Protein AF-A0AAD6FM98-F1 (afdb_monomer)

Solvent-accessible surface area (backbone atoms only — not comparable to full-atom values): 51352 Å² total; per-residue (Å²): 134,88,86,89,86,86,86,88,83,89,80,90,75,88,74,80,79,78,79,76,74,78,78,84,86,83,66,94,73,50,25,41,39,42,37,35,29,30,37,33,30,43,60,61,64,76,84,38,86,38,70,40,49,52,49,41,29,49,63,1,28,24,38,69,26,31,34,32,44,28,54,20,41,68,44,20,16,44,48,17,40,34,34,5,25,47,27,27,76,39,59,35,73,49,53,50,42,72,38,80,85,80,67,47,76,34,55,52,77,61,35,29,73,35,31,76,53,61,33,65,85,54,59,42,49,48,52,53,39,38,78,70,74,41,46,25,32,32,36,45,33,87,57,55,64,23,41,48,94,88,40,61,58,81,40,72,45,63,68,60,97,84,63,70,63,81,44,65,67,60,52,51,50,52,46,48,41,49,45,54,46,38,41,58,68,68,56,37,40,35,36,38,39,49,40,57,37,44,30,58,50,15,25,68,63,10,62,85,30,68,68,31,46,56,42,45,44,51,50,21,55,47,50,38,50,51,53,51,47,32,52,76,66,70,32,52,82,40,35,31,39,40,41,32,31,40,13,7,41,36,52,40,72,82,56,99,88,58,91,75,51,38,51,61,74,36,72,82,38,54,73,88,48,40,66,40,73,46,55,63,66,41,17,32,32,34,33,31,51,33,91,93,27,54,65,56,51,48,63,26,48,46,77,65,41,99,54,44,48,62,32,46,27,91,65,42,63,72,92,42,41,62,43,76,34,91,85,61,42,60,31,37,37,38,24,44,93,33,46,47,40,19,45,79,58,90,75,78,81,54,30,19,44,45,30,41,61,42,83,42,71,45,33,17,7,30,38,37,33,32,29,70,57,38,34,60,59,36,83,39,75,64,46,52,38,27,23,48,25,39,42,52,24,54,64,65,73,48,81,69,73,94,50,73,36,45,40,84,79,47,52,66,51,39,47,82,67,87,83,68,79,67,92,65,84,83,74,56,26,42,37,40,36,35,29,29,32,30,29,44,60,63,71,72,82,46,86,35,70,39,53,50,51,39,30,48,58,0,18,27,39,69,25,24,34,28,46,30,52,22,37,65,46,24,16,47,46,16,30,35,32,6,25,49,30,31,70,37,51,38,77,52,52,55,41,71,38,75,86,80,69,47,73,31,53,49,79,60,30,38,67,37,29,80,54,65,40,50,86,53,59,43,48,47,56,55,38,38,78,71,76,39,44,22,33,30,37,44,34,82,62,54,63,24,44,47,95,90,41,60,59,81,38,73,44,66,66,57,96,81,65,71,66,82,45,67,67,59,52,50,53,53,46,46,42,49,47,54,43,36,44,58,46,71,56,38,38,35,37,38,38,50,40,57,39,49,30,56,50,18,26,73,63,11,56,88,30,73,69,36,53,54,46,51,46,49,52,22,53,50,50,39,52,50,51,52,48,34,51,76,67,68,32,56,82,35,35,32,38,38,43,33,31,32,13,13,42,37,60,26,47,54,98,92,40,64,49,69,48,51,49,69,75,38,72,80,42,59,74,89,46,46,64,38,74,50,62,44,72,39,18,45,30,34,34,31,52,33,91,92,29,52,69,57,51,50,62,28,49,47,78,65,42,100,57,41,47,61,31,45,25,90,66,43,63,73,91,42,39,63,38,78,26,88,82,61,41,59,33,37,36,41,25,43,90,44,34,29,36,22,46,88,62,87,77,68,83,54,23,14,50,51,33,36,65,43,82,43,73,48,33,18,5,31,36,36,32,33,27,69,61,34,28,61,58,36,79,43,70,68,40,51,38,32,24,46,26,39,43,52,24,57,67,65,74,48,83,72,71,90,52,75,37,45,41,83,76,53,53,85,44,40,52,90,67,99,68,93,81,78,74,84,83,73,83,78,84,80,87,91,83,88,87,88,85,89,90,87,71,81,72,61,64,65,56,56,62,60,57,61,65,61,67,68,76,77,75,84,66,72,63,66,56,54,54,50,54,61,54,67,74,54,73,99,77,81,82,83,81,62,87,69,66,54,68,80,71,44,50,68,58,51,51,51,51,50,54,49,51,54,51,50,54,51,50,50,52,55,50,41,71,74,66,72,70,81,76,94,58,81,65,61,59,52,56,53,50,54,50,52,52,49,52,51,49,53,54,49,54,70,68,65,75,76,85,87,85,134

Foldseek 3Di:
DDDDDDDDDDDDDDDPDPPDPQPDPDDAAFFEEEEAAAQAAACLCVVAPQVLQVVLCQQAEWESFAQFFFQLDAQQLLLCLFQLAHCQVQQLHDLWDADLVVLDIDGNLVVLQVQVRRAPPGDGNLVQQVVSPFQEEEEQHRNQSHQYPNDHRPHYDHADPDDDLQDLVVLLVVLCCCLVVPCQPVVGRYYYHYGHPPVVVCQAANCPDPSNNVSVNSVSVSSVSSVVSCVVSVSQQRYKYKYKYRWHKHFADDDPVDDAAEQCPQPQADCVQFSHKDFLQWQKIATAGDPPCLVSNQVSQPVSDPFKDKDQLCRPDVVSSRRNHPPGHRMMMGGDGNHGHHYHDNDRDTRMDGRHPSVDSRTTMIIGMHHNFFDRNHHHYYYYSSQSQVVNCVSSVGDRDDHPHDVLNPVLRTDDDPPPPPDDPQAFAEEEEAAAQAALCLCVVAPQPLQVVQCQQFNWESFAFFFFQLAQQQLLLLLFQLAGCQGQVLHYLWDADLVVLDIDGNQRVLQVQVNRQRVGDGNLVLQVVVPFQEEEEQHRNQNYAHPNDHRPHYDHDDPPDDLQDLVVLLVVLCCVLVVNCQRSVGRYYYHYGHPPVVVCFAANCPGPVNSVSVNSVSVSSVSSVVSCVVSVNQARYKYKYKYRWHKHFQQDPNDGAEDEQVPQPQADCVQFSHWDFLQWFKIATAGDPPCLVSNQVSQPVSDPFKDKDQLCRPDVSSSRRNHPSGHRIMIGGDGNYGYHYHDNPDDTRMDGRHPSVDSRTIMTIGMHYNFFDGSYYHYYHYSSQSNVVVCVSSVGDRDDHPHDCVRVVVRTDPDPPPPDDPDDDDDDDDDDDDDDDDPPPVVVVVVVVVVVVVPPDPDDVVVVVVVVVVVVDDDDDDDDPVVCPPPPVVVVVVVVVVVVVVVVVVLVVCVVPVPDDPDPPVSVVVVVVVVVVVVVVVVVVPDDDDDD

InterPro domains:
  IPR002591 Type I phosphodiesterase/nucleotide pyrophosphatase/phosphate transferase [PF01663] (32-357)
  IPR002591 Type I phosphodiesterase/nucleotide pyrophosphatase/phosphate transferase [PF01663] (430-755)
  IPR017850 Alkaline-phosphatase-like, core domain superfamily [G3DSA:3.40.720.10] (31-406)
  IPR017850 Alkaline-phosphatase-like, core domain superfamily [G3DSA:3.40.720.10] (429-804)
  IPR017850 Alkaline-phosphatase-like, core domain superfamily [SSF53649] (28-397)
  IPR017850 Alkaline-phosphatase-like, core domain superfamily [SSF53649] (422-795)

Mean predicted aligned error: 19.36 Å

Radius of gyration: 39.02 Å; Cα contacts (8 Å, |Δi|>4): 1862; chains: 1; bounding box: 89×140×100 Å

Organism: NCBI:txid1090488

Secondary structure (DSSP, 8-state):
-------------------PPPP---S-PPEEEEEEETT-BTTTTSSS--HHHHHHHHTSEEES-EEPPSS-SHHHHHHHHHH---HHHH---SSSEE-TTT--EE-HHHHTT-HHHH-SS---HHHHHHHTT--EEEES-TTTT--BTTB--SEEEPPPTT--TT-HHHHHHHHHIIIIIIIIIS--SEEEEEE-TTHHHHHHH-TTSHHHHHHHHHHHHHHHHHHHHHHHTT-TTTEEEEEE-S---EEPP-STTS--EEGGGSTT--GGGEEEEE-SSTTEEEEEEPTT-HHHHHHHHTTSSTTEEEEEGGGS-GGG--SS-TTS-SEEEEE-TT--EESSS-----SEE--S-TTSGGGPBPEEEESTTB-SSEEEPPEEGGGHHHHHHHHHT-PPPS-S--GGGTGGGBPP-TT---------EEEEEEETT-BTTGGGSS--HHHHHHHHHSEEES-EEPPSS-SHHHHHHHHHH---HHHH----SSEEETTTTEEE-HHHHTT-HHHH-SSPPPHHHHHHHTT--EEEES-TTTTS-BTTB--SEEEPPPTT--TT-HHHHHHHHIIIIIIIIIIS--SEEEEEE-TTHHHHHHH-TTSHHHHHHHHHHHHHHHHHHHHHHHTT-TTTEEEEEE-S---EE-EETTEEEEEEGGGSTT--GGGEEEEE-SSSSEEEEEEPTT-HHHHHHHHTTSSTTEEEEEGGGS-GGG--SS-TTS-SEEEEE-TTEEEESSS-----SEE--S-TTSGGGPBPEEEESTTBPSSEEE--EEGGGHHHHHHHHHT-PPPS-S--GGGTGGGB---S----------------------STTHHHHHHHHHHHGGGTS-SHHHHHHHHHHHHS-S--PPPPTTHHHHHTHHHHHHHHHHHHHHHHHHHHHHHHH--S-S-HHHHHHHHHHHHHHHHHHHHHH--S----

Sequence (948 aa):
MLLICLAVLGLTSSSLSAAIPPPDTTGSRNKLLLVSFDGFRWDYDQDVDTPNLDKMAWDGVRAEYVTPPFLTITSPAHFTLLTGRYVENHGVIHNMWFNTTTQEKKQYYQTQFVDSYWDNGSLPIWITAQRQGLKAGSLHFPGTAGTYRGETVGVRQVEPFLYDHSNETDWRLNIAKVIGEWFHQQDLDFVSLYFGEPDLIGHKYGPNSEERREMVQQVDRTVGYIRDKVQEHGLTDRLNIIITADHGMTTVLRSGTFEEITLSKIPGFSFKDVKFHLVDYGPAGMLLPKEGMLEKVYQALKGSHPHLHVYKKEEMPARLHYGNHPRLLPIILFADPGYVINGFFPLQFHKGEHGFDNQVMDMKPFFRVVGPDFKTNVVFRSFETVNVYPLMCHLLGINPEVNDGHLDNTKDMMVPNKKNSSTNPTRIKLLLISFDGFRWDYDRDVETPNLDKMAQDGAKALYATPPFVTITSPSHFTMLTGRSVENHGLIHNIWFNTTTQQKKQYYEAQFVDSYWDNGSLPIWITAQRQGLKAGSLHFPGTAATYRGETVGVRQVESGFYDHSNETDWRLNIDKVIGEWFHQQDLDFVSLYFGEPDLIGHEFGPDSPERLEMIQQVDRTVGYIRDKVQEHGLTDRLNIIITADHGMTTILRDGQVNKIILSKIPGFSFKDIQFQLLDYGPLGMLLPKEGMLEKVYKALKGSHPHLHVYKKEEMPARLHYGNHPRLLPIILIADPGYVVNGFLPLHYVKGDHGFDNEAMEMKALFRVVGPDFQKNRVVDPIDLVDVYALMCHLLGIHPEINDGHLDNTKHMLVNTGGDNNSPTSTCPTAPTCIPHCHYWDTCLTIIRFITVKFHFHCGQHYYTYFRAFLSELNTSYKVPSRGEVSERFLPKMYEAALLNLKTELQEVEYAALTGDGWTSTAEVSQTGDNIAAEIGQCLEDFSLKGKVE

Nearest PDB structures (foldseek):
  5udy-assembly1_A  TM=9.935E-01  e=2.180E-59  Homo sapiens
  8c4w-assembly1_A  TM=8.498E-01  e=1.210E-30  Rattus norvegicus
  5ohi-assembly1_A  TM=8.382E-01  e=5.428E-31  Mus musculus
  5m0s-assembly1_A  TM=8.510E-01  e=3.202E-30  Rattus norvegicus
  4zg7-assembly1_A  TM=7.930E-01  e=2.405E-30  Homo sapiens

Structure (mmCIF, N/CA/C/O backbone):
data_AF-A0AAD6FM98-F1
#
_entry.id   AF-A0AAD6FM98-F1
#
loop_
_atom_site.group_PDB
_atom_site.id
_atom_site.type_symbol
_atom_site.label_atom_id
_atom_site.label_alt_id
_atom_site.label_comp_id
_atom_site.label_asym_id
_atom_site.label_entity_id
_atom_site.label_seq_id
_atom_site.pdbx_PDB_ins_code
_atom_site.Cartn_x
_atom_site.Cartn_y
_atom_site.Cartn_z
_atom_site.occupancy
_atom_site.B_iso_or_equiv
_atom_site.auth_seq_id
_atom_site.auth_comp_id
_atom_site.auth_asym_id
_atom_site.auth_atom_id
_atom_site.pdbx_PDB_model_num
ATOM 1 N N . MET A 1 1 ? -18.531 76.451 -5.415 1.00 29.78 1 MET A N 1
ATOM 2 C CA . MET A 1 1 ? -19.525 75.783 -6.280 1.00 29.78 1 MET A CA 1
ATOM 3 C C . MET A 1 1 ? -18.849 74.571 -6.898 1.00 29.78 1 MET A C 1
ATOM 5 O O . MET A 1 1 ? -17.821 74.760 -7.522 1.00 29.78 1 MET A O 1
ATOM 9 N N . LEU A 1 2 ? -19.431 73.390 -6.673 1.00 29.22 2 LEU A N 1
ATOM 10 C CA . LEU A 1 2 ? -19.235 72.119 -7.387 1.00 29.22 2 LEU A CA 1
ATOM 11 C C . LEU A 1 2 ? -17.834 71.449 -7.441 1.00 29.22 2 LEU A C 1
ATOM 13 O O . LEU A 1 2 ? -16.946 71.877 -8.164 1.00 29.22 2 LEU A O 1
ATOM 17 N N . LEU A 1 3 ? -17.813 70.263 -6.809 1.00 29.50 3 LEU A N 1
ATOM 18 C CA . LEU A 1 3 ? -17.478 68.939 -7.374 1.00 29.50 3 LEU A CA 1
ATOM 19 C C . LEU A 1 3 ? -16.060 68.334 -7.225 1.00 29.50 3 LEU A C 1
ATOM 21 O O . LEU A 1 3 ? -15.089 68.794 -7.808 1.00 29.50 3 LEU A O 1
ATOM 25 N N . ILE A 1 4 ? -16.099 67.150 -6.582 1.00 32.50 4 ILE A N 1
ATOM 26 C CA . ILE A 1 4 ? -15.392 65.885 -6.890 1.00 32.50 4 ILE A CA 1
ATOM 27 C C . ILE A 1 4 ? -14.010 65.677 -6.245 1.00 32.50 4 ILE A C 1
ATOM 29 O O . ILE A 1 4 ? -12.994 66.118 -6.763 1.00 32.50 4 ILE A O 1
ATOM 33 N N . CYS A 1 5 ? -13.971 64.931 -5.129 1.00 27.19 5 CYS A N 1
ATOM 34 C CA . CYS A 1 5 ? -13.566 63.508 -5.096 1.00 27.19 5 CYS A CA 1
ATOM 35 C C . CYS A 1 5 ? -13.533 62.975 -3.641 1.00 27.19 5 CYS A C 1
ATOM 37 O O . CYS A 1 5 ? -12.649 63.303 -2.857 1.00 27.19 5 CYS A O 1
ATOM 39 N N . LEU A 1 6 ? -14.530 62.150 -3.311 1.00 30.25 6 LEU A N 1
ATOM 40 C CA . LEU A 1 6 ? -14.670 61.229 -2.165 1.00 30.25 6 LEU A CA 1
ATOM 41 C C . LEU A 1 6 ? -14.318 59.816 -2.694 1.00 30.25 6 LEU A C 1
ATOM 43 O O . LEU A 1 6 ? -14.498 59.583 -3.883 1.00 30.25 6 LEU A O 1
ATOM 47 N N . ALA A 1 7 ? -13.890 58.796 -1.953 1.00 28.91 7 ALA A N 1
ATOM 48 C CA . ALA A 1 7 ? -13.679 58.585 -0.528 1.00 28.91 7 ALA A CA 1
ATOM 49 C C . ALA A 1 7 ? -12.875 57.280 -0.362 1.00 28.91 7 ALA A C 1
ATOM 51 O O . ALA A 1 7 ? -13.203 56.278 -0.993 1.00 28.91 7 ALA A O 1
ATOM 52 N N . VAL A 1 8 ? -11.905 57.261 0.551 1.00 29.05 8 VAL A N 1
ATOM 53 C CA . VAL A 1 8 ? -11.461 56.049 1.254 1.00 29.05 8 VAL A CA 1
ATOM 54 C C . VAL A 1 8 ? -11.256 56.470 2.700 1.00 29.05 8 VAL A C 1
ATOM 56 O O . VAL A 1 8 ? -10.356 57.263 2.954 1.00 29.05 8 VAL A O 1
ATOM 59 N N . LEU A 1 9 ? -12.126 56.008 3.603 1.00 30.95 9 LEU A N 1
ATOM 60 C CA . LEU A 1 9 ? -11.851 55.691 5.014 1.00 30.95 9 LEU A CA 1
ATOM 61 C C . LEU A 1 9 ? -13.166 55.488 5.782 1.00 30.95 9 LEU A C 1
ATOM 63 O O . LEU A 1 9 ? -14.018 56.369 5.820 1.00 30.95 9 LEU A O 1
ATOM 67 N N . GLY A 1 10 ? -13.254 54.343 6.463 1.00 30.38 10 GLY A N 1
ATOM 68 C CA . GLY A 1 10 ? -13.999 54.199 7.711 1.00 30.38 10 GLY A CA 1
ATOM 69 C C . GLY A 1 10 ? -15.451 53.749 7.595 1.00 30.38 10 GLY A C 1
ATOM 70 O O . GLY A 1 10 ? -16.353 54.576 7.621 1.00 30.38 10 GLY A O 1
ATOM 71 N N . LEU A 1 11 ? -15.679 52.433 7.630 1.00 27.70 11 LEU A N 1
ATOM 72 C CA . LEU A 1 11 ? -16.900 51.878 8.214 1.00 27.70 11 LEU A CA 1
ATOM 73 C C . LEU A 1 11 ? -16.552 50.683 9.104 1.00 27.70 11 LEU A C 1
ATOM 75 O O . LEU A 1 11 ? -16.084 49.641 8.656 1.00 27.70 11 LEU A O 1
ATOM 79 N N . THR A 1 12 ? -16.783 50.896 10.393 1.00 35.31 12 THR A N 1
ATOM 80 C CA . THR A 1 12 ? -16.942 49.898 11.444 1.00 35.31 12 THR A CA 1
ATOM 81 C C . THR A 1 12 ? -18.128 48.992 11.118 1.00 35.31 12 THR A C 1
ATOM 83 O O . THR A 1 12 ? -19.250 49.484 11.000 1.00 35.31 12 THR A O 1
ATOM 86 N N . SER A 1 13 ? -17.913 47.681 11.035 1.00 29.56 13 SER A N 1
ATOM 87 C CA . SER A 1 13 ? -18.993 46.693 11.064 1.00 29.56 13 SER A CA 1
ATOM 88 C C . SER A 1 13 ? -18.808 45.773 12.265 1.00 29.56 13 SER A C 1
ATOM 90 O O . SER A 1 13 ? -17.948 44.895 12.279 1.00 29.56 13 SER A O 1
ATOM 92 N N . SER A 1 14 ? -19.637 45.997 13.277 1.00 31.53 14 SER A N 1
ATOM 93 C CA . SER A 1 14 ? -19.996 45.040 14.313 1.00 31.53 14 SER A CA 1
ATOM 94 C C . SER A 1 14 ? -20.627 43.803 13.666 1.00 31.53 14 SER A C 1
ATOM 96 O O . SER A 1 14 ? -21.811 43.801 13.336 1.00 31.53 14 SER A O 1
ATOM 98 N N . SER A 1 15 ? -19.836 42.750 13.470 1.00 29.20 15 SER A N 1
ATOM 99 C CA . SER A 1 15 ? -20.341 41.421 13.136 1.00 29.20 15 SER A CA 1
ATOM 100 C C . SER A 1 15 ? -20.768 40.718 14.422 1.00 29.20 15 SER A C 1
ATOM 102 O O . SER A 1 15 ? -19.938 40.372 15.264 1.00 29.20 15 SER A O 1
ATOM 104 N N . LEU A 1 16 ? -22.081 40.537 14.567 1.00 31.22 16 LEU A N 1
ATOM 105 C CA . LEU A 1 16 ? -22.696 39.615 15.514 1.00 31.22 16 LEU A CA 1
ATOM 106 C C . LEU A 1 16 ? -22.010 38.247 15.402 1.00 31.22 16 LEU A C 1
ATOM 108 O O . LEU A 1 16 ? -22.075 37.601 14.359 1.00 31.22 16 LEU A O 1
ATOM 112 N N . SER A 1 17 ? -21.354 37.824 16.482 1.00 29.88 17 SER A N 1
ATOM 113 C CA . SER A 1 17 ? -20.947 36.436 16.670 1.00 29.88 17 SER A CA 1
ATOM 114 C C . SER A 1 17 ? -22.222 35.599 16.730 1.00 29.88 17 SER A C 1
ATOM 116 O O . SER A 1 17 ? -22.984 35.685 17.695 1.00 29.88 17 SER A O 1
ATOM 118 N N . ALA A 1 18 ? -22.505 34.851 15.665 1.00 30.14 18 ALA A N 1
ATOM 119 C CA . ALA A 1 18 ? -23.501 33.798 15.717 1.00 30.14 18 ALA A CA 1
ATOM 120 C C . ALA A 1 18 ? -22.960 32.731 16.674 1.00 30.14 18 ALA A C 1
ATOM 122 O O . ALA A 1 18 ? -22.048 31.981 16.330 1.00 30.14 18 ALA A O 1
ATOM 123 N N . ALA A 1 19 ? -23.484 32.712 17.900 1.00 32.31 19 ALA A N 1
ATOM 124 C CA . ALA A 1 19 ? -23.250 31.625 18.832 1.00 32.31 19 ALA A CA 1
ATOM 125 C C . ALA A 1 19 ? -23.735 30.330 18.170 1.00 32.31 19 ALA A C 1
ATOM 127 O O . ALA A 1 19 ? -24.931 30.150 17.933 1.00 32.31 19 ALA A O 1
ATOM 128 N N . ILE A 1 20 ? -22.785 29.463 17.827 1.00 35.34 20 ILE A N 1
ATOM 129 C CA . ILE A 1 20 ? -23.052 28.094 17.397 1.00 35.34 20 ILE A CA 1
ATOM 130 C C . ILE A 1 20 ? -23.809 27.425 18.558 1.00 35.34 20 ILE A C 1
ATOM 132 O O . ILE A 1 20 ? -23.317 27.477 19.690 1.00 35.34 20 ILE A O 1
ATOM 136 N N . PRO A 1 21 ? -25.005 26.849 18.338 1.00 32.62 21 PRO A N 1
ATOM 137 C CA . PRO A 1 21 ? -25.685 26.122 19.397 1.00 32.62 21 PRO A CA 1
ATOM 138 C C . PRO A 1 21 ? -24.802 24.941 19.823 1.00 32.62 21 PRO A C 1
ATOM 140 O O . PRO A 1 21 ? -24.204 24.302 18.952 1.00 32.62 21 PRO A O 1
ATOM 143 N N . PRO A 1 22 ? -24.702 24.624 21.126 1.00 36.09 22 PRO A N 1
ATOM 144 C CA . PRO A 1 22 ? -24.013 23.414 21.545 1.00 36.09 22 PRO A CA 1
ATOM 145 C C . PRO A 1 22 ? -24.673 22.207 20.855 1.00 36.09 22 PRO A C 1
ATOM 147 O O . PRO A 1 22 ? -25.903 22.177 20.745 1.00 36.09 22 PRO A O 1
ATOM 150 N N . PRO A 1 23 ? -23.891 21.234 20.354 1.00 38.59 23 PRO A N 1
ATOM 151 C CA . PRO A 1 23 ? -24.458 20.025 19.780 1.00 38.59 23 PRO A CA 1
ATOM 152 C C . PRO A 1 23 ? -25.333 19.332 20.826 1.00 38.59 23 PRO A C 1
ATOM 154 O O . PRO A 1 23 ? -24.947 19.218 21.986 1.00 38.59 23 PRO A O 1
ATOM 157 N N . ASP A 1 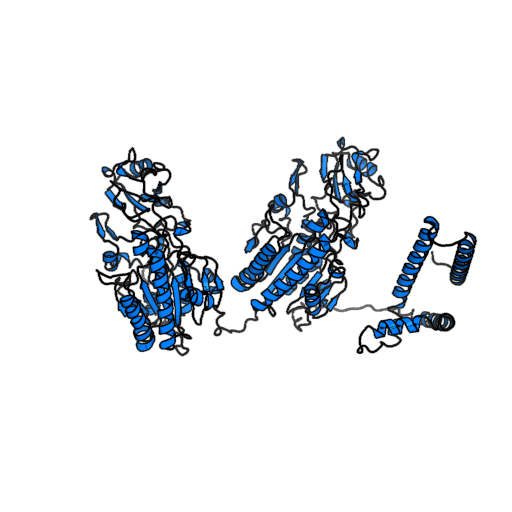24 ? -26.512 18.900 20.389 1.00 31.56 24 ASP A N 1
ATOM 158 C CA . ASP A 1 24 ? -27.562 18.256 21.176 1.00 31.56 24 ASP A CA 1
ATOM 159 C C . ASP A 1 24 ? -26.997 17.098 22.032 1.00 31.56 24 ASP A C 1
ATOM 161 O O . ASP A 1 24 ? -26.619 16.035 21.529 1.00 31.56 24 ASP A O 1
ATOM 165 N N . THR A 1 25 ? -26.853 17.325 23.341 1.00 40.31 25 THR A N 1
ATOM 166 C CA . THR A 1 25 ? -26.251 16.397 24.309 1.00 40.31 25 THR A CA 1
ATOM 167 C C . THR A 1 25 ? -27.303 15.464 24.904 1.00 40.31 25 THR A C 1
ATOM 169 O O . THR A 1 25 ? -27.660 15.571 26.074 1.00 40.31 25 THR A O 1
ATOM 172 N N . THR A 1 26 ? -27.804 14.505 24.123 1.00 35.28 26 THR A N 1
ATOM 173 C CA . THR A 1 26 ? -28.704 13.459 24.663 1.00 35.28 26 THR A CA 1
ATOM 174 C C . THR A 1 26 ? -28.375 12.026 24.226 1.00 35.28 26 THR A C 1
ATOM 176 O O . THR A 1 26 ? -29.132 11.098 24.502 1.00 35.28 26 THR A O 1
ATOM 179 N N . GLY A 1 27 ? -27.189 11.789 23.653 1.00 40.88 27 GLY A N 1
ATOM 180 C CA . GLY A 1 27 ? -26.624 10.447 23.475 1.00 40.88 27 GLY A CA 1
ATOM 181 C C . GLY A 1 27 ? -25.247 10.338 24.128 1.00 40.88 27 GLY A C 1
ATOM 182 O O . GLY A 1 27 ? -24.349 11.087 23.762 1.00 40.88 27 GLY A O 1
ATOM 183 N N . SER A 1 28 ? -25.066 9.406 25.070 1.00 55.84 28 SER A N 1
ATOM 184 C CA . SER A 1 28 ? -23.762 9.095 25.684 1.00 55.84 28 SER A CA 1
ATOM 185 C C . SER A 1 28 ? -22.698 8.855 24.601 1.00 55.84 28 SER A C 1
ATOM 187 O O . SER A 1 28 ? -22.765 7.836 23.909 1.00 55.84 28 SER A O 1
ATOM 189 N N . ARG A 1 29 ? -21.740 9.780 24.454 1.00 73.88 29 ARG A N 1
ATOM 190 C CA . ARG A 1 29 ? -20.529 9.599 23.637 1.00 73.88 29 ARG A CA 1
ATOM 191 C C . ARG A 1 29 ? -19.542 8.670 24.351 1.00 73.88 29 ARG A C 1
ATOM 193 O O . ARG A 1 29 ? -19.538 8.603 25.584 1.00 73.88 29 ARG A O 1
ATOM 200 N N . ASN A 1 30 ? -18.742 7.952 23.567 1.00 93.38 30 ASN A N 1
ATOM 201 C CA . ASN A 1 30 ? -17.638 7.150 24.084 1.00 93.38 30 ASN A CA 1
ATOM 202 C C . ASN A 1 30 ? -16.484 8.070 24.506 1.00 93.38 30 ASN A C 1
ATOM 204 O O . ASN A 1 30 ? -16.300 9.159 23.966 1.00 93.38 30 ASN A O 1
ATOM 208 N N . LYS A 1 31 ? -15.743 7.633 25.517 1.00 97.75 31 LYS A N 1
ATOM 209 C CA . LYS A 1 31 ? -14.608 8.313 26.140 1.00 97.75 31 LYS A CA 1
ATOM 210 C C . LYS A 1 31 ? -13.309 7.832 25.501 1.00 97.75 31 LYS A C 1
ATOM 212 O O . LYS A 1 31 ? -13.296 6.795 24.836 1.00 97.75 31 LYS A O 1
ATOM 217 N N . LEU A 1 32 ? -12.214 8.548 25.731 1.00 98.75 32 LEU A N 1
ATOM 218 C CA . LEU A 1 32 ? -10.912 8.219 25.156 1.00 98.75 32 LEU A CA 1
ATOM 219 C C . LEU A 1 32 ? -9.773 8.327 26.176 1.00 98.75 32 LEU A C 1
ATOM 221 O O . LEU A 1 32 ? -9.550 9.382 26.767 1.00 98.75 32 LEU A O 1
ATOM 225 N N . LEU A 1 33 ? -9.008 7.249 26.320 1.00 98.88 33 LEU A N 1
ATOM 226 C CA . LEU A 1 33 ? -7.737 7.203 27.034 1.00 98.88 33 LEU A CA 1
ATOM 227 C C . LEU A 1 33 ? -6.587 7.086 26.026 1.00 98.88 33 LEU A C 1
ATOM 229 O O . LEU A 1 33 ? -6.544 6.131 25.254 1.00 98.88 33 LEU A O 1
ATOM 233 N N . LEU A 1 34 ? -5.647 8.028 26.063 1.00 98.88 34 LEU A N 1
ATOM 234 C CA . LEU A 1 34 ? -4.360 7.940 25.371 1.00 98.88 34 LEU A CA 1
ATOM 235 C C . LEU A 1 34 ? -3.276 7.548 26.378 1.00 98.88 34 LEU A C 1
ATOM 237 O O . LEU A 1 34 ? -3.063 8.269 27.349 1.00 98.88 34 LEU A O 1
ATOM 241 N N . VAL A 1 35 ? -2.568 6.450 26.132 1.00 98.81 35 VAL A N 1
ATOM 242 C CA . VAL A 1 35 ? -1.427 5.988 26.930 1.00 98.81 35 VAL A CA 1
ATOM 243 C C . VAL A 1 35 ? -0.171 6.003 26.067 1.00 98.81 35 VAL A C 1
ATOM 245 O O . VAL A 1 35 ? -0.175 5.437 24.973 1.00 98.81 35 VAL A O 1
ATOM 248 N N . SER A 1 36 ? 0.895 6.628 26.563 1.00 98.56 36 SER A N 1
ATOM 249 C CA . SER A 1 36 ? 2.219 6.594 25.937 1.00 98.56 36 SER A CA 1
ATOM 250 C C . SER A 1 36 ? 3.230 5.887 26.840 1.00 98.56 36 SER A C 1
ATOM 252 O O . SER A 1 36 ? 3.343 6.245 28.015 1.00 98.56 36 SER A O 1
ATOM 254 N N . PHE A 1 37 ? 3.941 4.901 26.292 1.00 98.62 37 PHE A N 1
ATOM 255 C CA . PHE A 1 37 ? 5.114 4.264 26.900 1.00 98.62 37 PHE A CA 1
ATOM 256 C C . PHE A 1 37 ? 6.364 4.747 26.159 1.00 98.62 37 PHE A C 1
ATOM 258 O O . PHE A 1 37 ? 6.625 4.294 25.049 1.00 98.62 37 PHE A O 1
ATOM 265 N N . ASP A 1 38 ? 7.092 5.699 26.740 1.00 98.06 38 ASP A N 1
ATOM 266 C CA . ASP A 1 38 ? 8.225 6.379 26.098 1.00 98.06 38 ASP A CA 1
ATOM 267 C C . ASP A 1 38 ? 9.257 5.385 25.546 1.00 98.06 38 ASP A C 1
ATOM 269 O O . ASP A 1 38 ? 9.620 4.411 26.216 1.00 98.06 38 ASP A O 1
ATOM 273 N N . GLY A 1 39 ? 9.716 5.610 24.314 1.00 97.75 39 GLY A N 1
ATOM 274 C CA . GLY A 1 39 ? 10.766 4.798 23.695 1.00 97.75 39 GLY A CA 1
ATOM 275 C C . GLY A 1 39 ? 10.380 3.347 23.362 1.00 97.75 39 GLY A C 1
ATOM 276 O O . GLY A 1 39 ? 11.260 2.547 23.016 1.00 97.75 39 GLY A O 1
ATOM 277 N N . PHE A 1 40 ? 9.099 2.960 23.463 1.00 98.50 40 PHE A N 1
ATOM 278 C CA . PHE A 1 40 ? 8.653 1.603 23.128 1.00 98.50 40 PHE A CA 1
ATOM 279 C C . PHE A 1 40 ? 8.658 1.380 21.606 1.00 98.50 40 PHE A C 1
ATOM 281 O O . PHE A 1 40 ? 7.732 1.747 20.874 1.00 98.50 40 PHE A O 1
ATOM 288 N N . ARG A 1 41 ? 9.712 0.716 21.130 1.00 98.25 41 ARG A N 1
ATOM 289 C CA . ARG A 1 41 ? 9.932 0.378 19.721 1.00 98.25 41 ARG A CA 1
ATOM 290 C C . ARG A 1 41 ? 8.944 -0.678 19.222 1.00 98.25 41 ARG A C 1
ATOM 292 O O . ARG A 1 41 ? 8.543 -1.561 19.973 1.00 98.25 41 ARG A O 1
ATOM 299 N N . TRP A 1 42 ? 8.581 -0.597 17.945 1.00 98.00 42 TRP A N 1
ATOM 300 C CA . TRP A 1 42 ? 7.537 -1.409 17.305 1.00 98.00 42 TRP A CA 1
ATOM 301 C C . TRP A 1 42 ? 7.681 -2.933 17.464 1.00 98.00 42 TRP A C 1
ATOM 303 O O . TRP A 1 42 ? 6.680 -3.632 17.373 1.00 98.00 42 TRP A O 1
ATOM 313 N N . ASP A 1 43 ? 8.897 -3.436 17.686 1.00 96.75 43 ASP A N 1
ATOM 314 C CA . ASP A 1 43 ? 9.239 -4.861 17.768 1.00 96.75 43 ASP A CA 1
ATOM 315 C C . ASP A 1 43 ? 9.573 -5.346 19.190 1.00 96.75 43 ASP A C 1
ATOM 317 O O . ASP A 1 43 ? 9.897 -6.517 19.378 1.00 96.75 43 ASP A O 1
ATOM 321 N N . TYR A 1 44 ? 9.525 -4.479 20.206 1.00 97.81 44 TYR A N 1
ATOM 322 C CA . TYR A 1 44 ? 9.908 -4.842 21.578 1.00 97.81 44 TYR A CA 1
ATOM 323 C C . TYR A 1 44 ? 9.003 -5.896 22.222 1.00 97.81 44 TYR A C 1
ATOM 325 O O . TYR A 1 44 ? 9.401 -6.526 23.198 1.00 97.81 44 TYR A O 1
ATOM 333 N N . ASP A 1 45 ? 7.798 -6.078 21.696 1.00 93.62 45 ASP A N 1
ATOM 334 C CA . ASP A 1 45 ? 6.850 -7.110 22.103 1.00 93.62 45 ASP A CA 1
ATOM 335 C C . ASP A 1 45 ? 7.044 -8.441 21.352 1.00 93.62 45 ASP A C 1
ATOM 337 O O . ASP A 1 45 ? 6.387 -9.422 21.681 1.00 93.62 45 ASP A O 1
ATOM 341 N N . GLN A 1 46 ? 7.950 -8.509 20.369 1.00 93.94 46 GLN A N 1
ATOM 342 C CA . GLN A 1 46 ? 8.191 -9.717 19.567 1.00 93.94 46 GLN A CA 1
ATOM 343 C C . GLN A 1 46 ? 9.219 -10.667 20.197 1.00 93.94 46 GLN A C 1
ATOM 345 O O . GLN A 1 46 ? 9.276 -11.843 19.840 1.00 93.94 46 GLN A O 1
ATOM 350 N N . ASP A 1 47 ? 10.054 -10.178 21.119 1.00 93.25 47 ASP A N 1
ATOM 351 C CA . ASP A 1 47 ? 11.081 -10.968 21.810 1.00 93.25 47 ASP A CA 1
ATOM 352 C C . ASP A 1 47 ? 10.799 -11.175 23.309 1.00 93.25 47 ASP A C 1
ATOM 354 O O . ASP A 1 47 ? 11.675 -11.630 24.055 1.00 93.25 47 ASP A O 1
ATOM 358 N N . VAL A 1 48 ? 9.565 -10.877 23.729 1.00 96.12 48 VAL A N 1
ATOM 359 C CA . VAL A 1 48 ? 9.047 -10.988 25.097 1.00 96.12 48 VAL A CA 1
ATOM 360 C C . VAL A 1 48 ? 7.646 -11.604 25.054 1.00 96.12 48 VAL A C 1
ATOM 362 O O . VAL A 1 48 ? 6.849 -11.258 24.192 1.00 96.12 48 VAL A O 1
ATOM 365 N N . ASP A 1 49 ? 7.321 -12.495 25.994 1.00 93.81 49 ASP A N 1
ATOM 366 C CA . ASP A 1 49 ? 5.945 -12.986 26.160 1.00 93.81 49 ASP A CA 1
ATOM 367 C C . ASP A 1 49 ? 5.055 -11.854 26.701 1.00 93.81 49 ASP A C 1
ATOM 369 O O . ASP A 1 49 ? 5.243 -11.400 27.835 1.00 93.81 49 ASP A O 1
ATOM 373 N N . THR A 1 50 ? 4.132 -11.359 25.870 1.00 97.75 50 THR A N 1
ATOM 374 C CA . THR A 1 50 ? 3.291 -10.187 26.165 1.00 97.75 50 THR A CA 1
ATOM 375 C C . THR A 1 50 ? 1.792 -10.500 26.026 1.00 97.75 50 THR A C 1
ATOM 377 O O . THR A 1 50 ? 1.084 -9.934 25.187 1.00 97.75 50 THR A O 1
ATOM 380 N N . PRO A 1 51 ? 1.252 -11.406 26.865 1.00 95.12 51 PRO A N 1
ATOM 381 C CA . PRO A 1 51 ? -0.108 -11.914 26.704 1.00 95.12 51 PRO A CA 1
ATOM 382 C C . PRO A 1 51 ? -1.193 -10.831 26.808 1.00 95.12 51 PRO A C 1
ATOM 384 O O . PRO A 1 51 ? -2.261 -10.980 26.209 1.00 95.12 51 PRO A O 1
ATOM 387 N N . ASN A 1 52 ? -0.971 -9.739 27.549 1.00 98.25 52 ASN A N 1
ATOM 388 C CA . ASN A 1 52 ? -1.968 -8.675 27.693 1.00 98.25 52 ASN A CA 1
ATOM 389 C C . ASN A 1 52 ? -1.981 -7.733 26.491 1.00 98.25 52 ASN A C 1
ATOM 391 O O . ASN A 1 52 ? -3.061 -7.345 26.029 1.00 98.25 52 ASN A O 1
ATOM 395 N N . LEU A 1 53 ? -0.803 -7.386 25.974 1.00 97.56 53 LEU A N 1
ATOM 396 C CA . LEU A 1 53 ? -0.662 -6.674 24.716 1.00 97.56 53 LEU A CA 1
ATOM 397 C C . LEU A 1 53 ? -1.272 -7.522 23.604 1.00 97.56 53 LEU A C 1
ATOM 399 O O . LEU A 1 53 ? -2.128 -7.013 22.878 1.00 97.56 53 LEU A O 1
ATOM 403 N N . ASP A 1 54 ? -0.904 -8.796 23.472 1.00 95.44 54 ASP A N 1
ATOM 404 C CA . ASP A 1 54 ? -1.429 -9.707 22.444 1.00 95.44 54 ASP A CA 1
ATOM 405 C C . ASP A 1 54 ? -2.940 -9.831 22.503 1.00 95.44 54 ASP A C 1
ATOM 407 O O . ASP A 1 54 ? -3.626 -9.669 21.490 1.00 95.44 54 ASP A O 1
ATOM 411 N N . LYS A 1 55 ? -3.484 -9.985 23.712 1.00 92.69 55 LYS A N 1
ATOM 412 C CA . LYS A 1 55 ? -4.926 -9.956 23.913 1.00 92.69 55 LYS A CA 1
ATOM 413 C C . LYS A 1 55 ? -5.537 -8.615 23.495 1.00 92.69 55 LYS A C 1
ATOM 415 O O . LYS A 1 55 ? -6.624 -8.605 22.930 1.00 92.69 55 LYS A O 1
ATOM 420 N N . MET A 1 56 ? -4.881 -7.484 23.757 1.00 95.62 56 MET A N 1
ATOM 421 C CA . MET A 1 56 ? -5.354 -6.169 23.307 1.00 95.62 56 MET A CA 1
ATOM 422 C C . MET A 1 56 ? -5.343 -6.036 21.777 1.00 95.62 56 MET A C 1
ATOM 424 O O . MET A 1 56 ? -6.279 -5.465 21.228 1.00 95.62 56 MET A O 1
ATOM 428 N N . ALA A 1 57 ? -4.332 -6.572 21.089 1.00 89.69 57 ALA A N 1
ATOM 429 C CA . ALA A 1 57 ? -4.305 -6.590 19.626 1.00 89.69 57 ALA A CA 1
ATOM 430 C C . ALA A 1 57 ? -5.402 -7.491 19.047 1.00 89.69 57 ALA A C 1
ATOM 432 O O . ALA A 1 57 ? -6.037 -7.120 18.065 1.00 89.69 57 ALA A O 1
ATOM 433 N N . TRP A 1 58 ? -5.658 -8.641 19.673 1.00 87.94 58 TRP A N 1
ATOM 434 C CA . TRP A 1 58 ? -6.735 -9.542 19.264 1.00 87.94 58 TRP A CA 1
ATOM 435 C C . TRP A 1 58 ? -8.123 -8.937 19.517 1.00 87.94 58 TRP A C 1
ATOM 437 O O . TRP A 1 58 ? -8.995 -8.986 18.656 1.00 87.94 58 TRP A O 1
ATOM 447 N N . ASP A 1 59 ? -8.324 -8.293 20.668 1.00 92.75 59 ASP A N 1
ATOM 448 C CA . ASP A 1 59 ? -9.581 -7.615 21.008 1.00 92.75 59 ASP A CA 1
ATOM 449 C C . ASP A 1 59 ? -9.764 -6.280 20.246 1.00 92.75 59 ASP A C 1
ATOM 451 O O . ASP A 1 59 ? -10.804 -5.640 20.388 1.00 92.75 59 ASP A O 1
ATOM 455 N N . GLY A 1 60 ? -8.777 -5.835 19.462 1.00 94.88 60 GLY A N 1
ATOM 456 C CA . GLY A 1 60 ? -8.743 -4.495 18.879 1.00 94.88 60 GLY A CA 1
ATOM 457 C C . GLY A 1 60 ? -7.983 -4.415 17.555 1.00 94.88 60 GLY A C 1
ATOM 458 O O . GLY A 1 60 ? -8.065 -5.309 16.712 1.00 94.88 60 GLY A O 1
ATOM 459 N N . VAL A 1 61 ? -7.251 -3.322 17.358 1.00 96.81 61 VAL A N 1
ATOM 460 C CA . VAL A 1 61 ? -6.412 -3.095 16.178 1.00 96.81 61 VAL A CA 1
ATOM 461 C C . VAL A 1 61 ? -4.974 -2.860 16.620 1.00 96.81 61 VAL A C 1
ATOM 463 O O . VAL A 1 61 ? -4.722 -2.047 17.510 1.00 96.81 61 VAL A O 1
ATOM 466 N N . ARG A 1 62 ? -4.011 -3.525 15.979 1.00 96.81 62 ARG A N 1
ATOM 467 C CA . ARG A 1 62 ? -2.583 -3.184 16.089 1.00 96.81 62 ARG A CA 1
ATOM 468 C C . ARG A 1 62 ? -2.073 -2.652 14.762 1.00 96.81 62 ARG A C 1
ATOM 470 O O . ARG A 1 62 ? -2.426 -3.208 13.732 1.00 96.81 62 ARG A O 1
ATOM 477 N N . ALA A 1 63 ? -1.251 -1.612 14.767 1.00 96.31 63 ALA A N 1
ATOM 478 C CA . ALA A 1 63 ? -0.535 -1.206 13.562 1.00 96.31 63 ALA A CA 1
ATOM 479 C C . ALA A 1 63 ? 0.755 -2.023 13.403 1.00 96.31 63 ALA A C 1
ATOM 481 O O . ALA A 1 63 ? 1.319 -2.459 14.404 1.00 96.31 63 ALA A O 1
ATOM 482 N N . GLU A 1 64 ? 1.248 -2.188 12.173 1.00 93.75 64 GLU A N 1
ATOM 483 C CA . GLU A 1 64 ? 2.591 -2.736 11.914 1.00 93.75 64 GLU A CA 1
ATOM 484 C C . GLU A 1 64 ? 3.661 -1.936 12.669 1.00 93.75 64 GLU A C 1
ATOM 486 O O . GLU A 1 64 ? 4.525 -2.506 13.326 1.00 93.75 64 GLU A O 1
ATOM 491 N N . TYR A 1 65 ? 3.571 -0.607 12.574 1.00 97.69 65 TYR A N 1
ATOM 492 C CA . TYR A 1 65 ? 4.347 0.386 13.312 1.00 97.69 65 TYR A CA 1
ATOM 493 C C . TYR A 1 65 ? 3.803 1.790 13.001 1.00 97.69 65 TYR A C 1
ATOM 495 O O . TYR A 1 65 ? 3.030 1.976 12.057 1.00 97.69 65 TYR A O 1
ATOM 503 N N . VAL A 1 66 ? 4.237 2.805 13.747 1.00 97.94 66 VAL A N 1
ATOM 504 C CA . VAL A 1 66 ? 3.952 4.217 13.442 1.00 97.94 66 VAL A CA 1
ATOM 505 C C . VAL A 1 66 ? 5.236 4.926 13.017 1.00 97.94 66 VAL A C 1
ATOM 507 O O . VAL A 1 66 ? 6.324 4.606 13.483 1.00 97.94 66 VAL A O 1
ATOM 510 N N . THR A 1 67 ? 5.147 5.874 12.085 1.00 98.31 67 THR A N 1
ATOM 511 C CA . THR A 1 67 ? 6.280 6.732 11.713 1.00 98.31 67 THR A CA 1
ATOM 512 C C . THR A 1 67 ? 6.245 8.024 12.532 1.00 98.31 67 THR A C 1
ATOM 514 O O . THR A 1 67 ? 5.320 8.819 12.342 1.00 98.31 67 THR A O 1
ATOM 517 N N . PRO A 1 68 ? 7.231 8.257 13.420 1.00 98.31 68 PRO A N 1
ATOM 518 C CA . PRO A 1 68 ? 7.292 9.471 14.224 1.00 98.31 68 PRO A CA 1
ATOM 519 C C . PRO A 1 68 ? 7.741 10.676 13.384 1.00 98.31 68 PRO A C 1
ATOM 521 O O . PRO A 1 68 ? 8.316 10.511 12.299 1.00 98.31 68 PRO A O 1
ATOM 524 N N . PRO A 1 69 ? 7.524 11.911 13.863 1.00 97.88 69 PRO A N 1
ATOM 525 C CA . PRO A 1 69 ? 8.145 13.073 13.243 1.00 97.88 69 PRO A CA 1
ATOM 526 C C . PRO A 1 69 ? 9.665 13.043 13.439 1.00 97.88 69 PRO A C 1
ATOM 528 O O . PRO A 1 69 ? 10.168 12.523 14.433 1.00 97.88 69 PRO A O 1
ATOM 531 N N . PHE A 1 70 ? 10.402 13.685 12.537 1.00 97.19 70 PHE A N 1
ATOM 532 C CA . PHE A 1 70 ? 11.759 14.116 12.852 1.00 97.19 70 PHE A CA 1
ATOM 533 C C . PHE A 1 70 ? 11.688 15.485 13.556 1.00 97.19 70 PHE A C 1
ATOM 535 O O . PHE A 1 70 ? 10.967 16.375 13.115 1.00 97.19 70 PHE A O 1
ATOM 542 N N . LEU A 1 71 ? 12.385 15.738 14.661 1.00 96.62 71 LEU A N 1
ATOM 543 C CA . LEU A 1 71 ? 13.336 14.890 15.379 1.00 96.62 71 LEU A CA 1
ATOM 544 C C . LEU A 1 71 ? 12.641 13.844 16.278 1.00 96.62 71 LEU A C 1
ATOM 546 O O . LEU A 1 71 ? 11.752 14.198 17.051 1.00 96.62 71 LEU A O 1
ATOM 550 N N . THR A 1 72 ? 13.083 12.581 16.218 1.00 97.38 72 THR A N 1
ATOM 551 C CA . THR A 1 72 ? 12.463 11.440 16.923 1.00 97.38 72 THR A CA 1
ATOM 552 C C . THR A 1 72 ? 12.890 11.367 18.399 1.00 97.38 72 THR A C 1
ATOM 554 O O . THR A 1 72 ? 13.542 10.409 18.811 1.00 97.38 72 THR A O 1
ATOM 557 N N . ILE A 1 73 ? 12.596 12.416 19.169 1.00 96.56 73 ILE A N 1
ATOM 558 C CA . ILE A 1 73 ? 12.846 12.500 20.619 1.00 96.56 73 ILE A CA 1
ATOM 559 C C . ILE A 1 73 ? 11.583 12.971 21.357 1.00 96.56 73 ILE A C 1
ATOM 561 O O . ILE A 1 73 ? 10.669 13.520 20.735 1.00 96.56 73 ILE A O 1
ATOM 565 N N . THR A 1 74 ? 11.568 12.809 22.679 1.00 96.25 74 THR A N 1
ATOM 566 C CA . THR A 1 74 ? 10.381 12.915 23.540 1.00 96.25 74 THR A CA 1
ATOM 567 C C . THR A 1 74 ? 9.442 14.100 23.301 1.00 96.25 74 THR A C 1
ATOM 569 O O . THR A 1 74 ? 8.288 13.922 22.913 1.00 96.25 74 THR A O 1
ATOM 572 N N . SER A 1 75 ? 9.880 15.335 23.561 1.00 96.94 75 SER A N 1
ATOM 573 C CA . SER A 1 75 ? 9.009 16.518 23.528 1.00 96.94 75 SER A CA 1
ATOM 574 C C . SER A 1 75 ? 8.465 16.833 22.127 1.00 96.94 75 SER A C 1
ATOM 576 O O . SER A 1 75 ? 7.256 17.036 22.019 1.00 96.94 75 SER A O 1
ATOM 578 N N . PRO A 1 76 ? 9.284 16.877 21.054 1.00 97.25 76 PRO A N 1
ATOM 579 C CA . PRO A 1 76 ? 8.781 17.063 19.694 1.00 97.25 76 PRO A CA 1
ATOM 580 C C . PRO A 1 76 ? 7.798 15.969 19.265 1.00 97.25 76 PRO A C 1
ATOM 582 O O . PRO A 1 76 ? 6.720 16.286 18.762 1.00 97.25 76 PRO A O 1
ATOM 585 N N . ALA A 1 77 ? 8.126 14.695 19.502 1.00 98.25 77 ALA A N 1
ATOM 586 C CA . ALA A 1 77 ? 7.296 13.580 19.060 1.00 98.25 77 ALA A CA 1
ATOM 587 C C . ALA A 1 77 ? 5.956 13.510 19.809 1.00 98.25 77 ALA A C 1
ATOM 589 O O . ALA A 1 77 ? 4.898 13.419 19.177 1.00 98.25 77 ALA A O 1
ATOM 590 N N . HIS A 1 78 ? 5.961 13.667 21.136 1.00 98.12 78 HIS A N 1
ATOM 591 C CA . HIS A 1 78 ? 4.725 13.739 21.916 1.00 98.12 78 HIS A CA 1
ATOM 592 C C . HIS A 1 78 ? 3.881 14.968 21.562 1.00 98.12 78 HIS A C 1
ATOM 594 O O . HIS A 1 78 ? 2.657 14.872 21.496 1.00 98.12 78 HIS A O 1
ATOM 600 N N . PHE A 1 79 ? 4.485 16.131 21.298 1.00 97.75 79 PHE A N 1
ATOM 601 C CA . PHE A 1 79 ? 3.692 17.303 20.927 1.00 97.75 79 PHE A CA 1
ATOM 602 C C . PHE A 1 79 ? 3.080 17.168 19.524 1.00 97.75 79 PHE A C 1
ATOM 604 O O . PHE A 1 79 ? 1.945 17.598 19.311 1.00 97.75 79 PHE A O 1
ATOM 611 N N . THR A 1 80 ? 3.754 16.479 18.599 1.00 98.62 80 THR A N 1
ATOM 612 C CA . THR A 1 80 ? 3.165 16.060 17.317 1.00 98.62 80 THR A CA 1
ATOM 613 C C . THR A 1 80 ? 1.972 15.125 17.530 1.00 98.62 80 THR A C 1
ATOM 615 O O . THR A 1 80 ? 0.908 15.368 16.964 1.00 98.62 80 THR A O 1
ATOM 618 N N . LEU A 1 81 ? 2.095 14.113 18.396 1.00 98.38 81 LEU A N 1
ATOM 619 C CA . LEU A 1 81 ? 0.999 13.199 18.755 1.00 98.38 81 LEU A CA 1
ATOM 620 C C . LEU A 1 81 ? -0.233 13.951 19.297 1.00 98.38 81 LEU A C 1
ATOM 622 O O . LEU A 1 81 ? -1.371 13.624 18.962 1.00 98.38 81 LEU A O 1
ATOM 626 N N . LEU A 1 82 ? -0.005 14.986 20.107 1.00 98.31 82 LEU A N 1
ATOM 627 C CA . LEU A 1 82 ? -1.056 15.757 20.774 1.00 98.31 82 LEU A CA 1
ATOM 628 C C . LEU A 1 82 ? -1.699 16.850 19.923 1.00 98.31 82 LEU A C 1
ATOM 630 O O . LEU A 1 82 ? -2.787 17.299 20.279 1.00 98.31 82 LEU A O 1
ATOM 634 N N . THR A 1 83 ? -1.034 17.316 18.868 1.00 98.31 83 THR A N 1
ATOM 635 C CA . THR A 1 83 ? -1.490 18.453 18.044 1.00 98.31 83 THR A CA 1
ATOM 636 C C . THR A 1 83 ? -1.769 18.074 16.593 1.00 98.31 83 THR A C 1
ATOM 638 O O . THR A 1 83 ? -2.394 18.843 15.868 1.00 98.31 83 THR A O 1
ATOM 641 N N . GLY A 1 84 ? -1.280 16.914 16.146 1.00 98.00 84 GLY A N 1
ATOM 642 C CA . GLY A 1 84 ? -1.342 16.478 14.754 1.00 98.00 84 GLY A CA 1
ATOM 643 C C . GLY A 1 84 ? -0.473 17.303 13.816 1.00 98.00 84 GLY A C 1
ATOM 644 O O . GLY A 1 84 ? -0.686 17.254 12.611 1.00 98.00 84 GLY A O 1
ATOM 645 N N . ARG A 1 85 ? 0.457 18.106 14.340 1.00 97.88 85 ARG A N 1
ATOM 646 C CA . ARG A 1 85 ? 1.312 18.992 13.548 1.00 97.88 85 ARG A CA 1
ATOM 647 C C . ARG A 1 85 ? 2.738 18.484 13.517 1.00 97.88 85 ARG A C 1
ATOM 649 O O . ARG A 1 85 ? 3.239 18.045 14.544 1.00 97.88 85 ARG A O 1
ATOM 656 N N . TYR A 1 86 ? 3.405 18.611 12.379 1.00 97.94 86 TYR A N 1
ATOM 657 C CA . TYR A 1 86 ? 4.837 18.368 12.285 1.00 97.94 86 TYR A CA 1
ATOM 658 C C . TYR A 1 86 ? 5.633 19.362 13.137 1.00 97.94 86 TYR A C 1
ATOM 660 O O . TYR A 1 86 ? 5.173 20.458 13.483 1.00 97.94 86 TYR A O 1
ATOM 668 N N . VAL A 1 87 ? 6.881 19.000 13.429 1.00 97.62 87 VAL A N 1
ATOM 669 C CA . VAL A 1 87 ? 7.719 19.743 14.370 1.00 97.62 87 VAL A CA 1
ATOM 670 C C . VAL A 1 87 ? 7.996 21.172 13.916 1.00 97.62 87 VAL A C 1
ATOM 672 O O . VAL A 1 87 ? 7.946 22.100 14.731 1.00 97.62 87 VAL A O 1
ATOM 675 N N . GLU A 1 88 ? 8.215 21.383 12.617 1.00 95.44 88 GLU A N 1
ATOM 676 C CA . GLU A 1 88 ? 8.380 22.730 12.070 1.00 95.44 88 GLU A CA 1
ATOM 677 C C . GLU A 1 88 ? 7.123 23.603 12.177 1.00 95.44 88 GLU A C 1
ATOM 679 O O . GLU A 1 88 ? 7.233 24.823 12.257 1.00 95.44 88 GLU A O 1
ATOM 684 N N . ASN A 1 89 ? 5.940 22.994 12.253 1.00 95.94 89 ASN A N 1
ATOM 685 C CA . ASN A 1 89 ? 4.662 23.695 12.320 1.00 95.94 89 ASN A CA 1
ATOM 686 C C . ASN A 1 89 ? 4.227 23.995 13.759 1.00 95.94 89 ASN A C 1
ATOM 688 O O . ASN A 1 89 ? 3.542 24.993 13.998 1.00 95.94 89 ASN A O 1
ATOM 692 N N . HIS A 1 90 ? 4.637 23.159 14.717 1.00 95.25 90 HIS A N 1
ATOM 693 C CA . HIS A 1 90 ? 4.299 23.321 16.129 1.00 95.25 90 HIS A CA 1
ATOM 694 C C . HIS A 1 90 ? 5.437 23.831 17.007 1.00 95.25 90 HIS A C 1
ATOM 696 O O . HIS A 1 90 ? 5.267 23.910 18.207 1.00 95.25 90 HIS A O 1
ATOM 702 N N . GLY A 1 91 ? 6.651 24.053 16.512 1.00 94.81 91 GLY A N 1
ATOM 703 C CA . GLY A 1 91 ? 7.697 24.794 17.232 1.00 94.81 91 GLY A CA 1
ATOM 704 C C . GLY A 1 91 ? 8.296 24.225 18.535 1.00 94.81 91 GLY A C 1
ATOM 705 O O . GLY A 1 91 ? 9.244 24.828 19.054 1.00 94.81 91 GLY A O 1
ATOM 706 N N . VAL A 1 92 ? 7.824 23.095 19.070 1.00 96.69 92 VAL A N 1
ATOM 707 C CA . VAL A 1 92 ? 8.514 22.298 20.107 1.00 96.69 92 VAL A CA 1
ATOM 708 C C . VAL A 1 92 ? 9.604 21.462 19.433 1.00 96.69 92 VAL A C 1
ATOM 710 O O . VAL A 1 92 ? 9.394 20.322 19.052 1.00 96.69 92 VAL A O 1
ATOM 713 N N . ILE A 1 93 ? 10.764 22.070 19.192 1.00 95.81 93 ILE A N 1
ATOM 714 C CA . ILE A 1 93 ? 11.777 21.519 18.273 1.00 95.81 93 ILE A CA 1
ATOM 715 C C . ILE A 1 93 ? 12.801 20.577 18.924 1.00 95.81 93 ILE A C 1
ATOM 717 O O . ILE A 1 93 ? 13.566 19.939 18.208 1.00 95.81 93 ILE A O 1
ATOM 721 N N . HIS A 1 94 ? 12.865 20.504 20.256 1.00 96.38 94 HIS A N 1
ATOM 722 C CA . HIS A 1 94 ? 13.843 19.687 20.987 1.00 96.38 94 HIS A CA 1
ATOM 723 C C . HIS A 1 94 ? 13.349 19.328 22.405 1.00 96.38 94 HIS A C 1
ATOM 725 O O . HIS A 1 94 ? 12.467 19.996 22.942 1.00 96.38 94 HIS A O 1
ATOM 731 N N . ASN A 1 95 ? 13.988 18.376 23.087 1.00 95.75 95 ASN A N 1
ATOM 732 C CA . ASN A 1 95 ? 13.797 18.145 24.534 1.00 95.75 95 ASN A CA 1
ATOM 733 C C . ASN A 1 95 ? 14.377 19.267 25.416 1.00 95.75 95 ASN A C 1
ATOM 735 O O . ASN A 1 95 ? 14.293 19.219 26.637 1.00 95.75 95 ASN A O 1
ATOM 739 N N . MET A 1 96 ? 15.014 20.277 24.819 1.00 95.50 96 MET A N 1
ATOM 740 C CA . MET A 1 96 ? 15.644 21.373 25.543 1.00 95.50 96 MET A CA 1
ATOM 741 C C . MET A 1 96 ? 15.081 22.697 25.059 1.00 95.50 96 MET A C 1
ATOM 743 O O . MET A 1 96 ? 15.062 22.979 23.862 1.00 95.50 96 MET A O 1
ATOM 747 N N . TRP A 1 97 ? 14.705 23.545 26.007 1.00 95.25 97 TRP A N 1
ATOM 748 C CA . TRP A 1 97 ? 14.462 24.950 25.729 1.00 95.25 97 TRP A CA 1
ATOM 749 C C . TRP A 1 97 ? 15.793 25.689 25.784 1.00 95.25 97 TRP A C 1
ATOM 751 O O . TRP A 1 97 ? 16.654 25.387 26.616 1.00 95.25 97 TRP A O 1
ATOM 761 N N . PHE A 1 98 ? 15.964 26.684 24.923 1.00 96.12 98 PHE A N 1
ATOM 762 C CA . PHE A 1 98 ? 17.170 27.490 24.915 1.00 96.12 98 PHE A CA 1
ATOM 763 C C . PHE A 1 98 ? 16.919 28.922 24.462 1.00 96.12 98 PHE A C 1
ATOM 765 O O . PHE A 1 98 ? 15.964 29.221 23.744 1.00 96.12 98 PHE A O 1
ATOM 772 N N . ASN A 1 99 ? 17.844 29.799 24.843 1.00 95.25 99 ASN A N 1
ATOM 773 C CA . ASN A 1 99 ? 17.905 31.173 24.376 1.00 95.25 99 ASN A CA 1
ATOM 774 C C . ASN A 1 99 ? 19.307 31.469 23.834 1.00 95.25 99 ASN A C 1
ATOM 776 O O . ASN A 1 99 ? 20.294 31.498 24.565 1.00 95.25 99 ASN A O 1
ATOM 780 N N . THR A 1 100 ? 19.401 31.724 22.529 1.00 95.69 100 THR A N 1
ATOM 781 C CA . THR A 1 100 ? 20.682 31.948 21.838 1.00 95.69 100 THR A CA 1
ATOM 782 C C . THR A 1 100 ? 21.360 33.272 22.200 1.00 95.69 100 THR A C 1
ATOM 784 O O . THR A 1 100 ? 22.531 33.470 21.873 1.00 95.69 100 THR A O 1
ATOM 787 N N . THR A 1 101 ? 20.632 34.203 22.821 1.00 94.06 101 THR A N 1
ATOM 788 C CA . THR A 1 101 ? 21.146 35.507 23.257 1.00 94.06 101 THR A CA 1
ATOM 789 C C . THR A 1 101 ? 21.742 35.417 24.656 1.00 94.06 101 THR A C 1
ATOM 791 O O . THR A 1 101 ? 22.851 35.899 24.865 1.00 94.06 101 THR A O 1
ATOM 794 N N . THR A 1 102 ? 21.049 34.772 25.598 1.00 95.12 102 THR A N 1
ATOM 795 C CA . THR A 1 102 ? 21.541 34.580 26.976 1.00 95.12 102 THR A CA 1
ATOM 796 C C . THR A 1 102 ? 22.427 33.341 27.134 1.00 95.12 102 THR A C 1
ATOM 798 O O . THR A 1 102 ? 23.067 33.186 28.167 1.00 95.12 102 THR A O 1
ATOM 801 N N . GLN A 1 103 ? 22.466 32.469 26.120 1.00 94.06 103 GLN A N 1
ATOM 802 C CA . GLN A 1 103 ? 23.062 31.125 26.143 1.00 94.06 103 GLN A CA 1
ATOM 803 C C . GLN A 1 103 ? 22.432 30.156 27.156 1.00 94.06 103 GLN A C 1
ATOM 805 O O . GLN A 1 103 ? 22.961 29.068 27.384 1.00 94.06 103 GLN A O 1
ATOM 810 N N . GLU A 1 104 ? 21.291 30.518 27.740 1.00 95.56 104 GLU A N 1
ATOM 811 C CA . GLU A 1 104 ? 20.581 29.666 28.684 1.00 95.56 104 GLU A CA 1
ATOM 812 C C . GLU A 1 104 ? 20.042 28.411 27.985 1.00 95.56 104 GLU A C 1
ATOM 814 O O . GLU A 1 104 ? 19.557 28.466 26.851 1.00 95.56 104 GLU A O 1
ATOM 819 N N . LYS A 1 105 ? 20.116 27.284 28.694 1.00 95.06 105 LYS A N 1
ATOM 820 C CA . LYS A 1 105 ? 19.580 25.984 28.300 1.00 95.06 105 LYS A CA 1
ATOM 821 C C . LYS A 1 105 ? 18.815 25.392 29.480 1.00 95.06 105 LYS A C 1
ATOM 823 O O . LYS A 1 105 ? 19.328 25.380 30.596 1.00 95.06 105 LYS A O 1
ATOM 828 N N . LYS A 1 106 ? 17.615 24.880 29.230 1.00 95.12 106 LYS A N 1
ATOM 829 C CA . LYS A 1 106 ? 16.782 24.165 30.203 1.00 95.12 106 LYS A CA 1
ATOM 830 C C . LYS A 1 106 ? 16.561 22.744 29.699 1.00 95.12 106 LYS A C 1
ATOM 832 O O . LYS A 1 106 ? 16.222 22.572 28.530 1.00 95.12 106 LYS A O 1
ATOM 837 N N . GLN A 1 107 ? 16.794 21.756 30.561 1.00 92.44 107 GLN A N 1
ATOM 838 C CA . GLN A 1 107 ? 16.591 20.342 30.239 1.00 92.44 107 GLN A CA 1
ATOM 839 C C . GLN A 1 107 ? 15.097 20.011 30.223 1.00 92.44 107 GLN A C 1
ATOM 841 O O . GLN A 1 107 ? 14.281 20.806 30.699 1.00 92.44 107 GLN A O 1
ATOM 846 N N . TYR A 1 108 ? 14.772 18.825 29.704 1.00 91.62 108 TYR A N 1
ATOM 847 C CA . TYR A 1 108 ? 13.419 18.301 29.499 1.00 91.62 108 TYR A CA 1
ATOM 848 C C . TYR A 1 108 ? 12.413 18.714 30.583 1.00 91.62 108 TYR A C 1
ATOM 850 O O . TYR A 1 108 ? 11.501 19.490 30.292 1.00 91.62 108 TYR A O 1
ATOM 858 N N . TYR A 1 109 ? 12.634 18.323 31.843 1.00 91.69 109 TYR A N 1
ATOM 859 C CA . TYR A 1 109 ? 11.704 18.627 32.937 1.00 91.69 109 TYR A CA 1
ATOM 860 C C . TYR A 1 109 ? 11.442 20.133 33.094 1.00 91.69 109 TYR A C 1
ATOM 862 O O . TYR A 1 109 ? 10.299 20.574 33.201 1.00 91.69 109 TYR A O 1
ATOM 870 N N . GLN A 1 110 ? 12.491 20.966 33.075 1.00 94.69 110 GLN A N 1
ATOM 871 C CA . GLN A 1 110 ? 12.310 22.410 33.252 1.00 94.69 110 GLN A CA 1
ATOM 872 C C . GLN A 1 110 ? 11.596 23.053 32.061 1.00 94.69 110 GLN A C 1
ATOM 874 O O . GLN A 1 110 ? 10.966 24.096 32.239 1.00 94.69 110 GLN A O 1
ATOM 879 N N . THR A 1 111 ? 11.681 22.465 30.860 1.00 93.88 111 THR A N 1
ATOM 880 C CA . THR A 1 111 ? 10.968 22.993 29.689 1.00 93.88 111 THR A CA 1
ATOM 881 C C . THR A 1 111 ? 9.458 22.954 29.873 1.00 93.88 111 THR A C 1
ATOM 883 O O . THR A 1 111 ? 8.784 23.852 29.375 1.00 93.88 111 THR A O 1
ATOM 886 N N . GLN A 1 112 ? 8.924 21.980 30.622 1.00 92.12 112 GLN A N 1
ATOM 887 C CA . GLN A 1 112 ? 7.485 21.833 30.871 1.00 92.12 112 GLN A CA 1
ATOM 888 C C . GLN A 1 112 ? 6.864 23.091 31.501 1.00 92.12 112 GLN A C 1
ATOM 890 O O . GLN A 1 112 ? 5.700 23.396 31.264 1.00 92.12 112 GLN A O 1
ATOM 895 N N . PHE A 1 113 ? 7.662 23.862 32.246 1.00 94.00 113 PHE A N 1
ATOM 896 C CA . PHE A 1 113 ? 7.248 25.082 32.949 1.00 94.00 113 PHE A CA 1
ATOM 897 C C . PHE A 1 113 ? 7.592 26.373 32.189 1.00 94.00 113 PHE A C 1
ATOM 899 O O . PHE A 1 113 ? 7.587 27.461 32.765 1.00 94.00 113 PHE A O 1
ATOM 906 N N . VAL A 1 114 ? 7.944 26.273 30.905 1.00 95.06 114 VAL A N 1
ATOM 907 C CA . VAL A 1 114 ? 8.190 27.429 30.039 1.00 95.06 114 VAL A CA 1
ATOM 908 C C . VAL A 1 114 ? 7.036 27.547 29.053 1.00 95.06 114 VAL A C 1
ATOM 910 O O . VAL A 1 114 ? 7.108 27.008 27.953 1.00 95.06 114 VAL A O 1
ATOM 913 N N . ASP A 1 115 ? 5.987 28.286 29.425 1.00 93.69 115 ASP A N 1
ATOM 914 C CA . ASP A 1 115 ? 4.761 28.422 28.618 1.00 93.69 115 ASP A CA 1
ATOM 915 C C . ASP A 1 115 ? 5.060 28.815 27.171 1.00 93.69 115 ASP A C 1
ATOM 917 O O . ASP A 1 115 ? 4.613 28.154 26.245 1.00 93.69 115 ASP A O 1
ATOM 921 N N . SER A 1 116 ? 5.923 29.817 26.967 1.00 91.06 116 SER A N 1
ATOM 922 C CA . SER A 1 116 ? 6.315 30.264 25.621 1.00 91.06 116 SER A CA 1
ATOM 923 C C . SER A 1 116 ? 6.945 29.171 24.752 1.00 91.06 116 SER A C 1
ATOM 925 O O . SER A 1 116 ? 7.000 29.329 23.538 1.00 91.06 116 SER A O 1
ATOM 927 N N . TYR A 1 117 ? 7.452 28.079 25.333 1.00 94.19 117 TYR A N 1
ATOM 928 C CA . TYR A 1 117 ? 7.980 26.954 24.570 1.00 94.19 117 TYR A CA 1
ATOM 929 C C . TYR A 1 117 ? 6.855 26.104 23.976 1.00 94.19 117 TYR A C 1
ATOM 931 O O . TYR A 1 117 ? 6.873 25.836 22.771 1.00 94.19 117 TYR A O 1
ATOM 939 N N . TRP A 1 118 ? 5.871 25.755 24.803 1.00 94.50 118 TRP A N 1
ATOM 940 C CA . TRP A 1 118 ? 4.752 24.879 24.457 1.00 94.50 118 TRP A CA 1
ATOM 941 C C . TRP A 1 118 ? 3.610 25.620 23.753 1.00 94.50 118 TRP A C 1
ATOM 943 O O . TRP A 1 118 ? 3.032 25.091 22.810 1.00 94.50 118 TRP A O 1
ATOM 953 N N . ASP A 1 119 ? 3.328 26.865 24.137 1.00 91.50 119 ASP A N 1
ATOM 954 C CA . ASP A 1 119 ? 2.336 27.718 23.484 1.00 91.50 119 ASP A CA 1
ATOM 955 C C . ASP A 1 119 ? 2.961 28.525 22.341 1.00 91.50 119 ASP A C 1
ATOM 957 O O . ASP A 1 119 ? 3.562 29.586 22.516 1.00 91.50 119 ASP A O 1
ATOM 961 N N . ASN A 1 120 ? 2.824 27.983 21.138 1.00 82.81 120 ASN A N 1
ATOM 962 C CA . ASN A 1 120 ? 3.293 28.571 19.880 1.00 82.81 120 ASN A CA 1
ATOM 963 C C . ASN A 1 120 ? 2.155 28.721 18.859 1.00 82.81 120 ASN A C 1
ATOM 965 O O . ASN A 1 120 ? 2.395 28.856 17.661 1.00 82.81 120 ASN A O 1
ATOM 969 N N . GLY A 1 121 ? 0.909 28.686 19.335 1.00 85.44 121 GLY A N 1
ATOM 970 C CA . GLY A 1 121 ? -0.284 28.737 18.497 1.00 85.44 121 GLY A CA 1
ATOM 971 C C . GLY A 1 121 ? -0.899 27.373 18.185 1.00 85.44 121 GLY A C 1
ATOM 972 O O . GLY A 1 121 ? -2.071 27.356 17.810 1.00 85.44 121 GLY A O 1
ATOM 973 N N . SER A 1 122 ? -0.183 26.266 18.403 1.00 93.38 122 SER A N 1
ATOM 974 C CA . SER A 1 122 ? -0.724 24.900 18.319 1.00 93.38 122 SER A CA 1
ATOM 975 C C . SER A 1 122 ? -1.303 24.474 19.666 1.00 93.38 122 SER A C 1
ATOM 977 O O . SER A 1 122 ? -0.689 24.719 20.703 1.00 93.38 122 SER A O 1
ATOM 979 N N . LEU A 1 123 ? -2.484 23.857 19.660 1.00 95.94 123 LEU A N 1
ATOM 980 C CA . LEU A 1 123 ? -3.174 23.456 20.885 1.00 95.94 123 LEU A CA 1
ATOM 981 C C . LEU A 1 123 ? -3.182 21.932 21.009 1.00 95.94 123 LEU A C 1
ATOM 983 O O . LEU A 1 123 ? -3.591 21.261 20.061 1.00 95.94 123 LEU A O 1
ATOM 987 N N . PRO A 1 124 ? -2.753 21.377 22.153 1.00 97.56 124 PRO A N 1
ATOM 988 C CA . PRO A 1 124 ? -2.857 19.948 22.396 1.00 97.56 124 PRO A CA 1
ATOM 989 C C . PRO A 1 124 ? -4.325 19.537 22.567 1.00 97.56 124 PRO A C 1
ATOM 991 O O . PRO A 1 124 ? -5.162 20.322 23.025 1.00 97.56 124 PRO A O 1
ATOM 994 N N . ILE A 1 125 ? -4.618 18.277 22.248 1.00 98.31 125 ILE A N 1
ATOM 995 C CA . ILE A 1 125 ? -5.970 17.705 22.198 1.00 98.31 125 ILE A CA 1
ATOM 996 C C . ILE A 1 125 ? -6.816 17.972 23.450 1.00 98.31 125 ILE A C 1
ATOM 998 O O . ILE A 1 125 ? -8.011 18.226 23.330 1.00 98.31 125 ILE A O 1
ATOM 1002 N N . TRP A 1 126 ? -6.225 18.004 24.648 1.00 97.88 126 TRP A N 1
ATOM 1003 C CA . TRP A 1 126 ? -6.968 18.299 25.878 1.00 97.88 126 TRP A CA 1
ATOM 1004 C C . TRP A 1 126 ? -7.513 19.737 25.921 1.00 97.88 126 TRP A C 1
ATOM 1006 O O . TRP A 1 126 ? -8.623 19.949 26.407 1.00 97.88 126 TRP A O 1
ATOM 1016 N N . ILE A 1 127 ? -6.790 20.721 25.370 1.00 98.06 127 ILE A N 1
ATOM 1017 C CA . ILE A 1 127 ? -7.291 22.100 25.239 1.00 98.06 127 ILE A CA 1
ATOM 1018 C C . ILE A 1 127 ? -8.348 22.164 24.135 1.00 98.06 127 ILE A C 1
ATOM 1020 O O . ILE A 1 127 ? -9.397 22.777 24.330 1.00 98.06 127 ILE A O 1
ATOM 1024 N N . THR A 1 128 ? -8.116 21.490 23.003 1.00 97.94 128 THR A N 1
ATOM 1025 C CA . THR A 1 128 ? -9.096 21.396 21.907 1.00 97.94 128 THR A CA 1
ATOM 1026 C C . THR A 1 128 ? -10.430 20.810 22.383 1.00 97.94 128 THR A C 1
ATOM 1028 O O . THR A 1 128 ? -11.489 21.349 22.058 1.00 97.94 128 THR A O 1
ATOM 1031 N N . ALA A 1 129 ? -10.388 19.742 23.184 1.00 97.69 129 ALA A N 1
ATOM 1032 C CA . ALA A 1 129 ? -11.559 19.086 23.758 1.00 97.69 129 ALA A CA 1
ATOM 1033 C C . ALA A 1 129 ? -12.286 19.994 24.765 1.00 97.69 129 ALA A C 1
ATOM 1035 O O . ALA A 1 129 ? -13.500 20.182 24.666 1.00 97.69 129 ALA A O 1
ATOM 1036 N N . GLN A 1 130 ? -11.546 20.630 25.682 1.00 97.19 130 GLN A N 1
ATOM 1037 C CA . GLN A 1 130 ? -12.104 21.565 26.669 1.00 97.19 130 GLN A CA 1
ATOM 1038 C C . GLN A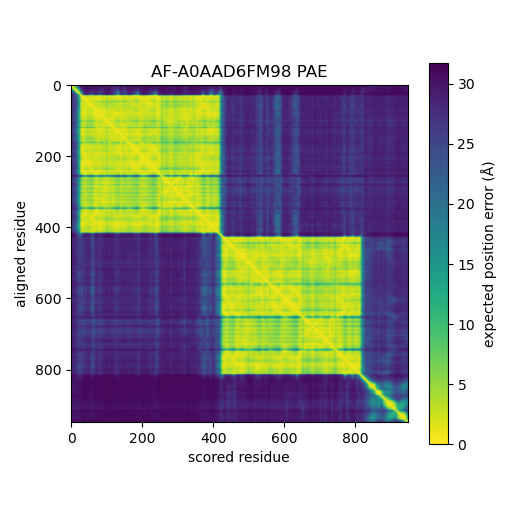 1 130 ? -12.841 22.740 26.045 1.00 97.19 130 GLN A C 1
ATOM 1040 O O . GLN A 1 130 ? -13.949 23.080 26.463 1.00 97.19 130 GLN A O 1
ATOM 1045 N N . ARG A 1 131 ? -12.257 23.342 25.009 1.00 96.12 131 ARG A N 1
ATOM 1046 C CA . ARG A 1 131 ? -12.877 24.461 24.288 1.00 96.12 131 ARG A CA 1
ATOM 1047 C C . ARG A 1 131 ? -14.158 24.074 23.558 1.00 96.12 131 ARG A C 1
ATOM 1049 O O . ARG A 1 131 ? -14.952 24.947 23.224 1.00 96.12 131 ARG A O 1
ATOM 1056 N N . GLN A 1 132 ? -14.373 22.779 23.349 1.00 96.94 132 GLN A N 1
ATOM 1057 C CA . GLN A 1 132 ? -15.576 22.214 22.742 1.00 96.94 132 GLN A CA 1
ATOM 1058 C C . GLN A 1 132 ? -16.510 21.567 23.775 1.00 96.94 132 GLN A C 1
ATOM 1060 O O . GLN A 1 132 ? -17.422 20.827 23.414 1.00 96.94 132 GLN A O 1
ATOM 1065 N N . GLY A 1 133 ? -16.320 21.893 25.058 1.00 95.31 133 GLY A N 1
ATOM 1066 C CA . GLY A 1 133 ? -17.227 21.528 26.144 1.00 95.31 133 GLY A CA 1
ATOM 1067 C C . GLY A 1 133 ? -16.979 20.155 26.766 1.00 95.31 133 GLY A C 1
ATOM 1068 O O . GLY A 1 133 ? -17.782 19.737 27.597 1.00 95.31 133 GLY A O 1
ATOM 1069 N N . LEU A 1 134 ? -15.897 19.461 26.398 1.00 96.81 134 LEU A N 1
ATOM 1070 C CA . LEU A 1 134 ? -15.527 18.177 26.996 1.00 96.81 134 LEU A CA 1
ATOM 1071 C C . LEU A 1 134 ? -14.657 18.353 28.245 1.00 96.81 134 LEU A C 1
ATOM 1073 O O . LEU A 1 134 ? -13.887 19.307 28.369 1.00 96.81 134 LEU A O 1
ATOM 1077 N N . LYS A 1 135 ? -14.730 17.398 29.171 1.00 97.94 135 LYS A N 1
ATOM 1078 C CA . LYS A 1 135 ? -13.851 17.352 30.344 1.00 97.94 135 LYS A CA 1
ATOM 1079 C C . LYS A 1 135 ? -12.581 16.578 30.002 1.00 97.94 135 LYS A C 1
ATOM 1081 O O . LYS A 1 135 ? -12.638 15.375 29.754 1.00 97.94 135 LYS A O 1
ATOM 1086 N N . ALA A 1 136 ? -11.435 17.251 30.019 1.00 98.25 136 ALA A N 1
ATOM 1087 C CA . ALA A 1 136 ? -10.151 16.640 29.695 1.00 98.25 136 ALA A CA 1
ATOM 1088 C C . ALA A 1 136 ? -9.195 16.612 30.893 1.00 98.25 136 ALA A C 1
ATOM 1090 O O . ALA A 1 136 ? -9.209 17.503 31.751 1.00 98.25 136 ALA A O 1
ATOM 1091 N N . GLY A 1 137 ? -8.349 15.584 30.920 1.00 98.38 137 GLY A N 1
ATOM 1092 C CA . GLY A 1 137 ? -7.319 15.391 31.925 1.00 98.38 137 GLY A CA 1
ATOM 1093 C C . GLY A 1 137 ? -5.973 15.002 31.323 1.00 98.38 137 GLY A C 1
ATOM 1094 O O . GLY A 1 137 ? -5.913 14.446 30.230 1.00 98.38 137 GLY A O 1
ATOM 1095 N N . SER A 1 138 ? -4.884 15.281 32.037 1.00 98.50 138 SER A N 1
ATOM 1096 C CA . SER A 1 138 ? -3.553 14.789 31.667 1.00 98.50 138 SER A CA 1
ATOM 1097 C C . SER A 1 138 ? -2.724 14.432 32.899 1.00 98.50 138 SER A C 1
ATOM 1099 O O . SER A 1 138 ? -2.615 15.224 33.842 1.00 98.50 138 SER A O 1
ATOM 1101 N N . LEU A 1 139 ? -2.141 13.235 32.898 1.00 98.12 139 LEU A N 1
ATOM 1102 C CA . LEU A 1 139 ? -1.260 12.737 33.947 1.00 98.12 139 LEU A CA 1
ATOM 1103 C C . LEU A 1 139 ? 0.134 12.487 33.369 1.00 98.12 139 LEU A C 1
ATOM 1105 O O . LEU A 1 139 ? 0.317 11.620 32.517 1.00 98.12 139 LEU A O 1
ATOM 1109 N N . HIS A 1 140 ? 1.101 13.268 33.851 1.00 96.38 140 HIS A N 1
ATOM 1110 C CA . HIS A 1 140 ? 2.540 13.213 33.551 1.00 96.38 140 HIS A CA 1
ATOM 1111 C C . HIS A 1 140 ? 2.945 13.413 32.079 1.00 96.38 140 HIS A C 1
ATOM 1113 O O . HIS A 1 140 ? 4.129 13.543 31.800 1.00 96.38 140 HIS A O 1
ATOM 1119 N N . PHE A 1 141 ? 1.996 13.507 31.147 1.00 96.75 141 PHE A N 1
ATOM 1120 C CA . PHE A 1 141 ? 2.280 13.654 29.719 1.00 96.75 141 PHE A CA 1
ATOM 1121 C C . PHE A 1 141 ? 3.124 14.910 29.418 1.00 96.75 141 PHE A C 1
ATOM 1123 O O . PHE A 1 141 ? 2.835 15.968 29.999 1.00 96.75 141 PHE A O 1
ATOM 1130 N N . PRO A 1 142 ? 4.112 14.855 28.502 1.00 95.12 142 PRO A N 1
ATOM 1131 C CA . PRO A 1 142 ? 4.902 16.027 28.135 1.00 95.12 142 PRO A CA 1
ATOM 1132 C C . PRO A 1 142 ? 4.021 17.219 27.734 1.00 95.12 142 PRO A C 1
ATOM 1134 O O . PRO A 1 142 ? 3.128 17.102 26.893 1.00 95.12 142 PRO A O 1
ATOM 1137 N N . GLY A 1 143 ? 4.253 18.371 28.366 1.00 93.62 143 GLY A N 1
ATOM 1138 C CA . GLY A 1 143 ? 3.485 19.596 28.120 1.00 93.62 143 GLY A CA 1
ATOM 1139 C C . GLY A 1 143 ? 2.264 19.783 29.028 1.00 93.62 143 GLY A C 1
ATOM 1140 O O . GLY A 1 143 ? 1.581 20.802 28.915 1.00 93.62 143 GLY A O 1
ATOM 1141 N N . THR A 1 144 ? 2.007 18.871 29.974 1.00 95.94 144 THR A N 1
ATOM 1142 C CA . THR A 1 144 ? 0.901 18.979 30.954 1.00 95.94 144 THR A CA 1
ATOM 1143 C C . THR A 1 144 ? 1.011 20.219 31.853 1.00 95.94 144 THR A C 1
ATOM 1145 O O . THR A 1 144 ? -0.001 20.799 32.268 1.00 95.94 144 THR A O 1
ATOM 1148 N N . ALA A 1 145 ? 2.236 20.640 32.182 1.00 95.06 145 ALA A N 1
ATOM 1149 C CA . ALA A 1 145 ? 2.465 21.814 33.025 1.00 95.06 145 ALA A CA 1
ATOM 1150 C C . ALA A 1 145 ? 2.205 23.142 32.295 1.00 95.06 145 ALA A C 1
ATOM 1152 O O . ALA A 1 145 ? 1.831 24.118 32.950 1.00 95.06 145 ALA A O 1
ATOM 1153 N N . GLY A 1 146 ? 2.355 23.155 30.967 1.00 93.31 146 GLY A N 1
ATOM 1154 C CA . GLY A 1 146 ? 2.268 24.357 30.146 1.00 93.31 146 GLY A CA 1
ATOM 1155 C C . GLY A 1 146 ? 0.883 25.004 30.141 1.00 93.31 146 GLY A C 1
ATOM 1156 O O . GLY A 1 146 ? -0.149 24.343 30.300 1.00 93.31 146 GLY A O 1
ATOM 1157 N N . THR A 1 147 ? 0.881 26.316 29.938 1.00 95.25 147 THR A N 1
ATOM 1158 C CA . THR A 1 147 ? -0.313 27.139 29.732 1.00 95.25 147 THR A CA 1
ATOM 1159 C C . THR A 1 147 ? -0.436 27.496 28.253 1.00 95.25 147 THR A C 1
ATOM 1161 O O . THR A 1 147 ? 0.469 28.106 27.691 1.00 95.25 147 THR A O 1
ATOM 1164 N N . TYR A 1 148 ? -1.563 27.157 27.628 1.00 95.62 148 TYR A N 1
ATOM 1165 C CA . TYR A 1 148 ? -1.818 27.328 26.197 1.00 95.62 148 TYR A CA 1
ATOM 1166 C C . TYR A 1 148 ? -2.895 28.388 25.986 1.00 95.62 148 TYR A C 1
ATOM 1168 O O . TYR A 1 148 ? -4.049 28.194 26.364 1.00 95.62 148 TYR A O 1
ATOM 1176 N N . ARG A 1 149 ? -2.532 29.536 25.406 1.00 92.75 149 ARG A N 1
ATOM 1177 C CA . ARG A 1 149 ? -3.405 30.706 25.219 1.00 92.75 149 ARG A CA 1
ATOM 1178 C C . ARG A 1 149 ? -4.134 31.124 26.505 1.00 92.75 149 ARG A C 1
ATOM 1180 O O . ARG A 1 149 ? -5.300 31.508 26.468 1.00 92.75 149 ARG A O 1
ATOM 1187 N N . GLY A 1 150 ? -3.432 31.048 27.635 1.00 92.69 150 GLY A N 1
ATOM 1188 C CA . GLY A 1 150 ? -3.961 31.384 28.961 1.00 92.69 150 GLY A CA 1
ATOM 1189 C C . GLY A 1 150 ? -4.754 30.268 29.650 1.00 92.69 150 GLY A C 1
ATOM 1190 O O . GLY A 1 150 ? -5.256 30.492 30.748 1.00 92.69 150 GLY A O 1
ATOM 1191 N N . GLU A 1 151 ? -4.857 29.080 29.051 1.00 94.56 151 GLU A N 1
ATOM 1192 C CA . GLU A 1 151 ? -5.606 27.945 29.596 1.00 94.56 151 GLU A CA 1
ATOM 1193 C C . GLU A 1 151 ? -4.682 26.785 29.976 1.00 94.56 151 GLU A C 1
ATOM 1195 O O . GLU A 1 151 ? -3.697 26.491 29.299 1.00 94.56 151 GLU A O 1
ATOM 1200 N N . THR A 1 152 ? -5.029 26.077 31.047 1.00 95.31 152 THR A N 1
ATOM 1201 C CA . THR A 1 152 ? -4.408 24.797 31.405 1.00 95.31 152 THR A CA 1
ATOM 1202 C C . THR A 1 152 ? -5.423 23.675 31.229 1.00 95.31 152 THR A C 1
ATOM 1204 O O . THR A 1 152 ? -6.632 23.915 31.195 1.00 95.31 152 THR A O 1
ATOM 1207 N N . VAL A 1 153 ? -4.955 22.429 31.149 1.00 95.56 153 VAL A N 1
ATOM 1208 C CA . VAL A 1 153 ? -5.868 21.279 31.215 1.00 95.56 153 VAL A CA 1
ATOM 1209 C C . VAL A 1 153 ? -6.635 21.296 32.549 1.00 95.56 153 VAL A C 1
ATOM 1211 O O . VAL A 1 153 ? -6.085 21.685 33.583 1.00 95.56 153 VAL A O 1
ATOM 1214 N N . GLY A 1 154 ? -7.916 20.941 32.511 1.00 92.75 154 GLY A N 1
ATOM 1215 C CA . GLY A 1 154 ? -8.874 21.120 33.598 1.00 92.75 154 GLY A CA 1
ATOM 1216 C C . GLY A 1 154 ? -8.580 20.217 34.787 1.00 92.75 154 GLY A C 1
ATOM 1217 O O . GLY A 1 154 ? -8.667 20.662 35.929 1.00 92.75 154 GLY A O 1
ATOM 1218 N N . VAL A 1 155 ? -8.160 18.978 34.524 1.00 97.06 155 VAL A N 1
ATOM 1219 C CA . VAL A 1 155 ? -7.638 18.058 35.540 1.00 97.06 155 VAL A CA 1
ATOM 1220 C C . VAL A 1 155 ? -6.207 17.681 35.170 1.00 97.06 155 VAL A C 1
ATOM 1222 O O . VAL A 1 155 ? -5.955 17.143 34.097 1.00 97.06 155 VAL A O 1
ATOM 1225 N N . ARG A 1 156 ? -5.230 17.959 36.037 1.00 96.00 156 ARG A N 1
ATOM 1226 C CA . ARG A 1 156 ? -3.838 17.559 35.784 1.00 96.00 156 ARG A CA 1
ATOM 1227 C C . ARG A 1 156 ? -3.096 17.083 36.998 1.00 96.00 156 ARG A C 1
ATOM 1229 O O . ARG A 1 156 ? -3.298 17.575 38.105 1.00 96.00 156 ARG A O 1
ATOM 1236 N N . GLN A 1 157 ? -2.127 16.230 36.715 1.00 96.44 157 GLN A N 1
ATOM 1237 C CA . GLN A 1 157 ? -0.997 15.970 37.582 1.00 96.44 157 GLN A CA 1
ATOM 1238 C C . GLN A 1 157 ? 0.271 16.012 36.731 1.00 96.44 157 GLN A C 1
ATOM 1240 O O . GLN A 1 157 ? 0.410 15.251 35.778 1.00 96.44 157 GLN A O 1
ATOM 1245 N N . VAL A 1 158 ? 1.168 16.942 37.049 1.00 93.56 158 VAL A N 1
ATOM 1246 C CA . VAL A 1 158 ? 2.488 17.047 36.415 1.00 93.56 158 VAL A CA 1
ATOM 1247 C C . VAL A 1 158 ? 3.430 16.076 37.120 1.00 93.56 158 VAL A C 1
ATOM 1249 O O . VAL A 1 158 ? 3.296 15.876 38.329 1.00 93.56 158 VAL A O 1
ATOM 1252 N N . GLU A 1 159 ? 4.358 15.478 36.376 1.00 89.19 159 GLU A N 1
ATOM 1253 C CA . GLU A 1 159 ? 5.406 14.645 36.966 1.00 89.19 159 GLU A CA 1
ATOM 1254 C C . GLU A 1 159 ? 6.177 15.419 38.056 1.00 89.19 159 GLU A C 1
ATOM 1256 O O . GLU A 1 159 ? 6.451 16.614 37.898 1.00 89.19 159 GLU A O 1
ATOM 1261 N N . PRO A 1 160 ? 6.504 14.792 39.196 1.00 89.75 160 PRO A N 1
ATOM 1262 C CA . PRO A 1 160 ? 7.373 15.410 40.184 1.00 89.75 160 PRO A CA 1
ATOM 1263 C C . PRO A 1 160 ? 8.826 15.432 39.687 1.00 89.75 160 PRO A C 1
ATOM 1265 O O . PRO A 1 160 ? 9.248 14.574 38.923 1.00 89.75 160 PRO A O 1
ATOM 1268 N N . PHE A 1 161 ? 9.624 16.384 40.180 1.00 82.44 161 PHE A N 1
ATOM 1269 C CA . PHE A 1 161 ? 11.025 16.559 39.761 1.00 82.44 161 PHE A CA 1
ATOM 1270 C C . PHE A 1 161 ? 11.904 15.307 39.932 1.00 82.44 161 PHE A C 1
ATOM 1272 O O . PHE A 1 161 ? 12.854 15.119 39.179 1.00 82.44 161 PHE A O 1
ATOM 1279 N N . LEU A 1 162 ? 11.603 14.466 40.924 1.00 85.00 162 LEU A N 1
ATOM 1280 C CA . LEU A 1 162 ? 12.282 13.195 41.179 1.00 85.00 162 LEU A CA 1
ATOM 1281 C C . LEU A 1 162 ? 11.264 12.056 41.088 1.00 85.00 162 LEU A C 1
ATOM 1283 O O . LEU A 1 162 ? 10.858 11.503 42.109 1.00 85.00 162 LEU A O 1
ATOM 1287 N N . TYR A 1 163 ? 10.802 11.769 39.874 1.00 87.69 163 TYR A N 1
ATOM 1288 C CA . TYR A 1 163 ? 9.886 10.665 39.615 1.00 87.69 163 TYR A CA 1
ATOM 1289 C C . TYR A 1 163 ? 10.658 9.382 39.289 1.00 87.69 163 TYR A C 1
ATOM 1291 O O . TYR A 1 163 ? 11.566 9.393 38.458 1.00 87.69 163 TYR A O 1
ATOM 1299 N N . ASP A 1 164 ? 10.303 8.280 39.949 1.00 90.38 164 ASP A N 1
ATOM 1300 C CA . ASP A 1 164 ? 10.820 6.956 39.606 1.00 90.38 164 ASP A CA 1
ATOM 1301 C C . ASP A 1 164 ? 9.941 6.351 38.510 1.00 90.38 164 ASP A C 1
ATOM 1303 O O . ASP A 1 164 ? 8.854 5.826 38.766 1.00 90.38 164 ASP A O 1
ATOM 1307 N N . HIS A 1 165 ? 10.407 6.456 37.268 1.00 89.44 165 HIS A N 1
ATOM 1308 C CA . HIS A 1 165 ? 9.661 5.956 36.124 1.00 89.44 165 HIS A CA 1
ATOM 1309 C C . HIS A 1 165 ? 9.573 4.431 36.100 1.00 89.44 165 HIS A C 1
ATOM 1311 O O . HIS A 1 165 ? 8.666 3.945 35.444 1.00 89.44 165 HIS A O 1
ATOM 1317 N N . SER A 1 166 ? 10.402 3.679 36.829 1.00 91.44 166 SER A N 1
ATOM 1318 C CA . SER A 1 166 ? 10.367 2.210 36.812 1.00 91.44 166 SER A CA 1
ATOM 1319 C C . SER A 1 166 ? 9.455 1.610 37.901 1.00 91.44 166 SER A C 1
ATOM 1321 O O . SER A 1 166 ? 9.248 0.395 37.930 1.00 91.44 166 SER A O 1
ATOM 1323 N N . ASN A 1 167 ? 8.888 2.422 38.804 1.00 95.19 167 ASN A N 1
ATOM 1324 C CA . ASN A 1 167 ? 8.094 1.936 39.938 1.00 95.19 167 ASN A CA 1
ATOM 1325 C C . ASN A 1 167 ? 6.680 1.461 39.532 1.00 95.19 167 ASN A C 1
ATOM 1327 O O . ASN A 1 167 ? 5.739 2.254 39.438 1.00 95.19 167 ASN A O 1
ATOM 1331 N N . GLU A 1 168 ? 6.497 0.140 39.393 1.00 94.94 168 GLU A N 1
ATOM 1332 C CA . GLU A 1 168 ? 5.205 -0.479 39.036 1.00 94.94 168 GLU A CA 1
ATOM 1333 C C . GLU A 1 168 ? 4.075 -0.146 40.035 1.00 94.94 168 GLU A C 1
ATOM 1335 O O . GLU A 1 168 ? 2.903 -0.067 39.657 1.00 94.94 168 GLU A O 1
ATOM 1340 N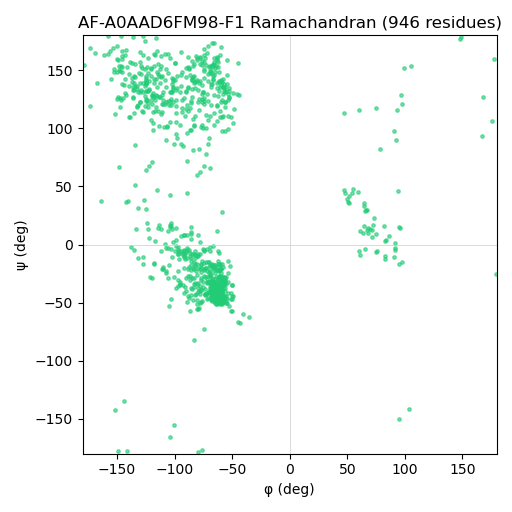 N . THR A 1 169 ? 4.391 0.083 41.316 1.00 95.38 169 THR A N 1
ATOM 1341 C CA . THR A 1 169 ? 3.369 0.439 42.319 1.00 95.38 169 THR A CA 1
ATOM 1342 C C . THR A 1 169 ? 2.773 1.809 42.018 1.00 95.38 169 THR A C 1
ATOM 1344 O O . THR A 1 169 ? 1.549 1.960 42.010 1.00 95.38 169 THR A O 1
ATOM 1347 N N . ASP A 1 170 ? 3.619 2.790 41.703 1.00 95.06 170 ASP A N 1
ATOM 1348 C CA . ASP A 1 170 ? 3.170 4.136 41.341 1.00 95.06 170 ASP A CA 1
ATOM 1349 C C . ASP A 1 170 ? 2.390 4.116 40.023 1.00 95.06 170 ASP A C 1
ATOM 1351 O O . ASP A 1 170 ? 1.374 4.803 39.891 1.00 95.06 170 ASP A O 1
ATOM 1355 N N . TRP A 1 171 ? 2.783 3.262 39.071 1.00 97.06 171 TRP A N 1
ATOM 1356 C CA . TRP A 1 171 ? 2.029 3.066 37.832 1.00 97.06 171 TRP A CA 1
ATOM 1357 C C . TRP A 1 171 ? 0.608 2.576 38.108 1.00 97.06 171 TRP A C 1
ATOM 1359 O O . TRP A 1 171 ? -0.360 3.153 37.606 1.00 97.06 171 TRP A O 1
ATOM 1369 N N . ARG A 1 172 ? 0.460 1.558 38.964 1.00 97.19 172 ARG A N 1
ATOM 1370 C CA . ARG A 1 172 ? -0.851 1.025 39.363 1.00 97.19 172 ARG A CA 1
ATOM 1371 C C . ARG A 1 172 ? -1.697 2.059 40.104 1.00 97.19 172 ARG A C 1
ATOM 1373 O O . ARG A 1 172 ? -2.909 2.103 39.888 1.00 97.19 172 ARG A O 1
ATOM 1380 N N . LEU A 1 173 ? -1.090 2.902 40.939 1.00 97.00 173 LEU A N 1
ATOM 1381 C CA . LEU A 1 173 ? -1.791 4.001 41.612 1.00 97.00 173 LEU A CA 1
ATOM 1382 C C . LEU A 1 173 ? -2.278 5.059 40.613 1.00 97.00 173 LEU A C 1
ATOM 1384 O O . LEU A 1 173 ? -3.437 5.468 40.676 1.00 97.00 173 LEU A O 1
ATOM 1388 N N . ASN A 1 174 ? -1.441 5.448 39.650 1.00 97.06 174 ASN A N 1
ATOM 1389 C CA . ASN A 1 174 ? -1.821 6.396 38.601 1.00 97.06 174 ASN A CA 1
ATOM 1390 C C . ASN A 1 174 ? -2.954 5.849 37.720 1.00 97.06 174 ASN A C 1
ATOM 1392 O O . ASN A 1 174 ? -3.894 6.578 37.412 1.00 97.06 174 ASN A O 1
ATOM 1396 N N . ILE A 1 175 ? -2.919 4.560 37.369 1.00 98.25 175 ILE A N 1
ATOM 1397 C CA . ILE A 1 175 ? -3.987 3.901 36.600 1.00 98.25 175 ILE A CA 1
ATOM 1398 C C . ILE A 1 175 ? -5.285 3.846 37.405 1.00 98.25 175 ILE A C 1
ATOM 1400 O O . ILE A 1 175 ? -6.338 4.215 36.889 1.00 98.25 175 ILE A O 1
ATOM 1404 N N . ALA A 1 176 ? -5.224 3.433 38.675 1.00 96.38 176 ALA A N 1
ATOM 1405 C CA . ALA A 1 176 ? -6.398 3.396 39.545 1.00 96.38 176 ALA A CA 1
ATOM 1406 C C . ALA A 1 176 ? -7.038 4.786 39.684 1.00 96.38 176 ALA A C 1
ATOM 1408 O O . ALA A 1 176 ? -8.259 4.912 39.625 1.00 96.38 176 ALA A O 1
ATOM 1409 N N . LYS A 1 177 ? -6.216 5.835 39.777 1.00 97.94 177 LYS A N 1
ATOM 1410 C CA . LYS A 1 177 ? -6.669 7.224 39.775 1.00 97.94 177 LYS A CA 1
ATOM 1411 C C . LYS A 1 177 ? -7.325 7.622 38.450 1.00 97.94 177 LYS A C 1
ATOM 1413 O O . LYS A 1 177 ? -8.442 8.130 38.453 1.00 97.94 177 LYS A O 1
ATOM 1418 N N . VAL A 1 178 ? -6.673 7.378 37.314 1.00 98.56 178 VAL A N 1
ATOM 1419 C CA . VAL A 1 178 ? -7.205 7.757 35.992 1.00 98.56 178 VAL A CA 1
ATOM 1420 C C . VAL A 1 178 ? -8.518 7.032 35.689 1.00 98.56 178 VAL A C 1
ATOM 1422 O O . VAL A 1 178 ? -9.498 7.664 35.300 1.00 98.56 178 VAL A O 1
ATOM 1425 N N . ILE A 1 179 ? -8.577 5.718 35.894 1.00 98.38 179 ILE A N 1
ATOM 1426 C CA . ILE A 1 179 ? -9.773 4.936 35.570 1.00 98.38 179 ILE A CA 1
ATOM 1427 C C . ILE A 1 179 ? -10.872 5.129 36.626 1.00 98.38 179 ILE A C 1
ATOM 1429 O O . ILE A 1 179 ? -12.016 5.426 36.282 1.00 98.38 179 ILE A O 1
ATOM 1433 N N . GLY A 1 180 ? -10.530 4.995 37.910 1.00 94.25 180 GLY A N 1
ATOM 1434 C CA . GLY A 1 180 ? -11.488 5.002 39.015 1.00 94.25 180 GLY A CA 1
ATOM 1435 C C . GLY A 1 180 ? -11.927 6.397 39.461 1.00 94.25 180 GLY A C 1
ATOM 1436 O O . GLY A 1 180 ? -13.114 6.620 39.691 1.00 94.25 180 GLY A O 1
ATOM 1437 N N . GLU A 1 181 ? -11.014 7.363 39.567 1.00 97.00 181 GLU A N 1
ATOM 1438 C CA . GLU A 1 181 ? -11.371 8.727 39.983 1.00 97.00 181 GLU A CA 1
ATOM 1439 C C . GLU A 1 181 ? -11.740 9.601 38.780 1.00 97.00 181 GLU A C 1
ATOM 1441 O O . GLU A 1 181 ? -12.776 10.263 38.792 1.00 97.00 181 GLU A O 1
ATOM 1446 N N . TRP A 1 182 ? -10.919 9.629 37.726 1.00 98.31 182 TRP A N 1
ATOM 1447 C CA . TRP A 1 182 ? -11.107 10.603 36.644 1.00 98.31 182 TRP A CA 1
ATOM 1448 C C . TRP A 1 182 ? -12.196 10.177 35.653 1.00 98.31 182 TRP A C 1
ATOM 1450 O O . TRP A 1 182 ? -13.162 10.914 35.455 1.00 98.31 182 TRP A O 1
ATOM 1460 N N . PHE A 1 183 ? -12.102 8.986 35.059 1.00 97.75 183 PHE A N 1
ATOM 1461 C CA . PHE A 1 183 ? -13.140 8.520 34.136 1.00 97.75 183 PHE A CA 1
ATOM 1462 C C . PHE A 1 183 ? -14.437 8.138 34.846 1.00 97.75 183 PHE A C 1
ATOM 1464 O O . PHE A 1 183 ? -15.507 8.542 34.397 1.00 97.75 183 PHE A O 1
ATOM 1471 N N . HIS A 1 184 ? -14.363 7.370 35.936 1.00 93.69 184 HIS A N 1
ATOM 1472 C CA . HIS A 1 184 ? -15.563 6.838 36.581 1.00 93.69 184 HIS A CA 1
ATOM 1473 C C . HIS A 1 184 ? -16.271 7.848 37.505 1.00 93.69 184 HIS A C 1
ATOM 1475 O O . HIS A 1 184 ? -17.483 8.014 37.384 1.00 93.69 184 HIS A O 1
ATOM 1481 N N . GLN A 1 185 ? -15.564 8.550 38.403 1.00 94.38 185 GLN A N 1
ATOM 1482 C CA . GLN A 1 185 ? -16.214 9.465 39.364 1.00 94.38 185 GLN A CA 1
ATOM 1483 C C . GLN A 1 185 ? -16.390 10.893 38.833 1.00 94.38 185 GLN A C 1
ATOM 1485 O O . GLN A 1 185 ? -17.448 11.494 39.017 1.00 94.38 185 GLN A O 1
ATOM 1490 N N . GLN A 1 186 ? -15.362 11.462 38.198 1.00 96.56 186 GLN A N 1
ATOM 1491 C CA . GLN A 1 186 ? -15.401 12.838 37.678 1.00 96.56 186 GLN A CA 1
ATOM 1492 C C . GLN A 1 186 ? -15.993 12.932 36.260 1.00 96.56 186 GLN A C 1
ATOM 1494 O O . GLN A 1 186 ? -16.309 14.033 35.787 1.00 96.56 186 GLN A O 1
ATOM 1499 N N . ASP A 1 187 ? -16.200 11.777 35.619 1.00 95.31 187 ASP A N 1
ATOM 1500 C CA . ASP A 1 187 ? -16.816 11.631 34.302 1.00 95.31 187 ASP A CA 1
ATOM 1501 C C . ASP A 1 187 ? -16.046 12.392 33.212 1.00 95.31 187 ASP A C 1
ATOM 1503 O O . ASP A 1 187 ? -16.636 13.100 32.400 1.00 95.31 187 ASP A O 1
ATOM 1507 N N . LEU A 1 188 ? -14.711 12.279 33.206 1.00 98.19 188 LEU A N 1
ATOM 1508 C CA . LEU A 1 188 ? -13.877 12.856 32.147 1.00 98.19 188 LEU A CA 1
ATOM 1509 C C . LEU A 1 188 ? -14.151 12.187 30.792 1.00 98.19 188 LEU A C 1
ATOM 1511 O O . LEU A 1 188 ? -14.476 11.003 30.729 1.00 98.19 188 LEU A O 1
ATOM 1515 N N . ASP A 1 189 ? -14.018 12.941 29.704 1.00 98.38 189 ASP A N 1
ATOM 1516 C CA . ASP A 1 189 ? -14.216 12.469 28.328 1.00 98.38 189 ASP A CA 1
ATOM 1517 C C . ASP A 1 189 ? -12.899 12.046 27.673 1.00 98.38 189 ASP A C 1
ATOM 1519 O O . ASP A 1 189 ? -12.868 11.082 26.909 1.00 98.38 189 ASP A O 1
ATOM 1523 N N . PHE A 1 190 ? -11.806 12.737 28.007 1.00 98.69 190 PHE A N 1
ATOM 1524 C CA . PHE A 1 190 ? -10.464 12.459 27.503 1.00 98.69 190 PHE A CA 1
ATOM 1525 C C . PHE A 1 190 ? -9.433 12.473 28.631 1.00 98.69 190 PHE A C 1
ATOM 1527 O O . PHE A 1 190 ? -9.425 13.403 29.441 1.00 98.69 190 PHE A O 1
ATOM 1534 N N . VAL A 1 191 ? -8.522 11.498 28.648 1.00 98.81 191 VAL A N 1
ATOM 1535 C CA . VAL A 1 191 ? -7.324 11.539 29.498 1.00 98.81 191 VAL A CA 1
ATOM 1536 C C . VAL A 1 191 ? -6.091 11.101 28.713 1.00 98.81 191 VAL A C 1
ATOM 1538 O O . VAL A 1 191 ? -6.115 10.056 28.068 1.00 98.81 191 VAL A O 1
ATOM 1541 N N . SER A 1 192 ? -5.000 11.861 28.818 1.00 98.75 192 SER A N 1
ATOM 1542 C CA . SER A 1 192 ? -3.658 11.429 28.411 1.00 98.75 192 SER A CA 1
ATOM 1543 C C . SER A 1 192 ? -2.838 10.956 29.616 1.00 98.75 192 SER A C 1
ATOM 1545 O O . SER A 1 192 ? -2.794 11.629 30.647 1.00 98.75 192 SER A O 1
ATOM 1547 N N . LEU A 1 193 ? -2.187 9.802 29.491 1.00 98.62 193 LEU A N 1
ATOM 1548 C CA . LEU A 1 193 ? -1.408 9.126 30.528 1.00 98.62 193 LEU A CA 1
ATOM 1549 C C . LEU A 1 193 ? -0.033 8.739 29.971 1.00 98.62 193 LEU A C 1
ATOM 1551 O O . LEU A 1 193 ? 0.056 8.170 28.887 1.00 98.62 193 LEU A O 1
ATOM 1555 N N . TYR A 1 194 ? 1.033 9.052 30.701 1.00 98.12 194 TYR A N 1
ATOM 1556 C CA . TYR A 1 194 ? 2.408 8.834 30.251 1.00 98.12 194 TYR A CA 1
ATOM 1557 C C . TYR A 1 194 ? 3.221 8.002 31.245 1.00 98.12 194 TYR A C 1
ATOM 1559 O O . TYR A 1 194 ? 3.152 8.221 32.459 1.00 98.12 194 TYR A O 1
ATOM 1567 N N . PHE A 1 195 ? 4.024 7.092 30.698 1.00 97.94 195 PHE A N 1
ATOM 1568 C CA . PHE A 1 195 ? 5.044 6.311 31.386 1.00 97.94 195 PHE A CA 1
ATOM 1569 C C . PHE A 1 195 ? 6.385 6.519 30.676 1.00 97.94 195 PHE A C 1
ATOM 1571 O O . PHE A 1 195 ? 6.454 6.403 29.459 1.00 97.94 195 PHE A O 1
ATOM 1578 N N . GLY A 1 196 ? 7.448 6.804 31.434 1.00 95.56 196 GLY A N 1
ATOM 1579 C CA . GLY A 1 196 ? 8.783 7.095 30.875 1.00 95.56 196 GLY A CA 1
ATOM 1580 C C . GLY A 1 196 ? 9.644 5.862 30.589 1.00 95.56 196 GLY A C 1
ATOM 1581 O O . GLY A 1 196 ? 10.856 5.974 30.464 1.00 95.56 196 GLY A O 1
ATOM 1582 N N . GLU A 1 197 ? 9.037 4.680 30.569 1.00 97.38 197 GLU A N 1
ATOM 1583 C CA . GLU A 1 197 ? 9.696 3.409 30.269 1.00 97.38 197 GLU A CA 1
ATOM 1584 C C . GLU A 1 197 ? 9.015 2.775 29.053 1.00 97.38 197 GLU A C 1
ATOM 1586 O O . GLU A 1 197 ? 7.800 2.956 28.892 1.00 97.38 197 GLU A O 1
ATOM 1591 N N . PRO A 1 198 ? 9.737 1.979 28.241 1.00 97.69 198 PRO A N 1
ATOM 1592 C CA . PRO A 1 198 ? 11.078 1.414 28.475 1.00 97.69 198 PRO A CA 1
ATOM 1593 C C . PRO A 1 198 ? 12.285 2.302 28.102 1.00 97.69 198 PRO A C 1
ATOM 1595 O O . PRO A 1 198 ? 13.414 1.800 28.084 1.00 97.69 198 PRO A O 1
ATOM 1598 N N . ASP A 1 199 ? 12.080 3.580 27.770 1.00 97.38 199 ASP A N 1
ATOM 1599 C CA . ASP A 1 199 ? 13.142 4.484 27.307 1.00 97.38 199 ASP A CA 1
ATOM 1600 C C . ASP A 1 199 ? 14.366 4.563 28.241 1.00 97.38 199 ASP A C 1
ATOM 1602 O O . ASP A 1 199 ? 15.495 4.280 27.822 1.00 97.38 199 ASP A O 1
ATOM 1606 N N . LEU A 1 200 ? 14.161 4.842 29.536 1.00 96.06 200 LEU A N 1
ATOM 1607 C CA . LEU A 1 200 ? 15.262 4.983 30.500 1.00 96.06 200 LEU A CA 1
ATOM 1608 C C . LEU A 1 200 ? 16.102 3.707 30.627 1.00 96.06 200 LEU A C 1
ATOM 1610 O O . LEU A 1 200 ? 17.341 3.768 30.635 1.00 96.06 200 LEU A O 1
ATOM 1614 N N . ILE A 1 201 ? 15.450 2.544 30.726 1.00 97.50 201 ILE A N 1
ATOM 1615 C CA . ILE A 1 201 ? 16.146 1.255 30.762 1.00 97.50 201 ILE A CA 1
ATOM 1616 C C . ILE A 1 201 ? 16.913 1.020 29.463 1.00 97.50 201 ILE A C 1
ATOM 1618 O O . ILE A 1 201 ? 18.086 0.632 29.502 1.00 97.50 201 ILE A O 1
ATOM 1622 N N . GLY A 1 202 ? 16.306 1.301 28.313 1.00 97.06 202 GLY A N 1
ATOM 1623 C CA . GLY A 1 202 ? 16.958 1.092 27.030 1.00 97.06 202 GLY A CA 1
ATOM 1624 C C . GLY A 1 202 ? 18.127 2.060 26.771 1.00 97.06 202 GLY A C 1
ATOM 1625 O O . GLY A 1 202 ? 19.143 1.635 26.219 1.00 97.06 202 GLY A O 1
ATOM 1626 N N . HIS A 1 203 ? 18.092 3.301 27.267 1.00 96.50 203 HIS A N 1
ATOM 1627 C CA . HIS A 1 203 ? 19.269 4.178 27.277 1.00 96.50 203 HIS A CA 1
ATOM 1628 C C . HIS A 1 203 ? 20.408 3.592 28.113 1.00 96.50 203 HIS A C 1
ATOM 1630 O O . HIS A 1 203 ? 21.571 3.586 27.690 1.00 96.50 203 HIS A O 1
ATOM 1636 N N . LYS A 1 204 ? 20.093 3.103 29.316 1.00 96.31 204 LYS A N 1
ATOM 1637 C CA . LYS A 1 204 ? 21.089 2.631 30.285 1.00 96.31 204 LYS A CA 1
ATOM 1638 C C . LYS A 1 204 ? 21.725 1.301 29.876 1.00 96.31 204 LYS A C 1
ATOM 1640 O O . LYS A 1 204 ? 22.943 1.137 30.010 1.00 96.31 204 LYS A O 1
ATOM 1645 N N . TYR A 1 205 ? 20.925 0.360 29.383 1.00 96.56 205 TYR A N 1
ATOM 1646 C CA . TYR A 1 205 ? 21.349 -1.018 29.123 1.00 96.56 205 TYR A CA 1
ATOM 1647 C C . TYR A 1 205 ? 21.423 -1.378 27.631 1.00 96.56 205 TYR A C 1
ATOM 1649 O O . TYR A 1 205 ? 22.226 -2.239 27.266 1.00 96.56 205 TYR A O 1
ATOM 1657 N N . GLY A 1 206 ? 20.722 -0.642 26.768 1.00 96.50 206 GLY A N 1
ATOM 1658 C CA . GLY A 1 206 ? 20.628 -0.862 25.323 1.00 96.50 206 GLY A CA 1
ATOM 1659 C C . GLY A 1 206 ? 19.273 -1.466 24.924 1.00 96.50 206 GLY A C 1
ATOM 1660 O O . GLY A 1 206 ? 18.666 -2.184 25.717 1.00 96.50 206 GLY A O 1
ATOM 1661 N N . PRO A 1 207 ? 18.799 -1.245 23.683 1.00 96.31 207 PRO A N 1
ATOM 1662 C CA . PRO A 1 207 ? 17.476 -1.704 23.236 1.00 96.31 207 PRO A CA 1
ATOM 1663 C C . PRO A 1 207 ? 17.349 -3.233 23.133 1.00 96.31 207 PRO A C 1
ATOM 1665 O O . PRO A 1 207 ? 16.245 -3.764 23.092 1.00 96.31 207 PRO A O 1
ATOM 1668 N N . ASN A 1 208 ? 18.468 -3.962 23.116 1.00 95.06 208 ASN A N 1
ATOM 1669 C CA . ASN A 1 208 ? 18.499 -5.424 22.996 1.00 95.06 208 ASN A CA 1
ATOM 1670 C C . ASN A 1 208 ? 18.852 -6.133 24.318 1.00 95.06 208 ASN A C 1
ATOM 1672 O O . ASN A 1 208 ? 19.191 -7.314 24.297 1.00 95.06 208 ASN A O 1
ATOM 1676 N N . SER A 1 209 ? 18.859 -5.419 25.449 1.00 97.38 209 SER A N 1
ATOM 1677 C CA . SER A 1 209 ? 19.280 -5.979 26.737 1.00 97.38 209 SER A CA 1
ATOM 1678 C C . SER A 1 209 ? 18.178 -6.802 27.415 1.00 97.38 209 SER A C 1
ATOM 1680 O O . SER A 1 209 ? 16.993 -6.636 27.122 1.00 97.38 209 SER A O 1
ATOM 1682 N N . GLU A 1 210 ? 18.569 -7.669 28.351 1.00 97.81 210 GLU A N 1
ATOM 1683 C CA . GLU A 1 210 ? 17.619 -8.439 29.165 1.00 97.81 210 GLU A CA 1
ATOM 1684 C C . GLU A 1 210 ? 16.795 -7.517 30.073 1.00 97.81 210 GLU A C 1
ATOM 1686 O O . GLU A 1 210 ? 15.587 -7.682 30.194 1.00 97.81 210 GLU A O 1
ATOM 1691 N N . GLU A 1 211 ? 17.410 -6.469 30.626 1.00 98.25 211 GLU A N 1
ATOM 1692 C CA . GLU A 1 211 ? 16.720 -5.482 31.462 1.00 98.25 211 GLU A CA 1
ATOM 1693 C C . GLU A 1 211 ? 15.590 -4.778 30.693 1.00 98.25 211 GLU A C 1
ATOM 1695 O O . GLU A 1 211 ? 14.525 -4.515 31.253 1.00 98.25 211 GLU A O 1
ATOM 1700 N N . ARG A 1 212 ? 15.776 -4.508 29.389 1.00 97.31 212 ARG A N 1
ATOM 1701 C CA . ARG A 1 212 ? 14.699 -3.981 28.535 1.00 97.31 212 ARG A CA 1
ATOM 1702 C C . ARG A 1 212 ? 13.567 -4.996 28.401 1.00 97.31 212 ARG A C 1
ATOM 1704 O O . ARG A 1 212 ? 12.406 -4.604 28.486 1.00 97.31 212 ARG A O 1
ATOM 1711 N N . ARG A 1 213 ? 13.877 -6.284 28.216 1.00 98.31 213 ARG A N 1
ATOM 1712 C CA . ARG A 1 213 ? 12.866 -7.353 28.127 1.00 98.31 213 ARG A CA 1
ATOM 1713 C C . ARG A 1 213 ? 12.050 -7.462 29.415 1.00 98.31 213 ARG A C 1
ATOM 1715 O O . ARG A 1 213 ? 10.824 -7.493 29.345 1.00 98.31 213 ARG A O 1
ATOM 1722 N N . GLU A 1 214 ? 12.701 -7.427 30.578 1.00 98.19 214 GLU A N 1
ATOM 1723 C CA . GLU A 1 214 ? 12.035 -7.389 31.890 1.00 98.19 214 GLU A CA 1
ATOM 1724 C C . GLU A 1 214 ? 11.114 -6.164 32.029 1.00 98.19 214 GLU A C 1
ATOM 1726 O O . GLU A 1 214 ? 9.981 -6.276 32.507 1.00 98.19 214 GLU A O 1
ATOM 1731 N N . MET A 1 215 ? 11.559 -4.996 31.552 1.00 98.25 215 MET A N 1
ATOM 1732 C CA . MET A 1 215 ? 10.735 -3.787 31.547 1.00 98.25 215 MET A CA 1
ATOM 1733 C C . MET A 1 215 ? 9.516 -3.919 30.620 1.00 98.25 215 MET A C 1
ATOM 1735 O O . MET A 1 215 ? 8.413 -3.525 30.993 1.00 98.25 215 MET A O 1
ATOM 1739 N N . VAL A 1 216 ? 9.655 -4.543 29.447 1.00 98.56 216 VAL A N 1
ATOM 1740 C CA . VAL A 1 216 ? 8.512 -4.818 28.556 1.00 98.56 216 VAL A CA 1
ATOM 1741 C C . VAL A 1 216 ? 7.513 -5.784 29.204 1.00 98.56 216 VAL A C 1
ATOM 1743 O O . VAL A 1 216 ? 6.308 -5.570 29.084 1.00 98.56 216 VAL A O 1
ATOM 1746 N N . GLN A 1 217 ? 7.966 -6.781 29.973 1.00 98.50 217 GLN A N 1
ATOM 1747 C CA . GLN A 1 217 ? 7.058 -7.627 30.765 1.00 98.50 217 GLN A CA 1
ATOM 1748 C C . GLN A 1 217 ? 6.274 -6.803 31.799 1.00 98.50 217 GLN A C 1
ATOM 1750 O O . GLN A 1 217 ? 5.103 -7.082 32.062 1.00 98.50 217 GLN A O 1
ATOM 1755 N N . GLN A 1 218 ? 6.896 -5.787 32.408 1.00 98.38 218 GLN A N 1
ATOM 1756 C CA . GLN A 1 218 ? 6.201 -4.858 33.302 1.00 98.38 218 GLN A CA 1
ATOM 1757 C C . GLN A 1 218 ? 5.185 -3.989 32.551 1.00 98.38 218 GLN A C 1
ATOM 1759 O O . GLN A 1 218 ? 4.066 -3.810 33.041 1.00 98.38 218 GLN A O 1
ATOM 1764 N N . VAL A 1 219 ? 5.527 -3.494 31.357 1.00 98.56 219 VAL A N 1
ATOM 1765 C CA . VAL A 1 219 ? 4.585 -2.777 30.482 1.00 98.56 219 VAL A CA 1
ATOM 1766 C C . VAL A 1 219 ? 3.384 -3.662 30.140 1.00 98.56 219 VAL A C 1
ATOM 1768 O O . VAL A 1 219 ? 2.247 -3.218 30.293 1.00 98.56 219 VAL A O 1
ATOM 1771 N N . ASP A 1 220 ? 3.599 -4.928 29.784 1.00 98.69 220 ASP A N 1
ATOM 1772 C CA . ASP A 1 220 ? 2.518 -5.873 29.492 1.00 98.69 220 ASP A CA 1
ATOM 1773 C C . ASP A 1 220 ? 1.575 -6.075 30.693 1.00 98.69 220 ASP A C 1
ATOM 1775 O O . ASP A 1 220 ? 0.362 -5.879 30.575 1.00 98.69 220 ASP A O 1
ATOM 1779 N N . ARG A 1 221 ? 2.118 -6.352 31.890 1.00 98.44 221 ARG A N 1
ATOM 1780 C CA . ARG A 1 221 ? 1.312 -6.444 33.127 1.00 98.44 221 ARG A CA 1
ATOM 1781 C C . ARG A 1 221 ? 0.532 -5.160 33.411 1.00 98.44 221 ARG A C 1
ATOM 1783 O O . ARG A 1 221 ? -0.568 -5.207 33.965 1.00 98.44 221 ARG A O 1
ATOM 1790 N N . THR A 1 222 ? 1.101 -4.017 33.042 1.00 98.50 222 THR A N 1
ATOM 1791 C CA . THR A 1 222 ? 0.484 -2.699 33.207 1.00 98.50 222 THR A CA 1
ATOM 1792 C C . THR A 1 222 ? -0.677 -2.508 32.239 1.00 98.50 222 THR A C 1
ATOM 1794 O O . THR A 1 222 ? -1.740 -2.057 32.663 1.00 98.50 222 THR A O 1
ATOM 1797 N N . VAL A 1 223 ? -0.535 -2.927 30.977 1.00 98.56 223 VAL A N 1
ATOM 1798 C CA . VAL A 1 223 ? -1.640 -2.974 30.006 1.00 98.56 223 VAL A CA 1
ATOM 1799 C C . VAL A 1 223 ? -2.768 -3.873 30.514 1.00 98.56 223 VAL A C 1
ATOM 1801 O O . VAL A 1 223 ? -3.926 -3.454 30.497 1.00 98.56 223 VAL A O 1
ATOM 1804 N N . GLY A 1 224 ? -2.444 -5.058 31.043 1.00 98.12 224 GLY A N 1
ATOM 1805 C CA . GLY A 1 224 ? -3.424 -5.942 31.686 1.00 98.12 224 GLY A CA 1
ATOM 1806 C C . GLY A 1 224 ? -4.184 -5.237 32.811 1.00 98.12 224 GLY A C 1
ATOM 1807 O O . GLY A 1 224 ? -5.411 -5.169 32.795 1.00 98.12 224 GLY A O 1
ATOM 1808 N N . TYR A 1 225 ? -3.457 -4.587 33.723 1.00 98.62 225 TYR A N 1
ATOM 1809 C CA . TYR A 1 225 ? -4.055 -3.863 34.845 1.00 98.62 225 TYR A CA 1
ATOM 1810 C C . TYR A 1 225 ? -4.930 -2.668 34.422 1.00 98.62 225 TYR A C 1
ATOM 1812 O O . TYR A 1 225 ? -5.955 -2.408 35.056 1.00 98.62 225 TYR A O 1
ATOM 1820 N N . ILE A 1 226 ? -4.575 -1.950 33.346 1.00 98.56 226 ILE A N 1
ATOM 1821 C CA . ILE A 1 226 ? -5.440 -0.910 32.760 1.00 98.56 226 ILE A CA 1
ATOM 1822 C C . ILE A 1 226 ? -6.776 -1.528 32.347 1.00 98.56 226 ILE A C 1
ATOM 1824 O O . ILE A 1 226 ? -7.833 -1.018 32.721 1.00 98.56 226 ILE A O 1
ATOM 1828 N N . ARG A 1 227 ? -6.738 -2.637 31.602 1.00 97.75 227 ARG A N 1
ATOM 1829 C CA . ARG A 1 227 ? -7.944 -3.298 31.089 1.00 97.75 227 ARG A CA 1
ATOM 1830 C C . ARG A 1 227 ? -8.808 -3.879 32.209 1.00 97.75 227 ARG A C 1
ATOM 1832 O O . ARG A 1 227 ? -10.025 -3.696 32.168 1.00 97.75 227 ARG A O 1
ATOM 1839 N N . ASP A 1 228 ? -8.190 -4.465 33.232 1.00 97.56 228 ASP A N 1
ATOM 1840 C CA . ASP A 1 228 ? -8.883 -4.951 34.430 1.00 97.56 228 ASP A CA 1
ATOM 1841 C C . ASP A 1 228 ? -9.640 -3.817 35.128 1.00 97.56 228 ASP A C 1
ATOM 1843 O O . ASP A 1 228 ? -10.820 -3.956 35.448 1.00 97.56 228 ASP A O 1
ATOM 1847 N N . LYS A 1 229 ? -9.000 -2.653 35.313 1.00 97.94 229 LYS A N 1
ATOM 1848 C CA . LYS A 1 229 ? -9.650 -1.497 35.947 1.00 97.94 229 LYS A CA 1
ATOM 1849 C C . LYS A 1 229 ? -10.770 -0.912 35.099 1.00 97.94 229 LYS A C 1
ATOM 1851 O O . LYS A 1 229 ? -11.792 -0.498 35.645 1.00 97.94 229 LYS A O 1
ATOM 1856 N N . VAL A 1 230 ? -10.617 -0.897 33.777 1.00 97.62 230 VAL A N 1
ATOM 1857 C CA . VAL A 1 230 ? -11.685 -0.471 32.859 1.00 97.62 230 VAL A CA 1
ATOM 1858 C C . VAL A 1 230 ? -12.904 -1.383 32.992 1.00 97.62 230 VAL A C 1
ATOM 1860 O O . VAL A 1 230 ? -14.030 -0.888 33.062 1.00 97.62 230 VAL A O 1
ATOM 1863 N N . GLN A 1 231 ? -12.688 -2.694 33.096 1.00 95.19 231 GLN A N 1
ATOM 1864 C CA . GLN A 1 231 ? -13.760 -3.661 33.317 1.00 95.19 231 GLN A CA 1
ATOM 1865 C C . GLN A 1 231 ? -14.398 -3.519 34.708 1.00 95.19 231 GLN A C 1
ATOM 1867 O O . GLN A 1 231 ? -15.622 -3.455 34.809 1.00 95.19 231 GLN A O 1
ATOM 1872 N N . GLU A 1 232 ? -13.594 -3.420 35.771 1.00 95.44 232 GLU A N 1
ATOM 1873 C CA . GLU A 1 232 ? -14.048 -3.275 37.166 1.00 95.44 232 GLU A CA 1
ATOM 1874 C C . GLU A 1 232 ? -14.969 -2.061 37.359 1.00 95.44 232 GLU A C 1
ATOM 1876 O O . GLU A 1 232 ? -15.960 -2.136 38.085 1.00 95.44 232 GLU A O 1
ATOM 1881 N N . HIS A 1 233 ? -14.680 -0.956 36.667 1.00 95.12 233 HIS A N 1
ATOM 1882 C CA . HIS A 1 233 ? -15.472 0.274 36.728 1.00 95.12 233 HIS A CA 1
ATOM 1883 C C . HIS A 1 233 ? -16.587 0.365 35.668 1.00 95.12 233 HIS A C 1
ATOM 1885 O O . HIS A 1 233 ? -17.229 1.413 35.551 1.00 95.12 233 HIS A O 1
ATOM 1891 N N . GLY A 1 234 ? -16.845 -0.710 34.910 1.00 91.75 234 GLY A N 1
ATOM 1892 C CA . GLY A 1 234 ? -17.931 -0.775 33.925 1.00 91.75 234 GLY A CA 1
ATOM 1893 C C . GLY A 1 234 ? -17.743 0.157 32.723 1.00 91.75 234 GLY A C 1
ATOM 1894 O O . GLY A 1 234 ? -18.721 0.653 32.164 1.00 91.75 234 GLY A O 1
ATOM 1895 N N . LEU A 1 235 ? -16.494 0.435 32.344 1.00 95.12 235 LEU A N 1
ATOM 1896 C CA . LEU A 1 235 ? -16.141 1.363 31.265 1.00 95.12 235 LEU A CA 1
ATOM 1897 C C . LEU A 1 235 ? -15.883 0.666 29.920 1.00 95.12 235 LEU A C 1
ATOM 1899 O O . LEU A 1 235 ? -15.718 1.356 28.919 1.00 95.12 235 LEU A O 1
ATOM 1903 N N . THR A 1 236 ? -15.881 -0.671 29.869 1.00 91.69 236 THR A N 1
ATOM 1904 C CA . THR A 1 236 ? -15.547 -1.472 28.673 1.00 91.69 236 THR A CA 1
ATOM 1905 C C . THR A 1 236 ? -16.302 -1.042 27.413 1.00 91.69 236 THR A C 1
ATOM 1907 O O . THR A 1 236 ? -15.682 -0.830 26.378 1.00 91.69 236 THR A O 1
ATOM 1910 N N . ASP A 1 237 ? -17.616 -0.832 27.506 1.00 90.69 237 ASP A N 1
ATOM 1911 C CA . ASP A 1 237 ? -18.454 -0.485 26.346 1.00 90.69 237 ASP A CA 1
ATOM 1912 C C . ASP A 1 237 ? -18.491 1.021 26.044 1.00 90.69 237 ASP A C 1
ATOM 1914 O O . ASP A 1 237 ? -19.267 1.477 25.204 1.00 90.69 237 ASP A O 1
ATOM 1918 N N . ARG A 1 238 ? -17.709 1.823 26.777 1.00 92.81 238 ARG A N 1
ATOM 1919 C CA . ARG A 1 238 ? -17.763 3.291 26.729 1.00 92.81 238 ARG A CA 1
ATOM 1920 C C . ARG A 1 238 ? -16.403 3.967 26.676 1.00 92.81 238 ARG A C 1
ATOM 1922 O O . ARG A 1 238 ? -16.379 5.188 26.572 1.00 92.81 238 ARG A O 1
ATOM 1929 N N . LEU A 1 239 ? -15.297 3.236 26.771 1.00 97.69 239 LEU A N 1
ATOM 1930 C CA . LEU A 1 239 ? -13.950 3.794 26.764 1.00 97.69 239 LEU A CA 1
ATOM 1931 C C . LEU A 1 239 ? -13.127 3.179 25.636 1.00 97.69 239 LEU A C 1
ATOM 1933 O O . LEU A 1 239 ? -12.854 1.982 25.625 1.00 97.69 239 LEU A O 1
ATOM 1937 N N . ASN A 1 240 ? -12.695 4.034 24.719 1.00 98.56 240 ASN A N 1
ATOM 1938 C CA . ASN A 1 240 ? -11.650 3.729 23.759 1.00 98.56 240 ASN A CA 1
ATOM 1939 C C . ASN A 1 240 ? -10.282 3.938 24.407 1.00 98.56 240 ASN A C 1
ATOM 1941 O O . ASN A 1 240 ? -10.075 4.912 25.132 1.00 98.56 240 ASN A O 1
ATOM 1945 N N . ILE A 1 241 ? -9.342 3.044 24.124 1.00 98.81 241 ILE A N 1
ATOM 1946 C CA . ILE A 1 241 ? -7.979 3.085 24.645 1.00 98.81 241 ILE A CA 1
ATOM 1947 C C . ILE A 1 241 ? -7.022 3.053 23.459 1.00 98.81 241 ILE A C 1
ATOM 1949 O O . ILE A 1 241 ? -7.056 2.118 22.662 1.00 98.81 241 ILE A O 1
ATOM 1953 N N . ILE A 1 242 ? -6.160 4.061 23.372 1.00 98.81 242 ILE A N 1
ATOM 1954 C CA . ILE A 1 242 ? -5.005 4.101 22.479 1.00 98.81 242 ILE A CA 1
ATOM 1955 C C . ILE A 1 242 ? -3.761 3.890 23.333 1.00 98.81 242 ILE A C 1
ATOM 1957 O O . ILE A 1 242 ? -3.531 4.656 24.264 1.00 98.81 242 ILE A O 1
ATOM 1961 N N . ILE A 1 243 ? -2.962 2.875 23.014 1.00 98.69 243 ILE A N 1
ATOM 1962 C CA . ILE A 1 243 ? -1.642 2.648 23.603 1.00 98.69 243 ILE A CA 1
ATOM 1963 C C . ILE A 1 243 ? -0.600 2.748 22.489 1.00 98.69 243 ILE A C 1
ATOM 1965 O O . ILE A 1 243 ? -0.692 2.057 21.476 1.00 98.69 243 ILE A O 1
ATOM 1969 N N . THR A 1 244 ? 0.378 3.629 22.664 1.00 98.56 244 THR A N 1
ATOM 1970 C CA . THR A 1 244 ? 1.426 3.908 21.673 1.00 98.56 244 THR A CA 1
ATOM 1971 C C . THR A 1 244 ? 2.724 4.306 22.370 1.00 98.56 244 THR A C 1
ATOM 1973 O O . THR A 1 244 ? 2.796 4.349 23.598 1.00 98.56 244 THR A O 1
ATOM 1976 N N . ALA A 1 245 ? 3.734 4.631 21.576 1.00 98.50 245 ALA A N 1
ATOM 1977 C CA . ALA A 1 245 ? 4.880 5.424 21.991 1.00 98.50 245 ALA A CA 1
ATOM 1978 C C . ALA A 1 245 ? 5.095 6.603 21.033 1.00 98.50 245 ALA A C 1
ATOM 1980 O O . ALA A 1 245 ? 4.353 6.796 20.064 1.00 98.50 245 ALA A O 1
ATOM 1981 N N . ASP A 1 246 ? 6.102 7.404 21.328 1.00 97.56 246 ASP A N 1
ATOM 1982 C CA . ASP A 1 246 ? 6.513 8.596 20.603 1.00 97.56 246 ASP A CA 1
ATOM 1983 C C . ASP A 1 246 ? 7.689 8.340 19.651 1.00 97.56 246 ASP A C 1
ATOM 1985 O O . ASP A 1 246 ? 7.688 8.865 18.537 1.00 97.56 246 ASP A O 1
ATOM 1989 N N . HIS A 1 247 ? 8.647 7.498 20.044 1.00 98.19 247 HIS A N 1
ATOM 1990 C CA . HIS A 1 247 ? 9.746 7.014 19.209 1.00 98.19 247 HIS A CA 1
ATOM 1991 C C . HIS A 1 247 ? 10.215 5.610 19.626 1.00 98.19 247 HIS A C 1
ATOM 1993 O O . HIS A 1 247 ? 9.811 5.066 20.648 1.00 98.19 247 HIS A O 1
ATOM 1999 N N . GLY A 1 248 ? 11.083 5.018 18.808 1.00 97.56 248 GLY A N 1
ATOM 2000 C CA . GLY A 1 248 ? 11.923 3.876 19.172 1.00 97.56 248 GLY A CA 1
ATOM 2001 C C . GLY A 1 248 ? 13.379 4.291 19.421 1.00 97.56 248 GLY A C 1
ATOM 2002 O O . GLY A 1 248 ? 13.681 5.473 19.564 1.00 97.56 248 GLY A O 1
ATOM 2003 N N . MET A 1 249 ? 14.291 3.320 19.460 1.00 96.81 249 MET A N 1
ATOM 2004 C CA . MET A 1 249 ? 15.710 3.512 19.769 1.00 96.81 249 MET A CA 1
ATOM 2005 C C . MET A 1 249 ? 16.595 2.439 19.111 1.00 96.81 249 MET A C 1
ATOM 2007 O O . MET A 1 249 ? 16.190 1.289 18.921 1.00 96.81 249 MET A O 1
ATOM 2011 N N . THR A 1 250 ? 17.840 2.807 18.802 1.00 96.44 250 THR A N 1
ATOM 2012 C CA . THR A 1 250 ? 18.880 1.911 18.274 1.00 96.44 250 THR A CA 1
ATOM 2013 C C . THR A 1 250 ? 20.076 1.797 19.225 1.00 96.44 250 THR A C 1
ATOM 2015 O O . THR A 1 250 ? 20.250 2.609 20.134 1.00 96.44 250 THR A O 1
ATOM 2018 N N . THR A 1 251 ? 20.909 0.770 19.044 1.00 95.56 251 THR A N 1
ATOM 2019 C CA . THR A 1 251 ? 22.114 0.557 19.864 1.00 95.56 251 THR A CA 1
ATOM 2020 C C . THR A 1 251 ? 23.208 1.540 19.456 1.00 95.56 251 THR A C 1
ATOM 2022 O O . THR A 1 251 ? 23.541 1.629 18.279 1.00 95.56 251 THR A O 1
ATOM 2025 N N . VAL A 1 252 ? 23.826 2.226 20.420 1.00 92.56 252 VAL A N 1
ATOM 2026 C CA . VAL A 1 252 ? 24.988 3.093 20.170 1.00 92.56 252 VAL A CA 1
ATOM 2027 C C . VAL A 1 252 ? 26.249 2.241 20.036 1.00 92.56 252 VAL A C 1
ATOM 2029 O O . VAL A 1 252 ? 26.598 1.479 20.941 1.00 92.56 252 VAL A O 1
ATOM 2032 N N . LEU A 1 253 ? 26.967 2.403 18.927 1.00 88.62 253 LEU A N 1
ATOM 2033 C CA . LEU A 1 253 ? 28.232 1.724 18.669 1.00 88.62 253 LEU A CA 1
ATOM 2034 C C . LEU A 1 253 ? 29.343 2.359 19.510 1.00 88.62 253 LEU A C 1
ATOM 2036 O O . LEU A 1 253 ? 29.592 3.562 19.445 1.00 88.62 253 LEU A O 1
ATOM 2040 N N . ARG A 1 254 ? 30.017 1.540 20.324 1.00 75.81 254 ARG A N 1
ATOM 2041 C CA . ARG A 1 254 ? 31.100 1.975 21.216 1.00 75.81 254 ARG A CA 1
ATOM 2042 C C . ARG A 1 254 ? 32.234 0.956 21.224 1.00 75.81 254 ARG A C 1
ATOM 2044 O O . ARG A 1 254 ? 32.080 -0.116 21.798 1.00 75.81 254 ARG A O 1
ATOM 2051 N N . SER A 1 255 ? 33.377 1.310 20.643 1.00 60.47 255 SER A N 1
ATOM 2052 C CA . SER A 1 255 ? 34.681 0.649 20.833 1.00 60.47 255 SER A CA 1
ATOM 2053 C C . SER A 1 255 ? 35.730 1.322 19.945 1.00 60.47 255 SER A C 1
ATOM 2055 O O . SER A 1 255 ? 35.387 1.921 18.931 1.00 60.47 255 SER A O 1
ATOM 2057 N N . GLY A 1 256 ? 37.022 1.161 20.258 1.00 59.81 256 GLY A N 1
ATOM 2058 C CA . GLY A 1 256 ? 38.145 1.676 19.446 1.00 59.81 256 GLY A CA 1
ATOM 2059 C C . GLY A 1 256 ? 38.265 1.097 18.024 1.00 59.81 256 GLY A C 1
ATOM 2060 O O . GLY A 1 256 ? 39.289 1.278 17.376 1.00 59.81 256 GLY A O 1
ATOM 2061 N N . THR A 1 257 ? 37.246 0.375 17.561 1.00 58.44 257 THR A N 1
ATOM 2062 C CA . THR A 1 257 ? 37.078 -0.135 16.197 1.00 58.44 257 THR A CA 1
ATOM 2063 C C . THR A 1 257 ? 36.181 0.758 15.335 1.00 58.44 257 THR A C 1
ATOM 2065 O O . THR A 1 257 ? 36.085 0.509 14.139 1.00 58.44 257 THR A O 1
ATOM 2068 N N . PHE A 1 258 ? 35.528 1.775 15.913 1.00 75.31 258 PHE A N 1
ATOM 2069 C CA . PHE A 1 258 ? 34.658 2.712 15.199 1.00 75.31 258 PHE A CA 1
ATOM 2070 C C . PHE A 1 258 ? 35.146 4.149 15.392 1.00 75.31 258 PHE A C 1
ATOM 2072 O O . PHE A 1 258 ? 35.593 4.528 16.476 1.00 75.31 258 PHE A O 1
ATOM 2079 N N . GLU A 1 259 ? 35.068 4.948 14.332 1.00 80.25 259 GLU A N 1
ATOM 2080 C CA . GLU A 1 259 ? 35.395 6.369 14.391 1.00 80.25 259 GLU A CA 1
ATOM 2081 C C . GLU A 1 259 ? 34.220 7.143 15.006 1.00 80.25 259 GLU A C 1
ATOM 2083 O O . GLU A 1 259 ? 33.108 7.146 14.480 1.00 80.25 259 GLU A O 1
ATOM 2088 N N . GLU A 1 260 ? 34.447 7.758 16.168 1.00 85.50 260 GLU A N 1
ATOM 2089 C CA . GLU A 1 260 ? 33.444 8.583 16.843 1.00 85.50 260 GLU A CA 1
ATOM 2090 C C . GLU A 1 260 ? 33.332 9.964 16.189 1.00 85.50 260 GLU A C 1
ATOM 2092 O O . GLU A 1 260 ? 34.337 10.629 15.921 1.00 85.50 260 GLU A O 1
ATOM 2097 N N . ILE A 1 261 ? 32.106 10.477 16.070 1.00 92.88 261 ILE A N 1
ATOM 2098 C CA . ILE A 1 261 ? 31.875 11.843 15.601 1.00 92.88 261 ILE A CA 1
ATOM 2099 C C . ILE A 1 261 ? 32.210 12.809 16.743 1.00 92.88 261 ILE A C 1
ATOM 2101 O O . ILE A 1 261 ? 31.444 12.971 17.694 1.00 92.88 261 ILE A O 1
ATOM 2105 N N . THR A 1 262 ? 33.377 13.451 16.659 1.00 94.06 262 THR A N 1
ATOM 2106 C CA . THR A 1 262 ? 33.793 14.521 17.579 1.00 94.06 262 THR A CA 1
ATOM 2107 C C . THR A 1 262 ? 34.056 15.804 16.799 1.00 94.06 262 THR A C 1
ATOM 2109 O O . THR A 1 262 ? 35.086 15.924 16.134 1.00 94.06 262 THR A O 1
ATOM 2112 N N . LEU A 1 263 ? 33.163 16.791 16.910 1.00 96.12 263 LEU A N 1
ATOM 2113 C CA . LEU A 1 263 ? 33.221 18.003 16.090 1.00 96.12 263 LEU A CA 1
ATOM 2114 C C . LEU A 1 263 ? 34.535 18.774 16.267 1.00 96.12 263 LEU A C 1
ATOM 2116 O O . LEU A 1 263 ? 35.118 19.225 15.288 1.00 96.12 263 LEU A O 1
ATOM 2120 N N . SER A 1 264 ? 35.057 18.876 17.493 1.00 95.56 264 SER A N 1
ATOM 2121 C CA . SER A 1 264 ? 36.321 19.570 17.791 1.00 95.56 264 SER A CA 1
ATOM 2122 C C . SER A 1 264 ? 37.556 18.978 17.096 1.00 95.56 264 SER A C 1
ATOM 2124 O O . SER A 1 264 ? 38.571 19.668 16.991 1.00 95.56 264 SER A O 1
ATOM 2126 N N . LYS A 1 265 ? 37.486 17.718 16.642 1.00 94.31 265 LYS A N 1
ATOM 2127 C CA . LYS A 1 265 ? 38.572 17.020 15.938 1.00 94.31 265 LYS A CA 1
ATOM 2128 C C . LYS A 1 265 ? 38.491 17.179 14.417 1.00 94.31 265 LYS A C 1
ATOM 2130 O O . LYS A 1 265 ? 39.449 16.826 13.735 1.00 94.31 265 LYS A O 1
ATOM 2135 N N . ILE A 1 266 ? 37.385 17.709 13.887 1.00 95.75 266 ILE A N 1
ATOM 2136 C CA . ILE A 1 266 ? 37.185 17.880 12.446 1.00 95.75 266 ILE A CA 1
ATOM 2137 C C . ILE A 1 266 ? 38.106 18.995 11.921 1.00 95.75 266 ILE A C 1
ATOM 2139 O O . ILE A 1 266 ? 38.035 20.133 12.404 1.00 95.75 266 ILE A O 1
ATOM 2143 N N . PRO A 1 267 ? 38.964 18.717 10.919 1.00 95.44 267 PRO A N 1
ATOM 2144 C CA . PRO A 1 267 ? 39.842 19.724 10.338 1.00 95.44 267 PRO A CA 1
ATOM 2145 C C . PRO A 1 267 ? 39.072 20.942 9.815 1.00 95.44 267 PRO A C 1
ATOM 2147 O O . PRO A 1 267 ? 38.103 20.821 9.075 1.00 95.44 267 PRO A O 1
ATOM 2150 N N . GLY A 1 268 ? 39.525 22.141 10.184 1.00 94.19 268 GLY A N 1
ATOM 2151 C CA . GLY A 1 268 ? 38.920 23.401 9.738 1.00 94.19 268 GLY A CA 1
ATOM 2152 C C . GLY A 1 268 ? 37.690 23.854 10.534 1.00 94.19 268 GLY A C 1
ATOM 2153 O O . GLY A 1 268 ? 37.315 25.023 10.424 1.00 94.19 268 GLY A O 1
ATOM 2154 N N . PHE A 1 269 ? 37.110 22.999 11.382 1.00 97.62 269 PHE A N 1
ATOM 2155 C CA . PHE A 1 269 ? 36.039 23.387 12.298 1.00 97.62 269 PHE A CA 1
ATOM 2156 C C . PHE A 1 269 ? 36.603 23.973 13.602 1.00 97.62 269 PHE A C 1
ATOM 2158 O O . PHE A 1 269 ? 37.629 23.539 14.125 1.00 97.62 269 PHE A O 1
ATOM 2165 N N . SER A 1 270 ? 35.927 24.984 14.155 1.00 96.94 270 SER A N 1
ATOM 2166 C CA . SER A 1 270 ? 36.292 25.591 15.435 1.00 96.94 270 SER A CA 1
ATOM 2167 C C . SER A 1 270 ? 35.062 26.118 16.160 1.00 96.94 270 SER A C 1
ATOM 2169 O O . SER A 1 270 ? 34.349 26.981 15.649 1.00 96.94 270 SER A O 1
ATOM 2171 N N . PHE A 1 271 ? 34.870 25.707 17.417 1.00 96.88 271 PHE A N 1
ATOM 2172 C CA . PHE A 1 271 ? 33.826 26.276 18.279 1.00 96.88 271 PHE A CA 1
ATOM 2173 C C . PHE A 1 271 ? 33.996 27.783 18.523 1.00 96.88 271 PHE A C 1
ATOM 2175 O O . PHE A 1 271 ? 33.037 28.450 18.899 1.00 96.88 271 PHE A O 1
ATOM 2182 N N . LYS A 1 272 ? 35.175 28.368 18.254 1.00 96.81 272 LYS A N 1
ATOM 2183 C CA . LYS A 1 272 ? 35.352 29.831 18.297 1.00 96.81 272 LYS A CA 1
ATOM 2184 C C . LYS A 1 272 ? 34.550 30.555 17.214 1.00 96.81 272 LYS A C 1
ATOM 2186 O O . LYS A 1 272 ? 34.265 31.737 17.399 1.00 96.81 272 LYS A O 1
ATOM 2191 N N . ASP A 1 273 ? 34.184 29.874 16.132 1.00 98.00 273 ASP A N 1
ATOM 2192 C CA . ASP A 1 273 ? 33.366 30.416 15.042 1.00 98.00 273 ASP A CA 1
ATOM 2193 C C . ASP A 1 273 ? 31.858 30.207 15.284 1.00 98.00 273 ASP A C 1
ATOM 2195 O O . ASP A 1 273 ? 31.026 30.720 14.536 1.00 98.00 273 ASP A O 1
ATOM 2199 N N . VAL A 1 274 ? 31.492 29.502 16.361 1.00 97.88 274 VAL A N 1
ATOM 2200 C CA . VAL A 1 274 ? 30.114 29.194 16.755 1.00 97.88 274 VAL A CA 1
ATOM 2201 C C . VAL A 1 274 ? 29.691 30.114 17.907 1.00 97.88 274 VAL A C 1
ATOM 2203 O O . VAL A 1 274 ? 30.422 30.312 18.876 1.00 97.88 274 VAL A O 1
ATOM 2206 N N . LYS A 1 275 ? 28.514 30.735 17.792 1.00 97.62 275 LYS A N 1
ATOM 2207 C CA . LYS A 1 275 ? 27.911 31.601 18.820 1.00 97.62 275 LYS A CA 1
ATOM 2208 C C . LYS A 1 275 ? 27.122 30.793 19.852 1.00 97.62 275 LYS A C 1
ATOM 2210 O O . LYS A 1 275 ? 27.129 31.146 21.029 1.00 97.62 275 LYS A O 1
ATOM 2215 N N . PHE A 1 276 ? 26.423 29.750 19.407 1.00 98.06 276 PHE A N 1
ATOM 2216 C CA . PHE A 1 276 ? 25.615 28.870 20.251 1.00 98.06 276 PHE A CA 1
ATOM 2217 C C . PHE A 1 276 ? 25.514 27.477 19.615 1.00 98.06 276 PHE A C 1
ATOM 2219 O O . PHE A 1 276 ? 25.531 27.361 18.392 1.00 98.06 276 PHE A O 1
ATOM 2226 N N . HIS A 1 277 ? 25.409 26.425 20.427 1.00 96.12 277 HIS A N 1
ATOM 2227 C CA . HIS A 1 277 ? 25.279 25.049 19.945 1.00 96.12 277 HIS A CA 1
ATOM 2228 C C . HIS A 1 277 ? 24.394 24.199 20.858 1.00 96.12 277 HIS A C 1
ATOM 2230 O O . HIS A 1 277 ? 24.404 24.368 22.080 1.00 96.12 277 HIS A O 1
ATOM 2236 N N . LEU A 1 278 ? 23.701 23.237 20.259 1.00 94.88 278 LEU A N 1
ATOM 2237 C CA . LEU A 1 278 ? 23.113 22.067 20.899 1.00 94.88 278 LEU A CA 1
ATOM 2238 C C . LEU A 1 278 ? 23.768 20.840 20.274 1.00 94.88 278 LEU A C 1
ATOM 2240 O O . LEU A 1 278 ? 23.433 20.457 19.164 1.00 94.88 278 LEU A O 1
ATOM 2244 N N . VAL A 1 279 ? 24.765 20.304 20.962 1.00 92.31 279 VAL A N 1
ATOM 2245 C CA . VAL A 1 279 ? 25.409 19.015 20.674 1.00 92.31 279 VAL A CA 1
ATOM 2246 C C . VAL A 1 279 ? 25.588 18.304 22.017 1.00 92.31 279 VAL A C 1
ATOM 2248 O O . VAL A 1 279 ? 25.240 18.900 23.042 1.00 92.31 279 VAL A O 1
ATOM 2251 N N . ASP A 1 280 ? 26.126 17.083 22.026 1.00 88.69 280 ASP A N 1
ATOM 2252 C CA . ASP A 1 280 ? 26.236 16.247 23.235 1.00 88.69 280 ASP A CA 1
ATOM 2253 C C . ASP A 1 280 ? 24.860 15.822 23.798 1.00 88.69 280 ASP A C 1
ATOM 2255 O O . ASP A 1 280 ? 24.698 15.635 25.003 1.00 88.69 280 ASP A O 1
ATOM 2259 N N . TYR A 1 281 ? 23.860 15.715 22.916 1.00 88.12 281 TYR A N 1
ATOM 2260 C CA . TYR A 1 281 ? 22.485 15.292 23.213 1.00 88.12 281 TYR A CA 1
ATOM 2261 C C . TYR A 1 281 ? 22.027 14.278 22.152 1.00 88.12 281 TYR A C 1
ATOM 2263 O O . TYR A 1 281 ? 21.023 14.462 21.472 1.00 88.12 281 TYR A O 1
ATOM 2271 N N . GLY A 1 282 ? 22.845 13.252 21.930 1.00 91.75 282 GLY A N 1
ATOM 2272 C CA . GLY A 1 282 ? 22.513 12.144 21.049 1.00 91.75 282 GLY A CA 1
ATOM 2273 C C . GLY A 1 282 ? 23.027 12.261 19.618 1.00 91.75 282 GLY A C 1
ATOM 2274 O O . GLY A 1 282 ? 24.103 12.819 19.367 1.00 91.75 282 GLY A O 1
ATOM 2275 N N . PRO A 1 283 ? 22.299 11.672 18.659 1.00 95.06 283 PRO A N 1
ATOM 2276 C CA . PRO A 1 283 ? 22.699 11.616 17.261 1.00 95.06 283 PRO A CA 1
ATOM 2277 C C . PRO A 1 283 ? 22.366 12.882 16.478 1.00 95.06 283 PRO A C 1
ATOM 2279 O O . PRO A 1 283 ? 22.769 12.974 15.325 1.00 95.06 283 PRO A O 1
ATOM 2282 N N . ALA A 1 284 ? 21.663 13.854 17.065 1.00 95.88 284 ALA A N 1
ATOM 2283 C CA . ALA A 1 284 ? 21.281 15.099 16.408 1.00 95.88 284 ALA A CA 1
ATOM 2284 C C . ALA A 1 284 ? 21.882 16.327 17.101 1.00 95.88 284 ALA A C 1
ATOM 2286 O O . ALA A 1 284 ? 22.171 16.329 18.297 1.00 95.88 284 ALA A O 1
ATOM 2287 N N . GLY A 1 285 ? 22.071 17.401 16.336 1.00 95.75 285 GLY A N 1
ATOM 2288 C CA . GLY A 1 285 ? 22.598 18.652 16.856 1.00 95.75 285 GLY A CA 1
ATOM 2289 C C . GLY A 1 285 ? 22.250 19.866 16.007 1.00 95.75 285 GLY A C 1
ATOM 2290 O O . GLY A 1 285 ? 21.845 19.765 14.853 1.00 95.75 285 GLY A O 1
ATOM 2291 N N . MET A 1 286 ? 22.415 21.048 16.592 1.00 97.56 286 MET A N 1
ATOM 2292 C CA . MET A 1 286 ? 22.136 22.327 15.947 1.00 97.56 286 MET A CA 1
ATOM 2293 C C . MET A 1 286 ? 23.207 23.354 16.305 1.00 97.56 286 MET A C 1
ATOM 2295 O O . MET A 1 286 ? 23.582 23.490 17.471 1.00 97.56 286 MET A O 1
ATOM 2299 N N . LEU A 1 287 ? 23.676 24.126 15.326 1.00 98.38 287 LEU A N 1
ATOM 2300 C CA . LEU A 1 287 ? 24.700 25.153 15.510 1.00 98.38 287 LEU A CA 1
ATOM 2301 C C . LEU A 1 287 ? 24.214 26.513 15.006 1.00 98.38 287 LEU A C 1
ATOM 2303 O O . LEU A 1 287 ? 23.638 26.638 13.925 1.00 98.38 287 LEU A O 1
ATOM 2307 N N . LEU A 1 288 ? 24.529 27.554 15.774 1.00 98.44 288 LEU A N 1
ATOM 2308 C CA . LEU A 1 288 ? 24.415 28.954 15.383 1.00 98.44 288 LEU A CA 1
ATOM 2309 C C . LEU A 1 288 ? 25.820 29.532 15.190 1.00 98.44 288 LEU A C 1
ATOM 2311 O O . LEU A 1 288 ? 26.477 29.862 16.182 1.00 98.44 288 LEU A O 1
ATOM 2315 N N . PRO A 1 289 ? 26.300 29.675 13.946 1.00 98.44 289 PRO A N 1
ATOM 2316 C CA . PRO A 1 289 ? 27.563 30.349 13.659 1.00 98.44 289 PRO A CA 1
ATOM 2317 C C . PRO A 1 289 ? 27.552 31.823 14.080 1.00 98.44 289 PRO A C 1
ATOM 2319 O O . PRO A 1 289 ? 26.499 32.456 14.189 1.00 98.44 289 PRO A O 1
ATOM 2322 N N . LYS A 1 290 ? 28.738 32.391 14.311 1.00 98.31 290 LYS A N 1
ATOM 2323 C CA . LYS A 1 290 ? 28.907 33.846 14.434 1.00 98.31 290 LYS A CA 1
ATOM 2324 C C . LYS A 1 290 ? 28.609 34.530 13.097 1.00 98.31 290 LYS A C 1
ATOM 2326 O O . LYS A 1 290 ? 28.644 33.904 12.038 1.00 98.31 290 LYS A O 1
ATOM 2331 N N . GLU A 1 291 ? 28.329 35.828 13.152 1.00 96.81 291 GLU A N 1
ATOM 2332 C CA . GLU A 1 291 ? 28.091 36.639 11.957 1.00 96.81 291 GLU A CA 1
ATOM 2333 C C . GLU A 1 291 ? 29.245 36.486 10.949 1.00 96.81 291 GLU A C 1
ATOM 2335 O O . GLU A 1 291 ? 30.417 36.496 11.326 1.00 96.81 291 GLU A O 1
ATOM 2340 N N . GLY A 1 292 ? 28.906 36.255 9.677 1.00 97.50 292 GLY A N 1
ATOM 2341 C CA . GLY A 1 292 ? 29.873 35.995 8.603 1.00 97.50 292 GLY A CA 1
ATOM 2342 C C . GLY A 1 292 ? 30.519 34.599 8.598 1.00 97.50 292 GLY A C 1
ATOM 2343 O O . GLY A 1 292 ? 31.218 34.275 7.643 1.00 97.50 292 GLY A O 1
ATOM 2344 N N . MET A 1 293 ? 30.283 33.749 9.606 1.00 98.25 293 MET A N 1
ATOM 2345 C CA . MET A 1 293 ? 30.936 32.431 9.728 1.00 98.25 293 MET A CA 1
ATOM 2346 C C . MET A 1 293 ? 30.091 31.251 9.232 1.00 98.25 293 MET A C 1
ATOM 2348 O O . MET A 1 293 ? 30.576 30.122 9.266 1.00 98.25 293 MET A O 1
ATOM 2352 N N . LEU A 1 294 ? 28.859 31.482 8.762 1.00 98.12 294 LEU A N 1
ATOM 2353 C CA . LEU A 1 294 ? 27.935 30.420 8.334 1.00 98.12 294 LEU A CA 1
ATOM 2354 C C . LEU A 1 294 ? 28.585 29.444 7.346 1.00 98.12 294 LEU A C 1
ATOM 2356 O O . LEU A 1 294 ? 28.671 28.254 7.636 1.00 98.12 294 LEU A O 1
ATOM 2360 N N . GLU A 1 295 ? 29.092 29.948 6.217 1.00 98.00 295 GLU A N 1
ATOM 2361 C CA . GLU A 1 295 ? 29.683 29.083 5.190 1.00 98.00 295 GLU A CA 1
ATOM 2362 C C . GLU A 1 295 ? 30.972 28.419 5.649 1.00 98.00 295 GLU A C 1
ATOM 2364 O O . GLU A 1 295 ? 31.209 27.259 5.334 1.00 98.00 295 GLU A O 1
ATOM 2369 N N . LYS A 1 296 ? 31.790 29.120 6.439 1.00 98.06 296 LYS A N 1
ATOM 2370 C CA . LYS A 1 296 ? 33.023 28.548 6.982 1.00 98.06 296 LYS A CA 1
ATOM 2371 C C . LYS A 1 296 ? 32.718 27.327 7.853 1.00 98.06 296 LYS A C 1
ATOM 2373 O O . LYS A 1 296 ? 33.338 26.284 7.678 1.00 98.06 296 LYS A O 1
ATOM 2378 N N . VAL A 1 297 ? 31.761 27.459 8.775 1.00 98.50 297 VAL A N 1
ATOM 2379 C CA . VAL A 1 297 ? 31.361 26.370 9.676 1.00 98.50 297 VAL A CA 1
ATOM 2380 C C . VAL A 1 297 ? 30.695 25.238 8.895 1.00 98.50 297 VAL A C 1
ATOM 2382 O O . VAL A 1 297 ? 31.029 24.077 9.109 1.00 98.50 297 VAL A O 1
ATOM 2385 N N . TYR A 1 298 ? 29.792 25.566 7.968 1.00 98.50 298 TYR A N 1
ATOM 2386 C CA . TYR A 1 298 ? 29.088 24.576 7.156 1.00 98.50 298 TYR A CA 1
ATOM 2387 C C . TYR A 1 298 ? 30.043 23.750 6.285 1.00 98.50 298 TYR A C 1
ATOM 2389 O O . TYR A 1 298 ? 29.995 22.524 6.332 1.00 98.50 298 TYR A O 1
ATOM 2397 N N . GLN A 1 299 ? 30.955 24.393 5.549 1.00 97.88 299 GLN A N 1
ATOM 2398 C CA . GLN A 1 299 ? 31.910 23.696 4.678 1.00 97.88 299 GLN A CA 1
ATOM 2399 C C . GLN A 1 299 ? 32.940 22.875 5.458 1.00 97.88 299 GLN A C 1
ATOM 2401 O O . GLN A 1 299 ? 33.401 21.857 4.959 1.00 97.88 299 GLN A O 1
ATOM 2406 N N . ALA A 1 300 ? 33.289 23.284 6.682 1.00 98.00 300 ALA A N 1
ATOM 2407 C CA . ALA A 1 300 ? 34.166 22.486 7.535 1.00 98.00 300 ALA A CA 1
ATOM 2408 C C . ALA A 1 300 ? 33.509 21.170 7.989 1.00 98.00 300 ALA A C 1
ATOM 2410 O O . ALA A 1 300 ? 34.205 20.183 8.196 1.00 98.00 300 ALA A O 1
ATOM 2411 N N . LEU A 1 301 ? 32.183 21.156 8.158 1.00 98.25 301 LEU A N 1
ATOM 2412 C CA . LEU A 1 301 ? 31.445 19.994 8.658 1.00 98.25 301 LEU A CA 1
ATOM 2413 C C . LEU A 1 301 ? 30.860 19.121 7.539 1.00 98.25 301 LEU A C 1
ATOM 2415 O O . LEU A 1 301 ? 30.782 17.902 7.693 1.00 98.25 301 LEU A O 1
ATOM 2419 N N . LYS A 1 302 ? 30.434 19.703 6.415 1.00 97.00 302 LYS A N 1
ATOM 2420 C CA . LYS A 1 302 ? 29.789 18.957 5.329 1.00 97.00 302 LYS A CA 1
ATOM 2421 C C . LYS A 1 302 ? 30.747 17.933 4.718 1.00 97.00 302 LYS A C 1
ATOM 2423 O O . LYS A 1 302 ? 31.788 18.296 4.183 1.00 97.00 302 LYS A O 1
ATOM 2428 N N . GLY A 1 303 ? 30.371 16.653 4.772 1.00 94.00 303 GLY A N 1
ATOM 2429 C CA . GLY A 1 303 ? 31.194 15.553 4.254 1.00 94.00 303 GLY A CA 1
ATOM 2430 C C . GLY A 1 303 ? 32.465 15.282 5.066 1.00 94.00 303 GLY A C 1
ATOM 2431 O O . GLY A 1 303 ? 33.349 14.579 4.588 1.00 94.00 303 GLY A O 1
ATOM 2432 N N . SER A 1 304 ? 32.571 15.838 6.277 1.00 95.19 304 SER A N 1
ATOM 2433 C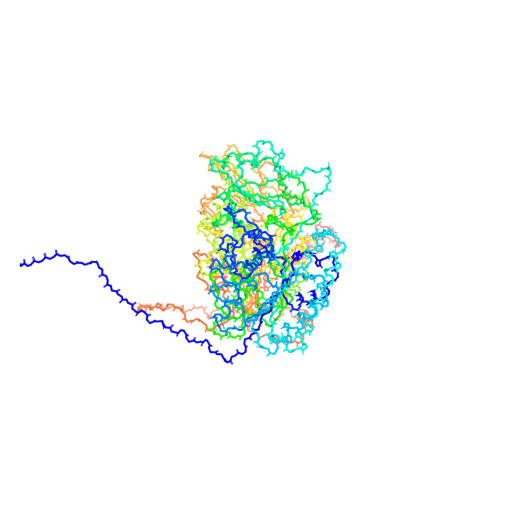 CA . SER A 1 304 ? 33.740 15.665 7.153 1.00 95.19 304 SER A CA 1
ATOM 2434 C C . SER A 1 304 ? 33.827 14.287 7.811 1.00 95.19 304 SER A C 1
ATOM 2436 O O . SER A 1 304 ? 34.909 13.879 8.222 1.00 95.19 304 SER A O 1
ATOM 2438 N N . HIS A 1 305 ? 32.703 13.579 7.911 1.00 95.44 305 HIS A N 1
ATOM 2439 C CA . HIS A 1 305 ? 32.618 12.233 8.460 1.00 95.44 305 HIS A CA 1
ATOM 2440 C C . HIS A 1 305 ? 31.562 11.438 7.674 1.00 95.44 305 HIS A C 1
ATOM 2442 O O . HIS A 1 305 ? 30.498 11.995 7.392 1.00 95.44 305 HIS A O 1
ATOM 2448 N N . PRO A 1 306 ? 31.810 10.161 7.323 1.00 94.50 306 PRO A N 1
ATOM 2449 C CA . PRO A 1 306 ? 30.907 9.372 6.474 1.00 94.50 306 PRO A CA 1
ATOM 2450 C C . PRO A 1 306 ? 29.510 9.172 7.075 1.00 94.50 306 PRO A C 1
ATOM 2452 O O . PRO A 1 306 ? 28.548 9.049 6.330 1.00 94.50 306 PRO A O 1
ATOM 2455 N N . HIS A 1 307 ? 29.411 9.190 8.406 1.00 95.50 307 HIS A N 1
ATOM 2456 C CA . HIS A 1 307 ? 28.165 8.993 9.158 1.00 95.50 307 HIS A CA 1
ATOM 2457 C C . HIS A 1 307 ? 27.568 10.282 9.737 1.00 95.50 307 HIS A C 1
ATOM 2459 O O . HIS A 1 307 ? 26.758 10.216 10.658 1.00 95.50 307 HIS A O 1
ATOM 2465 N N . LEU A 1 308 ? 28.016 11.456 9.276 1.00 96.88 308 LEU A N 1
ATOM 2466 C CA . LEU A 1 308 ? 27.506 12.752 9.725 1.00 96.88 308 LEU A CA 1
ATOM 2467 C C . LEU A 1 308 ? 26.827 13.486 8.570 1.00 96.88 308 LEU A C 1
ATOM 2469 O O . LEU A 1 308 ? 27.476 13.898 7.607 1.00 96.88 308 LEU A O 1
ATOM 2473 N N . HIS A 1 309 ? 25.535 13.748 8.729 1.00 97.00 309 HIS A N 1
ATOM 2474 C CA . HIS A 1 309 ? 24.756 14.562 7.809 1.00 97.00 309 HIS A CA 1
ATOM 2475 C C . HIS A 1 309 ? 24.691 16.000 8.307 1.00 97.00 309 HIS A C 1
ATOM 2477 O O . HIS A 1 309 ? 24.403 16.256 9.476 1.00 97.00 309 HIS A O 1
ATOM 2483 N N . VAL A 1 310 ? 24.971 16.947 7.412 1.00 98.12 310 VAL A N 1
ATOM 2484 C CA . VAL A 1 310 ? 25.075 18.376 7.731 1.00 98.12 310 VAL A CA 1
ATOM 2485 C C . VAL A 1 310 ? 24.266 19.169 6.726 1.00 98.12 310 VAL A C 1
ATOM 2487 O O . VAL A 1 310 ? 24.575 19.168 5.533 1.00 98.12 310 VAL A O 1
ATOM 2490 N N . TYR A 1 311 ? 23.277 19.899 7.222 1.00 98.12 311 TYR A N 1
ATOM 2491 C CA . TYR A 1 311 ? 22.392 20.717 6.408 1.00 98.12 311 TYR A CA 1
ATOM 2492 C C . TYR A 1 311 ? 22.405 22.153 6.910 1.00 98.12 311 TYR A C 1
ATOM 2494 O O . TYR A 1 311 ? 22.436 22.409 8.118 1.00 98.12 311 TYR A O 1
ATOM 2502 N N . LYS A 1 312 ? 22.333 23.110 5.982 1.00 98.12 312 LYS A N 1
ATOM 2503 C CA . LYS A 1 312 ? 21.737 24.395 6.344 1.00 98.12 312 LYS A CA 1
ATOM 2504 C C . LYS A 1 312 ? 20.256 24.159 6.568 1.00 98.12 312 LYS A C 1
ATOM 2506 O O . LYS A 1 312 ? 19.662 23.313 5.904 1.00 98.12 312 LYS A O 1
ATOM 2511 N N . LYS A 1 313 ? 19.657 24.914 7.477 1.00 95.19 313 LYS A N 1
ATOM 2512 C CA . LYS A 1 313 ? 18.237 24.774 7.801 1.00 95.19 313 LYS A CA 1
ATOM 2513 C C . LYS A 1 313 ? 17.349 24.804 6.545 1.00 95.19 313 LYS A C 1
ATOM 2515 O O . LYS A 1 313 ? 16.442 23.992 6.418 1.00 95.19 313 LYS A O 1
ATOM 2520 N N . GLU A 1 314 ? 17.647 25.697 5.606 1.00 94.12 314 GLU A N 1
ATOM 2521 C CA . GLU A 1 314 ? 16.904 25.878 4.351 1.00 94.12 314 GLU A CA 1
ATOM 2522 C C . GLU A 1 314 ? 17.129 24.741 3.336 1.00 94.12 314 GLU A C 1
ATOM 2524 O O . GLU A 1 314 ? 16.387 24.619 2.367 1.00 94.12 314 GLU A O 1
ATOM 2529 N N . GLU A 1 315 ? 18.154 23.914 3.548 1.00 95.88 315 GLU A N 1
ATOM 2530 C CA . GLU A 1 315 ? 18.519 22.765 2.711 1.00 95.88 315 GLU A CA 1
ATOM 2531 C C . GLU A 1 315 ? 18.052 21.432 3.324 1.00 95.88 315 GLU A C 1
ATOM 2533 O O . GLU A 1 315 ? 18.341 20.371 2.767 1.00 95.88 315 GLU A O 1
ATOM 2538 N N . MET A 1 316 ? 17.366 21.464 4.473 1.00 95.19 316 MET A N 1
ATOM 2539 C CA . MET A 1 316 ? 16.844 20.260 5.116 1.00 95.19 316 MET A CA 1
ATOM 2540 C C . MET A 1 316 ? 15.897 19.506 4.168 1.00 95.19 316 MET A C 1
ATOM 2542 O O . MET A 1 316 ? 15.031 20.129 3.547 1.00 95.19 316 MET A O 1
ATOM 2546 N N . PRO A 1 317 ? 16.005 18.167 4.072 1.00 95.81 317 PRO A N 1
ATOM 2547 C CA . PRO A 1 317 ? 15.082 17.366 3.278 1.00 95.81 317 PRO A CA 1
ATOM 2548 C C . PRO A 1 317 ? 13.623 17.637 3.662 1.00 95.81 317 PRO A C 1
ATOM 2550 O O . PRO A 1 317 ? 13.240 17.453 4.816 1.00 95.81 317 PRO A O 1
ATOM 2553 N N . ALA A 1 318 ? 12.795 18.018 2.684 1.00 92.88 318 ALA A N 1
ATOM 2554 C CA . ALA A 1 318 ? 11.402 18.406 2.925 1.00 92.88 318 ALA A CA 1
ATOM 2555 C C . ALA A 1 318 ? 10.589 17.323 3.660 1.00 92.88 318 ALA A C 1
ATOM 2557 O O . ALA A 1 318 ? 9.777 17.653 4.516 1.00 92.88 318 ALA A O 1
ATOM 2558 N N . ARG A 1 319 ? 10.871 16.034 3.402 1.00 95.31 319 ARG A N 1
ATOM 2559 C CA . ARG A 1 319 ? 10.217 14.890 4.071 1.00 95.31 319 ARG A CA 1
ATOM 2560 C C . ARG A 1 319 ? 10.393 14.848 5.593 1.00 95.31 319 ARG A C 1
ATOM 2562 O O . ARG A 1 319 ? 9.667 14.128 6.263 1.00 95.31 319 ARG A O 1
ATOM 2569 N N . LEU A 1 320 ? 11.412 15.525 6.129 1.00 95.81 320 LEU A N 1
ATOM 2570 C CA . LEU A 1 320 ? 11.684 15.532 7.567 1.00 95.81 320 LEU A CA 1
ATOM 2571 C C . LEU A 1 320 ? 10.822 16.559 8.304 1.00 95.81 320 LEU A C 1
ATOM 2573 O O . LEU A 1 320 ? 10.752 16.496 9.526 1.00 95.81 320 LEU A O 1
ATOM 2577 N N . HIS A 1 321 ? 10.195 17.503 7.590 1.00 96.88 321 HIS A N 1
ATOM 2578 C CA . HIS A 1 321 ? 9.372 18.562 8.179 1.00 96.88 321 HIS A CA 1
ATOM 2579 C C . HIS A 1 321 ? 10.055 19.271 9.370 1.00 96.88 321 HIS A C 1
ATOM 2581 O O . HIS A 1 321 ? 9.463 19.498 10.429 1.00 96.88 321 HIS A O 1
ATOM 2587 N N . TYR A 1 322 ? 11.344 19.584 9.197 1.00 96.44 322 TYR A N 1
ATOM 2588 C CA . TYR A 1 322 ? 12.228 20.127 10.234 1.00 96.44 322 TYR A CA 1
ATOM 2589 C C . TYR A 1 322 ? 13.160 21.216 9.672 1.00 96.44 322 TYR A C 1
ATOM 2591 O O . TYR A 1 322 ? 14.334 21.303 10.026 1.00 96.44 322 TYR A O 1
ATOM 2599 N N . GLY A 1 323 ? 12.657 22.043 8.750 1.00 93.94 323 GLY A N 1
ATOM 2600 C CA . GLY A 1 323 ? 13.406 23.170 8.170 1.00 93.94 323 GLY A CA 1
ATOM 2601 C C . GLY A 1 323 ? 12.728 24.524 8.392 1.00 93.94 323 GLY A C 1
ATOM 2602 O O . GLY A 1 323 ? 13.386 25.558 8.513 1.00 93.94 323 GLY A O 1
ATOM 2603 N N . ASN A 1 324 ? 11.403 24.547 8.525 1.00 91.44 324 ASN A N 1
ATOM 2604 C CA . ASN A 1 324 ? 10.618 25.772 8.382 1.00 91.44 324 ASN A CA 1
ATOM 2605 C C . ASN A 1 324 ? 10.129 26.372 9.707 1.00 91.44 324 ASN A C 1
ATOM 2607 O O . ASN A 1 324 ? 9.003 26.852 9.794 1.00 91.44 324 ASN A O 1
ATOM 2611 N N . HIS A 1 325 ? 10.982 26.414 10.739 1.00 94.62 325 HIS A N 1
ATOM 2612 C CA . HIS A 1 325 ? 10.639 27.066 12.011 1.00 94.62 325 HIS A CA 1
ATOM 2613 C C . HIS A 1 325 ? 11.690 28.095 12.473 1.00 94.62 325 HIS A C 1
ATOM 2615 O O . HIS A 1 325 ? 12.894 27.824 12.402 1.00 94.62 325 HIS A O 1
ATOM 2621 N N . PRO A 1 326 ? 11.289 29.269 13.012 1.00 93.19 326 PRO A N 1
ATOM 2622 C CA . PRO A 1 326 ? 12.228 30.303 13.466 1.00 93.19 326 PRO A CA 1
ATOM 2623 C C . PRO A 1 326 ? 13.150 29.895 14.622 1.00 93.19 326 PRO A C 1
ATOM 2625 O O . PRO A 1 326 ? 14.189 30.519 14.816 1.00 93.19 326 PRO A O 1
ATOM 2628 N N . ARG A 1 327 ? 12.777 28.876 15.410 1.00 94.44 327 ARG A N 1
ATOM 2629 C CA . ARG A 1 327 ? 13.602 28.392 16.536 1.00 94.44 327 ARG A CA 1
ATOM 2630 C C . ARG A 1 327 ? 14.754 27.483 16.108 1.00 94.44 327 ARG A C 1
ATOM 2632 O O . ARG A 1 327 ? 15.687 27.308 16.885 1.00 94.44 327 ARG A O 1
ATOM 2639 N N . LEU A 1 328 ? 14.685 26.893 14.916 1.00 96.75 328 LEU A N 1
ATOM 2640 C CA . LEU A 1 328 ? 15.749 26.035 14.400 1.00 96.75 328 LEU A CA 1
ATOM 2641 C C . LEU A 1 328 ? 16.988 26.880 14.093 1.00 96.75 328 LEU A C 1
ATOM 2643 O O . LEU A 1 328 ? 16.877 27.986 13.551 1.00 96.75 328 LEU A O 1
ATOM 2647 N N . LEU A 1 329 ? 18.167 26.364 14.440 1.00 97.75 329 LEU A N 1
ATOM 2648 C CA . LEU A 1 329 ? 19.422 27.074 14.192 1.00 97.75 329 LEU A CA 1
ATOM 2649 C C . LEU A 1 329 ? 19.873 26.906 12.730 1.00 97.75 329 LEU A C 1
ATOM 2651 O O . LEU A 1 329 ? 19.459 25.954 12.075 1.00 97.75 329 LEU A O 1
ATOM 2655 N N . PRO A 1 330 ? 20.728 27.808 12.208 1.00 98.25 330 PRO A N 1
ATOM 2656 C CA . PRO A 1 330 ? 21.114 27.804 10.795 1.00 98.25 330 PRO A CA 1
ATOM 2657 C C . PRO A 1 330 ? 21.781 26.525 10.279 1.00 98.25 330 PRO A C 1
ATOM 2659 O O . PRO A 1 330 ? 21.679 26.253 9.088 1.00 98.25 330 PRO A O 1
ATOM 2662 N N . ILE A 1 331 ? 22.478 25.766 11.130 1.00 98.56 331 ILE A N 1
ATOM 2663 C CA . ILE A 1 331 ? 23.097 24.487 10.755 1.00 98.56 331 ILE A CA 1
ATOM 2664 C C . ILE A 1 331 ? 22.499 23.381 11.619 1.00 98.56 331 ILE A C 1
ATOM 2666 O O . ILE A 1 331 ? 22.505 23.491 12.846 1.00 98.56 331 ILE A O 1
ATOM 2670 N N . ILE A 1 332 ? 22.030 22.317 10.975 1.00 98.19 332 ILE A N 1
ATOM 2671 C CA . ILE A 1 332 ? 21.445 21.129 11.601 1.00 98.19 332 ILE A CA 1
ATOM 2672 C C . ILE A 1 332 ? 22.314 19.924 11.244 1.00 98.19 332 ILE A C 1
ATOM 2674 O O . ILE A 1 332 ? 22.804 19.799 10.120 1.00 98.19 332 ILE A O 1
ATOM 2678 N N . LEU A 1 333 ? 22.531 19.064 12.233 1.00 97.31 333 LEU A N 1
ATOM 2679 C CA . LEU A 1 333 ? 23.364 17.876 12.163 1.00 97.31 333 LEU A CA 1
ATOM 2680 C C . LEU A 1 333 ? 22.529 16.668 12.580 1.00 97.31 333 LEU A C 1
ATOM 2682 O O . LEU A 1 333 ? 21.816 16.753 13.580 1.00 97.31 333 LEU A O 1
ATOM 2686 N N . PHE A 1 334 ? 22.662 15.545 11.884 1.00 95.81 334 PHE A N 1
ATOM 2687 C CA . PHE A 1 334 ? 22.259 14.252 12.435 1.00 95.81 334 PHE A CA 1
ATOM 2688 C C . PHE A 1 334 ? 23.167 13.131 11.933 1.00 95.81 334 PHE A C 1
ATOM 2690 O O . PHE A 1 334 ? 23.788 13.255 10.879 1.00 95.81 334 PHE A O 1
ATOM 2697 N N . ALA A 1 335 ? 23.284 12.061 12.709 1.00 96.00 335 ALA A N 1
ATOM 2698 C CA . ALA A 1 335 ? 24.161 10.937 12.421 1.00 96.00 335 ALA A CA 1
ATOM 2699 C C . ALA A 1 335 ? 23.392 9.711 11.905 1.00 96.00 335 ALA A C 1
ATOM 2701 O O . ALA A 1 335 ? 22.183 9.594 12.112 1.00 96.00 335 ALA A O 1
ATOM 2702 N N . ASP A 1 336 ? 24.099 8.793 11.242 1.00 96.50 336 ASP A N 1
ATOM 2703 C CA . ASP A 1 336 ? 23.555 7.470 10.904 1.00 96.50 336 ASP A CA 1
ATOM 2704 C C . ASP A 1 336 ? 23.282 6.632 12.168 1.00 96.50 336 ASP A C 1
ATOM 2706 O O . ASP A 1 336 ? 23.954 6.833 13.188 1.00 96.50 336 ASP A O 1
ATOM 2710 N N . PRO A 1 337 ? 22.350 5.654 12.114 1.00 95.25 337 PRO A N 1
ATOM 2711 C CA . PRO A 1 337 ? 22.066 4.745 13.223 1.00 95.25 337 PRO A CA 1
ATOM 2712 C C . PRO A 1 337 ? 23.323 4.177 13.885 1.00 95.25 337 PRO A C 1
ATOM 2714 O O . PRO A 1 337 ? 24.227 3.663 13.226 1.00 95.25 337 PRO A O 1
ATOM 2717 N N . GLY A 1 338 ? 23.365 4.281 15.212 1.00 93.12 338 GLY A N 1
ATOM 2718 C CA . GLY A 1 338 ? 24.469 3.811 16.044 1.00 93.12 338 GLY A CA 1
ATOM 2719 C C . GLY A 1 338 ? 25.572 4.835 16.322 1.00 93.12 338 GLY A C 1
ATOM 2720 O O . GLY A 1 338 ? 26.380 4.600 17.220 1.00 93.12 338 GLY A O 1
ATOM 2721 N N . TYR A 1 339 ? 25.584 5.987 15.647 1.00 93.88 339 TYR A N 1
ATOM 2722 C CA . TYR A 1 339 ? 26.548 7.064 15.890 1.00 93.88 339 TYR A CA 1
ATOM 2723 C C . TYR A 1 339 ? 25.925 8.208 16.699 1.00 93.88 339 TYR A C 1
ATOM 2725 O O . TYR A 1 339 ? 24.772 8.569 16.504 1.00 93.88 339 TYR A O 1
ATOM 2733 N N . VAL A 1 340 ? 26.705 8.819 17.595 1.00 93.44 340 VAL A N 1
ATOM 2734 C CA . VAL A 1 340 ? 26.302 10.007 18.373 1.00 93.44 340 VAL A CA 1
ATOM 2735 C C . VAL A 1 340 ? 27.248 11.174 18.109 1.00 93.44 340 VAL A C 1
ATOM 2737 O O . VAL A 1 340 ? 28.424 10.965 17.802 1.00 93.44 340 VAL A O 1
ATOM 2740 N N . ILE A 1 341 ? 26.750 12.405 18.237 1.00 94.25 341 ILE A N 1
ATOM 2741 C CA . ILE A 1 341 ? 27.505 13.624 17.936 1.00 94.25 341 ILE A CA 1
ATOM 2742 C C . ILE A 1 341 ? 28.067 14.223 19.225 1.00 94.25 341 ILE A C 1
ATOM 2744 O O . ILE A 1 341 ? 27.335 14.768 20.053 1.00 94.25 341 ILE A O 1
ATOM 2748 N N . ASN A 1 342 ? 29.394 14.206 19.346 1.00 92.81 342 ASN A N 1
ATOM 2749 C CA . ASN A 1 342 ? 30.109 14.820 20.459 1.00 92.81 342 ASN A CA 1
ATOM 2750 C C . ASN A 1 342 ? 30.717 16.162 20.040 1.00 92.81 342 ASN A C 1
ATOM 2752 O O . ASN A 1 342 ? 31.303 16.292 18.964 1.00 92.81 342 ASN A O 1
ATOM 2756 N N . GLY A 1 343 ? 30.634 17.166 20.904 1.00 92.38 343 GLY A N 1
ATOM 2757 C CA . GLY A 1 343 ? 31.235 18.472 20.695 1.00 92.38 343 GLY A CA 1
ATOM 2758 C C . GLY A 1 343 ? 32.747 18.432 20.878 1.00 92.38 343 GLY A C 1
ATOM 2759 O O . GLY A 1 343 ? 33.501 18.534 19.912 1.00 92.38 343 GLY A O 1
ATOM 2760 N N . PHE A 1 344 ? 33.201 18.301 22.126 1.00 89.25 344 PHE A N 1
ATOM 2761 C CA . PHE A 1 344 ? 34.625 18.399 22.475 1.00 89.25 344 PHE A CA 1
ATOM 2762 C C . PHE A 1 344 ? 35.286 17.048 22.725 1.00 89.25 344 PHE A C 1
ATOM 2764 O O . PHE A 1 344 ? 36.384 16.803 22.228 1.00 89.25 344 PHE A O 1
ATOM 2771 N N . PHE A 1 345 ? 34.629 16.206 23.511 1.00 84.19 345 PHE A N 1
ATOM 2772 C CA . PHE A 1 345 ? 35.053 14.865 23.887 1.00 84.19 345 PHE A CA 1
ATOM 2773 C C . PHE A 1 345 ? 33.798 14.013 24.118 1.00 84.19 345 PHE A C 1
ATOM 2775 O O . PHE A 1 345 ? 32.732 14.588 24.341 1.00 84.19 345 PHE A O 1
ATOM 2782 N N . PRO A 1 346 ? 33.898 12.675 24.061 1.00 80.88 346 PRO A N 1
ATOM 2783 C CA . PRO A 1 346 ? 32.751 11.797 24.255 1.00 80.88 346 PRO A CA 1
ATOM 2784 C C . PRO A 1 346 ? 32.131 11.988 25.641 1.00 80.88 346 PRO A C 1
ATOM 2786 O O . PRO A 1 346 ? 32.753 11.661 26.652 1.00 80.88 346 PRO A O 1
ATOM 2789 N N . LEU A 1 347 ? 30.931 12.569 25.686 1.00 76.50 347 LEU A N 1
ATOM 2790 C CA . LEU A 1 347 ? 30.219 12.909 26.927 1.00 76.50 347 LEU A CA 1
ATOM 2791 C C . LEU A 1 347 ? 29.024 11.998 27.200 1.00 76.50 347 LEU A C 1
ATOM 2793 O O . LEU A 1 347 ? 28.586 11.870 28.341 1.00 76.50 347 LEU A O 1
ATOM 2797 N N . GLN A 1 348 ? 28.492 11.367 26.159 1.00 75.75 348 GLN A N 1
ATOM 2798 C CA . GLN A 1 348 ? 27.321 10.515 26.269 1.00 75.75 348 GLN A CA 1
ATOM 2799 C C . GLN A 1 348 ? 27.746 9.090 26.592 1.00 75.75 348 GLN A C 1
ATOM 2801 O O . GLN A 1 348 ? 28.635 8.560 25.927 1.00 75.75 348 GLN A O 1
ATOM 2806 N N . PHE A 1 349 ? 27.078 8.439 27.549 1.00 82.88 349 PHE A N 1
ATOM 2807 C CA . PHE A 1 349 ? 27.367 7.057 27.977 1.00 82.88 349 PHE A CA 1
ATOM 2808 C C . PHE A 1 349 ? 26.215 6.074 27.734 1.00 82.88 349 PHE A C 1
ATOM 2810 O O . PHE A 1 349 ? 26.334 4.901 28.079 1.00 82.88 349 PHE A O 1
ATOM 2817 N N . HIS A 1 350 ? 25.122 6.530 27.113 1.00 91.38 350 HIS A N 1
ATOM 2818 C CA . HIS A 1 350 ? 23.976 5.677 26.803 1.00 91.38 350 HIS A CA 1
ATOM 2819 C C . HIS A 1 350 ? 24.362 4.566 25.820 1.00 91.38 350 HIS A C 1
ATOM 2821 O O . HIS A 1 350 ? 25.121 4.785 24.867 1.00 91.38 350 HIS A O 1
ATOM 2827 N N . LYS A 1 351 ? 23.848 3.366 26.075 1.00 94.00 351 LYS A N 1
ATOM 2828 C CA . LYS A 1 351 ? 24.008 2.188 25.218 1.00 94.00 351 LYS A CA 1
ATOM 2829 C C . LYS A 1 351 ? 22.955 2.131 24.114 1.00 94.00 351 LYS A C 1
ATOM 2831 O O . LYS A 1 351 ? 23.196 1.486 23.100 1.00 94.00 351 LYS A O 1
ATOM 2836 N N . GLY A 1 352 ? 21.829 2.812 24.296 1.00 95.75 352 GLY A N 1
ATOM 2837 C CA . GLY A 1 352 ? 20.830 3.040 23.261 1.00 95.75 352 GLY A CA 1
ATOM 2838 C C . GLY A 1 352 ? 20.569 4.529 23.055 1.00 95.75 352 GLY A C 1
ATOM 2839 O O . GLY A 1 352 ? 20.677 5.304 24.009 1.00 95.75 352 GLY A O 1
ATOM 2840 N N . GLU A 1 353 ? 20.253 4.923 21.822 1.00 96.00 353 GLU A N 1
ATOM 2841 C CA . GLU A 1 353 ? 19.765 6.268 21.522 1.00 96.00 353 GLU A CA 1
ATOM 2842 C C . GLU A 1 353 ? 18.598 6.325 20.536 1.00 96.00 353 GLU A C 1
ATOM 2844 O O . GLU A 1 353 ? 18.432 5.467 19.665 1.00 96.00 353 GLU A O 1
ATOM 2849 N N . HIS A 1 354 ? 17.857 7.417 20.638 1.00 96.88 354 HIS A N 1
ATOM 2850 C CA . HIS A 1 354 ? 16.846 7.901 19.716 1.00 96.88 354 HIS A CA 1
ATOM 2851 C C . HIS A 1 354 ? 17.279 9.254 19.111 1.00 96.88 354 HIS A C 1
ATOM 2853 O O . HIS A 1 354 ? 18.318 9.813 19.456 1.00 96.88 354 HIS A O 1
ATOM 2859 N N . GLY A 1 355 ? 16.484 9.817 18.203 1.00 96.19 355 GLY A N 1
ATOM 2860 C CA . GLY A 1 355 ? 16.777 11.085 17.508 1.00 96.19 355 GLY A CA 1
ATOM 2861 C C . GLY A 1 355 ? 17.432 10.925 16.130 1.00 96.19 355 GLY A C 1
ATOM 2862 O O . GLY A 1 355 ? 17.969 11.889 15.585 1.00 96.19 355 GLY A O 1
ATOM 2863 N N . PHE A 1 356 ? 17.417 9.714 15.572 1.00 96.94 356 PHE A N 1
ATOM 2864 C CA . PHE A 1 356 ? 17.905 9.433 14.222 1.00 96.94 356 PHE A CA 1
ATOM 2865 C C . PHE A 1 356 ? 16.866 9.826 13.159 1.00 96.94 356 PHE A C 1
ATOM 2867 O O . PHE A 1 356 ? 15.792 10.350 13.459 1.00 96.94 356 PHE A O 1
ATOM 2874 N N . ASP A 1 357 ? 17.191 9.582 11.889 1.00 96.94 357 ASP A N 1
ATOM 2875 C CA . ASP A 1 357 ? 16.251 9.763 10.786 1.00 96.94 357 ASP A CA 1
ATOM 2876 C C . ASP A 1 357 ? 14.961 8.960 11.022 1.00 96.94 357 ASP A C 1
ATOM 2878 O O . ASP A 1 357 ? 14.995 7.765 11.328 1.00 96.94 357 ASP A O 1
ATOM 2882 N N . ASN A 1 358 ? 13.809 9.608 10.846 1.00 96.38 358 ASN A N 1
ATOM 2883 C CA . ASN A 1 358 ? 12.512 9.005 11.126 1.00 96.38 358 ASN A CA 1
ATOM 2884 C C . ASN A 1 358 ? 12.117 7.881 10.154 1.00 96.38 358 ASN A C 1
ATOM 2886 O O . ASN A 1 358 ? 11.094 7.235 10.376 1.00 96.38 358 ASN A O 1
ATOM 2890 N N . GLN A 1 359 ? 12.894 7.613 9.098 1.00 95.44 359 GLN A N 1
ATOM 2891 C CA . GLN A 1 359 ? 12.730 6.435 8.237 1.00 95.44 359 GLN A CA 1
ATOM 2892 C C . GLN A 1 359 ? 13.373 5.162 8.798 1.00 95.44 359 GLN A C 1
ATOM 2894 O O . GLN A 1 359 ? 13.013 4.070 8.364 1.00 95.44 359 GLN A O 1
ATOM 2899 N N . VAL A 1 360 ? 14.278 5.275 9.769 1.00 97.00 360 VAL A N 1
ATOM 2900 C CA . VAL A 1 360 ? 14.943 4.121 10.385 1.00 97.00 360 VAL A CA 1
ATOM 2901 C C . VAL A 1 360 ? 13.912 3.289 11.150 1.00 97.00 360 VAL A C 1
ATOM 2903 O O . VAL A 1 360 ? 13.169 3.826 11.971 1.00 97.00 360 VAL A O 1
ATOM 2906 N N . MET A 1 361 ? 13.873 1.976 10.895 1.00 97.62 361 MET A N 1
ATOM 2907 C CA . MET A 1 361 ? 12.922 1.065 11.552 1.00 97.62 361 MET A CA 1
ATOM 2908 C C . MET A 1 361 ? 13.064 1.073 13.074 1.00 97.62 361 MET A C 1
ATOM 2910 O O . MET A 1 361 ? 12.066 1.034 13.786 1.00 97.62 361 MET A O 1
ATOM 2914 N N . ASP A 1 362 ? 14.290 1.225 13.575 1.00 98.19 362 ASP A N 1
ATOM 2915 C CA . ASP A 1 362 ? 14.534 1.312 15.009 1.00 98.19 362 ASP A CA 1
ATOM 2916 C C . ASP A 1 362 ? 13.865 2.531 15.663 1.00 98.19 362 ASP A C 1
ATOM 2918 O O . ASP A 1 362 ? 13.639 2.509 16.864 1.00 98.19 362 ASP A O 1
ATOM 2922 N N . MET A 1 363 ? 13.531 3.588 14.911 1.00 98.38 363 MET A N 1
ATOM 2923 C CA . MET A 1 363 ? 12.850 4.774 15.450 1.00 98.38 363 MET A CA 1
ATOM 2924 C C . MET A 1 363 ? 11.331 4.619 15.505 1.00 98.38 363 MET A C 1
ATOM 2926 O O . MET A 1 363 ? 10.664 5.499 16.043 1.00 98.38 363 MET A O 1
ATOM 2930 N N . LYS A 1 364 ? 10.760 3.554 14.939 1.00 98.44 364 LYS A N 1
ATOM 2931 C CA . LYS A 1 364 ? 9.308 3.406 14.822 1.00 98.44 364 LYS A CA 1
ATOM 2932 C C . LYS A 1 364 ? 8.707 2.929 16.150 1.00 98.44 364 LYS A C 1
ATOM 2934 O O . LYS A 1 364 ? 9.121 1.871 16.631 1.00 98.44 364 LYS A O 1
ATOM 2939 N N . PRO A 1 365 ? 7.750 3.658 16.748 1.00 98.19 365 PRO A N 1
ATOM 2940 C CA 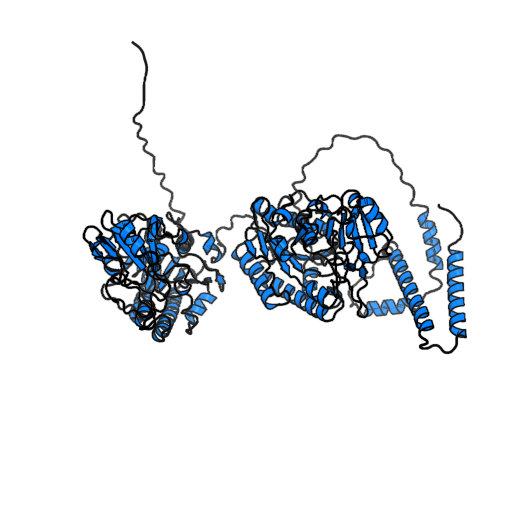. PRO A 1 365 ? 7.003 3.166 17.896 1.00 98.19 365 PRO A CA 1
ATOM 2941 C C . PRO A 1 365 ? 5.906 2.169 17.498 1.00 98.19 365 PRO A C 1
ATOM 2943 O O . PRO A 1 365 ? 5.446 2.133 16.350 1.00 98.19 365 PRO A O 1
ATOM 2946 N N . PHE A 1 366 ? 5.466 1.377 18.475 1.00 97.94 366 PHE A N 1
ATOM 2947 C CA . PHE A 1 366 ? 4.282 0.521 18.357 1.00 97.94 366 PHE A CA 1
ATOM 2948 C C . PHE A 1 366 ? 2.976 1.322 18.506 1.00 97.94 366 PHE A C 1
ATOM 2950 O O . PHE A 1 366 ? 2.972 2.422 19.059 1.00 97.94 366 PHE A O 1
ATOM 2957 N N . PHE A 1 367 ? 1.854 0.750 18.054 1.00 98.50 367 PHE A N 1
ATOM 2958 C CA . PHE A 1 367 ? 0.520 1.332 18.230 1.00 98.50 367 PHE A CA 1
ATOM 2959 C C . PHE A 1 367 ? -0.552 0.243 18.316 1.00 98.50 367 PHE A C 1
ATOM 2961 O O . PHE A 1 367 ? -0.676 -0.595 17.418 1.00 98.50 367 PHE A O 1
ATOM 2968 N N . ARG A 1 368 ? -1.344 0.261 19.390 1.00 98.44 368 ARG A N 1
ATOM 2969 C CA . ARG A 1 368 ? -2.460 -0.659 19.638 1.00 98.44 368 ARG A CA 1
ATOM 2970 C C . ARG A 1 368 ? -3.671 0.122 20.141 1.00 98.44 368 ARG A C 1
ATOM 2972 O O . ARG A 1 368 ? -3.546 1.013 20.978 1.00 98.44 368 ARG A O 1
ATOM 2979 N N . VAL A 1 369 ? -4.855 -0.227 19.656 1.00 98.38 369 VAL A N 1
ATOM 2980 C CA . VAL A 1 369 ? -6.117 0.405 20.051 1.00 98.38 369 VAL A CA 1
ATOM 2981 C C . VAL A 1 369 ? -7.180 -0.640 20.336 1.00 98.38 369 VAL A C 1
ATOM 2983 O O . VAL A 1 369 ? -7.237 -1.671 19.675 1.00 98.38 369 VAL A O 1
ATOM 2986 N N . VAL A 1 370 ? -8.028 -0.381 21.325 1.00 98.00 370 VAL A N 1
ATOM 2987 C CA . VAL A 1 370 ? -9.164 -1.239 21.683 1.00 98.00 370 VAL A CA 1
ATOM 2988 C C . VAL A 1 370 ? -10.301 -0.374 22.209 1.00 98.00 370 VAL A C 1
ATOM 2990 O O . VAL A 1 370 ? -10.061 0.680 22.797 1.00 98.00 370 VAL A O 1
ATOM 2993 N N . GLY A 1 371 ? -11.544 -0.798 22.010 1.00 95.62 371 GLY A N 1
ATOM 2994 C CA . GLY A 1 371 ? -12.708 -0.078 22.514 1.00 95.62 371 GLY A CA 1
ATOM 2995 C C . GLY A 1 371 ? -13.927 -0.209 21.609 1.00 95.62 371 GLY A C 1
ATOM 2996 O O . GLY A 1 371 ? -13.837 -0.818 20.543 1.00 95.62 371 GLY A O 1
ATOM 2997 N N . PRO A 1 372 ? -15.065 0.371 22.021 1.00 93.19 372 PRO A N 1
ATOM 2998 C CA . PRO A 1 372 ? -16.339 0.245 21.315 1.00 93.19 372 PRO A CA 1
ATOM 2999 C C . PRO A 1 372 ? -16.330 0.805 19.885 1.00 93.19 372 PRO A C 1
ATOM 3001 O O . PRO A 1 372 ? -17.161 0.389 19.078 1.00 93.19 372 PRO A O 1
ATOM 3004 N N . ASP A 1 373 ? -15.420 1.732 19.567 1.00 94.50 373 ASP A N 1
ATOM 3005 C CA . ASP A 1 373 ? -15.347 2.362 18.245 1.00 94.50 373 ASP A CA 1
ATOM 3006 C C . ASP A 1 373 ? -14.311 1.717 17.312 1.00 94.50 373 ASP A C 1
ATOM 3008 O O . ASP A 1 373 ? -14.220 2.106 16.150 1.00 94.50 373 ASP A O 1
ATOM 3012 N N . PHE A 1 374 ? -13.559 0.711 17.767 1.00 95.12 374 PHE A N 1
ATOM 3013 C CA . PHE A 1 374 ? -12.505 0.065 16.982 1.00 95.12 374 PHE A CA 1
ATOM 3014 C C . PHE A 1 374 ? -12.901 -1.324 16.481 1.00 95.12 374 PHE A C 1
ATOM 3016 O O . PHE A 1 374 ? -13.646 -2.056 17.133 1.00 95.12 374 PHE A O 1
ATOM 3023 N N . LYS A 1 375 ? -12.397 -1.693 15.297 1.00 90.88 375 LYS A N 1
ATOM 3024 C CA . LYS A 1 375 ? -12.480 -3.067 14.784 1.00 90.88 375 LYS A CA 1
ATOM 3025 C C . LYS A 1 375 ? -11.705 -4.013 15.708 1.00 90.88 375 LYS A C 1
ATOM 3027 O O . LYS A 1 375 ? -10.835 -3.589 16.462 1.00 90.88 375 LYS A O 1
ATOM 3032 N N . THR A 1 376 ? -12.011 -5.300 15.616 1.00 89.94 376 THR A N 1
ATOM 3033 C CA . THR A 1 376 ? -11.383 -6.354 16.421 1.00 89.94 376 THR A CA 1
ATOM 3034 C C . THR A 1 376 ? -10.517 -7.254 15.549 1.00 89.94 376 THR A C 1
ATOM 3036 O O . THR A 1 376 ? -10.913 -7.568 14.426 1.00 89.94 376 THR A O 1
ATOM 3039 N N . ASN A 1 377 ? -9.396 -7.722 16.091 1.00 88.88 377 ASN A N 1
ATOM 3040 C CA . ASN A 1 377 ? -8.444 -8.628 15.455 1.00 88.88 377 ASN A CA 1
ATOM 3041 C C . ASN A 1 377 ? -7.934 -8.134 14.089 1.00 88.88 377 ASN A C 1
ATOM 3043 O O . ASN A 1 377 ? -7.875 -8.890 13.119 1.00 88.88 377 ASN A O 1
ATOM 3047 N N . VAL A 1 378 ? -7.586 -6.847 14.000 1.00 85.69 378 VAL A N 1
ATOM 3048 C CA . VAL A 1 378 ? -7.048 -6.243 12.772 1.00 85.69 378 VAL A CA 1
ATOM 3049 C C . VAL A 1 378 ? -5.574 -5.897 12.951 1.00 85.69 378 VAL A C 1
ATOM 3051 O O . VAL A 1 378 ? -5.190 -5.224 13.909 1.00 85.69 378 VAL A O 1
ATOM 3054 N N . VAL A 1 379 ? -4.753 -6.300 11.980 1.00 88.00 379 VAL A N 1
ATOM 3055 C CA . VAL A 1 379 ? -3.427 -5.714 11.763 1.00 88.00 379 VAL A CA 1
ATOM 3056 C C . VAL A 1 379 ? -3.575 -4.603 10.730 1.00 88.00 379 VAL A C 1
ATOM 3058 O O . VAL A 1 379 ? -4.022 -4.839 9.610 1.00 88.00 379 VAL A O 1
ATOM 3061 N N . PHE A 1 380 ? -3.267 -3.381 11.136 1.00 89.50 380 PHE A N 1
ATOM 3062 C CA . PHE A 1 380 ? -3.385 -2.173 10.340 1.00 89.50 380 PHE A CA 1
ATOM 3063 C C . PHE A 1 380 ? -2.023 -1.790 9.764 1.00 89.50 380 PHE A C 1
ATOM 3065 O O . PHE A 1 380 ? -1.006 -1.897 10.448 1.00 89.50 380 PHE A O 1
ATOM 3072 N N . ARG A 1 381 ? -2.002 -1.311 8.521 1.00 93.12 381 ARG A N 1
ATOM 3073 C CA . ARG A 1 381 ? -0.784 -0.795 7.881 1.00 93.12 381 ARG A CA 1
ATOM 3074 C C . ARG A 1 381 ? -0.115 0.302 8.712 1.00 93.12 381 ARG A C 1
ATOM 3076 O O . ARG A 1 381 ? -0.769 0.988 9.501 1.00 93.12 381 ARG A O 1
ATOM 3083 N N . SER A 1 382 ? 1.172 0.528 8.483 1.00 93.44 382 SER A N 1
ATOM 3084 C CA . SER A 1 382 ? 1.851 1.685 9.073 1.00 93.44 382 SER A CA 1
ATOM 3085 C C . SER A 1 382 ? 1.284 3.042 8.617 1.00 93.44 382 SER A C 1
ATOM 3087 O O . SER A 1 382 ? 0.728 3.188 7.527 1.00 93.44 382 SER A O 1
ATOM 3089 N N . PHE A 1 383 ? 1.419 4.059 9.473 1.00 97.88 383 PHE A N 1
ATOM 3090 C CA . PHE A 1 383 ? 0.994 5.442 9.213 1.00 97.88 383 PHE A CA 1
ATOM 3091 C C . PHE A 1 383 ? 1.827 6.434 10.044 1.00 97.88 383 PHE A C 1
ATOM 3093 O O . PHE A 1 383 ? 2.586 6.034 10.925 1.00 97.88 383 PHE A O 1
ATOM 3100 N N . GLU A 1 384 ? 1.726 7.737 9.769 1.00 97.69 384 GLU A N 1
ATOM 3101 C CA . GLU A 1 384 ? 2.472 8.773 10.507 1.00 97.69 384 GLU A CA 1
ATOM 3102 C C . GLU A 1 384 ? 1.754 9.248 11.779 1.00 97.69 384 GLU A C 1
ATOM 3104 O O . GLU A 1 384 ? 0.530 9.405 11.778 1.00 97.69 384 GLU A O 1
ATOM 3109 N N . THR A 1 385 ? 2.517 9.583 12.827 1.00 98.31 385 THR A N 1
ATOM 3110 C CA . THR A 1 385 ? 2.009 10.049 14.135 1.00 98.31 385 THR A CA 1
ATOM 3111 C C . THR A 1 385 ? 1.048 11.238 14.036 1.00 98.31 385 THR A C 1
ATOM 3113 O O . THR A 1 385 ? 0.098 11.318 14.817 1.00 98.31 385 THR A O 1
ATOM 3116 N N . VAL A 1 386 ? 1.226 12.137 13.056 1.00 98.31 386 VAL A N 1
ATOM 3117 C CA . VAL A 1 386 ? 0.324 13.287 12.833 1.00 98.31 386 VAL A CA 1
ATOM 3118 C C . VAL A 1 386 ? -1.141 12.867 12.657 1.00 98.31 386 VAL A C 1
ATOM 3120 O O . VAL A 1 386 ? -2.043 13.612 13.031 1.00 98.31 386 VAL A O 1
ATOM 3123 N N . ASN A 1 387 ? -1.398 11.648 12.165 1.00 98.19 387 ASN A N 1
ATOM 3124 C CA . ASN A 1 387 ? -2.745 11.130 11.914 1.00 98.19 387 ASN A CA 1
ATOM 3125 C C . ASN A 1 387 ? -3.463 10.613 13.174 1.00 98.19 387 ASN A C 1
ATOM 3127 O O . ASN A 1 387 ? -4.658 10.312 13.115 1.00 98.19 387 ASN A O 1
ATOM 3131 N N . VAL A 1 388 ? -2.777 10.527 14.321 1.00 98.62 388 VAL A N 1
ATOM 3132 C CA . VAL A 1 388 ? -3.408 10.131 15.590 1.00 98.62 388 VAL A CA 1
ATOM 3133 C C . VAL A 1 388 ? -4.289 11.255 16.138 1.00 98.62 388 VAL A C 1
ATOM 3135 O O . VAL A 1 388 ? -5.380 10.994 16.631 1.00 98.62 388 VAL A O 1
ATOM 3138 N N . TYR A 1 389 ? -3.885 12.519 16.008 1.00 98.69 389 TYR A N 1
ATOM 3139 C CA . TYR A 1 389 ? -4.687 13.658 16.467 1.00 98.69 389 TYR A CA 1
ATOM 3140 C C . TYR A 1 389 ? -6.085 13.752 15.823 1.00 98.69 389 TYR A C 1
ATOM 3142 O O . TYR A 1 389 ? -7.066 13.828 16.571 1.00 98.69 389 TYR A O 1
ATOM 3150 N N . PRO A 1 390 ? -6.242 13.709 14.481 1.00 97.62 390 PRO A N 1
ATOM 3151 C CA . PRO A 1 390 ? -7.569 13.711 13.870 1.00 97.62 390 PRO A CA 1
ATOM 3152 C C . PRO A 1 390 ? -8.379 12.452 14.216 1.00 97.62 390 PRO A C 1
ATOM 3154 O O . PRO A 1 390 ? -9.599 12.554 14.344 1.00 97.62 390 PRO A O 1
ATOM 3157 N N . LEU A 1 391 ? -7.734 11.298 14.447 1.00 98.06 391 LEU A N 1
ATOM 3158 C CA . LEU A 1 391 ? -8.401 10.105 14.985 1.00 98.06 391 LEU A CA 1
ATOM 3159 C C . LEU A 1 391 ? -8.978 10.374 16.382 1.00 98.06 391 LEU A C 1
ATOM 3161 O O . LEU A 1 391 ? -10.161 10.134 16.613 1.00 98.06 391 LEU A O 1
ATOM 3165 N N . MET A 1 392 ? -8.178 10.927 17.298 1.00 98.62 392 MET A N 1
ATOM 3166 C CA . MET A 1 392 ? -8.639 11.280 18.646 1.00 98.62 392 MET A CA 1
ATOM 3167 C C . MET A 1 392 ? -9.785 12.296 18.610 1.00 98.62 392 MET A C 1
ATOM 3169 O O . MET A 1 392 ? -10.771 12.134 19.328 1.00 98.62 392 MET A O 1
ATOM 3173 N N . CYS A 1 393 ? -9.695 13.313 17.745 1.00 98.06 393 CYS A N 1
ATOM 3174 C CA . CYS A 1 393 ? -10.772 14.287 17.556 1.00 98.06 393 CYS A CA 1
ATOM 3175 C C . CYS A 1 393 ? -12.065 13.613 17.080 1.00 98.06 393 CYS A C 1
ATOM 3177 O O . CYS A 1 393 ? -13.143 13.905 17.600 1.00 98.06 393 CYS A O 1
ATOM 3179 N N . HIS A 1 394 ? -11.959 12.677 16.132 1.00 95.88 394 HIS A N 1
ATOM 3180 C CA . HIS A 1 394 ? -13.107 11.934 15.625 1.00 95.88 394 HIS A CA 1
ATOM 3181 C C . HIS A 1 394 ? -13.773 11.081 16.710 1.00 95.88 394 HIS A C 1
ATOM 3183 O O . HIS A 1 394 ? -14.989 11.157 16.872 1.00 95.88 394 HIS A O 1
ATOM 3189 N N . LEU A 1 395 ? -12.987 10.323 17.482 1.00 95.88 395 LEU A N 1
ATOM 3190 C CA . LEU A 1 395 ? -13.486 9.473 18.573 1.00 95.88 395 LEU A CA 1
ATOM 3191 C C . LEU A 1 395 ? -14.215 10.286 19.651 1.00 95.88 395 LEU A C 1
ATOM 3193 O O . LEU A 1 395 ? -15.231 9.853 20.187 1.00 95.88 395 LEU A O 1
ATOM 3197 N N . LEU A 1 396 ? -13.729 11.496 19.932 1.00 96.31 396 LEU A N 1
ATOM 3198 C CA . LEU A 1 396 ? -14.352 12.426 20.876 1.00 96.31 396 LEU A CA 1
ATOM 3199 C C . LEU A 1 396 ? -15.544 13.197 20.277 1.00 96.31 396 LEU A C 1
ATOM 3201 O O . LEU A 1 396 ? -16.279 13.866 21.007 1.00 96.31 396 LEU A O 1
ATOM 3205 N N . GLY A 1 397 ? -15.759 13.117 18.960 1.00 93.88 397 GLY A N 1
ATOM 3206 C CA . GLY A 1 397 ? -16.801 13.866 18.258 1.00 93.88 397 GLY A CA 1
ATOM 3207 C C . GLY A 1 397 ? -16.588 15.382 18.295 1.00 93.88 397 GLY A C 1
ATOM 3208 O O . GLY A 1 397 ? -17.567 16.125 18.408 1.00 93.88 397 GLY A O 1
ATOM 3209 N N . ILE A 1 398 ? -15.331 15.828 18.232 1.00 94.88 398 ILE A N 1
ATOM 3210 C CA . ILE A 1 398 ? -14.930 17.241 18.245 1.00 94.88 398 ILE A CA 1
ATOM 3211 C C . ILE A 1 398 ? -14.284 17.645 16.917 1.00 94.88 398 ILE A C 1
ATOM 3213 O O . ILE A 1 398 ? -13.719 16.819 16.201 1.00 94.88 398 ILE A O 1
ATOM 3217 N N . ASN A 1 399 ? -14.343 18.934 16.591 1.00 93.25 399 ASN A N 1
ATOM 3218 C CA . ASN A 1 399 ? -13.658 19.478 15.424 1.00 93.25 399 ASN A CA 1
ATOM 3219 C C . ASN A 1 399 ? -12.157 19.613 15.723 1.00 93.25 399 ASN A C 1
ATOM 3221 O O . ASN A 1 399 ? -11.804 20.190 16.756 1.00 93.25 399 ASN A O 1
ATOM 3225 N N . PRO A 1 400 ? -11.269 19.113 14.854 1.00 93.94 400 PRO A N 1
ATOM 3226 C CA . PRO A 1 400 ? -9.836 19.277 15.051 1.00 93.94 400 PRO A CA 1
ATOM 3227 C C . PRO A 1 400 ? -9.413 20.744 14.871 1.00 93.94 400 PRO A C 1
ATOM 3229 O O . PRO A 1 400 ? -9.987 21.474 14.061 1.00 93.94 400 PRO A O 1
ATOM 3232 N N . GLU A 1 401 ? -8.372 21.167 15.594 1.00 94.00 401 GLU A N 1
ATOM 3233 C CA . GLU A 1 401 ? -7.637 22.396 15.264 1.00 94.00 401 GLU A CA 1
ATOM 3234 C C . GLU A 1 401 ? -6.869 22.224 13.941 1.00 94.00 401 GLU A C 1
ATOM 3236 O O . GLU A 1 401 ? -6.800 21.127 13.380 1.00 94.00 401 GLU A O 1
ATOM 3241 N N . VAL A 1 402 ? -6.257 23.302 13.436 1.00 92.38 402 VAL A N 1
ATOM 3242 C CA . VA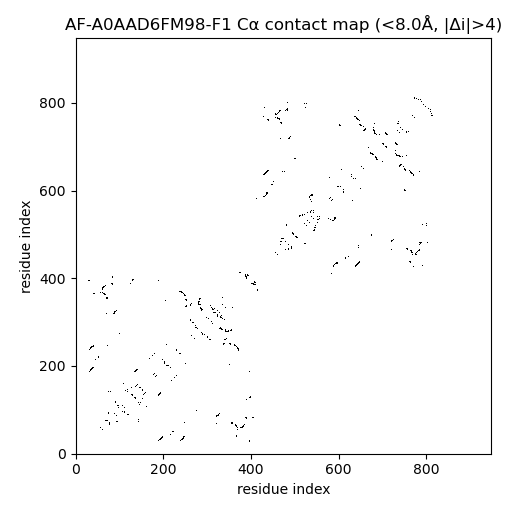L A 1 402 ? -5.355 23.215 12.273 1.00 92.38 402 VAL A CA 1
ATOM 3243 C C . VAL A 1 402 ? -4.246 22.205 12.568 1.00 92.38 402 VAL A C 1
ATOM 3245 O O . VAL A 1 402 ? -3.456 22.395 13.493 1.00 92.38 402 VAL A O 1
ATOM 3248 N N . ASN A 1 403 ? -4.196 21.147 11.764 1.00 95.81 403 ASN A N 1
ATOM 3249 C CA . ASN A 1 403 ? -3.270 20.034 11.908 1.00 95.81 403 ASN A CA 1
ATOM 3250 C C . ASN A 1 403 ? -2.823 19.523 10.530 1.00 95.81 403 ASN A C 1
ATOM 3252 O O . ASN A 1 403 ? -3.449 19.843 9.521 1.00 95.81 403 ASN A O 1
ATOM 3256 N N . ASP A 1 404 ? -1.736 18.757 10.509 1.00 96.12 404 ASP A N 1
ATOM 3257 C CA . ASP A 1 404 ? -1.127 18.196 9.298 1.00 96.12 404 ASP A CA 1
ATOM 3258 C C . ASP A 1 404 ? -1.578 16.743 9.037 1.00 96.12 404 ASP A C 1
ATOM 3260 O O . ASP A 1 404 ? -1.288 16.179 7.984 1.00 96.12 404 ASP A O 1
ATOM 3264 N N . GLY A 1 405 ? -2.289 16.127 9.988 1.00 92.88 405 GLY A N 1
ATOM 3265 C CA . GLY A 1 405 ? -2.816 14.772 9.872 1.00 92.88 405 GLY A CA 1
ATOM 3266 C C . GLY A 1 405 ? -4.127 14.690 9.089 1.00 92.88 405 GLY A C 1
ATOM 3267 O O . GLY A 1 405 ? -4.870 15.661 8.942 1.00 92.88 405 GLY A O 1
ATOM 3268 N N . HIS A 1 406 ? -4.462 13.482 8.637 1.00 90.56 406 HIS A N 1
ATOM 3269 C CA . HIS A 1 406 ? -5.729 13.209 7.967 1.00 90.56 406 HIS A CA 1
ATOM 3270 C C . HIS A 1 406 ? -6.416 11.972 8.543 1.00 90.56 406 HIS A C 1
ATOM 3272 O O . HIS A 1 406 ? -5.814 10.904 8.655 1.00 90.56 406 HIS A O 1
ATOM 3278 N N . LEU A 1 407 ? -7.707 12.100 8.866 1.00 91.12 407 LEU A N 1
ATOM 3279 C CA . LEU A 1 407 ? -8.504 11.000 9.416 1.00 91.12 407 LEU A CA 1
ATOM 3280 C C . LEU A 1 407 ? -8.564 9.800 8.457 1.00 91.12 407 LEU A C 1
ATOM 3282 O O . LEU A 1 407 ? -8.590 8.664 8.909 1.00 91.12 407 LEU A O 1
ATOM 3286 N N . ASP A 1 408 ? -8.528 10.020 7.139 1.00 85.88 408 ASP A N 1
ATOM 3287 C CA . ASP A 1 408 ? -8.548 8.919 6.159 1.00 85.88 408 ASP A CA 1
ATOM 3288 C C . ASP A 1 408 ? -7.377 7.941 6.298 1.00 85.88 408 ASP A C 1
ATOM 3290 O O . ASP A 1 408 ? -7.495 6.793 5.880 1.00 85.88 408 ASP A O 1
ATOM 3294 N N . ASN A 1 409 ? -6.276 8.358 6.924 1.00 87.25 409 ASN A N 1
ATOM 3295 C CA . ASN A 1 409 ? -5.129 7.486 7.153 1.00 87.25 409 ASN A CA 1
ATOM 3296 C C . ASN A 1 409 ? -5.358 6.498 8.308 1.00 87.25 409 ASN A C 1
ATOM 3298 O O . ASN A 1 409 ? -4.636 5.510 8.404 1.00 87.25 409 ASN A O 1
ATOM 3302 N N . THR A 1 410 ? -6.351 6.743 9.170 1.00 93.31 410 THR A N 1
ATOM 3303 C CA . THR A 1 410 ? -6.610 5.972 10.400 1.00 93.31 410 THR A CA 1
ATOM 3304 C C . THR A 1 410 ? -8.071 5.547 10.577 1.00 93.31 410 THR A C 1
ATOM 3306 O O . THR A 1 410 ? -8.360 4.689 11.410 1.00 93.31 410 THR A O 1
ATOM 3309 N N . LYS A 1 411 ? -9.014 6.078 9.787 1.00 89.81 411 LYS A N 1
ATOM 3310 C CA . LYS A 1 411 ? -10.454 5.799 9.936 1.00 89.81 411 LYS A CA 1
ATOM 3311 C C . LYS A 1 411 ? -10.822 4.334 9.764 1.00 89.81 411 LYS A C 1
ATOM 3313 O O . LYS A 1 411 ? -11.772 3.871 10.386 1.00 89.81 411 LYS A O 1
ATOM 3318 N N . ASP A 1 412 ? -10.053 3.607 8.962 1.00 87.69 412 ASP A N 1
ATOM 3319 C CA . ASP A 1 412 ? -10.330 2.210 8.642 1.00 87.69 412 ASP A CA 1
ATOM 3320 C C . ASP A 1 412 ? -9.998 1.270 9.820 1.00 87.69 412 ASP A C 1
ATOM 3322 O O . ASP A 1 412 ? -10.338 0.086 9.764 1.00 87.69 412 ASP A O 1
ATOM 3326 N N . MET A 1 413 ? -9.404 1.791 10.907 1.00 89.38 413 MET A N 1
ATOM 3327 C CA . MET A 1 413 ? -9.299 1.111 12.206 1.00 89.38 413 MET A CA 1
ATOM 3328 C C . MET A 1 413 ? -10.641 1.043 12.947 1.00 89.38 413 MET A C 1
ATOM 3330 O O . MET A 1 413 ? -10.813 0.209 13.835 1.00 89.38 413 MET A O 1
ATOM 3334 N N . MET A 1 414 ? -11.583 1.935 12.630 1.00 91.19 414 MET A N 1
ATOM 3335 C CA . MET A 1 414 ? -12.833 2.079 13.372 1.00 91.19 414 MET A CA 1
ATOM 3336 C C . MET A 1 414 ? -13.946 1.195 12.811 1.00 91.19 414 MET A C 1
ATOM 3338 O O . MET A 1 414 ? -13.990 0.895 11.613 1.00 91.19 414 MET A O 1
ATOM 3342 N N . VAL A 1 415 ? -14.883 0.791 13.671 1.00 84.50 415 VAL A N 1
ATOM 3343 C CA . VAL A 1 415 ? -16.122 0.165 13.197 1.00 84.50 415 VAL A CA 1
ATOM 3344 C C . VAL A 1 415 ? -16.959 1.195 12.430 1.00 84.50 415 VAL A C 1
ATOM 3346 O O . VAL A 1 415 ? -17.022 2.362 12.825 1.00 84.50 415 VAL A O 1
ATOM 3349 N N . PRO A 1 416 ? -17.644 0.801 11.343 1.00 62.06 416 PRO A N 1
ATOM 3350 C CA . PRO A 1 416 ? -18.562 1.691 10.648 1.00 62.06 416 PRO A CA 1
ATOM 3351 C C . PRO A 1 416 ? -19.622 2.216 11.621 1.00 62.06 416 PRO A C 1
ATOM 3353 O O . PRO A 1 416 ? -20.333 1.450 12.274 1.00 62.06 416 PRO A O 1
ATOM 3356 N N . ASN A 1 417 ? -19.699 3.538 11.740 1.00 49.66 417 ASN A N 1
ATOM 3357 C CA . ASN A 1 417 ? -20.478 4.225 12.760 1.00 49.66 417 ASN A CA 1
ATOM 3358 C C . ASN A 1 417 ? -21.973 3.835 12.680 1.00 49.66 417 ASN A C 1
ATOM 3360 O O . ASN A 1 417 ? -22.683 4.257 11.766 1.00 49.66 417 ASN A O 1
ATOM 3364 N N . LYS A 1 418 ? -22.487 3.068 13.660 1.00 39.03 418 LYS A N 1
ATOM 3365 C CA . LYS A 1 418 ? -23.902 2.622 13.733 1.00 39.03 418 LYS A CA 1
ATOM 3366 C C . LYS A 1 418 ? -24.923 3.770 13.844 1.00 39.03 418 LYS A C 1
ATOM 3368 O O . LYS A 1 418 ? -26.121 3.514 13.794 1.00 39.03 418 LYS A O 1
ATOM 3373 N N . LYS A 1 419 ? -24.483 5.025 14.009 1.00 33.91 419 LYS A N 1
ATOM 3374 C CA . LYS A 1 419 ? -25.353 6.193 14.251 1.00 33.91 419 LYS A CA 1
ATOM 3375 C C . LYS A 1 419 ? -25.512 7.168 13.082 1.00 33.91 419 LYS A C 1
ATOM 3377 O O . LYS A 1 419 ? -26.340 8.062 13.189 1.00 33.91 419 LYS A O 1
ATOM 3382 N N . ASN A 1 420 ? -24.825 6.959 11.958 1.00 31.03 420 ASN A N 1
ATOM 3383 C CA . ASN A 1 420 ? -25.038 7.741 10.732 1.00 31.03 420 ASN A CA 1
ATOM 3384 C C . ASN A 1 420 ? -25.579 6.870 9.591 1.00 31.03 420 ASN A C 1
ATOM 3386 O O . ASN A 1 420 ? -25.129 6.970 8.454 1.00 31.03 420 ASN A O 1
ATOM 3390 N N . SER A 1 421 ? -26.594 6.044 9.873 1.00 32.84 421 SER A N 1
ATOM 3391 C CA . SER A 1 421 ? -27.479 5.547 8.817 1.00 32.84 421 SER A CA 1
ATOM 3392 C C . SER A 1 421 ? -28.428 6.672 8.381 1.00 32.84 421 SER A C 1
ATOM 3394 O O . SER A 1 421 ? -29.636 6.625 8.620 1.00 32.84 421 SER A O 1
ATOM 3396 N N . SER A 1 422 ? -27.883 7.711 7.749 1.00 30.12 422 SER A N 1
ATOM 3397 C CA . SER A 1 422 ? -28.638 8.370 6.695 1.00 30.12 422 SER A CA 1
ATOM 3398 C C . SER A 1 422 ? -28.557 7.448 5.483 1.00 30.12 422 SER A C 1
ATOM 3400 O O . SER A 1 422 ? -27.495 6.978 5.081 1.00 30.12 422 SER A O 1
ATOM 3402 N N . THR A 1 423 ? -29.724 7.093 4.972 1.00 41.41 423 THR A N 1
ATOM 3403 C CA . THR A 1 423 ? -29.921 6.254 3.798 1.00 41.41 423 THR A CA 1
ATOM 3404 C C . THR A 1 423 ? -29.155 6.812 2.601 1.00 41.41 423 THR A C 1
ATOM 3406 O O . THR A 1 423 ? -29.637 7.717 1.928 1.00 41.41 423 THR A O 1
ATOM 3409 N N . ASN A 1 424 ? -27.990 6.238 2.319 1.00 31.52 424 ASN A N 1
ATOM 3410 C CA . ASN A 1 424 ? -27.477 6.099 0.965 1.00 31.52 424 ASN A CA 1
ATOM 3411 C C . ASN A 1 424 ? -27.225 4.602 0.740 1.00 31.52 424 ASN A C 1
ATOM 3413 O O . ASN A 1 424 ? -26.662 3.954 1.626 1.00 31.52 424 ASN A O 1
ATOM 3417 N N . PRO A 1 425 ? -27.685 4.025 -0.381 1.00 40.03 425 PRO A N 1
ATOM 3418 C CA . PRO A 1 425 ? -27.558 2.597 -0.632 1.00 40.03 425 PRO A CA 1
ATOM 3419 C C . PRO A 1 425 ? -26.079 2.205 -0.595 1.00 40.03 425 PRO A C 1
ATOM 3421 O O . PRO A 1 425 ? -25.237 2.850 -1.221 1.00 40.03 425 PRO A O 1
ATOM 3424 N N . THR A 1 426 ? -25.753 1.167 0.174 1.00 56.41 426 THR A N 1
ATOM 3425 C CA . THR A 1 426 ? -24.427 0.551 0.186 1.00 56.41 426 THR A CA 1
ATOM 3426 C C . THR A 1 426 ? -24.045 0.165 -1.239 1.00 56.41 426 THR A C 1
ATOM 3428 O O . THR A 1 426 ? -24.663 -0.730 -1.807 1.00 56.41 426 THR A O 1
ATOM 3431 N N . ARG A 1 427 ? -23.052 0.857 -1.817 1.00 72.12 427 ARG A N 1
ATOM 3432 C CA . ARG A 1 427 ? -22.569 0.592 -3.180 1.00 72.12 427 ARG A CA 1
ATOM 3433 C C . ARG A 1 427 ? -22.045 -0.842 -3.291 1.00 72.12 427 ARG A C 1
ATOM 3435 O O . ARG A 1 427 ? -21.373 -1.317 -2.362 1.00 72.12 427 ARG A O 1
ATOM 3442 N N . ILE A 1 428 ? -22.394 -1.491 -4.400 1.00 87.62 428 ILE A N 1
ATOM 3443 C CA . ILE A 1 428 ? -21.890 -2.801 -4.815 1.00 87.62 428 ILE A CA 1
ATOM 3444 C C . ILE A 1 428 ? -20.497 -2.616 -5.434 1.00 87.62 428 ILE A C 1
ATOM 3446 O O . ILE A 1 428 ? -20.255 -1.641 -6.140 1.00 87.62 428 ILE A O 1
ATOM 3450 N N . LYS A 1 429 ? -19.579 -3.529 -5.116 1.00 96.50 429 LYS A N 1
ATOM 3451 C CA . LYS A 1 429 ? -18.172 -3.555 -5.540 1.00 96.50 429 LYS A CA 1
ATOM 3452 C C . LYS A 1 429 ? -17.960 -4.632 -6.602 1.00 96.50 429 LYS A C 1
ATOM 3454 O O . LYS A 1 429 ? -18.771 -5.551 -6.717 1.00 96.50 429 LYS A O 1
ATOM 3459 N N . LEU A 1 430 ? -16.844 -4.569 -7.324 1.00 98.62 430 LEU A N 1
ATOM 3460 C CA . LEU A 1 430 ? -16.509 -5.524 -8.380 1.00 98.62 430 LEU A CA 1
ATOM 3461 C C . LEU A 1 430 ? -15.046 -5.984 -8.321 1.00 98.62 430 LEU A C 1
ATOM 3463 O O . LEU A 1 430 ? -14.130 -5.168 -8.367 1.00 98.62 430 LEU A O 1
ATOM 3467 N N . LEU A 1 431 ? -14.837 -7.299 -8.300 1.00 98.75 431 LEU A N 1
ATOM 3468 C CA . LEU A 1 431 ? -13.542 -7.958 -8.453 1.00 98.75 431 LEU A CA 1
ATOM 3469 C C . LEU A 1 431 ? -13.487 -8.707 -9.789 1.00 98.75 431 LEU A C 1
ATOM 3471 O O . LEU A 1 431 ? -14.288 -9.609 -10.024 1.00 98.75 431 LEU A O 1
ATOM 3475 N N . LEU A 1 432 ? -12.525 -8.356 -10.639 1.00 98.81 432 LEU A N 1
ATOM 3476 C CA . LEU A 1 432 ? -12.158 -9.118 -11.832 1.00 98.81 432 LEU A CA 1
ATOM 3477 C C . LEU A 1 432 ? -10.922 -9.970 -11.530 1.00 98.81 432 LEU A C 1
ATOM 3479 O O . LEU A 1 432 ? -9.892 -9.426 -11.142 1.00 98.81 432 LEU A O 1
ATOM 3483 N N . ILE A 1 433 ? -11.008 -11.279 -11.743 1.00 98.81 433 ILE A N 1
ATOM 3484 C CA . ILE A 1 433 ? -9.903 -12.226 -11.582 1.00 98.81 433 ILE A CA 1
ATOM 3485 C C . ILE A 1 433 ? -9.640 -12.905 -12.923 1.00 98.81 433 ILE A C 1
ATOM 3487 O O . ILE A 1 433 ? -10.567 -13.458 -13.519 1.00 98.81 433 ILE A O 1
ATOM 3491 N N . SER A 1 434 ? -8.387 -12.875 -13.372 1.00 98.56 434 SER A N 1
ATOM 3492 C CA . SER A 1 434 ? -7.934 -13.613 -14.552 1.00 98.56 434 SER A CA 1
ATOM 3493 C C . SER A 1 434 ? -6.936 -14.699 -14.158 1.00 98.56 434 SER A C 1
ATOM 3495 O O . SER A 1 434 ? -5.953 -14.397 -13.479 1.00 98.56 434 SER A O 1
ATOM 3497 N N . PHE A 1 435 ? -7.205 -15.935 -14.572 1.00 98.50 435 PHE A N 1
ATOM 3498 C CA . PHE A 1 435 ? -6.252 -17.046 -14.556 1.00 98.50 435 PHE A CA 1
ATOM 3499 C C . PHE A 1 435 ? -5.780 -17.265 -15.996 1.00 98.50 435 PHE A C 1
ATOM 3501 O O . PHE A 1 435 ? -6.562 -17.741 -16.820 1.00 98.50 435 PHE A O 1
ATOM 3508 N N . ASP A 1 436 ? -4.555 -16.847 -16.309 1.00 98.25 436 ASP A N 1
ATOM 3509 C CA . ASP A 1 436 ? -4.016 -16.842 -17.675 1.00 98.25 436 ASP A CA 1
ATOM 3510 C C . ASP A 1 436 ? -4.077 -18.242 -18.302 1.00 98.25 436 ASP A C 1
ATOM 3512 O O . ASP A 1 436 ? -3.787 -19.244 -17.642 1.00 98.25 436 ASP A O 1
ATOM 3516 N N . GLY A 1 437 ? -4.505 -18.333 -19.561 1.00 97.88 437 GLY A N 1
ATOM 3517 C CA . GLY A 1 437 ? -4.525 -19.595 -20.301 1.00 97.88 437 GLY A CA 1
ATOM 3518 C C . GLY A 1 437 ? -5.513 -20.648 -19.774 1.00 97.88 437 GLY A C 1
ATOM 3519 O O . GLY A 1 437 ? -5.442 -21.815 -20.183 1.00 97.88 437 GLY A O 1
ATOM 3520 N N . PHE A 1 438 ? -6.450 -20.292 -18.879 1.00 98.31 438 PHE A N 1
ATOM 3521 C CA . PHE A 1 438 ? -7.480 -21.220 -18.396 1.00 98.31 438 PHE A CA 1
ATOM 3522 C C . PHE A 1 438 ? -8.500 -21.528 -19.508 1.00 98.31 438 PHE A C 1
ATOM 3524 O O . PHE A 1 438 ? -9.539 -20.873 -19.665 1.00 98.31 438 PHE A O 1
ATOM 3531 N N . ARG A 1 439 ? -8.220 -22.604 -20.248 1.00 98.06 439 ARG A N 1
ATOM 3532 C CA . ARG A 1 439 ? -9.067 -23.135 -21.319 1.00 98.06 439 ARG A CA 1
ATOM 3533 C C . ARG A 1 439 ? -10.440 -23.562 -20.794 1.00 98.06 439 ARG A C 1
ATOM 3535 O O . ARG A 1 439 ? -10.561 -24.150 -19.723 1.00 98.06 439 ARG A O 1
ATOM 3542 N N . TRP A 1 440 ? -11.479 -23.283 -21.577 1.00 96.75 440 TRP A N 1
ATOM 3543 C CA . TRP A 1 440 ? -12.901 -23.442 -21.226 1.00 96.75 440 TRP A CA 1
ATOM 3544 C C . TRP A 1 440 ? -13.346 -24.818 -20.681 1.00 96.75 440 TRP A C 1
ATOM 3546 O O . TRP A 1 440 ? -14.445 -24.926 -20.133 1.00 96.75 440 TRP A O 1
ATOM 3556 N N . ASP A 1 441 ? -12.562 -25.871 -20.898 1.00 95.31 441 ASP A N 1
ATOM 3557 C CA . ASP A 1 441 ? -12.850 -27.264 -20.548 1.00 95.31 441 ASP A CA 1
ATOM 3558 C C . ASP A 1 441 ? -11.954 -27.827 -19.437 1.00 95.31 441 ASP A C 1
ATOM 3560 O O . ASP A 1 441 ? -12.197 -28.940 -18.980 1.00 95.31 441 ASP A O 1
ATOM 3564 N N . TYR A 1 442 ? -10.948 -27.087 -18.968 1.00 96.88 442 TYR A N 1
ATOM 3565 C CA . TYR A 1 442 ? -9.984 -27.601 -17.991 1.00 96.88 442 TYR A CA 1
ATOM 3566 C C . TYR A 1 442 ? -10.594 -28.012 -16.651 1.00 96.88 442 TYR A C 1
ATOM 3568 O O . TYR A 1 442 ? -10.058 -28.893 -15.981 1.00 96.88 442 TYR A O 1
ATOM 3576 N N . ASP A 1 443 ? -11.718 -27.409 -16.275 1.00 91.06 443 ASP A N 1
ATOM 3577 C CA . ASP A 1 443 ? -12.472 -27.722 -15.061 1.00 91.06 443 ASP A CA 1
ATOM 3578 C C . ASP A 1 443 ? -13.333 -28.995 -15.178 1.00 91.06 443 ASP A C 1
ATOM 3580 O O . ASP A 1 443 ? -14.052 -29.341 -14.246 1.00 91.06 443 ASP A O 1
ATOM 3584 N N . ARG A 1 444 ? -13.282 -29.704 -16.314 1.00 91.88 444 ARG A N 1
ATOM 3585 C CA . ARG A 1 444 ? -14.037 -30.949 -16.550 1.00 91.88 444 ARG A CA 1
ATOM 3586 C C . ARG A 1 444 ? -13.223 -32.208 -16.305 1.00 91.88 444 ARG A C 1
ATOM 3588 O O . ARG A 1 444 ? -13.806 -33.262 -16.065 1.00 91.88 444 ARG A O 1
ATOM 3595 N N . ASP A 1 445 ? -11.902 -32.094 -16.372 1.00 88.75 445 ASP A N 1
ATOM 3596 C CA . ASP A 1 445 ? -10.990 -33.236 -16.276 1.00 88.75 445 ASP A CA 1
ATOM 3597 C C . ASP A 1 445 ? -10.549 -33.515 -14.827 1.00 88.75 445 ASP A C 1
ATOM 3599 O O . ASP A 1 445 ? -9.910 -34.531 -14.556 1.00 88.75 445 ASP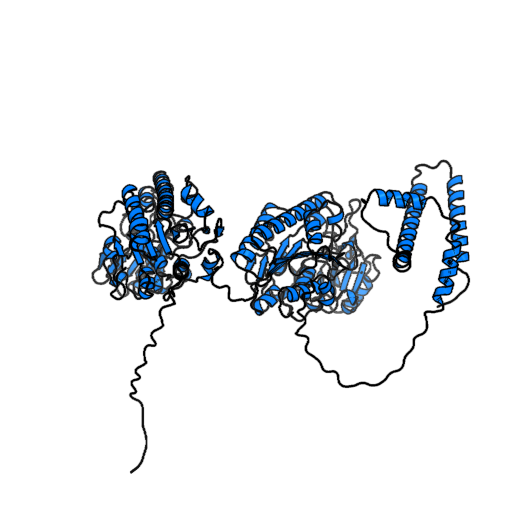 A O 1
ATOM 3603 N N . VAL A 1 446 ? -10.883 -32.621 -13.888 1.00 93.69 446 VAL A N 1
ATOM 3604 C CA . VAL A 1 446 ? -10.605 -32.744 -12.449 1.00 93.69 446 VAL A CA 1
ATOM 3605 C C . VAL A 1 446 ? -11.796 -32.270 -11.620 1.00 93.69 446 VAL A C 1
ATOM 3607 O O . VAL A 1 446 ? -12.604 -31.470 -12.079 1.00 93.69 446 VAL A O 1
ATOM 3610 N N . GLU A 1 447 ? -11.906 -32.736 -10.374 1.00 93.19 447 GLU A N 1
ATOM 3611 C CA . GLU A 1 447 ? -12.922 -32.226 -9.449 1.00 93.19 447 GLU A CA 1
ATOM 3612 C C . GLU A 1 447 ? -12.616 -30.775 -9.050 1.00 93.19 447 GLU A C 1
ATOM 3614 O O . GLU A 1 447 ? -11.585 -30.497 -8.436 1.00 93.19 447 GLU A O 1
ATOM 3619 N N . THR A 1 448 ? -13.541 -29.861 -9.357 1.00 97.12 448 THR A N 1
ATOM 3620 C CA . THR A 1 448 ? -13.440 -28.434 -9.012 1.00 97.12 448 THR A CA 1
ATOM 3621 C C . THR A 1 448 ? -14.635 -27.969 -8.166 1.00 97.12 448 THR A C 1
ATOM 3623 O O . THR A 1 448 ? -15.497 -27.214 -8.642 1.00 97.12 448 THR A O 1
ATOM 3626 N N . PRO A 1 449 ? -14.765 -28.445 -6.912 1.00 97.06 449 PRO A N 1
ATOM 3627 C CA . PRO A 1 449 ? -15.940 -28.175 -6.089 1.00 97.06 449 PRO A CA 1
ATOM 3628 C C . PRO A 1 449 ? -16.175 -26.682 -5.821 1.00 97.06 449 PRO A C 1
ATOM 3630 O O . PRO A 1 449 ? -17.330 -26.268 -5.704 1.00 97.06 449 PRO A O 1
ATOM 3633 N N . ASN A 1 450 ? -15.131 -25.852 -5.737 1.00 98.12 450 ASN A N 1
ATOM 3634 C CA . ASN A 1 450 ? -15.281 -24.426 -5.439 1.00 98.12 450 ASN A CA 1
ATOM 3635 C C . ASN A 1 450 ? -15.732 -23.622 -6.661 1.00 98.12 450 ASN A C 1
ATOM 3637 O O . ASN A 1 450 ? -16.639 -22.786 -6.546 1.00 98.12 450 ASN A O 1
ATOM 3641 N N . LEU A 1 451 ? -15.160 -23.904 -7.835 1.00 96.69 451 LEU A N 1
ATOM 3642 C CA . LEU A 1 451 ? -15.611 -23.358 -9.113 1.00 96.69 451 LEU A CA 1
ATOM 3643 C C . LEU A 1 451 ? -17.052 -23.787 -9.394 1.00 96.69 451 LEU A C 1
ATOM 3645 O O . LEU A 1 451 ? -17.881 -22.959 -9.786 1.00 96.69 451 LEU A O 1
ATOM 3649 N N . ASP A 1 452 ? -17.400 -25.052 -9.159 1.00 95.31 452 ASP A N 1
ATOM 3650 C CA . ASP A 1 452 ? -18.767 -25.551 -9.336 1.00 95.31 452 ASP A CA 1
ATOM 3651 C C . ASP A 1 452 ? -19.746 -24.905 -8.379 1.00 95.31 452 ASP A C 1
ATOM 3653 O O . ASP A 1 452 ? -20.810 -24.441 -8.802 1.00 95.31 452 ASP A O 1
ATOM 3657 N N . LYS A 1 453 ? -19.363 -24.765 -7.111 1.00 95.38 453 LYS A N 1
ATOM 3658 C CA . LYS A 1 453 ? -20.157 -24.014 -6.150 1.00 95.38 453 LYS A CA 1
ATOM 3659 C C . LYS A 1 453 ? -20.309 -22.553 -6.574 1.00 95.38 453 LYS A C 1
ATOM 3661 O O . LYS A 1 453 ? -21.345 -21.952 -6.304 1.00 95.38 453 LYS A O 1
ATOM 3666 N N . MET A 1 454 ? -19.310 -21.954 -7.226 1.00 94.88 454 MET A N 1
ATOM 3667 C CA . MET A 1 454 ? -19.393 -20.576 -7.731 1.00 94.88 454 MET A CA 1
ATOM 3668 C C . MET A 1 454 ? -20.428 -20.466 -8.851 1.00 94.88 454 MET A C 1
ATOM 3670 O O . MET A 1 454 ? -21.283 -19.589 -8.798 1.00 94.88 454 MET A O 1
ATOM 3674 N N . ALA A 1 455 ? -20.423 -21.397 -9.806 1.00 91.50 455 ALA A N 1
ATOM 3675 C CA . ALA A 1 455 ? -21.429 -21.425 -10.867 1.00 91.50 455 ALA A CA 1
ATOM 3676 C C . ALA A 1 455 ? -22.841 -21.739 -10.347 1.00 91.50 455 ALA A C 1
ATOM 3678 O O . ALA A 1 455 ? -23.818 -21.235 -10.891 1.00 91.50 455 ALA A O 1
ATOM 3679 N N . GLN A 1 456 ? -22.970 -22.547 -9.290 1.00 94.31 456 GLN A N 1
ATOM 3680 C CA . GLN A 1 456 ? -24.261 -22.792 -8.636 1.00 94.31 456 GLN A CA 1
ATOM 3681 C C . GLN A 1 456 ? -24.791 -21.539 -7.930 1.00 94.31 456 GLN A C 1
ATOM 3683 O O . GLN A 1 456 ? -25.987 -21.256 -7.985 1.00 94.31 456 GLN A O 1
ATOM 3688 N N . ASP A 1 457 ? -23.915 -20.786 -7.266 1.00 95.06 457 ASP A N 1
ATOM 3689 C CA . ASP A 1 457 ? -24.298 -19.578 -6.530 1.00 95.06 457 ASP A CA 1
ATOM 3690 C C . ASP A 1 457 ? -24.416 -18.334 -7.419 1.00 95.06 457 ASP A C 1
ATOM 3692 O O . ASP A 1 457 ? -24.926 -17.315 -6.957 1.00 95.06 457 ASP A O 1
ATOM 3696 N N . GLY A 1 458 ? -23.997 -18.427 -8.682 1.00 96.81 458 GLY A N 1
ATOM 3697 C CA . GLY A 1 458 ? -24.047 -17.354 -9.669 1.00 96.81 458 GLY A CA 1
ATOM 3698 C C . GLY A 1 458 ? -24.355 -17.864 -11.078 1.00 96.81 458 GLY A C 1
ATOM 3699 O O . GLY A 1 458 ? -25.264 -18.678 -11.270 1.00 96.81 458 GLY A O 1
ATOM 3700 N N . ALA A 1 459 ? -23.612 -17.375 -12.071 1.00 96.25 459 ALA A N 1
ATOM 3701 C CA . ALA A 1 459 ? -23.798 -17.734 -13.471 1.00 96.25 459 ALA A CA 1
ATOM 3702 C C . ALA A 1 459 ? -22.484 -18.158 -14.145 1.00 96.25 459 ALA A C 1
ATOM 3704 O O . ALA A 1 459 ? -21.392 -17.790 -13.713 1.00 96.25 459 ALA A O 1
ATOM 3705 N N . LYS A 1 460 ? -22.581 -18.928 -15.230 1.00 96.06 460 LYS A N 1
ATOM 3706 C CA . LYS A 1 460 ? -21.445 -19.273 -16.095 1.00 96.06 460 LYS A CA 1
ATOM 3707 C C . LYS A 1 460 ? -21.829 -19.243 -17.568 1.00 96.06 460 LYS A C 1
ATOM 3709 O O . LYS A 1 460 ? -22.956 -19.600 -17.916 1.00 96.06 460 LYS A O 1
ATOM 3714 N N . ALA A 1 461 ? -20.885 -18.866 -18.422 1.00 96.12 461 ALA A N 1
ATOM 3715 C CA . ALA A 1 461 ? -21.007 -19.080 -19.861 1.00 96.12 461 ALA A CA 1
ATOM 3716 C C . ALA A 1 461 ? -20.523 -20.491 -20.223 1.00 96.12 461 ALA A C 1
ATOM 3718 O O . ALA A 1 461 ? -19.756 -21.101 -19.475 1.00 96.12 461 ALA A O 1
ATOM 3719 N N . LEU A 1 462 ? -20.959 -21.022 -21.369 1.00 94.81 462 LEU A N 1
ATOM 3720 C CA . LEU A 1 462 ? -20.395 -22.270 -21.903 1.00 94.81 462 LEU A CA 1
ATOM 3721 C C . LEU A 1 462 ? -18.891 -22.141 -22.184 1.00 94.81 462 LEU A C 1
ATOM 3723 O O . LEU A 1 462 ? -18.155 -23.101 -21.968 1.00 94.81 462 LEU A O 1
ATOM 3727 N N . TYR A 1 463 ? -18.479 -20.967 -22.663 1.00 97.62 463 TYR A N 1
ATOM 3728 C CA . TYR A 1 463 ? -17.103 -20.504 -22.821 1.00 97.62 463 TYR A CA 1
ATOM 3729 C C . TYR A 1 463 ? -17.108 -19.004 -23.160 1.00 97.62 463 TYR A C 1
ATOM 3731 O O . TYR A 1 463 ? -18.142 -18.462 -23.563 1.00 97.62 463 TYR A O 1
ATOM 3739 N N . ALA A 1 464 ? -15.959 -18.347 -23.028 1.00 97.88 464 ALA A N 1
ATOM 3740 C CA . ALA A 1 464 ? -15.724 -17.003 -23.543 1.00 97.88 464 ALA A CA 1
ATOM 3741 C C . ALA A 1 464 ? -14.796 -17.042 -24.765 1.00 97.88 464 ALA A C 1
ATOM 3743 O O . ALA A 1 464 ? -13.782 -17.744 -24.778 1.00 97.88 464 ALA A O 1
ATOM 3744 N N . THR A 1 465 ? -15.144 -16.297 -25.810 1.00 98.38 465 THR A N 1
ATOM 3745 C CA . THR A 1 465 ? -14.312 -16.140 -27.003 1.00 98.38 465 THR A CA 1
ATOM 3746 C C . THR A 1 465 ? -13.372 -14.949 -26.814 1.00 98.38 465 THR A C 1
ATOM 3748 O O . THR A 1 465 ? -13.841 -13.820 -26.638 1.00 98.38 465 THR A O 1
ATOM 3751 N N . PRO A 1 466 ? -12.049 -15.160 -26.864 1.00 98.12 466 PRO A N 1
ATOM 3752 C CA . PRO A 1 466 ? -11.098 -14.058 -26.843 1.00 98.12 466 PRO A CA 1
ATOM 3753 C C . PRO A 1 466 ? -11.057 -13.297 -28.175 1.00 98.12 466 PRO A C 1
ATOM 3755 O O . PRO A 1 466 ? -11.468 -13.826 -29.217 1.00 98.12 466 PRO A O 1
ATOM 3758 N N . PRO A 1 467 ? -10.542 -12.056 -28.192 1.00 97.50 467 PRO A N 1
ATOM 3759 C CA . PRO A 1 467 ? -10.245 -11.389 -29.451 1.00 97.50 467 PRO A CA 1
ATOM 3760 C C . PRO A 1 467 ? -9.116 -12.116 -30.187 1.00 97.50 467 PRO A C 1
ATOM 3762 O O . PRO A 1 467 ? -8.268 -12.769 -29.579 1.00 97.50 467 PRO A O 1
ATOM 3765 N N . PHE A 1 468 ? -9.050 -11.943 -31.504 1.00 96.06 468 PHE A N 1
ATOM 3766 C CA . PHE A 1 468 ? -7.816 -12.235 -32.216 1.00 96.06 468 PHE A CA 1
ATOM 3767 C C . PHE A 1 468 ? -6.861 -11.032 -32.104 1.00 96.06 468 PHE A C 1
ATOM 3769 O O . PHE A 1 468 ? -7.263 -9.887 -32.296 1.00 96.06 468 PHE A O 1
ATOM 3776 N N . VAL A 1 469 ? -5.575 -11.214 -31.815 1.00 95.06 469 VAL A N 1
ATOM 3777 C CA . VAL A 1 469 ? -4.873 -12.479 -31.550 1.00 95.06 469 VAL A CA 1
ATOM 3778 C C . VAL A 1 469 ? -5.069 -12.952 -30.101 1.00 95.06 469 VAL A C 1
ATOM 3780 O O . VAL A 1 469 ? -5.022 -12.136 -29.182 1.00 95.06 469 VAL A O 1
ATOM 3783 N N . THR A 1 470 ? -5.239 -14.264 -29.897 1.00 96.94 470 THR A N 1
ATOM 3784 C CA . THR A 1 470 ? -5.519 -14.887 -28.587 1.00 96.94 470 THR A CA 1
ATOM 3785 C C . THR A 1 470 ? -4.254 -14.995 -27.723 1.00 96.94 470 THR A C 1
ATOM 3787 O O . THR A 1 470 ? -3.742 -16.079 -27.442 1.00 96.94 470 THR A O 1
ATOM 3790 N N . ILE A 1 471 ? -3.688 -13.839 -27.391 1.00 95.94 471 ILE A N 1
ATOM 3791 C CA . ILE A 1 471 ? -2.462 -13.659 -26.607 1.00 95.94 471 ILE A CA 1
ATOM 3792 C C . ILE A 1 471 ? -2.783 -12.770 -25.402 1.00 95.94 471 ILE A C 1
ATOM 3794 O O . ILE A 1 471 ? -3.669 -11.912 -25.489 1.00 95.94 471 ILE A O 1
ATOM 3798 N N . THR A 1 472 ? -2.022 -12.934 -24.322 1.00 96.50 472 THR A N 1
ATOM 3799 C CA . THR A 1 472 ? -2.196 -12.278 -23.025 1.00 96.50 472 THR A CA 1
ATOM 3800 C C . THR A 1 472 ? -2.530 -10.796 -23.060 1.00 96.50 472 THR A C 1
ATOM 3802 O O . THR A 1 472 ? -3.632 -10.388 -22.693 1.00 96.50 472 THR A O 1
ATOM 3805 N N . SER A 1 473 ? -1.598 -9.951 -23.502 1.00 96.69 473 SER A N 1
ATOM 3806 C CA . SER A 1 473 ? -1.766 -8.498 -23.413 1.00 96.69 473 SER A CA 1
ATOM 3807 C C . SER A 1 473 ? -2.931 -8.002 -24.280 1.00 96.69 473 SER A C 1
ATOM 3809 O O . SER A 1 473 ? -3.768 -7.271 -23.746 1.00 96.69 473 SER A O 1
ATOM 3811 N N . PRO A 1 474 ? -3.044 -8.383 -25.575 1.00 97.38 474 PRO A N 1
ATOM 3812 C CA . PRO A 1 474 ? -4.190 -7.995 -26.401 1.00 97.38 474 PRO A CA 1
ATOM 3813 C C . PRO A 1 474 ? -5.541 -8.386 -25.788 1.00 97.38 474 PRO A C 1
ATOM 3815 O O . PRO A 1 474 ? -6.443 -7.552 -25.718 1.00 97.38 474 PRO A O 1
ATOM 3818 N N . SER A 1 475 ? -5.663 -9.620 -25.296 1.00 98.31 475 SER A N 1
ATOM 3819 C CA . SER A 1 475 ? -6.928 -10.165 -24.792 1.00 98.31 475 SER A CA 1
ATOM 3820 C C . SER A 1 475 ? -7.346 -9.531 -23.467 1.00 98.31 475 SER A C 1
ATOM 3822 O O . SER A 1 475 ? -8.477 -9.056 -23.336 1.00 98.31 475 SER A O 1
ATOM 3824 N N . HIS A 1 476 ? -6.417 -9.404 -22.516 1.00 98.31 476 HIS A N 1
ATOM 3825 C CA . HIS A 1 476 ? -6.671 -8.695 -21.263 1.00 98.31 476 HIS A CA 1
ATOM 3826 C C . HIS A 1 476 ? -7.034 -7.224 -21.501 1.00 98.31 476 HIS A C 1
ATOM 3828 O O . HIS A 1 476 ? -7.961 -6.706 -20.879 1.00 98.31 476 HIS A O 1
ATOM 3834 N N . PHE A 1 477 ? -6.356 -6.534 -22.424 1.00 97.81 477 PHE A N 1
ATOM 3835 C CA . PHE A 1 477 ? -6.657 -5.127 -22.691 1.00 97.81 477 PHE A CA 1
ATOM 3836 C C . PHE A 1 477 ? -7.990 -4.935 -23.426 1.00 97.81 477 PHE A C 1
ATOM 3838 O O . PHE A 1 477 ? -8.703 -3.972 -23.137 1.00 97.81 477 PHE A O 1
ATOM 3845 N N . THR A 1 478 ? -8.381 -5.870 -24.298 1.00 98.44 478 THR A N 1
ATOM 3846 C CA . THR A 1 478 ? -9.742 -5.928 -24.859 1.00 98.44 478 THR A CA 1
ATOM 3847 C C . THR A 1 478 ? -10.781 -6.039 -23.745 1.00 98.44 478 THR A C 1
ATOM 3849 O O . THR A 1 478 ? -11.704 -5.233 -23.697 1.00 98.44 478 THR A O 1
ATOM 3852 N N . MET A 1 479 ? -10.599 -6.953 -22.789 1.00 97.81 479 MET A N 1
ATOM 3853 C CA . MET A 1 479 ? -11.513 -7.107 -21.651 1.00 97.81 479 MET A CA 1
ATOM 3854 C C . MET A 1 479 ? -11.604 -5.841 -20.780 1.00 97.81 479 MET A C 1
ATOM 3856 O O . MET A 1 479 ? -12.679 -5.482 -20.303 1.00 97.81 479 MET A O 1
ATOM 3860 N N . LEU A 1 480 ? -10.487 -5.136 -20.585 1.00 98.31 480 LEU A N 1
ATOM 3861 C CA . LEU A 1 480 ? -10.426 -3.929 -19.757 1.00 98.31 480 LEU A CA 1
ATOM 3862 C C . LEU A 1 480 ? -10.968 -2.670 -20.431 1.00 98.31 480 LEU A C 1
ATOM 3864 O O . LEU A 1 480 ? -11.268 -1.713 -19.722 1.00 98.31 480 LEU A O 1
ATOM 3868 N N . THR A 1 481 ? -11.039 -2.629 -21.760 1.00 98.12 481 THR A N 1
ATOM 3869 C CA . THR A 1 481 ? -11.424 -1.425 -22.526 1.00 98.12 481 THR A CA 1
ATOM 3870 C C . THR A 1 481 ? -12.702 -1.613 -23.338 1.00 98.12 481 THR A C 1
ATOM 3872 O O . THR A 1 481 ? -13.284 -0.638 -23.807 1.00 98.12 481 THR A O 1
ATOM 3875 N N . GLY A 1 482 ? -13.112 -2.863 -23.556 1.00 97.44 482 GLY A N 1
ATOM 3876 C CA . GLY A 1 482 ? -14.189 -3.243 -24.462 1.00 97.44 482 GLY A CA 1
ATOM 3877 C C . GLY A 1 482 ? -13.885 -2.926 -25.921 1.00 97.44 482 GLY A C 1
ATOM 3878 O O . GLY A 1 482 ? -14.799 -2.863 -26.729 1.00 97.44 482 GLY A O 1
ATOM 3879 N N . ARG A 1 483 ? -12.628 -2.659 -26.276 1.00 97.00 483 ARG A N 1
ATOM 3880 C CA . ARG A 1 483 ? -12.203 -2.358 -27.647 1.00 97.00 483 ARG A CA 1
ATOM 3881 C C . ARG A 1 483 ? -11.636 -3.623 -28.275 1.00 97.00 483 ARG A C 1
ATOM 3883 O O . ARG A 1 483 ? -10.966 -4.385 -27.592 1.00 97.00 483 ARG A O 1
ATOM 3890 N N . SER A 1 484 ? -11.839 -3.831 -29.567 1.00 95.81 484 SER A N 1
ATOM 3891 C CA . SER A 1 484 ? -11.138 -4.875 -30.311 1.00 95.81 484 SER A CA 1
ATOM 3892 C C . SER A 1 484 ? -9.661 -4.515 -30.521 1.00 95.81 484 SER A C 1
ATOM 3894 O O . SER A 1 484 ? -9.241 -3.360 -30.367 1.00 95.81 484 SER A O 1
ATOM 3896 N N . VAL A 1 485 ? -8.845 -5.499 -30.903 1.00 97.00 485 VAL A N 1
ATOM 3897 C CA . VAL A 1 485 ? -7.387 -5.328 -30.969 1.00 97.00 485 VAL A CA 1
ATOM 3898 C C . VAL A 1 485 ? -6.947 -4.312 -32.016 1.00 97.00 485 VAL A C 1
ATOM 3900 O O . VAL A 1 485 ? -6.032 -3.527 -31.760 1.00 97.00 485 VAL A O 1
ATOM 3903 N N . GLU A 1 486 ? -7.611 -4.235 -33.169 1.00 94.50 486 GLU A N 1
ATOM 3904 C CA . GLU A 1 486 ? -7.335 -3.177 -34.148 1.00 94.50 486 GLU A CA 1
ATOM 3905 C C . GLU A 1 486 ? -7.707 -1.771 -33.663 1.00 94.50 486 GLU A C 1
ATOM 3907 O O . GLU A 1 486 ? -7.223 -0.773 -34.194 1.00 94.50 486 GLU A O 1
ATOM 3912 N N . ASN A 1 487 ? -8.564 -1.695 -32.654 1.00 95.31 487 ASN A N 1
ATOM 3913 C CA . ASN A 1 487 ? -9.186 -0.480 -32.173 1.00 95.31 487 ASN A CA 1
ATOM 3914 C C . ASN A 1 487 ? -8.450 0.099 -30.959 1.00 95.31 487 ASN A C 1
ATOM 3916 O O . ASN A 1 487 ? -8.326 1.322 -30.847 1.00 95.31 487 ASN A O 1
ATOM 3920 N N . HIS A 1 488 ? -7.922 -0.751 -30.079 1.00 94.62 488 HIS A N 1
ATOM 3921 C CA . HIS A 1 488 ? -6.983 -0.324 -29.044 1.00 94.62 488 HIS A CA 1
ATOM 3922 C C . HIS A 1 488 ? -5.519 -0.430 -29.495 1.00 94.62 488 HIS A C 1
ATOM 3924 O O . HIS A 1 488 ? -4.651 0.219 -28.945 1.00 94.62 488 HIS A O 1
ATOM 3930 N N . GLY A 1 489 ? -5.165 -1.216 -30.506 1.00 93.81 489 GLY A N 1
ATOM 3931 C CA . GLY A 1 489 ? -3.806 -1.202 -31.057 1.00 93.81 489 GLY A CA 1
ATOM 3932 C C . GLY A 1 489 ? -2.721 -1.837 -30.184 1.00 93.81 489 GLY A C 1
ATOM 3933 O O . GLY A 1 489 ? -1.528 -1.626 -30.429 1.00 93.81 489 GLY A O 1
ATOM 3934 N N . LEU A 1 490 ? -3.105 -2.632 -29.189 1.00 95.62 490 LEU A N 1
ATOM 3935 C CA . LEU A 1 490 ? -2.194 -3.458 -28.396 1.00 95.62 490 LEU A CA 1
ATOM 3936 C C . LEU A 1 490 ? -2.144 -4.833 -29.062 1.00 95.62 490 LEU A C 1
ATOM 3938 O O . LEU A 1 490 ? -2.936 -5.713 -28.759 1.00 95.62 490 LEU A O 1
ATOM 3942 N N . ILE A 1 491 ? -1.281 -4.961 -30.063 1.00 95.00 491 ILE A N 1
ATOM 3943 C CA . ILE A 1 491 ? -1.371 -6.023 -31.076 1.00 95.00 491 ILE A CA 1
ATOM 3944 C C . ILE A 1 491 ? -0.588 -7.296 -30.721 1.00 95.00 491 ILE A C 1
ATOM 3946 O O . ILE A 1 491 ? -0.750 -8.309 -31.389 1.00 95.00 491 ILE A O 1
ATOM 3950 N N . HIS A 1 492 ? 0.280 -7.255 -29.708 1.00 95.38 492 HIS A N 1
ATOM 3951 C CA . HIS A 1 492 ? 1.122 -8.377 -29.272 1.00 95.38 492 HIS A CA 1
ATOM 3952 C C . HIS A 1 492 ? 1.635 -8.147 -27.839 1.00 95.38 492 HIS A C 1
ATOM 3954 O O . HIS A 1 492 ? 1.717 -7.001 -27.395 1.00 95.38 492 HIS A O 1
ATOM 3960 N N . ASN A 1 493 ? 2.123 -9.193 -27.165 1.00 94.88 493 ASN A N 1
ATOM 3961 C CA . ASN A 1 493 ? 2.910 -9.078 -25.921 1.00 94.88 493 ASN A CA 1
ATOM 3962 C C . ASN A 1 493 ? 4.247 -8.326 -26.092 1.00 94.88 493 ASN A C 1
ATOM 3964 O O . ASN A 1 493 ? 4.876 -7.943 -25.111 1.00 94.88 493 ASN A O 1
ATOM 3968 N N . ILE A 1 494 ? 4.705 -8.123 -27.332 1.00 95.19 494 ILE A N 1
ATOM 3969 C CA . ILE A 1 494 ? 6.018 -7.551 -27.641 1.00 95.19 494 ILE A CA 1
ATOM 3970 C C . ILE A 1 494 ? 5.814 -6.145 -28.181 1.00 95.19 494 ILE A C 1
ATOM 3972 O O . ILE A 1 494 ? 5.185 -5.959 -29.225 1.00 95.19 494 ILE A O 1
ATOM 3976 N N . TRP A 1 495 ? 6.405 -5.162 -27.509 1.00 95.44 495 TRP A N 1
ATOM 3977 C CA . TRP A 1 495 ? 6.533 -3.824 -28.073 1.00 95.44 495 TRP A CA 1
ATOM 3978 C C . TRP A 1 495 ? 7.715 -3.783 -29.039 1.00 95.44 495 TRP A C 1
ATOM 3980 O O . TRP A 1 495 ? 8.773 -4.357 -28.770 1.00 95.44 495 TRP A O 1
ATOM 3990 N N . PHE A 1 496 ? 7.575 -3.067 -30.151 1.00 95.94 496 PHE A N 1
ATOM 3991 C CA . PHE A 1 496 ? 8.661 -2.920 -31.110 1.00 95.94 496 PHE A CA 1
ATOM 3992 C C . PHE A 1 496 ? 8.688 -1.560 -31.804 1.00 95.94 496 PHE A C 1
ATOM 3994 O O . PHE A 1 496 ? 7.686 -0.852 -31.897 1.00 95.94 496 PHE A O 1
ATOM 4001 N N . ASN A 1 497 ? 9.860 -1.230 -32.350 1.00 95.00 497 ASN A N 1
ATOM 4002 C CA . ASN A 1 497 ? 10.082 -0.069 -33.200 1.00 95.00 497 ASN A CA 1
ATOM 4003 C C . ASN A 1 497 ? 10.769 -0.504 -34.502 1.00 95.00 497 ASN A C 1
ATOM 4005 O O . ASN A 1 497 ? 11.918 -0.950 -34.510 1.00 95.00 497 ASN A O 1
ATOM 4009 N N . THR A 1 498 ? 10.064 -0.350 -35.622 1.00 95.50 498 THR A N 1
ATOM 4010 C CA . THR A 1 498 ? 10.522 -0.796 -36.947 1.00 95.50 498 THR A CA 1
ATOM 4011 C C . THR A 1 498 ? 11.690 0.020 -37.502 1.00 95.50 498 THR A C 1
ATOM 4013 O O . THR A 1 498 ? 12.391 -0.443 -38.401 1.00 95.50 498 THR A O 1
ATOM 4016 N N . THR A 1 499 ? 11.908 1.232 -36.989 1.00 94.06 499 THR A N 1
ATOM 4017 C CA . THR A 1 499 ? 13.003 2.117 -37.404 1.00 94.06 499 THR A CA 1
ATOM 4018 C C . THR A 1 499 ? 14.288 1.771 -36.663 1.00 94.06 499 THR A C 1
ATOM 4020 O O . THR A 1 499 ? 15.334 1.619 -37.287 1.00 94.06 499 THR A O 1
ATOM 4023 N N . THR A 1 500 ? 14.219 1.604 -35.340 1.00 95.38 500 THR A N 1
ATOM 4024 C CA . THR A 1 500 ? 15.392 1.281 -34.509 1.00 95.38 500 THR A CA 1
ATOM 4025 C C . THR A 1 500 ? 15.680 -0.217 -34.421 1.00 95.38 500 THR A C 1
ATOM 4027 O O . THR A 1 500 ? 16.703 -0.597 -33.863 1.00 95.38 500 THR A O 1
ATOM 4030 N N . GLN A 1 501 ? 14.792 -1.064 -34.958 1.00 95.06 501 GLN A N 1
ATOM 4031 C CA . GLN A 1 501 ? 14.819 -2.530 -34.846 1.00 95.06 501 GLN A CA 1
ATOM 4032 C C . GLN A 1 501 ? 14.663 -3.053 -33.407 1.00 95.06 501 GLN A C 1
ATOM 4034 O O . GLN A 1 501 ? 14.835 -4.246 -33.156 1.00 95.06 501 GLN A O 1
ATOM 4039 N N . GLN A 1 502 ? 14.319 -2.184 -32.453 1.00 95.88 502 GLN A N 1
ATOM 4040 C CA . GLN A 1 502 ? 14.174 -2.564 -31.054 1.00 95.88 502 GLN A CA 1
ATOM 4041 C C . GLN A 1 502 ? 12.922 -3.421 -30.844 1.00 95.88 502 GLN A C 1
ATOM 4043 O O . GLN A 1 502 ? 11.865 -3.140 -31.411 1.00 95.88 502 GLN A O 1
ATOM 4048 N N . LYS A 1 503 ? 13.046 -4.430 -29.979 1.00 95.06 503 LYS A N 1
ATOM 4049 C CA . LYS A 1 503 ? 11.952 -5.250 -29.452 1.00 95.06 503 LYS A CA 1
ATOM 4050 C C . LYS A 1 503 ? 12.084 -5.305 -27.933 1.00 95.06 503 LYS A C 1
ATOM 4052 O O . LYS A 1 503 ? 13.204 -5.417 -27.442 1.00 95.06 503 LYS A O 1
ATOM 4057 N N . LYS A 1 504 ? 10.968 -5.213 -27.220 1.00 95.19 504 LYS A N 1
ATOM 4058 C CA . LYS A 1 504 ? 10.878 -5.346 -25.763 1.00 95.19 504 LYS A CA 1
ATOM 4059 C C . LYS A 1 504 ? 9.857 -6.423 -25.443 1.00 95.19 504 LYS A C 1
ATOM 4061 O O . LYS A 1 504 ? 8.733 -6.351 -25.943 1.00 95.19 504 LYS A O 1
ATOM 4066 N N . GLN A 1 505 ? 10.271 -7.414 -24.660 1.00 92.50 505 GLN A N 1
ATOM 4067 C CA . GLN A 1 505 ? 9.397 -8.518 -24.255 1.00 92.50 505 GLN A CA 1
ATOM 4068 C C . GLN A 1 505 ? 8.342 -8.037 -23.257 1.00 92.50 505 GLN A C 1
ATOM 4070 O O . GLN A 1 505 ? 8.435 -6.911 -22.772 1.00 92.50 505 GLN A O 1
ATOM 4075 N N . TYR A 1 506 ? 7.365 -8.893 -22.947 1.00 90.06 506 TYR A N 1
ATOM 4076 C CA . TYR A 1 506 ? 6.213 -8.577 -22.097 1.00 90.06 506 TYR A CA 1
ATOM 4077 C C . TYR A 1 506 ? 6.573 -7.712 -20.879 1.00 90.06 506 TYR A C 1
ATOM 4079 O O . TYR A 1 506 ? 6.123 -6.572 -20.824 1.00 90.06 506 TYR A O 1
ATOM 4087 N N . TYR A 1 507 ? 7.461 -8.178 -19.988 1.00 89.94 507 TYR A N 1
ATOM 4088 C CA . TYR A 1 507 ? 7.862 -7.462 -18.762 1.00 89.94 507 TYR A CA 1
ATOM 4089 C C . TYR A 1 507 ? 8.442 -6.061 -18.988 1.00 89.94 507 TYR A C 1
ATOM 4091 O O . TYR A 1 507 ? 8.203 -5.151 -18.201 1.00 89.94 507 TYR A O 1
ATOM 4099 N N . GLU A 1 508 ? 9.173 -5.849 -20.078 1.00 92.12 508 GLU A N 1
ATOM 4100 C CA . GLU A 1 508 ? 9.695 -4.527 -20.429 1.00 92.12 508 GLU A CA 1
ATOM 4101 C C . GLU A 1 508 ? 8.638 -3.669 -21.139 1.00 92.12 508 GLU A C 1
ATOM 4103 O O . GLU A 1 508 ? 8.620 -2.445 -20.994 1.00 92.12 508 GLU A O 1
ATOM 4108 N N . ALA A 1 509 ? 7.765 -4.304 -21.925 1.00 92.81 509 ALA A N 1
ATOM 4109 C CA . ALA A 1 509 ? 6.698 -3.661 -22.679 1.00 92.81 509 ALA A CA 1
ATOM 4110 C C . ALA A 1 509 ? 5.598 -3.098 -21.766 1.00 92.81 509 ALA A C 1
ATOM 4112 O O . ALA A 1 509 ? 4.970 -2.103 -22.132 1.00 92.81 509 ALA A O 1
ATOM 4113 N N . GLN A 1 510 ? 5.401 -3.659 -20.567 1.00 91.38 510 GLN A N 1
ATOM 4114 C CA . GLN A 1 510 ? 4.447 -3.143 -19.570 1.00 91.38 510 GLN A CA 1
ATOM 4115 C C . GLN A 1 510 ? 4.731 -1.680 -19.189 1.00 91.38 510 GLN A C 1
ATOM 4117 O O . GLN A 1 510 ? 3.806 -0.924 -18.913 1.00 91.38 510 GLN A O 1
ATOM 4122 N N . PHE A 1 511 ? 6.003 -1.267 -19.225 1.00 92.38 511 PHE A N 1
ATOM 4123 C CA . PHE A 1 511 ? 6.458 0.082 -18.863 1.00 92.38 511 PHE A CA 1
ATOM 4124 C C . PHE A 1 511 ? 6.583 1.035 -20.060 1.00 92.38 511 PHE A C 1
ATOM 4126 O O . PHE A 1 511 ? 7.129 2.132 -19.939 1.00 92.38 511 PHE A O 1
ATOM 4133 N N . VAL A 1 512 ? 6.133 0.629 -21.250 1.00 94.69 512 VAL A N 1
ATOM 4134 C CA . VAL A 1 512 ? 6.141 1.495 -22.432 1.00 94.69 512 VAL A CA 1
ATOM 4135 C C . VAL A 1 512 ? 4.783 2.175 -22.555 1.00 94.69 512 VAL A C 1
ATOM 4137 O O . VAL A 1 512 ? 3.920 1.698 -23.285 1.00 94.69 512 VAL A O 1
ATOM 4140 N N . ASP A 1 513 ? 4.608 3.316 -21.883 1.00 93.12 513 ASP A N 1
ATOM 4141 C CA . ASP A 1 513 ? 3.335 4.061 -21.849 1.00 93.12 513 ASP A CA 1
ATOM 4142 C C . ASP A 1 513 ? 2.744 4.282 -23.244 1.00 93.12 513 ASP A C 1
ATOM 4144 O O . ASP A 1 513 ? 1.579 3.994 -23.478 1.00 93.12 513 ASP A O 1
ATOM 4148 N N . SER A 1 514 ? 3.572 4.674 -24.219 1.00 90.81 514 SER A N 1
ATOM 4149 C CA . SER A 1 514 ? 3.127 4.883 -25.607 1.00 90.81 514 SER A CA 1
ATOM 4150 C C . SER A 1 514 ? 2.514 3.648 -26.276 1.00 90.81 514 SER A C 1
ATOM 4152 O O . SER A 1 514 ? 1.869 3.790 -27.310 1.00 90.81 514 SER A O 1
ATOM 4154 N N . TYR A 1 515 ? 2.727 2.442 -25.742 1.00 93.50 515 TYR A N 1
ATOM 4155 C CA . TYR A 1 515 ? 2.112 1.214 -26.235 1.00 93.50 515 TYR A CA 1
ATOM 4156 C C . TYR A 1 515 ? 0.691 1.034 -25.685 1.00 93.50 515 TYR A C 1
ATOM 4158 O O . TYR A 1 515 ? -0.228 0.741 -26.457 1.00 93.50 515 TYR A O 1
ATOM 4166 N N . TRP A 1 516 ? 0.510 1.290 -24.390 1.00 95.38 516 TRP A N 1
ATOM 4167 C CA . TRP A 1 516 ? -0.745 1.110 -23.659 1.00 95.38 516 TRP A CA 1
ATOM 4168 C C . TRP A 1 516 ? -1.683 2.323 -23.751 1.00 95.38 516 TRP A C 1
ATOM 4170 O O . TRP A 1 516 ? -2.887 2.145 -23.902 1.00 95.38 516 TRP A O 1
ATOM 4180 N N . ASP A 1 517 ? -1.155 3.549 -23.744 1.00 92.56 517 ASP A N 1
ATOM 4181 C CA . ASP A 1 517 ? -1.925 4.783 -23.933 1.00 92.56 517 ASP A CA 1
ATOM 4182 C C . ASP A 1 517 ? -2.122 5.079 -25.424 1.00 92.56 517 ASP A C 1
ATOM 4184 O O . ASP A 1 517 ? -1.385 5.825 -26.071 1.00 92.56 517 ASP A O 1
ATOM 4188 N N . ASN A 1 518 ? -3.117 4.411 -25.996 1.00 85.50 518 ASN A N 1
ATOM 4189 C CA . ASN A 1 518 ? -3.460 4.434 -27.421 1.00 85.50 518 ASN A CA 1
ATOM 4190 C C . ASN A 1 518 ? -4.825 5.094 -27.687 1.00 85.50 518 ASN A C 1
ATOM 4192 O O . ASN A 1 518 ? -5.406 4.932 -28.758 1.00 85.50 518 ASN A O 1
ATOM 4196 N N . GLY A 1 519 ? -5.343 5.838 -26.707 1.00 85.19 519 GLY A N 1
ATOM 4197 C CA . GLY A 1 519 ? -6.660 6.468 -26.767 1.00 85.19 519 GLY A CA 1
ATOM 4198 C C . GLY A 1 519 ? -7.779 5.646 -26.125 1.00 85.19 519 GLY A C 1
ATOM 4199 O O . GLY A 1 519 ? -8.794 6.247 -25.771 1.00 85.19 519 GLY A O 1
ATOM 4200 N N . SER A 1 520 ? -7.577 4.347 -25.889 1.00 92.44 520 SER A N 1
ATOM 4201 C CA . SER A 1 520 ? -8.504 3.494 -25.131 1.00 92.44 520 SER A CA 1
ATOM 4202 C C . SER A 1 520 ? -8.142 3.514 -23.648 1.00 92.44 520 SER A C 1
ATOM 4204 O O . SER A 1 520 ? -6.970 3.376 -23.296 1.00 92.44 520 SER A O 1
ATOM 4206 N N . LEU A 1 521 ? -9.132 3.710 -22.776 1.00 95.69 521 LEU A N 1
ATOM 4207 C CA . LEU A 1 521 ? -8.912 3.748 -21.331 1.00 95.69 521 LEU A CA 1
ATOM 4208 C C . LEU A 1 521 ? -9.362 2.433 -20.694 1.00 95.69 521 LEU A C 1
ATOM 4210 O O . LEU A 1 521 ? -10.481 1.994 -20.963 1.00 95.69 521 LEU A O 1
ATOM 4214 N N . PRO A 1 522 ? -8.529 1.814 -19.844 1.00 97.75 522 PRO A N 1
ATOM 4215 C CA . PRO A 1 522 ? -8.950 0.657 -19.074 1.00 97.75 522 PRO A CA 1
ATOM 4216 C C . PRO A 1 522 ? -9.963 1.057 -17.997 1.00 97.75 522 PRO A C 1
ATOM 4218 O O . PRO A 1 522 ? -9.942 2.178 -17.476 1.00 97.75 522 PRO A O 1
ATOM 4221 N N . ILE A 1 523 ? -10.815 0.103 -17.626 1.00 98.31 523 ILE A N 1
ATOM 4222 C CA . ILE A 1 523 ? -11.940 0.269 -16.700 1.00 98.31 523 ILE A CA 1
ATOM 4223 C C . ILE A 1 523 ? -11.561 0.953 -15.384 1.00 98.31 523 ILE A C 1
ATOM 4225 O O . ILE A 1 523 ? -12.336 1.762 -14.886 1.00 98.31 523 ILE A O 1
ATOM 4229 N N . TRP A 1 524 ? -10.362 0.720 -14.841 1.00 97.88 524 TRP A N 1
ATOM 4230 C CA . TRP A 1 524 ? -9.923 1.381 -13.609 1.00 97.88 524 TRP A CA 1
ATOM 4231 C C . TRP A 1 524 ? -9.748 2.899 -13.776 1.00 97.88 524 TRP A C 1
ATOM 4233 O O . TRP A 1 524 ? -10.097 3.651 -12.869 1.00 97.88 524 TRP A O 1
ATOM 4243 N N . ILE A 1 525 ? -9.286 3.376 -14.941 1.00 97.94 525 ILE A N 1
ATOM 4244 C CA . ILE A 1 525 ? -9.222 4.816 -15.241 1.00 97.94 525 ILE A CA 1
ATOM 4245 C C . ILE A 1 525 ? -10.632 5.357 -15.489 1.00 97.94 525 ILE A C 1
ATOM 4247 O O . ILE A 1 525 ? -10.979 6.417 -14.967 1.00 97.94 525 ILE A O 1
ATOM 4251 N N . THR A 1 526 ? -11.470 4.619 -16.228 1.00 97.00 526 THR A N 1
ATOM 4252 C CA . THR A 1 526 ? -12.878 4.989 -16.450 1.00 97.00 526 THR A CA 1
ATOM 4253 C C . THR A 1 526 ? -13.639 5.148 -15.127 1.00 97.00 526 THR A C 1
ATOM 4255 O O . THR A 1 526 ? -14.365 6.127 -14.950 1.00 97.00 526 THR A O 1
ATOM 4258 N N . ALA A 1 527 ? -13.444 4.223 -14.185 1.00 96.62 527 ALA A N 1
ATOM 4259 C CA . ALA A 1 527 ? -14.055 4.226 -12.860 1.00 96.62 527 ALA A CA 1
ATOM 4260 C C . ALA A 1 527 ? -13.533 5.391 -11.999 1.00 96.62 527 ALA A C 1
ATOM 4262 O O . ALA A 1 527 ? -14.328 6.145 -11.436 1.00 96.62 527 ALA A O 1
ATOM 4263 N N . GLN A 1 528 ? -12.213 5.610 -11.969 1.00 96.38 528 GLN A N 1
ATOM 4264 C CA . GLN A 1 528 ? -11.584 6.726 -11.246 1.00 96.38 528 GLN A CA 1
ATOM 4265 C C . GLN A 1 528 ? -12.090 8.092 -11.683 1.00 96.38 528 GLN A C 1
ATOM 4267 O O . GLN A 1 528 ? -12.434 8.930 -10.849 1.00 96.38 528 GLN A O 1
ATOM 4272 N N . ARG A 1 529 ? -12.202 8.307 -12.993 1.00 94.50 529 ARG A N 1
ATOM 4273 C CA . ARG A 1 529 ? -12.725 9.560 -13.549 1.00 94.50 529 ARG A CA 1
ATOM 4274 C C . ARG A 1 529 ? -14.195 9.802 -13.218 1.00 94.50 529 ARG A C 1
ATOM 4276 O O . ARG A 1 529 ? -14.656 10.937 -13.301 1.00 94.50 529 ARG A O 1
ATOM 4283 N N . GLN A 1 530 ? -14.911 8.759 -12.810 1.00 95.12 530 GLN A N 1
ATOM 4284 C CA . GLN A 1 530 ? -16.302 8.814 -12.363 1.00 95.12 530 GLN A CA 1
ATOM 4285 C C . GLN A 1 530 ? -16.435 8.726 -10.835 1.00 95.12 530 GLN A C 1
ATOM 4287 O O . GLN A 1 530 ? -17.528 8.527 -10.309 1.00 95.12 530 GLN A O 1
ATOM 4292 N N . GLY A 1 531 ? -15.333 8.944 -10.109 1.00 90.88 531 GLY A N 1
ATOM 4293 C CA . GLY A 1 531 ? -15.323 9.072 -8.653 1.00 90.88 531 GLY A CA 1
ATOM 4294 C C . GLY A 1 531 ? -15.322 7.745 -7.895 1.00 90.88 531 GLY A C 1
ATOM 4295 O O . GLY A 1 531 ? -15.626 7.747 -6.701 1.00 90.88 531 GLY A O 1
ATOM 4296 N N . LEU A 1 532 ? -15.004 6.634 -8.563 1.00 94.25 532 LEU A N 1
ATOM 4297 C CA . LEU A 1 532 ? -14.801 5.335 -7.925 1.00 94.25 532 LEU A CA 1
ATOM 4298 C C . LEU A 1 532 ? -13.324 5.099 -7.604 1.00 94.25 532 LEU A C 1
ATOM 4300 O O . LEU A 1 532 ? -12.430 5.532 -8.327 1.00 94.25 532 LEU A O 1
ATOM 4304 N N . LYS A 1 533 ? -13.048 4.369 -6.530 1.00 96.25 533 LYS A N 1
ATOM 4305 C CA . LYS A 1 533 ? -11.696 3.927 -6.194 1.00 96.25 533 LYS A CA 1
ATOM 4306 C C . LYS A 1 533 ? -11.399 2.628 -6.932 1.00 96.25 533 LYS A C 1
ATOM 4308 O O . LYS A 1 533 ? -12.100 1.635 -6.736 1.00 96.25 533 LYS A O 1
ATOM 4313 N N . ALA A 1 534 ? -10.332 2.614 -7.724 1.00 97.88 534 ALA A N 1
ATOM 4314 C CA . ALA A 1 534 ? -9.918 1.434 -8.470 1.00 97.88 534 ALA A CA 1
ATOM 4315 C C . ALA A 1 534 ? -8.504 0.972 -8.099 1.00 97.88 534 ALA A C 1
ATOM 4317 O O . ALA A 1 534 ? -7.615 1.784 -7.818 1.00 97.88 534 ALA A O 1
ATOM 4318 N N . GLY A 1 535 ? -8.320 -0.348 -8.108 1.00 98.19 535 GLY A N 1
ATOM 4319 C CA . GLY A 1 535 ? -7.062 -1.021 -7.825 1.00 98.19 535 GLY A CA 1
ATOM 4320 C C . GLY A 1 535 ? -6.701 -2.040 -8.904 1.00 98.19 535 GLY A C 1
ATOM 4321 O O . GLY A 1 535 ? -7.582 -2.575 -9.572 1.00 98.19 535 GLY A O 1
ATOM 4322 N N . SER A 1 536 ? -5.413 -2.327 -9.077 1.00 98.50 536 SER A N 1
ATOM 4323 C CA . SER A 1 536 ? -4.966 -3.419 -9.948 1.00 98.50 536 SER A CA 1
ATOM 4324 C C . SER A 1 536 ? -3.723 -4.118 -9.401 1.00 98.50 536 SER A C 1
ATOM 4326 O O . SER A 1 536 ? -2.712 -3.473 -9.102 1.00 98.50 536 SER A O 1
ATOM 4328 N N . LEU A 1 537 ? -3.797 -5.441 -9.261 1.00 98.00 537 LEU A N 1
ATOM 4329 C CA . LEU A 1 537 ? -2.712 -6.300 -8.800 1.00 98.00 537 LEU A CA 1
ATOM 4330 C C . LEU A 1 537 ? -2.286 -7.227 -9.940 1.00 98.00 537 LEU A C 1
ATOM 4332 O O . LEU A 1 537 ? -3.070 -8.052 -10.402 1.00 98.00 537 LEU A O 1
ATOM 4336 N N . HIS A 1 538 ? -1.046 -7.044 -10.399 1.00 95.88 538 HIS A N 1
ATOM 4337 C CA . HIS A 1 538 ? -0.340 -7.813 -11.440 1.00 95.88 538 HIS A CA 1
ATOM 4338 C C . HIS A 1 538 ? -0.963 -7.813 -12.842 1.00 95.88 538 HIS A C 1
ATOM 4340 O O . HIS A 1 538 ? -0.304 -8.215 -13.789 1.00 95.88 538 HIS A O 1
ATOM 4346 N N . PHE A 1 539 ? -2.173 -7.288 -13.011 1.00 96.81 539 PHE A N 1
ATOM 4347 C CA . PHE A 1 539 ? -2.898 -7.322 -14.279 1.00 96.81 539 PHE A CA 1
ATOM 4348 C C . PHE A 1 539 ? -2.145 -6.624 -15.435 1.00 96.81 539 PHE A C 1
ATOM 4350 O O . PHE A 1 539 ? -1.581 -5.538 -15.218 1.00 96.81 539 PHE A O 1
ATOM 4357 N N . PRO A 1 540 ? -2.183 -7.152 -16.675 1.00 95.25 540 PRO A N 1
ATOM 4358 C CA . PRO A 1 540 ? -1.576 -6.494 -17.831 1.00 95.25 540 PRO A CA 1
ATOM 4359 C C . PRO A 1 540 ? -2.056 -5.046 -18.007 1.00 95.25 540 PRO A C 1
ATOM 4361 O O . PRO A 1 540 ? -3.250 -4.752 -17.987 1.00 95.25 540 PRO A O 1
ATOM 4364 N N . GLY A 1 541 ? -1.105 -4.120 -18.158 1.00 93.69 541 GLY A N 1
ATOM 4365 C CA . GLY A 1 541 ? -1.372 -2.684 -18.290 1.00 93.69 541 GLY A CA 1
ATOM 4366 C C . GLY A 1 541 ? -1.371 -1.894 -16.975 1.00 93.69 541 GLY A C 1
ATOM 4367 O O . GLY A 1 541 ? -1.466 -0.668 -17.018 1.00 93.69 541 GLY A O 1
ATOM 4368 N N . THR A 1 542 ? -1.197 -2.547 -15.819 1.00 95.81 542 THR A N 1
ATOM 4369 C CA . THR A 1 542 ? -1.131 -1.892 -14.492 1.00 95.81 542 THR A CA 1
ATOM 4370 C C . THR A 1 542 ? 0.034 -0.900 -14.355 1.00 95.81 542 THR A C 1
ATOM 4372 O O . THR A 1 542 ? -0.072 0.121 -13.666 1.00 95.81 542 THR A O 1
ATOM 4375 N N . ALA A 1 543 ? 1.167 -1.196 -14.997 1.00 94.50 543 ALA A N 1
ATOM 4376 C CA . ALA A 1 543 ? 2.374 -0.373 -14.933 1.00 94.50 543 ALA A CA 1
ATOM 4377 C C . ALA A 1 543 ? 2.248 0.952 -15.701 1.00 94.50 543 ALA A C 1
ATOM 4379 O O . ALA A 1 543 ? 2.852 1.950 -15.299 1.00 94.50 543 ALA A O 1
ATOM 4380 N N . ALA A 1 544 ? 1.444 0.962 -16.764 1.00 94.44 544 ALA A N 1
ATOM 4381 C CA . ALA A 1 544 ? 1.367 2.067 -17.704 1.00 94.44 544 ALA A CA 1
ATOM 4382 C C . ALA A 1 544 ? 0.620 3.292 -17.155 1.00 94.44 544 ALA A C 1
ATOM 4384 O O . ALA A 1 544 ? -0.228 3.201 -16.260 1.00 94.44 544 ALA A O 1
ATOM 4385 N N . THR A 1 545 ? 0.934 4.441 -17.743 1.00 94.69 545 THR A N 1
ATOM 4386 C CA . THR A 1 545 ? 0.255 5.722 -17.530 1.00 94.69 545 THR A CA 1
ATOM 4387 C C . THR A 1 545 ? -0.663 6.022 -18.715 1.00 94.69 545 THR A C 1
ATOM 4389 O O . THR A 1 545 ? -0.201 6.075 -19.850 1.00 94.69 545 THR A O 1
ATOM 4392 N N . TYR A 1 546 ? -1.949 6.267 -18.460 1.00 94.44 546 TYR A N 1
ATOM 4393 C CA . TYR A 1 546 ? -2.984 6.532 -19.464 1.00 94.44 546 TYR A CA 1
ATOM 4394 C C . TYR A 1 546 ? -3.435 7.988 -19.376 1.00 94.44 546 TYR A C 1
ATOM 4396 O O . TYR A 1 546 ? -4.016 8.400 -18.373 1.00 94.44 546 TYR A O 1
ATOM 4404 N N . ARG A 1 547 ? -3.172 8.797 -20.408 1.00 91.81 547 ARG A N 1
ATOM 4405 C CA . ARG A 1 547 ? -3.487 10.237 -20.439 1.00 91.81 547 ARG A CA 1
ATOM 4406 C C . ARG A 1 547 ? -2.983 10.997 -19.200 1.00 91.81 547 ARG A C 1
ATOM 4408 O O . ARG A 1 547 ? -3.643 11.915 -18.720 1.00 91.81 547 ARG A O 1
ATOM 4415 N N . GLY A 1 548 ? -1.809 10.612 -18.698 1.00 91.31 548 GLY A N 1
ATOM 4416 C CA . GLY A 1 548 ? -1.191 11.193 -17.502 1.00 91.31 548 GLY A CA 1
ATOM 4417 C C . GLY A 1 548 ? -1.676 10.616 -16.166 1.00 91.31 548 GLY A C 1
ATOM 4418 O O . GLY A 1 548 ? -1.235 11.089 -15.124 1.00 91.31 548 GLY A O 1
ATOM 4419 N N . GLU A 1 549 ? -2.545 9.603 -16.176 1.00 93.00 549 GLU A N 1
ATOM 4420 C CA . GLU A 1 549 ? -3.109 8.985 -14.974 1.00 93.00 549 GLU A CA 1
ATOM 4421 C C . GLU A 1 549 ? -2.695 7.516 -14.848 1.00 93.00 549 GLU A C 1
ATOM 4423 O O . GLU A 1 549 ? -2.645 6.770 -15.824 1.00 93.00 549 GLU A O 1
ATOM 4428 N N . THR A 1 550 ? -2.438 7.075 -13.621 1.00 95.06 550 THR A N 1
ATOM 4429 C CA . THR A 1 550 ? -2.267 5.657 -13.286 1.00 95.06 550 THR A CA 1
ATOM 4430 C C . THR A 1 550 ? -3.473 5.174 -12.488 1.00 95.06 550 THR A C 1
ATOM 4432 O O . THR A 1 550 ? -4.233 5.976 -11.936 1.00 95.06 550 THR A O 1
ATOM 4435 N N . VAL A 1 551 ? -3.656 3.857 -12.387 1.00 95.50 551 VAL A N 1
ATOM 4436 C CA . VAL A 1 551 ? -4.598 3.309 -11.402 1.00 95.50 551 VAL A CA 1
ATOM 4437 C C . VAL A 1 551 ? -4.196 3.765 -9.987 1.00 95.50 551 VAL A C 1
ATOM 4439 O O . VAL A 1 551 ? -3.005 3.902 -9.690 1.00 95.50 551 VAL A O 1
ATOM 4442 N N . GLY A 1 552 ? -5.185 4.059 -9.146 1.00 89.38 552 GLY A N 1
ATOM 4443 C CA . GLY A 1 552 ? -5.014 4.733 -7.861 1.00 89.38 552 GLY A CA 1
ATOM 4444 C C . GLY A 1 552 ? -4.304 3.866 -6.828 1.00 89.38 552 GLY A C 1
ATOM 4445 O O . GLY A 1 552 ? -3.472 4.366 -6.077 1.00 89.38 552 GLY A O 1
ATOM 4446 N N . VAL A 1 553 ? -4.580 2.561 -6.835 1.00 95.81 553 VAL A N 1
ATOM 4447 C CA . VAL A 1 553 ? -3.871 1.566 -6.022 1.00 95.81 553 VAL A CA 1
ATOM 4448 C C . VAL A 1 553 ? -3.316 0.490 -6.951 1.00 95.81 553 VAL A C 1
ATOM 4450 O O . VAL A 1 553 ? -4.056 -0.104 -7.728 1.00 95.81 553 VAL A O 1
ATOM 4453 N N . ARG A 1 554 ? -2.006 0.227 -6.917 1.00 95.75 554 ARG A N 1
ATOM 4454 C CA . ARG A 1 554 ? -1.418 -0.816 -7.769 1.00 95.75 554 ARG A CA 1
ATOM 4455 C C . ARG A 1 554 ? -0.259 -1.564 -7.169 1.00 95.75 554 ARG A C 1
ATOM 4457 O O . ARG A 1 554 ? 0.544 -1.007 -6.428 1.00 95.75 554 ARG A O 1
ATOM 4464 N N . GLN A 1 555 ? -0.122 -2.796 -7.638 1.00 95.25 555 GLN A N 1
ATOM 4465 C CA . GLN A 1 555 ? 1.101 -3.570 -7.547 1.00 95.25 555 GLN A CA 1
ATOM 4466 C C . GLN A 1 555 ? 1.392 -4.176 -8.918 1.00 95.25 555 GLN A C 1
ATOM 4468 O O . GLN A 1 555 ? 0.577 -4.914 -9.464 1.00 95.25 555 GLN A O 1
ATOM 4473 N N . VAL A 1 556 ? 2.541 -3.820 -9.486 1.00 92.88 556 VAL A N 1
ATOM 4474 C CA . VAL A 1 556 ? 2.975 -4.285 -10.808 1.00 92.88 556 VAL A CA 1
ATOM 4475 C C . VAL A 1 556 ? 3.672 -5.635 -10.666 1.00 92.88 556 VAL A C 1
ATOM 4477 O O . VAL A 1 556 ? 4.393 -5.862 -9.694 1.00 92.88 556 VAL A O 1
ATOM 4480 N N . GLU A 1 557 ? 3.434 -6.522 -11.626 1.00 86.81 557 GLU A N 1
ATOM 4481 C CA . GLU A 1 557 ? 4.077 -7.830 -11.708 1.00 86.81 557 GLU A CA 1
ATOM 4482 C C . GLU A 1 557 ? 5.597 -7.679 -11.901 1.00 86.81 557 GLU A C 1
ATOM 4484 O O . GLU A 1 557 ? 6.062 -6.871 -12.708 1.00 86.81 557 GLU A O 1
ATOM 4489 N N . SER A 1 558 ? 6.391 -8.453 -11.158 1.00 82.94 558 SER A N 1
ATOM 4490 C CA . SER A 1 558 ? 7.845 -8.486 -11.345 1.00 82.94 558 SER A CA 1
ATOM 4491 C C . SER A 1 558 ? 8.233 -9.625 -12.286 1.00 82.94 558 SER A C 1
ATOM 4493 O O . SER A 1 558 ? 7.657 -10.703 -12.196 1.00 82.94 558 SER A O 1
ATOM 4495 N N . GLY A 1 559 ? 9.274 -9.443 -13.104 1.00 77.19 559 GLY A N 1
ATOM 4496 C CA . GLY A 1 559 ? 9.787 -10.510 -13.979 1.00 77.19 559 GLY A CA 1
ATOM 4497 C C . GLY A 1 559 ? 10.417 -11.713 -13.258 1.00 77.19 559 GLY A C 1
ATOM 4498 O O . GLY A 1 559 ? 10.876 -12.632 -13.925 1.00 77.19 559 GLY A O 1
ATOM 4499 N N . PHE A 1 560 ? 10.472 -11.701 -11.922 1.00 78.12 560 PHE A N 1
ATOM 4500 C CA . PHE A 1 560 ? 10.956 -12.802 -11.078 1.00 78.12 560 PHE A CA 1
ATOM 4501 C C . PHE A 1 560 ? 9.841 -13.400 -10.204 1.00 78.12 560 PHE A C 1
ATOM 4503 O O . PHE A 1 560 ? 10.135 -14.071 -9.218 1.00 78.12 560 PHE A O 1
ATOM 4510 N N . TYR A 1 561 ? 8.576 -13.095 -10.504 1.00 80.56 561 TYR A N 1
ATOM 4511 C CA . TYR A 1 561 ? 7.444 -13.594 -9.732 1.00 80.56 561 TYR A CA 1
ATOM 4512 C C . TYR A 1 561 ? 7.235 -15.093 -9.987 1.00 80.56 561 TYR A C 1
ATOM 4514 O O . TYR A 1 561 ? 7.189 -15.522 -11.139 1.00 80.56 561 TYR A O 1
ATOM 4522 N N . ASP A 1 562 ? 7.128 -15.878 -8.913 1.00 86.56 562 ASP A N 1
ATOM 4523 C CA . ASP A 1 562 ? 6.788 -17.298 -8.998 1.00 86.56 562 ASP A CA 1
ATOM 4524 C C . ASP A 1 562 ? 5.270 -17.446 -9.098 1.00 86.56 562 ASP A C 1
ATOM 4526 O O . ASP A 1 562 ? 4.535 -17.322 -8.116 1.00 86.56 562 ASP A O 1
ATOM 4530 N N . HIS A 1 563 ? 4.809 -17.703 -10.317 1.00 85.56 563 HIS A N 1
ATOM 4531 C CA . HIS A 1 563 ? 3.392 -17.845 -10.620 1.00 85.56 563 HIS A CA 1
ATOM 4532 C C . HIS A 1 563 ? 2.774 -19.121 -10.066 1.00 85.56 563 HIS A C 1
ATOM 4534 O O . HIS A 1 563 ? 1.560 -19.164 -9.954 1.00 85.56 563 HIS A O 1
ATOM 4540 N N . SER A 1 564 ? 3.561 -20.114 -9.653 1.00 85.94 564 SER A N 1
ATOM 4541 C CA . SER A 1 564 ? 3.042 -21.392 -9.153 1.00 85.94 564 SER A CA 1
ATOM 4542 C C . SER A 1 564 ? 2.847 -21.424 -7.629 1.00 85.94 564 SER A C 1
ATOM 4544 O O . SER A 1 564 ? 2.226 -22.346 -7.092 1.00 85.94 564 SER A O 1
ATOM 4546 N N . ASN A 1 565 ? 3.340 -20.412 -6.906 1.00 91.75 565 ASN A N 1
ATOM 4547 C CA . ASN A 1 565 ? 3.359 -20.404 -5.445 1.00 91.75 565 ASN A CA 1
ATOM 4548 C C . ASN A 1 565 ? 1.980 -20.083 -4.829 1.00 91.75 565 ASN A C 1
ATOM 4550 O O . ASN A 1 565 ? 1.596 -18.920 -4.675 1.00 91.75 565 ASN A O 1
ATOM 4554 N N . GLU A 1 566 ? 1.272 -21.121 -4.363 1.00 91.25 566 GLU A N 1
ATOM 4555 C CA . GLU A 1 566 ? -0.042 -20.990 -3.707 1.00 91.25 566 GLU A CA 1
ATOM 4556 C C . GLU A 1 566 ? -0.008 -20.063 -2.472 1.00 91.25 566 GLU A C 1
ATOM 4558 O O . GLU A 1 566 ? -0.998 -19.397 -2.161 1.00 91.25 566 GLU A O 1
ATOM 4563 N N . THR A 1 567 ? 1.123 -19.980 -1.759 1.00 91.06 567 THR A N 1
ATOM 4564 C CA . THR A 1 567 ? 1.251 -19.090 -0.590 1.00 91.06 567 THR A CA 1
ATOM 4565 C C . THR A 1 567 ? 1.194 -17.628 -1.014 1.00 91.06 567 THR A C 1
ATOM 4567 O O . THR A 1 567 ? 0.451 -16.844 -0.422 1.00 91.06 567 THR A O 1
ATOM 4570 N N . ASP A 1 568 ? 1.913 -17.266 -2.076 1.00 91.81 568 ASP A N 1
ATOM 4571 C CA . ASP A 1 568 ? 1.905 -15.901 -2.605 1.00 91.81 568 ASP A CA 1
ATOM 4572 C C . ASP A 1 568 ? 0.537 -15.544 -3.191 1.00 91.81 568 ASP A C 1
ATOM 4574 O O . ASP A 1 568 ? 0.075 -14.410 -3.042 1.00 91.81 568 ASP A O 1
ATOM 4578 N N . TRP A 1 569 ? -0.167 -16.514 -3.785 1.00 95.69 569 TRP A N 1
ATOM 4579 C CA . TRP A 1 569 ? -1.541 -16.306 -4.240 1.00 95.69 569 TRP A CA 1
ATOM 4580 C C . TRP A 1 569 ? -2.477 -15.953 -3.086 1.00 95.69 569 TRP A C 1
ATOM 4582 O O . TRP A 1 569 ? -3.253 -15.001 -3.188 1.00 95.69 569 TRP A O 1
ATOM 4592 N N . ARG A 1 570 ? -2.380 -16.675 -1.963 1.00 96.12 570 ARG A N 1
ATOM 4593 C CA . ARG A 1 570 ? -3.165 -16.380 -0.755 1.00 96.12 570 ARG A CA 1
ATOM 4594 C C . ARG A 1 570 ? -2.837 -14.999 -0.195 1.00 96.12 570 ARG A C 1
ATOM 4596 O O . ARG A 1 570 ? -3.764 -14.264 0.124 1.00 96.12 570 ARG A O 1
ATOM 4603 N N . LEU A 1 571 ? -1.563 -14.606 -0.172 1.00 93.75 571 LEU A N 1
ATOM 4604 C CA . LEU A 1 571 ? -1.152 -13.259 0.242 1.00 93.75 571 LEU A CA 1
ATOM 4605 C C . LEU A 1 571 ? -1.726 -12.170 -0.677 1.00 93.75 571 LEU A C 1
ATOM 4607 O O . LEU A 1 571 ? -2.210 -11.145 -0.193 1.00 93.75 571 LEU A O 1
ATOM 4611 N N . ASN A 1 572 ? -1.733 -12.392 -1.994 1.00 95.56 572 ASN A N 1
ATOM 4612 C CA . ASN A 1 572 ? -2.365 -11.476 -2.946 1.00 95.56 572 ASN A CA 1
ATOM 4613 C C . ASN A 1 572 ? -3.884 -11.379 -2.725 1.00 95.56 572 ASN A C 1
ATOM 4615 O O . ASN A 1 572 ? -4.446 -10.289 -2.819 1.00 95.56 572 ASN A O 1
ATOM 4619 N N . ILE A 1 573 ? -4.553 -12.488 -2.401 1.00 97.81 573 ILE A N 1
ATOM 4620 C CA . ILE A 1 573 ? -5.991 -12.514 -2.099 1.00 97.81 573 ILE A CA 1
ATOM 4621 C C . ILE A 1 573 ? -6.289 -11.798 -0.784 1.00 97.81 573 ILE A C 1
ATOM 4623 O O . ILE A 1 573 ? -7.211 -10.987 -0.739 1.00 97.81 573 ILE A O 1
ATOM 4627 N N . ASP A 1 574 ? -5.500 -12.032 0.262 1.00 95.81 574 ASP A N 1
ATOM 4628 C CA . ASP A 1 574 ? -5.641 -11.346 1.549 1.00 95.81 574 ASP A CA 1
ATOM 4629 C C . ASP A 1 574 ? -5.443 -9.837 1.389 1.00 95.81 574 ASP A C 1
ATOM 4631 O O . ASP A 1 574 ? -6.194 -9.034 1.949 1.00 95.81 574 ASP A O 1
ATOM 4635 N N . LYS A 1 575 ? -4.499 -9.440 0.533 1.00 96.06 575 LYS A N 1
ATOM 4636 C CA . LYS A 1 575 ? -4.318 -8.051 0.126 1.00 96.06 575 LYS A CA 1
ATOM 4637 C C . LYS A 1 575 ? -5.532 -7.507 -0.628 1.00 96.06 575 LYS A C 1
ATOM 4639 O O . LYS A 1 575 ? -6.060 -6.463 -0.264 1.00 96.06 575 LYS A O 1
ATOM 4644 N N . VAL A 1 576 ? -6.026 -8.189 -1.657 1.00 97.94 576 VAL A N 1
ATOM 4645 C CA . VAL A 1 576 ? -7.155 -7.681 -2.455 1.00 97.94 576 VAL A CA 1
ATOM 4646 C C . VAL A 1 576 ? -8.461 -7.641 -1.650 1.00 97.94 576 VAL A C 1
ATOM 4648 O O . VAL A 1 576 ? -9.160 -6.629 -1.642 1.00 97.94 576 VAL A O 1
ATOM 4651 N N . ILE A 1 577 ? -8.814 -8.718 -0.956 1.00 95.25 577 ILE A N 1
ATOM 4652 C CA . ILE A 1 577 ? -10.084 -8.820 -0.231 1.00 95.25 577 ILE A CA 1
ATOM 4653 C C . ILE A 1 577 ? -10.008 -8.095 1.117 1.00 95.25 577 ILE A C 1
ATOM 4655 O O . ILE A 1 577 ? -10.864 -7.260 1.418 1.00 95.25 577 ILE A O 1
ATOM 4659 N N . GLY A 1 578 ? -8.980 -8.393 1.912 1.00 81.88 578 GLY A N 1
ATOM 4660 C CA . GLY A 1 578 ? -8.815 -7.879 3.269 1.00 81.88 578 GLY A CA 1
ATOM 4661 C C . GLY A 1 578 ? -8.313 -6.438 3.302 1.00 81.88 578 GLY A C 1
ATOM 4662 O O . GLY A 1 578 ? -8.922 -5.592 3.954 1.00 81.88 578 GLY A O 1
ATOM 4663 N N . GLU A 1 579 ? -7.239 -6.115 2.583 1.00 85.94 579 GLU A N 1
ATOM 4664 C CA . GLU A 1 579 ? -6.700 -4.749 2.564 1.00 85.94 579 GLU A CA 1
ATOM 4665 C C . GLU A 1 579 ? -7.504 -3.849 1.612 1.00 85.94 579 GLU A C 1
ATOM 4667 O O . GLU A 1 579 ? -8.032 -2.815 2.010 1.00 85.94 579 GLU A O 1
ATOM 4672 N N . TRP A 1 580 ? -7.648 -4.219 0.345 1.00 96.19 580 TRP A N 1
ATOM 4673 C CA . TRP A 1 580 ? -8.146 -3.297 -0.675 1.00 96.19 580 TRP A CA 1
ATOM 4674 C C . TRP A 1 580 ? -9.672 -3.127 -0.636 1.00 96.19 580 TRP A C 1
ATOM 4676 O O . TRP A 1 580 ? -10.169 -2.005 -0.498 1.00 96.19 580 TRP A O 1
ATOM 4686 N N . PHE A 1 581 ? -10.449 -4.209 -0.703 1.00 91.81 581 PHE A N 1
ATOM 4687 C CA . PHE A 1 581 ? -11.909 -4.092 -0.648 1.00 91.81 581 PHE A CA 1
ATOM 4688 C C . PHE A 1 581 ? -12.436 -3.760 0.743 1.00 91.81 581 PHE A C 1
ATOM 4690 O O . PHE A 1 581 ? -13.348 -2.931 0.849 1.00 91.81 581 PHE A O 1
ATOM 4697 N N . HIS A 1 582 ? -11.911 -4.417 1.782 1.00 84.06 582 HIS A N 1
ATOM 4698 C CA . HIS A 1 582 ? -12.431 -4.290 3.141 1.00 84.06 582 HIS A CA 1
ATOM 4699 C C . HIS A 1 582 ? -11.840 -3.103 3.918 1.00 84.06 582 HIS A C 1
ATOM 4701 O O . HIS A 1 582 ? -12.604 -2.395 4.578 1.00 84.06 582 HIS A O 1
ATOM 4707 N N . GLN A 1 583 ? -10.525 -2.849 3.861 1.00 79.19 583 GLN A N 1
ATOM 4708 C CA . GLN A 1 583 ? -9.926 -1.713 4.582 1.00 79.19 583 GLN A CA 1
ATOM 4709 C C . GLN A 1 583 ? -9.978 -0.422 3.760 1.00 79.19 583 GLN A C 1
ATOM 4711 O O . GLN A 1 583 ? -10.588 0.535 4.210 1.00 79.19 583 GLN A O 1
ATOM 4716 N N . GLN A 1 584 ? -9.412 -0.391 2.549 1.00 85.06 584 GLN A N 1
ATOM 4717 C CA . GLN A 1 584 ? -9.311 0.837 1.737 1.00 85.06 584 GLN A CA 1
ATOM 4718 C C . GLN A 1 584 ? -10.624 1.235 1.035 1.00 85.06 584 GLN A C 1
ATOM 4720 O O . GLN A 1 584 ? -10.741 2.326 0.454 1.00 85.06 584 GLN A O 1
ATOM 4725 N N . ASP A 1 585 ? -11.626 0.357 1.105 1.00 91.44 585 ASP A N 1
ATOM 4726 C CA . ASP A 1 585 ? -12.949 0.533 0.519 1.00 91.44 585 ASP A CA 1
ATOM 4727 C C . ASP A 1 585 ? -12.876 0.839 -0.986 1.00 91.44 585 ASP A C 1
ATOM 4729 O O . ASP A 1 585 ? -13.492 1.788 -1.467 1.00 91.44 585 ASP A O 1
ATOM 4733 N N . LEU A 1 586 ? -12.079 0.055 -1.722 1.00 96.12 586 LEU A N 1
ATOM 4734 C CA . LEU A 1 586 ? -12.030 0.104 -3.186 1.00 96.12 586 LEU A CA 1
ATOM 4735 C C . LEU A 1 586 ? -13.362 -0.370 -3.797 1.00 96.12 586 LEU A C 1
ATOM 4737 O O . LEU A 1 586 ? -14.025 -1.254 -3.246 1.00 96.12 586 LEU A O 1
ATOM 4741 N N . ASP A 1 587 ? -13.762 0.237 -4.915 1.00 97.50 587 ASP A N 1
ATOM 4742 C CA . ASP A 1 587 ? -14.991 -0.087 -5.651 1.00 97.50 587 ASP A CA 1
ATOM 4743 C C . ASP A 1 587 ? -14.729 -1.147 -6.733 1.00 97.50 587 ASP A C 1
ATOM 4745 O O . ASP A 1 587 ? -15.559 -2.026 -6.954 1.00 97.50 587 ASP A O 1
ATOM 4749 N N . PHE A 1 588 ? -13.556 -1.091 -7.374 1.00 98.56 588 PHE A N 1
ATOM 4750 C CA . PHE A 1 588 ? -13.122 -2.033 -8.405 1.00 98.56 588 PHE A CA 1
ATOM 4751 C C . PHE A 1 588 ? -11.693 -2.519 -8.155 1.00 98.56 588 PHE A C 1
ATOM 4753 O O . PHE A 1 588 ? -10.809 -1.706 -7.883 1.00 98.56 588 PHE A O 1
ATOM 4760 N N . VAL A 1 589 ? -11.445 -3.821 -8.312 1.00 98.75 589 VAL A N 1
ATOM 4761 C CA . VAL A 1 589 ? -10.085 -4.376 -8.358 1.00 98.75 589 VAL A CA 1
ATOM 4762 C C . VAL A 1 589 ? -9.960 -5.398 -9.484 1.00 98.75 589 VAL A C 1
ATOM 4764 O O . VAL A 1 589 ? -10.813 -6.272 -9.618 1.00 98.75 589 VAL A O 1
ATOM 4767 N N . SER A 1 590 ? -8.870 -5.324 -10.249 1.00 98.69 590 SER A N 1
ATOM 4768 C CA . SER A 1 590 ? -8.418 -6.394 -11.144 1.00 98.69 590 SER A CA 1
ATOM 4769 C C . SER A 1 590 ? -7.247 -7.171 -10.529 1.00 98.69 590 SER A C 1
ATOM 4771 O O . SER A 1 590 ? -6.294 -6.570 -10.035 1.00 98.69 590 SER A O 1
ATOM 4773 N N . LEU A 1 591 ? -7.322 -8.501 -10.556 1.00 98.62 591 LEU A N 1
ATOM 4774 C CA . LEU A 1 591 ? -6.355 -9.443 -9.988 1.00 98.62 591 LEU A CA 1
ATOM 4775 C C . LEU A 1 591 ? -5.975 -10.489 -11.043 1.00 98.62 591 LEU A C 1
ATOM 4777 O O . LEU A 1 591 ? -6.848 -11.035 -11.713 1.00 98.62 591 LEU A O 1
ATOM 4781 N N . TYR A 1 592 ? -4.683 -10.749 -11.207 1.00 98.12 592 TYR A N 1
ATOM 4782 C CA . TYR A 1 592 ? -4.156 -11.647 -12.233 1.00 98.12 592 TYR A CA 1
ATOM 4783 C C . TYR A 1 592 ? -3.279 -12.744 -11.623 1.00 98.12 592 TYR A C 1
ATOM 4785 O O . TYR A 1 592 ? -2.492 -12.468 -10.716 1.00 98.12 592 TYR A O 1
ATOM 4793 N N . PHE A 1 593 ? -3.401 -13.955 -12.165 1.00 97.56 593 PHE A N 1
ATOM 4794 C CA . PHE A 1 593 ? -2.540 -15.106 -11.911 1.00 97.56 593 PHE A CA 1
ATOM 4795 C C . PHE A 1 593 ? -2.053 -15.665 -13.254 1.00 97.56 593 PHE A C 1
ATOM 4797 O O . PHE A 1 593 ? -2.874 -15.894 -14.138 1.00 97.56 593 PHE A O 1
ATOM 4804 N N . GLY A 1 594 ? -0.746 -15.905 -13.403 1.00 95.69 594 GLY A N 1
ATOM 4805 C CA . GLY A 1 594 ? -0.150 -16.407 -14.653 1.00 95.69 594 GLY A CA 1
ATOM 4806 C C . GLY A 1 594 ? -0.293 -17.912 -14.896 1.00 95.69 594 GLY A C 1
ATOM 4807 O O . GLY A 1 594 ? 0.325 -18.442 -15.810 1.00 95.69 594 GLY A O 1
ATOM 4808 N N . GLU A 1 595 ? -1.072 -18.610 -14.075 1.00 97.25 595 GLU A N 1
ATOM 4809 C CA . GLU A 1 595 ? -1.382 -20.030 -14.248 1.00 97.25 595 GLU A CA 1
ATOM 4810 C C . GLU A 1 595 ? -2.865 -20.204 -14.595 1.00 97.25 595 GLU A C 1
ATOM 4812 O O . GLU A 1 595 ? -3.695 -19.424 -14.109 1.00 97.25 595 GLU A O 1
ATOM 4817 N N . PRO A 1 596 ? -3.238 -21.259 -15.344 1.00 97.25 596 PRO A N 1
ATOM 4818 C CA . PRO A 1 596 ? -2.417 -22.409 -15.764 1.00 97.25 596 PRO A CA 1
ATOM 4819 C C . PRO A 1 596 ? -1.582 -22.234 -17.053 1.00 97.25 596 PRO A C 1
ATOM 4821 O O . PRO A 1 596 ? -1.092 -23.236 -17.580 1.00 97.25 596 PRO A O 1
ATOM 4824 N N . ASP A 1 597 ? -1.449 -21.024 -17.605 1.00 97.25 597 ASP A N 1
ATOM 4825 C CA . ASP A 1 597 ? -0.718 -20.775 -18.860 1.00 97.25 597 ASP A CA 1
ATOM 4826 C C . ASP A 1 597 ? 0.728 -21.296 -18.850 1.00 97.25 597 ASP A C 1
ATOM 4828 O O . ASP A 1 597 ? 1.120 -22.064 -19.736 1.00 97.25 597 ASP A O 1
ATOM 4832 N N . LEU A 1 598 ? 1.508 -20.959 -17.818 1.00 95.25 598 LEU A N 1
ATOM 4833 C CA . LEU A 1 598 ? 2.924 -21.330 -17.736 1.00 95.25 598 LEU A CA 1
ATOM 4834 C C . LEU A 1 598 ? 3.126 -22.848 -17.671 1.00 95.25 598 LEU A C 1
ATOM 4836 O O . LEU A 1 598 ? 3.934 -23.392 -18.434 1.00 95.25 598 LEU A O 1
ATOM 4840 N N . ILE A 1 599 ? 2.349 -23.553 -16.839 1.00 95.12 599 ILE A N 1
ATOM 4841 C CA . ILE A 1 599 ? 2.337 -25.023 -16.832 1.00 95.12 599 ILE A CA 1
ATOM 4842 C C . ILE A 1 599 ? 1.883 -25.578 -18.189 1.00 95.12 599 ILE A C 1
ATOM 4844 O O . ILE A 1 599 ? 2.467 -26.544 -18.693 1.00 95.12 599 ILE A O 1
ATOM 4848 N N . GLY A 1 600 ? 0.890 -24.953 -18.826 1.00 95.56 600 GLY A N 1
ATOM 4849 C CA . GLY A 1 600 ? 0.432 -25.307 -20.169 1.00 95.56 600 GLY A CA 1
ATOM 4850 C C . GLY A 1 600 ? 1.540 -25.205 -21.222 1.00 95.56 600 GLY A C 1
ATOM 4851 O O . GLY A 1 600 ? 1.687 -26.108 -22.050 1.00 95.56 600 GLY A O 1
ATOM 4852 N N . HIS A 1 601 ? 2.372 -24.167 -21.167 1.00 94.94 601 HIS A N 1
ATOM 4853 C CA . HIS A 1 601 ? 3.534 -24.019 -22.038 1.00 94.94 601 HIS A CA 1
ATOM 4854 C C . HIS A 1 601 ? 4.626 -25.061 -21.754 1.00 94.94 601 HIS A C 1
ATOM 4856 O O . HIS A 1 601 ? 5.146 -25.680 -22.691 1.00 94.94 601 HIS A O 1
ATOM 4862 N N . GLU A 1 602 ? 4.982 -25.280 -20.486 1.00 94.06 602 GLU A N 1
ATOM 4863 C CA . GLU A 1 602 ? 6.099 -26.150 -20.094 1.00 94.06 602 GLU A CA 1
ATOM 4864 C C . GLU A 1 602 ? 5.787 -27.647 -20.265 1.00 94.06 602 GLU A C 1
ATOM 4866 O O . GLU A 1 602 ? 6.619 -28.428 -20.755 1.00 94.06 602 GLU A O 1
ATOM 4871 N N . PHE A 1 603 ? 4.580 -28.064 -19.883 1.00 92.88 603 PHE A N 1
ATOM 4872 C CA . PHE A 1 603 ? 4.182 -29.472 -19.825 1.00 92.88 603 PHE A CA 1
ATOM 4873 C C . PHE A 1 603 ? 3.161 -29.866 -20.894 1.00 92.88 603 PHE A C 1
ATOM 4875 O O . PHE A 1 603 ? 3.144 -31.029 -21.306 1.00 92.88 603 PHE A O 1
ATOM 4882 N N . GLY A 1 604 ? 2.431 -28.900 -21.448 1.00 93.38 604 GLY A N 1
ATOM 4883 C CA . GLY A 1 604 ? 1.358 -29.119 -22.413 1.00 93.38 604 GLY A CA 1
ATOM 4884 C C . GLY A 1 604 ? -0.021 -29.075 -21.742 1.00 93.38 604 GLY A C 1
ATOM 4885 O O . GLY A 1 604 ? -0.150 -29.417 -20.568 1.00 93.38 604 GLY A O 1
ATOM 4886 N N . PRO A 1 605 ? -1.081 -28.695 -22.475 1.00 93.12 605 PRO A N 1
ATOM 4887 C CA . PRO A 1 605 ? -2.424 -28.528 -21.914 1.00 93.12 605 PRO A CA 1
ATOM 4888 C C . PRO A 1 605 ? -3.070 -29.838 -21.434 1.00 93.12 605 PRO A C 1
ATOM 4890 O O . PRO A 1 605 ? -3.993 -29.815 -20.624 1.00 93.12 605 PRO A O 1
ATOM 4893 N N . ASP A 1 606 ? -2.586 -30.987 -21.903 1.00 90.69 606 ASP A N 1
ATOM 4894 C CA . ASP A 1 606 ? -3.142 -32.306 -21.579 1.00 90.69 606 ASP A CA 1
ATOM 4895 C C . ASP A 1 606 ? -2.294 -33.060 -20.530 1.00 90.69 606 ASP A C 1
ATOM 4897 O O . ASP A 1 606 ? -2.438 -34.270 -20.357 1.00 90.69 606 ASP A O 1
ATOM 4901 N N . SER A 1 607 ? -1.370 -32.367 -19.853 1.00 93.88 607 SER A N 1
ATOM 4902 C CA . SER A 1 607 ? -0.421 -32.986 -18.924 1.00 93.88 607 SER A CA 1
ATOM 4903 C C . SER A 1 607 ? -1.005 -33.211 -17.516 1.00 93.88 607 SER A C 1
ATOM 4905 O O . SER A 1 607 ? -1.907 -32.481 -17.093 1.00 93.88 607 SER A O 1
ATOM 4907 N N . PRO A 1 608 ? -0.477 -34.182 -16.741 1.00 94.62 608 PRO A N 1
ATOM 4908 C CA . PRO A 1 608 ? -0.831 -34.349 -15.330 1.00 94.62 608 PRO A CA 1
ATOM 4909 C C . PRO A 1 608 ? -0.543 -33.106 -14.475 1.00 94.62 608 PRO A C 1
ATOM 4911 O O . PRO A 1 608 ? -1.339 -32.768 -13.605 1.00 94.62 608 PRO A O 1
ATOM 4914 N N . GLU A 1 609 ? 0.550 -32.393 -14.750 1.00 95.88 609 GLU A N 1
ATOM 4915 C CA . GLU A 1 609 ? 0.929 -31.161 -14.046 1.00 95.88 609 GLU A CA 1
ATOM 4916 C C . GLU A 1 609 ? -0.136 -30.068 -14.222 1.00 95.88 609 GLU A C 1
ATOM 4918 O O . GLU A 1 609 ? -0.472 -29.365 -13.267 1.00 95.88 609 GLU A O 1
ATOM 4923 N N . ARG A 1 610 ? -0.749 -29.969 -15.413 1.00 95.44 610 ARG A N 1
ATOM 4924 C CA . ARG A 1 610 ? -1.894 -29.074 -15.634 1.00 95.44 610 ARG A CA 1
ATOM 4925 C C . ARG A 1 610 ? -3.063 -29.454 -14.732 1.00 95.44 610 ARG A C 1
ATOM 4927 O O . ARG A 1 610 ? -3.673 -28.566 -14.145 1.00 95.44 610 ARG A O 1
ATOM 4934 N N . LEU A 1 611 ? -3.383 -30.742 -14.591 1.00 96.44 611 LEU A N 1
ATOM 4935 C CA . LEU A 1 611 ? -4.483 -31.201 -13.729 1.00 96.44 611 LEU A CA 1
ATOM 4936 C C . LEU A 1 611 ? -4.266 -30.785 -12.263 1.00 96.44 611 LEU A C 1
ATOM 4938 O O . LEU A 1 611 ? -5.190 -30.272 -11.629 1.00 96.44 611 LEU A O 1
ATOM 4942 N N . GLU A 1 612 ? -3.045 -30.946 -11.746 1.00 96.19 612 GLU A N 1
ATOM 4943 C CA . GLU A 1 612 ? -2.667 -30.503 -10.394 1.00 96.19 612 GLU A CA 1
ATOM 4944 C C . GLU A 1 612 ? -2.804 -28.983 -10.233 1.00 96.19 612 GLU A C 1
ATOM 4946 O O . GLU A 1 612 ? -3.337 -28.505 -9.225 1.00 96.19 612 GLU A O 1
ATOM 4951 N N . MET A 1 613 ? -2.404 -28.219 -11.253 1.00 97.38 613 MET A N 1
ATOM 4952 C CA . MET A 1 613 ? -2.548 -26.765 -11.252 1.00 97.38 613 MET A CA 1
ATOM 4953 C C . MET A 1 613 ? -4.020 -26.328 -11.226 1.00 97.38 613 MET A C 1
ATOM 4955 O O . MET A 1 613 ? -4.386 -25.437 -10.463 1.00 97.38 613 MET A O 1
ATOM 4959 N N . ILE A 1 614 ? -4.912 -26.990 -11.970 1.00 97.94 614 ILE A N 1
ATOM 4960 C CA . ILE A 1 614 ? -6.353 -26.679 -11.917 1.00 97.94 614 ILE A CA 1
ATOM 4961 C C . ILE A 1 614 ? -6.942 -26.976 -10.533 1.00 97.94 614 ILE A C 1
ATOM 4963 O O . ILE A 1 614 ? -7.756 -26.198 -10.032 1.00 97.94 614 ILE A O 1
ATOM 4967 N N . GLN A 1 615 ? -6.503 -28.048 -9.867 1.00 97.56 615 GLN A N 1
ATOM 4968 C CA . GLN A 1 615 ? -6.899 -28.310 -8.481 1.00 97.56 615 GLN A CA 1
ATOM 4969 C C . GLN A 1 615 ? -6.410 -27.210 -7.530 1.00 97.56 615 GLN A C 1
ATOM 4971 O O . GLN A 1 615 ? -7.121 -26.857 -6.588 1.00 97.56 615 GLN A O 1
ATOM 4976 N N . GLN A 1 616 ? -5.210 -26.663 -7.750 1.00 97.62 616 GLN A N 1
ATOM 4977 C CA . GLN A 1 616 ? -4.720 -25.508 -6.998 1.00 97.62 616 GLN A CA 1
ATOM 4978 C C . GLN A 1 616 ? -5.591 -24.275 -7.244 1.00 97.62 616 GLN A C 1
ATOM 4980 O O . GLN A 1 616 ? -6.055 -23.679 -6.273 1.00 97.62 616 GLN A O 1
ATOM 4985 N N . VAL A 1 617 ? -5.897 -23.950 -8.504 1.00 98.12 617 VAL A N 1
ATOM 4986 C CA . VAL A 1 617 ? -6.810 -22.850 -8.851 1.00 98.12 617 VAL A CA 1
ATOM 4987 C C . VAL A 1 617 ? -8.165 -23.019 -8.159 1.00 98.12 617 VAL A C 1
ATOM 4989 O O . VAL A 1 617 ? -8.664 -22.066 -7.562 1.00 98.12 617 VAL A O 1
ATOM 4992 N N . ASP A 1 618 ? -8.745 -24.221 -8.147 1.00 98.38 618 ASP A N 1
ATOM 4993 C CA . ASP A 1 618 ? -10.011 -24.463 -7.448 1.00 98.38 618 ASP A CA 1
ATOM 4994 C C . ASP A 1 618 ? -9.906 -24.205 -5.933 1.00 98.38 618 ASP A C 1
ATOM 4996 O O . ASP A 1 618 ? -10.744 -23.492 -5.370 1.00 98.38 618 ASP A O 1
ATOM 5000 N N . ARG A 1 619 ? -8.852 -24.697 -5.262 1.00 98.00 619 ARG A N 1
ATOM 5001 C CA . ARG A 1 619 ? -8.611 -24.397 -3.835 1.00 98.00 619 ARG A CA 1
ATOM 5002 C C . ARG A 1 619 ? -8.459 -22.898 -3.588 1.00 98.00 619 ARG A C 1
ATOM 5004 O O . ARG A 1 619 ? -8.958 -22.386 -2.584 1.00 98.00 619 ARG A O 1
ATOM 5011 N N . THR A 1 620 ? -7.809 -22.186 -4.502 1.00 98.19 620 THR A N 1
ATOM 5012 C CA . THR A 1 620 ? -7.650 -20.731 -4.457 1.00 98.19 620 THR A CA 1
ATOM 5013 C C . THR A 1 620 ? -8.987 -20.009 -4.604 1.00 98.19 620 THR A C 1
ATOM 5015 O O . THR A 1 620 ? -9.253 -19.072 -3.852 1.00 98.19 620 THR A O 1
ATOM 5018 N N . VAL A 1 621 ? -9.880 -20.474 -5.483 1.00 98.19 621 VAL A N 1
ATOM 5019 C CA . VAL A 1 621 ? -11.259 -19.965 -5.572 1.00 98.19 621 VAL A CA 1
ATOM 5020 C C . VAL A 1 621 ? -12.024 -20.208 -4.271 1.00 98.19 621 VAL A C 1
ATOM 5022 O O . VAL A 1 621 ? -12.734 -19.312 -3.812 1.00 98.19 621 VAL A O 1
ATOM 5025 N N . GLY A 1 622 ? -11.847 -21.369 -3.636 1.00 97.75 622 GLY A N 1
ATOM 5026 C CA . GLY A 1 622 ? -12.375 -21.634 -2.293 1.00 97.75 622 GLY A CA 1
ATOM 5027 C C . GLY A 1 622 ? -11.893 -20.601 -1.273 1.00 97.75 622 GLY A C 1
ATOM 5028 O O . GLY A 1 622 ? -12.703 -19.955 -0.612 1.00 97.75 622 GLY A O 1
ATOM 5029 N N . TYR A 1 623 ? -10.583 -20.349 -1.236 1.00 98.25 623 TYR A N 1
ATOM 5030 C CA . TYR A 1 623 ? -9.982 -19.360 -0.340 1.00 98.25 623 TYR A CA 1
ATOM 5031 C C . TYR A 1 623 ? -10.499 -17.932 -0.578 1.00 98.25 623 TYR A C 1
ATOM 5033 O O . TYR A 1 623 ? -10.798 -17.217 0.377 1.00 98.25 623 TYR A O 1
ATOM 5041 N N . ILE A 1 624 ? -10.675 -17.517 -1.840 1.00 98.19 624 ILE A N 1
ATOM 5042 C CA . ILE A 1 624 ? -11.283 -16.218 -2.184 1.00 98.19 624 ILE A CA 1
ATOM 5043 C C . ILE A 1 624 ? -12.677 -16.108 -1.567 1.00 98.19 624 ILE A C 1
ATOM 5045 O O . ILE A 1 624 ? -13.008 -15.094 -0.953 1.00 98.19 624 ILE A O 1
ATOM 5049 N N . ARG A 1 625 ? -13.500 -17.150 -1.710 1.00 96.50 625 ARG A N 1
ATOM 5050 C CA . ARG A 1 625 ? -14.866 -17.159 -1.177 1.00 96.50 625 ARG A CA 1
ATOM 5051 C C . ARG A 1 625 ? -14.886 -17.090 0.345 1.00 96.50 625 ARG A C 1
ATOM 5053 O O . ARG A 1 625 ? -15.678 -16.318 0.888 1.00 96.50 625 ARG A O 1
ATOM 5060 N N . ASP A 1 626 ? -14.005 -17.836 1.004 1.00 95.62 626 ASP A N 1
ATOM 5061 C CA . ASP A 1 626 ? -13.850 -17.798 2.458 1.00 95.62 626 ASP A CA 1
ATOM 5062 C C . ASP A 1 626 ? -13.500 -16.380 2.921 1.00 95.62 626 ASP A C 1
ATOM 5064 O O . ASP A 1 626 ? -14.158 -15.846 3.813 1.00 95.62 626 ASP A O 1
ATOM 5068 N N . LYS A 1 627 ? -12.551 -15.712 2.252 1.00 96.19 627 LYS A N 1
ATOM 5069 C CA . LYS A 1 627 ? -12.155 -14.335 2.586 1.00 96.19 627 LYS A CA 1
ATOM 5070 C C . LYS A 1 627 ? -13.255 -13.315 2.331 1.00 96.19 627 LYS A C 1
ATOM 5072 O O . LYS A 1 627 ? -13.451 -12.397 3.126 1.00 96.19 627 LYS A O 1
ATOM 5077 N N . VAL A 1 628 ? -14.016 -13.474 1.252 1.00 93.69 628 VAL A N 1
ATOM 5078 C CA . VAL A 1 628 ? -15.174 -12.617 0.964 1.00 93.69 628 VAL A CA 1
ATOM 5079 C C . VAL A 1 628 ? -16.231 -12.744 2.060 1.00 93.69 628 VAL A C 1
ATOM 5081 O O . VAL A 1 628 ? -16.788 -11.733 2.495 1.00 93.69 628 VAL A O 1
ATOM 5084 N N . GLN A 1 629 ? -16.486 -13.963 2.538 1.00 90.56 629 GLN A N 1
ATOM 5085 C CA . GLN A 1 629 ? -17.399 -14.202 3.651 1.00 90.56 629 GLN A CA 1
ATOM 5086 C C . GLN A 1 629 ? -16.849 -13.649 4.973 1.00 90.56 629 GLN A C 1
ATOM 5088 O O . GLN A 1 629 ? -17.563 -12.933 5.675 1.00 90.56 629 GLN A O 1
ATOM 5093 N N . GLU A 1 630 ? -15.587 -13.937 5.293 1.00 86.12 630 GLU A N 1
ATOM 5094 C CA . GLU A 1 630 ? -14.883 -13.485 6.501 1.00 86.12 630 GLU A CA 1
ATOM 5095 C C . GLU A 1 630 ? -14.939 -11.959 6.657 1.00 86.12 630 GLU A C 1
ATOM 5097 O O . GLU A 1 630 ? -15.213 -11.449 7.743 1.00 86.12 630 GLU A O 1
ATOM 5102 N N . HIS A 1 631 ? -14.763 -11.223 5.557 1.00 84.12 631 HIS A N 1
ATOM 5103 C CA . HIS A 1 631 ? -14.776 -9.760 5.549 1.00 84.12 631 HIS A CA 1
ATOM 5104 C C . HIS A 1 631 ? -16.163 -9.131 5.330 1.00 84.12 631 HIS A C 1
ATOM 5106 O O . HIS A 1 631 ? -16.264 -7.908 5.178 1.00 84.12 631 HIS A O 1
ATOM 5112 N N . GLY A 1 632 ? -17.237 -9.932 5.332 1.00 86.94 632 GLY A N 1
ATOM 5113 C CA . GLY A 1 632 ? -18.618 -9.452 5.209 1.00 86.94 632 GLY A CA 1
ATOM 5114 C C . GLY A 1 632 ? -18.939 -8.822 3.849 1.00 86.94 632 GLY A C 1
ATOM 5115 O O . GLY A 1 632 ? -19.766 -7.913 3.765 1.00 86.94 632 GLY A O 1
ATOM 5116 N N . LEU A 1 633 ? -18.266 -9.269 2.786 1.00 91.25 633 LEU A N 1
ATOM 5117 C CA . LEU A 1 633 ? -18.405 -8.737 1.428 1.00 91.25 633 LEU A CA 1
ATOM 5118 C C . LEU A 1 633 ? -19.410 -9.523 0.569 1.00 91.25 633 LEU A C 1
ATOM 5120 O O . LEU A 1 633 ? -19.721 -9.083 -0.533 1.00 91.25 633 LEU A O 1
ATOM 5124 N N . THR A 1 634 ? -19.956 -10.640 1.063 1.00 89.38 634 THR A N 1
ATOM 5125 C CA . THR A 1 634 ? -20.851 -11.546 0.313 1.00 89.38 634 THR A CA 1
ATOM 5126 C C . THR A 1 634 ? -22.014 -10.837 -0.388 1.00 89.38 634 THR A C 1
ATOM 5128 O O . THR A 1 634 ? -22.264 -11.099 -1.560 1.00 89.38 634 THR A O 1
ATOM 5131 N N . ASP A 1 635 ? -22.688 -9.906 0.288 1.00 88.50 635 ASP A N 1
ATOM 5132 C CA . ASP A 1 635 ? -23.855 -9.197 -0.264 1.00 88.50 635 ASP A CA 1
ATOM 5133 C C . ASP A 1 635 ? -23.485 -7.881 -0.970 1.00 88.50 635 ASP A C 1
ATOM 5135 O O . ASP A 1 635 ? -24.352 -7.069 -1.294 1.00 88.50 635 ASP A O 1
ATOM 5139 N N . ARG A 1 636 ? -22.186 -7.614 -1.150 1.00 90.25 636 ARG A N 1
ATOM 5140 C CA . ARG A 1 636 ? -21.674 -6.318 -1.621 1.00 90.25 636 ARG A CA 1
ATOM 5141 C C . ARG A 1 636 ? -20.556 -6.417 -2.650 1.00 90.25 636 ARG A C 1
ATOM 5143 O O . ARG A 1 636 ? -20.102 -5.372 -3.104 1.00 90.25 636 ARG A O 1
ATOM 5150 N N . LEU A 1 637 ? -20.105 -7.615 -3.007 1.00 96.88 637 LEU A N 1
ATOM 5151 C CA . LEU A 1 637 ? -19.034 -7.832 -3.971 1.00 96.88 637 LEU A CA 1
ATOM 5152 C C . LEU A 1 637 ? -19.500 -8.776 -5.078 1.00 96.88 637 LEU A C 1
ATOM 5154 O O . LEU A 1 637 ? -19.823 -9.936 -4.829 1.00 96.88 637 LEU A O 1
ATOM 5158 N N . ASN A 1 638 ? -19.487 -8.267 -6.304 1.00 98.44 638 ASN A N 1
ATOM 5159 C CA . ASN A 1 638 ? -19.535 -9.069 -7.513 1.00 98.44 638 ASN A CA 1
ATOM 5160 C C . ASN A 1 638 ? -18.128 -9.559 -7.856 1.00 98.44 638 ASN A C 1
ATOM 5162 O O . ASN A 1 638 ? -17.164 -8.800 -7.764 1.00 98.44 638 ASN A O 1
ATOM 5166 N N . ILE A 1 639 ? -18.014 -10.812 -8.279 1.00 98.75 639 ILE A N 1
ATOM 5167 C CA . ILE A 1 639 ? -16.760 -11.438 -8.690 1.00 98.75 639 ILE A CA 1
ATOM 5168 C C . ILE A 1 639 ? -16.942 -12.001 -10.096 1.00 98.75 639 ILE A C 1
ATOM 5170 O O . ILE A 1 639 ? -17.875 -12.769 -10.342 1.00 98.75 639 ILE A O 1
ATOM 5174 N N . ILE A 1 640 ? -16.030 -11.641 -10.994 1.00 98.75 640 ILE A N 1
ATOM 5175 C CA . ILE A 1 640 ? -15.869 -12.229 -12.323 1.00 98.75 640 ILE A CA 1
ATOM 5176 C C . ILE A 1 640 ? -14.565 -13.025 -12.306 1.00 98.75 640 ILE A C 1
ATOM 5178 O O . ILE A 1 640 ? -13.513 -12.452 -12.044 1.00 98.75 640 ILE A O 1
ATOM 5182 N N . ILE A 1 641 ? -14.634 -14.328 -12.579 1.00 98.62 641 ILE A N 1
ATOM 5183 C CA . ILE A 1 641 ? -13.470 -15.186 -12.822 1.00 98.62 641 ILE A CA 1
ATOM 5184 C C . ILE A 1 641 ? -13.473 -15.573 -14.296 1.00 98.62 641 ILE A C 1
ATOM 5186 O O . ILE A 1 641 ? -14.455 -16.123 -14.798 1.00 98.62 641 ILE A O 1
ATOM 5190 N N . THR A 1 642 ? -12.376 -15.289 -14.985 1.00 98.44 642 THR A N 1
ATOM 5191 C CA . THR A 1 642 ? -12.219 -15.559 -16.415 1.00 98.44 642 THR A CA 1
ATOM 5192 C C . THR A 1 642 ? -10.775 -15.916 -16.750 1.00 98.44 642 THR A C 1
ATOM 5194 O O . THR A 1 642 ? -9.912 -15.930 -15.874 1.00 98.44 642 THR A O 1
ATOM 5197 N N . ALA A 1 643 ? -10.532 -16.192 -18.024 1.00 98.50 643 ALA A N 1
ATOM 5198 C CA . ALA A 1 643 ? -9.215 -16.143 -18.636 1.00 98.50 643 ALA A CA 1
ATOM 5199 C C . ALA A 1 643 ? -9.235 -15.241 -19.869 1.00 98.50 643 ALA A C 1
ATOM 5201 O O . ALA A 1 643 ? -10.278 -14.735 -20.295 1.00 98.50 643 ALA A O 1
ATOM 5202 N N . ASP A 1 644 ? -8.059 -15.050 -20.426 1.00 97.94 644 ASP A N 1
ATOM 5203 C CA . ASP A 1 644 ? -7.747 -14.265 -21.604 1.00 97.94 644 ASP A CA 1
ATOM 5204 C C . ASP A 1 644 ? -7.679 -15.098 -22.885 1.00 97.94 644 ASP A C 1
ATOM 5206 O O . ASP A 1 644 ? -8.044 -14.590 -23.939 1.00 97.94 644 ASP A O 1
ATOM 5210 N N . HIS A 1 645 ? -7.255 -16.358 -22.806 1.00 98.19 645 HIS A N 1
ATOM 5211 C CA . HIS A 1 645 ? -7.291 -17.346 -23.883 1.00 98.19 645 HIS A CA 1
ATOM 5212 C C . HIS A 1 645 ? -7.260 -18.780 -23.333 1.00 98.19 645 HIS A C 1
ATOM 5214 O O . HIS A 1 645 ? -7.241 -19.016 -22.128 1.00 98.19 645 HIS A O 1
ATOM 5220 N N . GLY A 1 646 ? -7.301 -19.755 -24.241 1.00 97.06 646 GLY A N 1
ATOM 5221 C CA . GLY A 1 646 ? -6.983 -21.152 -23.954 1.00 97.06 646 GLY A CA 1
ATOM 5222 C C . GLY A 1 646 ? -5.569 -21.535 -24.407 1.00 97.06 646 GLY A C 1
ATOM 5223 O O . GLY A 1 646 ? -4.695 -20.682 -24.531 1.00 97.06 646 GLY A O 1
ATOM 5224 N N . MET A 1 647 ? -5.350 -22.824 -24.672 1.00 96.44 647 MET A N 1
ATOM 5225 C CA . MET A 1 647 ? -4.042 -23.416 -24.971 1.00 96.44 647 MET A CA 1
ATOM 5226 C C . MET A 1 647 ? -4.202 -24.706 -25.793 1.00 96.44 647 MET A C 1
ATOM 5228 O O . MET A 1 647 ? -5.109 -25.510 -25.543 1.00 96.44 647 MET A O 1
ATOM 5232 N N . THR A 1 648 ? -3.303 -24.948 -26.752 1.00 94.25 648 THR A N 1
ATOM 5233 C CA . THR A 1 648 ? -3.279 -26.189 -27.548 1.00 94.25 648 THR A CA 1
ATOM 5234 C C . THR A 1 648 ? -1.901 -26.847 -27.565 1.00 94.25 648 THR A C 1
ATOM 5236 O O . THR A 1 648 ? -0.875 -26.183 -27.442 1.00 94.25 648 THR A O 1
ATOM 5239 N N . THR A 1 649 ? -1.867 -28.170 -27.728 1.00 91.38 649 THR A N 1
ATOM 5240 C CA . THR A 1 649 ? -0.632 -28.961 -27.780 1.00 91.38 649 THR A CA 1
ATOM 5241 C C . THR A 1 649 ? 0.081 -28.765 -29.120 1.00 91.38 649 THR A C 1
ATOM 5243 O O . THR A 1 649 ? -0.464 -29.119 -30.171 1.00 91.38 649 THR A O 1
ATOM 5246 N N . ILE A 1 650 ? 1.330 -28.286 -29.083 1.00 87.25 650 ILE A N 1
ATOM 5247 C CA . ILE A 1 650 ? 2.186 -28.116 -30.271 1.00 87.25 650 ILE A CA 1
ATOM 5248 C C . ILE A 1 650 ? 3.331 -29.136 -30.368 1.00 87.25 650 ILE A C 1
ATOM 5250 O O . ILE A 1 650 ? 3.808 -29.409 -31.471 1.00 87.25 650 ILE A O 1
ATOM 5254 N N . LEU A 1 651 ? 3.775 -29.721 -29.248 1.00 81.06 651 LEU A N 1
ATOM 5255 C CA . LEU A 1 651 ? 4.758 -30.809 -29.247 1.00 81.06 651 LEU A CA 1
ATOM 5256 C C . LEU A 1 651 ? 4.024 -32.153 -29.306 1.00 81.06 651 LEU A C 1
ATOM 5258 O O . LEU A 1 651 ? 3.403 -32.562 -28.328 1.00 81.06 651 LEU A O 1
ATOM 5262 N N . ARG A 1 652 ? 4.127 -32.863 -30.434 1.00 70.81 652 ARG A N 1
ATOM 5263 C CA . ARG A 1 652 ? 3.571 -34.216 -30.615 1.00 70.81 652 ARG A CA 1
ATOM 5264 C C . ARG A 1 652 ? 4.686 -35.180 -31.008 1.00 70.81 652 ARG A C 1
ATOM 5266 O O . ARG A 1 652 ? 5.536 -34.839 -31.826 1.00 70.81 652 ARG A O 1
ATOM 5273 N N . ASP A 1 653 ? 4.736 -36.350 -30.375 1.00 70.31 653 ASP A N 1
ATOM 5274 C CA . ASP A 1 653 ? 5.756 -37.386 -30.623 1.00 70.31 653 ASP A CA 1
ATOM 5275 C C . ASP A 1 653 ? 7.212 -36.872 -30.553 1.00 70.31 653 ASP A C 1
ATOM 5277 O O . ASP A 1 653 ? 8.097 -37.279 -31.308 1.00 70.31 653 ASP A O 1
ATOM 5281 N N . GLY A 1 654 ? 7.469 -35.923 -29.644 1.00 67.06 654 GLY A N 1
ATOM 5282 C CA . GLY A 1 654 ? 8.788 -35.311 -29.453 1.00 67.06 654 GLY A CA 1
ATOM 5283 C C . GLY A 1 654 ? 9.200 -34.303 -30.534 1.00 67.06 654 GLY A C 1
ATOM 5284 O O . GLY A 1 654 ? 10.350 -33.860 -30.535 1.00 67.06 654 GLY A O 1
ATOM 5285 N N . GLN A 1 655 ? 8.296 -33.908 -31.439 1.00 70.12 655 GLN A N 1
ATOM 5286 C CA . GLN A 1 655 ? 8.556 -32.904 -32.472 1.00 70.12 655 GLN A CA 1
ATOM 5287 C C . GLN A 1 655 ? 7.484 -31.810 -32.502 1.00 70.12 655 GLN A C 1
ATOM 5289 O O . GLN A 1 655 ? 6.312 -32.036 -32.225 1.00 70.12 655 GLN A O 1
ATOM 5294 N N . VAL A 1 656 ? 7.909 -30.592 -32.840 1.00 78.56 656 VAL A N 1
ATOM 5295 C CA . VAL A 1 656 ? 7.008 -29.463 -33.104 1.00 78.56 656 VAL A CA 1
ATOM 5296 C C . VAL A 1 656 ? 6.944 -29.262 -34.611 1.00 78.56 656 VAL A C 1
ATOM 5298 O O . VAL A 1 656 ? 7.994 -29.168 -35.264 1.00 78.56 656 VAL A O 1
ATOM 5301 N N . ASN A 1 657 ? 5.737 -29.145 -35.159 1.00 85.88 657 ASN A N 1
ATOM 5302 C CA . ASN A 1 657 ? 5.552 -28.864 -36.577 1.00 85.88 657 ASN A CA 1
ATOM 5303 C C . ASN A 1 657 ? 5.925 -27.406 -36.884 1.00 85.88 657 ASN A C 1
ATOM 5305 O O . ASN A 1 657 ? 5.275 -26.455 -36.454 1.00 85.88 657 ASN A O 1
ATOM 5309 N N . LYS A 1 658 ? 7.023 -27.222 -37.621 1.00 88.06 658 LYS A N 1
ATOM 5310 C CA . LYS A 1 658 ? 7.659 -25.915 -37.835 1.00 88.06 658 LYS A CA 1
ATOM 5311 C C . LYS A 1 658 ? 7.543 -25.470 -39.282 1.00 88.06 658 LYS A C 1
ATOM 5313 O O . LYS A 1 658 ? 8.029 -26.149 -40.187 1.00 88.06 658 LYS A O 1
ATOM 5318 N N . ILE A 1 659 ? 7.023 -24.267 -39.483 1.00 92.31 659 ILE A N 1
ATOM 5319 C CA . ILE A 1 659 ? 7.010 -23.587 -40.776 1.00 92.31 659 ILE A CA 1
ATOM 5320 C C . ILE A 1 659 ? 8.225 -22.659 -40.817 1.00 92.31 659 ILE A C 1
ATOM 5322 O O . ILE A 1 659 ? 8.241 -21.619 -40.166 1.00 92.31 659 ILE A O 1
ATOM 5326 N N . ILE A 1 660 ? 9.280 -23.060 -41.536 1.00 93.12 660 ILE A N 1
ATOM 5327 C CA . ILE A 1 660 ? 10.557 -22.327 -41.581 1.00 93.12 660 ILE A CA 1
ATOM 5328 C C . ILE A 1 660 ? 10.611 -21.464 -42.844 1.00 93.12 660 ILE A C 1
ATOM 5330 O O . ILE A 1 660 ? 10.852 -21.978 -43.939 1.00 93.12 660 ILE A O 1
ATOM 5334 N N . LEU A 1 661 ? 10.443 -20.149 -42.694 1.00 94.69 661 LEU A N 1
ATOM 5335 C CA . LEU A 1 661 ? 10.319 -19.224 -43.823 1.00 94.69 661 LEU A CA 1
ATOM 5336 C C . LEU A 1 661 ? 11.558 -19.207 -44.725 1.00 94.69 661 LEU A C 1
ATOM 5338 O O . LEU A 1 661 ? 11.423 -19.141 -45.942 1.00 94.69 661 LEU A O 1
ATOM 5342 N N . SER A 1 662 ? 12.768 -19.343 -44.170 1.00 93.94 662 SER A N 1
ATOM 5343 C CA . SER A 1 662 ? 14.011 -19.416 -44.967 1.00 93.94 662 SER A CA 1
ATOM 5344 C C . SER A 1 662 ? 14.075 -20.604 -45.938 1.00 93.94 662 SER A C 1
ATOM 5346 O O . SER A 1 662 ? 14.894 -20.586 -46.855 1.00 93.94 662 SER A O 1
ATOM 5348 N N . LYS A 1 663 ? 13.230 -21.627 -45.753 1.00 93.81 663 LYS A N 1
ATOM 5349 C CA . LYS A 1 663 ? 13.139 -22.794 -46.642 1.00 93.81 663 LYS A CA 1
ATOM 5350 C C . LYS A 1 663 ? 12.084 -22.632 -47.741 1.00 93.81 663 LYS A C 1
ATOM 5352 O O . LYS A 1 663 ? 12.016 -23.486 -48.621 1.00 93.81 663 LYS A O 1
ATOM 5357 N N . ILE A 1 664 ? 11.277 -21.569 -47.708 1.00 94.81 664 ILE A N 1
ATOM 5358 C CA . ILE A 1 664 ? 10.232 -21.323 -48.705 1.00 94.81 664 ILE A CA 1
ATOM 5359 C C . ILE A 1 664 ? 10.869 -20.811 -50.008 1.00 94.81 664 ILE A C 1
ATOM 5361 O O . ILE A 1 664 ? 11.550 -19.779 -49.996 1.00 94.81 664 ILE A O 1
ATOM 5365 N N . PRO A 1 665 ? 10.652 -21.488 -51.153 1.00 93.62 665 PRO A N 1
ATOM 5366 C CA . PRO A 1 665 ? 11.176 -21.039 -52.436 1.00 93.62 665 PRO A CA 1
ATOM 5367 C C . PRO A 1 665 ? 10.719 -19.618 -52.789 1.00 93.62 665 PRO A C 1
ATOM 5369 O O . PRO A 1 665 ? 9.541 -19.288 -52.719 1.00 93.62 665 PRO A O 1
ATOM 5372 N N . GLY A 1 666 ? 11.663 -18.770 -53.202 1.00 91.81 666 GLY A N 1
ATOM 5373 C CA . GLY A 1 666 ? 11.378 -17.392 -53.619 1.00 91.81 666 GLY A CA 1
ATOM 5374 C C . GLY A 1 666 ? 11.268 -16.374 -52.478 1.00 91.81 666 GLY A C 1
ATOM 5375 O O . GLY A 1 666 ? 11.288 -15.174 -52.756 1.00 91.81 666 GLY A O 1
ATOM 5376 N N . PHE A 1 667 ? 11.227 -16.812 -51.216 1.00 96.38 667 PHE A N 1
ATOM 5377 C CA . PHE A 1 667 ? 11.308 -15.926 -50.057 1.00 96.38 667 PHE A CA 1
ATOM 5378 C C . PHE A 1 667 ? 12.772 -15.622 -49.692 1.00 96.38 667 PHE A C 1
ATOM 5380 O O . PHE A 1 667 ? 13.650 -16.480 -49.774 1.00 96.38 667 PHE A O 1
ATOM 5387 N N . SER A 1 668 ? 13.056 -14.383 -49.286 1.00 95.69 668 SER A N 1
ATOM 5388 C CA . SER A 1 668 ? 14.395 -13.956 -48.875 1.00 95.69 668 SER A CA 1
ATOM 5389 C C . SER A 1 668 ? 14.319 -12.896 -47.786 1.00 95.69 668 SER A C 1
ATOM 5391 O O . SER A 1 668 ? 13.760 -11.819 -47.985 1.00 95.69 668 SER A O 1
ATOM 5393 N N . PHE A 1 669 ? 15.001 -13.137 -46.666 1.00 95.81 669 PHE A N 1
ATOM 5394 C CA . PHE A 1 669 ? 15.141 -12.150 -45.591 1.00 95.81 669 PHE A CA 1
ATOM 5395 C C . PHE A 1 669 ? 15.870 -10.870 -46.021 1.00 95.81 669 PHE A C 1
ATOM 5397 O O . PHE A 1 669 ? 15.739 -9.839 -45.370 1.00 95.81 669 PHE A O 1
ATOM 5404 N N . LYS A 1 670 ? 16.589 -10.880 -47.155 1.00 95.81 670 LYS A N 1
ATOM 5405 C CA . LYS A 1 670 ? 17.175 -9.653 -47.721 1.00 95.81 670 LYS A CA 1
ATOM 5406 C C . LYS A 1 670 ? 16.114 -8.663 -48.208 1.00 95.81 670 LYS A C 1
ATOM 5408 O O . LYS A 1 670 ? 16.436 -7.482 -48.329 1.00 95.81 670 LYS A O 1
ATOM 5413 N N . ASP A 1 671 ? 14.894 -9.127 -48.465 1.00 97.50 671 ASP A N 1
ATOM 5414 C CA . ASP A 1 671 ? 13.763 -8.305 -48.901 1.00 97.50 671 ASP A CA 1
ATOM 5415 C C . ASP A 1 671 ? 12.951 -7.747 -47.714 1.00 97.50 671 ASP A C 1
ATOM 5417 O O . ASP A 1 671 ? 12.017 -6.973 -47.918 1.00 97.50 671 ASP A O 1
ATOM 5421 N N . ILE A 1 672 ? 13.312 -8.104 -46.475 1.00 97.75 672 ILE A N 1
ATOM 5422 C CA . ILE A 1 672 ? 12.621 -7.707 -45.244 1.00 97.75 672 ILE A CA 1
ATOM 5423 C C . ILE A 1 672 ? 13.375 -6.559 -44.559 1.00 97.75 672 ILE A C 1
ATOM 5425 O O . ILE A 1 672 ? 14.603 -6.569 -44.467 1.00 97.75 672 ILE A O 1
ATOM 5429 N N . GLN A 1 673 ? 12.636 -5.541 -44.116 1.00 97.50 673 GLN A N 1
ATOM 5430 C CA . GLN A 1 673 ? 13.141 -4.416 -43.325 1.00 97.50 673 GLN A CA 1
ATOM 5431 C C . GLN A 1 673 ? 13.019 -4.682 -41.823 1.00 97.50 673 GLN A C 1
ATOM 5433 O O . GLN A 1 673 ? 13.921 -4.329 -41.072 1.00 97.50 673 GLN A O 1
ATOM 5438 N N . PHE A 1 674 ? 11.904 -5.259 -41.376 1.00 97.88 674 PHE A N 1
ATOM 5439 C CA . PHE A 1 674 ? 11.667 -5.607 -39.974 1.00 97.88 674 PHE A CA 1
ATOM 5440 C C . PHE A 1 674 ? 10.779 -6.853 -39.893 1.00 97.88 674 PHE A C 1
ATOM 5442 O O . PHE A 1 674 ? 9.943 -7.078 -40.770 1.00 97.88 674 PHE A O 1
ATOM 5449 N N . GLN A 1 675 ? 10.944 -7.655 -38.842 1.00 95.19 675 GLN A N 1
ATOM 5450 C CA . GLN A 1 675 ? 10.155 -8.868 -38.630 1.00 95.19 675 GLN A CA 1
ATOM 5451 C C . GLN A 1 675 ? 9.832 -9.099 -37.156 1.00 95.19 675 GLN A C 1
ATOM 5453 O O . GLN A 1 675 ? 10.693 -8.925 -36.289 1.00 95.19 675 GLN A O 1
ATOM 5458 N N . LEU A 1 676 ? 8.628 -9.593 -36.894 1.00 94.19 676 LEU A N 1
ATOM 5459 C CA . LEU A 1 676 ? 8.239 -10.252 -35.656 1.00 94.19 676 LEU A CA 1
ATOM 5460 C C . LEU A 1 676 ? 7.950 -11.720 -36.006 1.00 94.19 676 LEU A C 1
ATOM 5462 O O . LEU A 1 676 ? 6.945 -12.017 -36.639 1.00 94.19 676 LEU A O 1
ATOM 5466 N N . LEU A 1 677 ? 8.897 -12.604 -35.697 1.00 91.00 677 LEU A N 1
ATOM 5467 C CA . LEU A 1 677 ? 8.882 -14.042 -35.989 1.00 91.00 677 LEU A CA 1
ATOM 5468 C C . LEU A 1 677 ? 9.509 -14.780 -34.807 1.00 91.00 677 LEU A C 1
ATOM 5470 O O . LEU A 1 677 ? 10.207 -14.139 -34.022 1.00 91.00 677 LEU A O 1
ATOM 5474 N N . ASP A 1 678 ? 9.344 -16.104 -34.773 1.00 84.44 678 ASP A N 1
ATOM 5475 C CA . ASP A 1 678 ? 9.951 -17.000 -33.778 1.00 84.44 678 ASP A CA 1
ATOM 5476 C C . ASP A 1 678 ? 9.302 -16.909 -32.380 1.00 84.44 678 ASP A C 1
ATOM 5478 O O . ASP A 1 678 ? 9.930 -17.263 -31.387 1.00 84.44 678 ASP A O 1
ATOM 5482 N N . TYR A 1 679 ? 8.042 -16.454 -32.308 1.00 83.81 679 TYR A N 1
ATOM 5483 C CA . TYR A 1 679 ? 7.268 -16.275 -31.067 1.00 83.81 679 TYR A CA 1
ATOM 5484 C C . TYR A 1 679 ? 5.908 -17.002 -31.113 1.00 83.81 679 TYR A C 1
ATOM 5486 O O . TYR A 1 679 ? 4.903 -16.451 -30.676 1.00 83.81 679 TYR A O 1
ATOM 5494 N N . GLY A 1 680 ? 5.861 -18.201 -31.704 1.00 89.69 680 GLY A N 1
ATOM 5495 C CA . GLY A 1 680 ? 4.647 -19.028 -31.773 1.00 89.69 680 GLY A CA 1
ATOM 5496 C C . GLY A 1 680 ? 3.953 -19.028 -33.148 1.00 89.69 680 GLY A C 1
ATOM 5497 O O . GLY A 1 680 ? 4.638 -19.096 -34.181 1.00 89.69 680 GLY A O 1
ATOM 5498 N N . PRO A 1 681 ? 2.607 -19.022 -33.205 1.00 92.56 681 PRO A N 1
ATOM 5499 C CA . PRO A 1 681 ? 1.850 -19.215 -34.448 1.00 92.56 681 PRO A CA 1
ATOM 5500 C C . PRO A 1 681 ? 1.619 -17.941 -35.269 1.00 92.56 681 PRO A C 1
ATOM 5502 O O . PRO A 1 681 ? 1.261 -18.029 -36.447 1.00 92.56 681 PRO A O 1
ATOM 5505 N N . LEU A 1 682 ? 1.842 -16.763 -34.679 1.00 94.62 682 LEU A N 1
ATOM 5506 C CA . LEU A 1 682 ? 1.699 -15.464 -35.335 1.00 94.62 682 LEU A CA 1
ATOM 5507 C C . LEU A 1 682 ? 3.058 -14.941 -35.823 1.00 94.62 682 LEU A C 1
ATOM 5509 O O . LEU A 1 682 ? 4.044 -14.910 -35.088 1.00 94.62 682 LEU A O 1
ATOM 5513 N N . GLY A 1 683 ? 3.095 -14.445 -37.060 1.00 95.56 683 GLY A N 1
ATOM 5514 C CA . GLY A 1 683 ? 4.229 -13.709 -37.612 1.00 95.56 683 GLY A CA 1
ATOM 5515 C C . GLY A 1 683 ? 3.800 -12.402 -38.273 1.00 95.56 683 GLY A C 1
ATOM 5516 O O . GLY A 1 683 ? 2.729 -12.309 -38.863 1.00 95.56 683 GLY A O 1
ATOM 5517 N N . MET A 1 684 ? 4.654 -11.382 -38.221 1.00 97.44 684 MET A N 1
ATOM 5518 C CA . MET A 1 684 ? 4.432 -10.102 -38.894 1.00 97.44 684 MET A CA 1
ATOM 5519 C C . MET A 1 684 ? 5.701 -9.644 -39.609 1.00 97.44 684 MET A C 1
ATOM 5521 O O . MET A 1 684 ? 6.788 -9.643 -39.029 1.00 97.44 684 MET A O 1
ATOM 5525 N N . LEU A 1 685 ? 5.577 -9.212 -40.864 1.00 98.19 685 LEU A N 1
ATOM 5526 C CA . LEU A 1 685 ? 6.702 -8.782 -41.693 1.00 98.19 685 LEU A CA 1
ATOM 5527 C C . LEU A 1 685 ? 6.478 -7.382 -42.256 1.00 98.19 685 LEU A C 1
ATOM 5529 O O . LEU A 1 685 ? 5.416 -7.069 -42.796 1.00 98.19 685 LEU A O 1
ATOM 5533 N N . LEU A 1 686 ? 7.534 -6.571 -42.199 1.00 98.31 686 LEU A N 1
ATOM 5534 C CA . LEU A 1 686 ? 7.668 -5.316 -42.926 1.00 98.31 686 LEU A CA 1
ATOM 5535 C C . LEU A 1 686 ? 8.661 -5.518 -44.077 1.00 98.31 686 LEU A C 1
ATOM 5537 O O . LEU A 1 686 ? 9.872 -5.537 -43.838 1.00 98.31 686 LEU A O 1
ATOM 5541 N N . PRO A 1 687 ? 8.187 -5.684 -45.322 1.00 98.25 687 PRO A N 1
ATOM 5542 C CA . PRO A 1 687 ? 9.051 -5.716 -46.497 1.00 98.25 687 PRO A CA 1
ATOM 5543 C C . PRO A 1 687 ? 9.759 -4.376 -46.718 1.00 98.25 687 PRO A C 1
ATOM 5545 O O . PRO A 1 687 ? 9.248 -3.322 -46.343 1.00 98.25 687 PRO A O 1
ATOM 5548 N N . LYS A 1 688 ? 10.921 -4.411 -47.376 1.00 98.19 688 LYS A N 1
ATOM 5549 C CA . LYS A 1 688 ? 11.576 -3.203 -47.891 1.00 98.19 688 LYS A CA 1
ATOM 5550 C C . LYS A 1 688 ? 10.702 -2.525 -48.945 1.00 98.19 688 LYS A C 1
ATOM 5552 O O . LYS A 1 688 ? 9.853 -3.161 -49.576 1.00 98.19 688 LYS A O 1
ATOM 5557 N N . GLU A 1 689 ? 10.954 -1.241 -49.168 1.00 96.62 689 GLU A N 1
ATOM 5558 C CA . GLU A 1 689 ? 10.270 -0.457 -50.195 1.00 96.62 689 GLU A CA 1
ATOM 5559 C C . GLU A 1 689 ? 10.283 -1.180 -51.557 1.00 96.62 689 GLU A C 1
ATOM 5561 O O . GLU A 1 689 ? 11.307 -1.706 -51.997 1.00 96.62 689 GLU A O 1
ATOM 5566 N N . GLY A 1 690 ? 9.111 -1.274 -52.193 1.00 97.12 690 GLY A N 1
ATOM 5567 C CA . GLY A 1 690 ? 8.914 -1.978 -53.466 1.00 97.12 690 GLY A CA 1
ATOM 5568 C C . GLY A 1 690 ? 8.873 -3.514 -53.394 1.00 97.12 690 GLY A C 1
ATOM 5569 O O . GLY A 1 690 ? 8.560 -4.147 -54.400 1.00 97.12 690 GLY A O 1
ATOM 5570 N N . MET A 1 691 ? 9.132 -4.138 -52.236 1.00 98.12 691 MET A N 1
ATOM 5571 C CA . MET A 1 691 ? 9.211 -5.605 -52.110 1.00 98.12 691 MET A CA 1
ATOM 5572 C C . MET A 1 691 ? 7.925 -6.280 -51.611 1.00 98.12 691 MET A C 1
ATOM 5574 O O . MET A 1 691 ? 7.868 -7.509 -51.591 1.00 98.12 691 MET A O 1
ATOM 5578 N N . LEU A 1 692 ? 6.885 -5.520 -51.247 1.00 97.69 692 LEU A N 1
ATOM 5579 C CA . LEU A 1 692 ? 5.639 -6.047 -50.665 1.00 97.69 692 LEU A CA 1
ATOM 5580 C C . LEU A 1 692 ? 5.034 -7.204 -51.476 1.00 97.69 692 LEU A C 1
ATOM 5582 O O . LEU A 1 692 ? 4.881 -8.307 -50.957 1.00 97.69 692 LEU A O 1
ATOM 5586 N N . GLU A 1 693 ? 4.743 -6.980 -52.761 1.00 97.81 693 GLU A N 1
ATOM 5587 C CA . GLU A 1 693 ? 4.113 -7.995 -53.621 1.00 97.81 693 GLU A CA 1
ATOM 5588 C C . GLU A 1 693 ? 5.004 -9.215 -53.852 1.00 97.81 693 GLU A C 1
ATOM 5590 O O . GLU A 1 693 ? 4.507 -10.334 -53.969 1.00 97.81 693 GLU A O 1
ATOM 5595 N N . LYS A 1 694 ? 6.324 -9.012 -53.914 1.00 97.56 694 LYS A N 1
ATOM 5596 C CA . LYS A 1 694 ? 7.291 -10.098 -54.086 1.00 97.56 694 LYS A CA 1
ATOM 5597 C C . LYS A 1 694 ? 7.267 -11.024 -52.870 1.00 97.56 694 LYS A C 1
ATOM 5599 O O . LYS A 1 694 ? 7.142 -12.234 -53.033 1.00 97.56 694 LYS A O 1
ATOM 5604 N N . VAL A 1 695 ? 7.357 -10.450 -51.668 1.00 98.19 695 VAL A N 1
ATOM 5605 C CA . VAL A 1 695 ? 7.338 -11.206 -50.409 1.00 98.19 695 VAL A CA 1
ATOM 5606 C C . VAL A 1 695 ? 5.986 -11.890 -50.214 1.00 98.19 695 VAL A C 1
ATOM 5608 O O . VAL A 1 695 ? 5.950 -13.084 -49.927 1.00 98.19 695 VAL A O 1
ATOM 5611 N N . TYR A 1 696 ? 4.881 -11.172 -50.430 1.00 98.25 696 TYR A N 1
ATOM 5612 C CA . TYR A 1 696 ? 3.533 -11.723 -50.285 1.00 98.25 696 TYR A CA 1
ATOM 5613 C C . TYR A 1 696 ? 3.303 -12.931 -51.202 1.00 98.25 696 TYR A C 1
ATOM 5615 O O . TYR A 1 696 ? 2.893 -13.986 -50.727 1.00 98.25 696 TYR A O 1
ATOM 5623 N N . LYS A 1 697 ? 3.635 -12.824 -52.497 1.00 97.25 697 LYS A N 1
ATOM 5624 C CA . LYS A 1 697 ? 3.471 -13.932 -53.456 1.00 97.25 697 LYS A CA 1
ATOM 5625 C C . LYS A 1 697 ? 4.366 -15.131 -53.158 1.00 97.25 697 LYS A C 1
ATOM 5627 O O . LYS A 1 697 ? 3.961 -16.250 -53.440 1.00 97.25 697 LYS A O 1
ATOM 5632 N N . ALA A 1 698 ? 5.564 -14.910 -52.614 1.00 97.56 698 ALA A N 1
ATOM 5633 C CA . ALA A 1 698 ? 6.449 -16.005 -52.225 1.00 97.56 698 ALA A CA 1
ATOM 5634 C C . ALA A 1 698 ? 5.884 -16.818 -51.049 1.00 97.56 698 ALA A C 1
ATOM 5636 O O . ALA A 1 698 ? 6.099 -18.023 -50.981 1.00 97.56 698 ALA A O 1
ATOM 5637 N N . LEU A 1 699 ? 5.167 -16.166 -50.128 1.00 97.88 699 LEU A N 1
ATOM 5638 C CA . LEU A 1 699 ? 4.631 -16.803 -48.925 1.00 97.88 699 LEU A CA 1
ATOM 5639 C C . LEU A 1 699 ? 3.196 -17.326 -49.103 1.00 97.88 699 LEU A C 1
ATOM 5641 O O . LEU A 1 699 ? 2.848 -18.360 -48.532 1.00 97.88 699 LEU A O 1
ATOM 5645 N N . LYS A 1 700 ? 2.345 -16.647 -49.878 1.00 96.88 700 LYS A N 1
ATOM 5646 C CA . LYS A 1 700 ? 0.936 -17.026 -50.055 1.00 96.88 700 LYS A CA 1
ATOM 5647 C C . LYS A 1 700 ? 0.818 -18.404 -50.713 1.00 96.88 700 LYS A C 1
ATOM 5649 O O . LYS A 1 700 ? 1.272 -18.600 -51.835 1.00 96.88 700 LYS A O 1
ATOM 5654 N N . GLY A 1 701 ? 0.190 -19.352 -50.013 1.00 93.25 701 GLY A N 1
ATOM 5655 C CA . GLY A 1 701 ? 0.023 -20.731 -50.492 1.00 93.25 701 GLY A CA 1
ATOM 5656 C C . GLY A 1 701 ? 1.313 -21.560 -50.500 1.00 93.25 701 GLY A C 1
ATOM 5657 O O . GLY A 1 701 ? 1.343 -22.629 -51.100 1.00 93.25 701 GLY A O 1
ATOM 5658 N N . SER A 1 702 ? 2.381 -21.083 -49.851 1.00 94.44 702 SER A N 1
ATOM 5659 C CA . SER A 1 702 ? 3.676 -21.779 -49.794 1.00 94.44 702 SER A CA 1
ATOM 5660 C C . SER A 1 702 ? 3.696 -22.994 -48.863 1.00 94.44 702 SER A C 1
ATOM 5662 O O . SER A 1 702 ? 4.559 -23.861 -49.002 1.00 94.44 702 SER A O 1
ATOM 5664 N N . HIS A 1 703 ? 2.763 -23.060 -47.914 1.00 95.94 703 HIS A N 1
ATOM 5665 C CA . HIS A 1 703 ? 2.624 -24.152 -46.961 1.00 95.94 703 HIS A CA 1
ATOM 5666 C C . HIS A 1 703 ? 1.132 -24.359 -46.647 1.00 95.94 703 HIS A C 1
ATOM 5668 O O . HIS A 1 703 ? 0.431 -23.362 -46.469 1.00 95.94 703 HIS A O 1
ATOM 5674 N N . PRO A 1 704 ? 0.632 -25.609 -46.560 1.00 94.12 704 PRO A N 1
ATOM 5675 C CA . PRO A 1 704 ? -0.797 -25.886 -46.356 1.00 94.12 704 PRO A CA 1
ATOM 5676 C C . PRO A 1 704 ? -1.346 -25.346 -45.029 1.00 94.12 704 PRO A C 1
ATOM 5678 O O . PRO A 1 704 ? -2.507 -24.972 -44.971 1.00 94.12 704 PRO A O 1
ATOM 5681 N N . HIS A 1 705 ? -0.492 -25.253 -44.008 1.00 94.44 705 HIS A N 1
ATOM 5682 C CA . HIS A 1 705 ? -0.839 -24.766 -42.665 1.00 94.44 705 HIS A CA 1
ATOM 5683 C C . HIS A 1 705 ? -0.377 -23.330 -42.382 1.00 94.44 705 HIS A C 1
ATOM 5685 O O . HIS A 1 705 ? -0.194 -22.958 -41.226 1.00 94.44 705 HIS A O 1
ATOM 5691 N N . LEU A 1 706 ? -0.075 -22.548 -43.428 1.00 96.19 706 LEU A N 1
ATOM 5692 C CA . LEU A 1 706 ? 0.306 -21.140 -43.299 1.00 96.19 706 LEU A CA 1
ATOM 5693 C C . LEU A 1 706 ? -0.687 -20.251 -44.041 1.00 96.19 706 LEU A C 1
ATOM 5695 O O . LEU A 1 706 ? -0.710 -20.205 -45.275 1.00 96.19 706 LEU A O 1
ATOM 5699 N N . HIS A 1 707 ? -1.420 -19.447 -43.285 1.00 95.69 707 HIS A N 1
ATOM 5700 C CA . HIS A 1 707 ? -2.266 -18.395 -43.821 1.00 95.69 707 HIS A CA 1
ATOM 5701 C C . HIS A 1 707 ? -1.487 -17.088 -43.877 1.00 95.69 707 HIS A C 1
ATOM 5703 O O . HIS A 1 707 ? -0.906 -16.638 -42.893 1.00 95.69 707 HIS A O 1
ATOM 5709 N N . VAL A 1 708 ? -1.457 -16.480 -45.060 1.00 97.81 708 VAL A N 1
ATOM 5710 C CA . VAL A 1 708 ? -0.716 -15.242 -45.322 1.00 97.81 708 VAL A CA 1
ATOM 5711 C C . VAL A 1 708 ? -1.692 -14.183 -45.788 1.00 97.81 708 VAL A C 1
ATOM 5713 O O . VAL A 1 708 ? -2.394 -14.382 -46.786 1.00 97.81 708 VAL A O 1
ATOM 5716 N N . TYR A 1 709 ? -1.704 -13.055 -45.095 1.00 97.88 709 TYR A N 1
ATOM 5717 C CA . TYR A 1 709 ? -2.572 -11.926 -45.389 1.00 97.88 709 TYR A CA 1
ATOM 5718 C C . TYR A 1 709 ? -1.730 -10.672 -45.576 1.00 97.88 709 TYR A C 1
ATOM 5720 O O . TYR A 1 709 ? -0.757 -10.448 -44.851 1.00 97.88 709 TYR A O 1
ATOM 5728 N N . LYS A 1 710 ? -2.114 -9.827 -46.535 1.00 97.81 710 LYS A N 1
ATOM 5729 C CA . LYS A 1 710 ? -1.830 -8.400 -46.375 1.00 97.81 710 LYS A CA 1
ATOM 5730 C C . LYS A 1 710 ? -2.741 -7.886 -45.270 1.00 97.81 710 LYS A C 1
ATOM 5732 O O . LYS A 1 710 ? -3.860 -8.381 -45.147 1.00 97.81 710 LYS A O 1
ATOM 5737 N N . LYS A 1 711 ? -2.300 -6.917 -44.472 1.00 94.62 711 LYS A N 1
ATOM 5738 C CA . LYS A 1 711 ? -3.119 -6.442 -43.343 1.00 94.62 711 LYS A CA 1
ATOM 5739 C C . LYS A 1 711 ? -4.512 -5.954 -43.782 1.00 94.62 711 LYS A C 1
ATOM 5741 O O . LYS A 1 711 ? -5.481 -6.165 -43.067 1.00 94.62 711 LYS A O 1
ATOM 5746 N N . GLU A 1 712 ? -4.629 -5.388 -44.985 1.00 93.50 712 GLU A N 1
ATOM 5747 C CA . GLU A 1 712 ? -5.892 -4.918 -45.571 1.00 93.50 712 GLU A CA 1
ATOM 5748 C C . GLU A 1 712 ? -6.800 -6.063 -46.062 1.00 93.50 712 GLU A C 1
ATOM 5750 O O . GLU A 1 712 ? -7.982 -5.853 -46.312 1.00 93.50 712 GLU A O 1
ATOM 5755 N N . GLU A 1 713 ? -6.249 -7.269 -46.215 1.00 95.62 713 GLU A N 1
ATOM 5756 C CA . GLU A 1 713 ? -6.948 -8.492 -46.633 1.00 95.62 713 GLU A CA 1
ATOM 5757 C C . GLU A 1 713 ? -7.314 -9.387 -45.436 1.00 95.62 713 GLU A C 1
ATOM 5759 O O . GLU A 1 713 ? -7.802 -10.502 -45.627 1.00 95.62 713 GLU A O 1
ATOM 5764 N N . MET A 1 714 ? -7.047 -8.934 -44.206 1.00 95.31 714 MET A N 1
ATOM 5765 C CA . MET A 1 714 ? -7.380 -9.679 -42.995 1.00 95.31 714 MET A CA 1
ATOM 5766 C C . MET A 1 714 ? -8.896 -9.924 -42.907 1.00 95.31 714 MET A C 1
ATOM 5768 O O . MET A 1 714 ? -9.675 -8.994 -43.137 1.00 95.31 714 MET A O 1
ATOM 5772 N N . PRO A 1 715 ? -9.341 -11.144 -42.545 1.00 95.44 715 PRO A N 1
ATOM 5773 C CA . PRO A 1 715 ? -10.752 -11.426 -42.316 1.00 95.44 715 PRO A CA 1
ATOM 5774 C C . PRO A 1 715 ? -11.373 -10.438 -41.324 1.00 95.44 715 PRO A C 1
ATOM 5776 O O . PRO A 1 715 ? -10.894 -10.299 -40.200 1.00 95.44 715 PRO A O 1
ATOM 5779 N N . ALA A 1 716 ? -12.468 -9.781 -41.721 1.00 92.69 716 ALA A N 1
ATOM 5780 C CA . ALA A 1 716 ? -13.098 -8.732 -40.916 1.00 92.69 716 ALA A CA 1
ATOM 5781 C C . ALA A 1 716 ? -13.496 -9.211 -39.506 1.00 92.69 716 ALA A C 1
ATOM 5783 O O . ALA A 1 716 ? -13.353 -8.453 -38.554 1.00 92.69 716 ALA A O 1
ATOM 5784 N N . ARG A 1 717 ? -13.907 -10.484 -39.360 1.00 94.62 717 ARG A N 1
ATOM 5785 C CA . ARG A 1 717 ? -14.262 -11.092 -38.062 1.00 94.62 717 ARG A CA 1
ATOM 5786 C C . ARG A 1 717 ? -13.127 -11.087 -37.034 1.00 94.62 717 ARG A C 1
ATOM 5788 O O . ARG A 1 717 ? -13.391 -11.174 -35.844 1.00 94.62 717 ARG A O 1
ATOM 5795 N N . LEU A 1 718 ? -11.873 -11.030 -37.488 1.00 95.25 718 LEU A N 1
ATOM 5796 C CA . LEU A 1 718 ? -10.709 -11.059 -36.603 1.00 95.25 718 LEU A CA 1
ATOM 5797 C C . LEU A 1 718 ? -10.419 -9.690 -35.984 1.00 95.25 718 LEU A C 1
ATOM 5799 O O . LEU A 1 718 ? -9.658 -9.629 -35.027 1.00 95.25 718 LEU A O 1
ATOM 5803 N N . HIS A 1 719 ? -10.979 -8.601 -36.527 1.00 95.38 719 HIS A N 1
ATOM 5804 C CA . HIS A 1 719 ? -10.748 -7.242 -36.029 1.00 95.38 719 HIS A CA 1
ATOM 5805 C C . HIS A 1 719 ? -9.258 -6.925 -35.782 1.00 95.38 719 HIS A C 1
ATOM 5807 O O . HIS A 1 719 ? -8.868 -6.408 -34.733 1.00 95.38 719 HIS A O 1
ATOM 5813 N N . TYR A 1 720 ? -8.407 -7.276 -36.755 1.00 95.88 720 TYR A N 1
ATOM 5814 C CA . TYR A 1 720 ? -6.941 -7.225 -36.652 1.00 95.88 720 TYR A CA 1
ATOM 5815 C C . TYR A 1 720 ? -6.291 -6.780 -37.976 1.00 95.88 720 TYR A C 1
ATOM 5817 O O . TYR A 1 720 ? -5.255 -7.298 -38.382 1.00 95.88 720 TYR A O 1
ATOM 5825 N N . GLY A 1 721 ? -6.917 -5.848 -38.705 1.00 93.69 721 GLY A N 1
ATOM 5826 C CA . GLY A 1 721 ? -6.409 -5.373 -40.006 1.00 93.69 721 GLY A CA 1
ATOM 5827 C C . GLY A 1 721 ? -6.092 -3.878 -40.060 1.00 93.69 721 GLY A C 1
ATOM 5828 O O . GLY A 1 721 ? -5.195 -3.450 -40.789 1.00 93.69 721 GLY A O 1
ATOM 5829 N N . ASN A 1 722 ? -6.797 -3.068 -39.265 1.00 90.88 722 ASN A N 1
ATOM 5830 C CA . ASN A 1 722 ? -6.867 -1.625 -39.508 1.00 90.88 722 ASN A CA 1
ATOM 5831 C C . ASN A 1 722 ? -5.881 -0.771 -38.694 1.00 90.88 722 ASN A C 1
ATOM 5833 O O . ASN A 1 722 ? -5.681 0.405 -39.009 1.00 90.88 722 ASN A O 1
ATOM 5837 N N . HIS A 1 723 ? -5.226 -1.325 -37.670 1.00 94.38 723 HIS A N 1
ATOM 5838 C CA . HIS A 1 723 ? -4.369 -0.520 -36.799 1.00 94.38 723 HIS A CA 1
ATOM 5839 C C . HIS A 1 723 ? -3.015 -0.161 -37.452 1.00 94.38 723 HIS A C 1
ATOM 5841 O O . HIS A 1 723 ? -2.344 -1.041 -38.000 1.00 94.38 723 HIS A O 1
ATOM 5847 N N . PRO A 1 724 ? -2.511 1.086 -37.320 1.00 92.81 724 PRO A N 1
ATOM 5848 C CA . PRO A 1 724 ? -1.228 1.499 -37.904 1.00 92.81 724 PRO A CA 1
ATOM 5849 C C . PRO A 1 724 ? 0.008 0.729 -37.417 1.00 92.81 724 PRO A C 1
ATOM 5851 O O . PRO A 1 724 ? 1.032 0.740 -38.093 1.00 92.81 724 PRO A O 1
ATOM 5854 N N . ARG A 1 725 ? -0.066 0.079 -36.247 1.00 94.25 725 ARG A N 1
ATOM 5855 C CA . ARG A 1 725 ? 1.044 -0.727 -35.699 1.00 94.25 725 ARG A CA 1
ATOM 5856 C C . ARG A 1 725 ? 1.199 -2.093 -36.369 1.00 94.25 725 ARG A C 1
ATOM 5858 O O . ARG A 1 725 ? 2.264 -2.690 -36.250 1.00 94.25 725 ARG A O 1
ATOM 5865 N N . LEU A 1 726 ? 0.161 -2.593 -37.038 1.00 95.94 726 LEU A N 1
ATOM 5866 C CA . LEU A 1 726 ? 0.227 -3.868 -37.747 1.00 95.94 726 LEU A CA 1
ATOM 5867 C C . LEU A 1 726 ? 1.165 -3.747 -38.946 1.00 95.94 726 LEU A C 1
ATOM 5869 O O . LEU A 1 726 ? 1.114 -2.767 -39.698 1.00 95.94 726 LEU A O 1
ATOM 5873 N N . LEU A 1 727 ? 2.022 -4.752 -39.128 1.00 97.44 727 LEU A N 1
ATOM 5874 C CA . LEU A 1 727 ? 2.934 -4.774 -40.268 1.00 97.44 727 LEU A CA 1
ATOM 5875 C C . LEU A 1 727 ? 2.196 -5.209 -41.546 1.00 97.44 727 LEU A C 1
ATOM 5877 O O . LEU A 1 727 ? 1.183 -5.900 -41.460 1.00 97.44 727 LEU A O 1
ATOM 5881 N N . PRO A 1 728 ? 2.688 -4.824 -42.738 1.00 98.06 728 PRO A N 1
ATOM 5882 C CA . PRO A 1 728 ? 1.982 -5.062 -43.996 1.00 98.06 728 PRO A CA 1
ATOM 5883 C C . PRO A 1 728 ? 1.642 -6.522 -44.309 1.00 98.06 728 PRO A C 1
ATOM 5885 O O . PRO A 1 728 ? 0.646 -6.758 -44.984 1.00 98.06 728 PRO A O 1
ATOM 5888 N N . ILE A 1 729 ? 2.456 -7.487 -43.865 1.00 98.38 729 ILE A N 1
ATOM 5889 C CA . ILE A 1 729 ? 2.199 -8.919 -44.066 1.00 98.38 729 ILE A CA 1
ATOM 5890 C C . ILE A 1 729 ? 2.044 -9.595 -42.707 1.00 98.38 729 ILE A C 1
ATOM 5892 O O . ILE A 1 729 ? 2.939 -9.497 -41.866 1.00 98.38 729 ILE A O 1
ATOM 5896 N N . ILE A 1 730 ? 0.940 -10.319 -42.533 1.00 97.94 730 ILE A N 1
ATOM 5897 C CA . ILE A 1 730 ? 0.598 -11.088 -41.335 1.00 97.94 730 ILE A CA 1
ATOM 5898 C C . ILE A 1 730 ? 0.555 -12.573 -41.708 1.00 97.94 730 ILE A C 1
ATOM 5900 O O . ILE A 1 730 ? 0.040 -12.954 -42.763 1.00 97.94 730 ILE A O 1
ATOM 5904 N N . LEU A 1 731 ? 1.146 -13.398 -40.854 1.00 97.50 731 LEU A N 1
ATOM 5905 C CA . LEU A 1 731 ? 1.292 -14.840 -40.994 1.00 97.50 731 LEU A CA 1
ATOM 5906 C C . LEU A 1 731 ? 0.575 -15.508 -39.826 1.00 97.50 731 LEU A C 1
ATOM 5908 O O . LEU A 1 731 ? 0.849 -15.159 -38.682 1.00 97.50 731 LEU A O 1
ATOM 5912 N N . ILE A 1 732 ? -0.304 -16.461 -40.108 1.00 95.44 732 ILE A N 1
ATOM 5913 C CA . ILE A 1 732 ? -1.060 -17.202 -39.096 1.00 95.44 732 ILE A CA 1
ATOM 5914 C C . ILE A 1 732 ? -0.911 -18.687 -39.406 1.00 95.44 732 ILE A C 1
ATOM 5916 O O . ILE A 1 732 ? -1.214 -19.118 -40.519 1.00 95.44 732 ILE A O 1
ATOM 5920 N N . ALA A 1 733 ? -0.411 -19.457 -38.449 1.00 94.00 733 ALA A N 1
ATOM 5921 C CA . ALA A 1 733 ? -0.343 -20.907 -38.554 1.00 94.00 733 ALA A CA 1
ATOM 5922 C C . ALA A 1 733 ? -1.632 -21.575 -38.046 1.00 94.00 733 ALA A C 1
ATOM 5924 O O . ALA A 1 733 ? -2.311 -21.033 -37.174 1.00 94.00 733 ALA A O 1
ATOM 5925 N N . ASP A 1 734 ? -1.950 -22.761 -38.569 1.00 91.69 734 ASP A N 1
ATOM 5926 C CA . ASP A 1 734 ? -3.000 -23.611 -37.990 1.00 91.69 734 ASP A CA 1
ATOM 5927 C C . ASP A 1 734 ? -2.586 -24.134 -36.597 1.00 91.69 734 ASP A C 1
ATOM 5929 O O . ASP A 1 734 ? -1.386 -24.319 -36.354 1.00 91.69 734 ASP A O 1
ATOM 5933 N N . PRO A 1 735 ? -3.546 -24.443 -35.697 1.00 88.44 735 PRO A N 1
ATOM 5934 C CA . PRO A 1 735 ? -3.278 -25.118 -34.426 1.00 88.44 735 PRO A CA 1
ATOM 5935 C C . PRO A 1 735 ? -2.300 -26.294 -34.561 1.00 88.44 735 PRO A C 1
ATOM 5937 O O . PRO A 1 735 ? -2.461 -27.170 -35.412 1.00 88.44 735 PRO A O 1
ATOM 5940 N N . GLY A 1 736 ? -1.259 -26.299 -33.723 1.00 84.75 736 GLY A N 1
ATOM 5941 C CA . GLY A 1 736 ? -0.183 -27.297 -33.758 1.00 84.75 736 GLY A CA 1
ATOM 5942 C C . GLY A 1 736 ? 1.033 -26.926 -34.620 1.00 84.75 736 GLY A C 1
ATOM 5943 O O . GLY A 1 736 ? 2.019 -27.664 -34.602 1.00 84.75 736 GLY A O 1
ATOM 5944 N N . TYR A 1 737 ? 1.000 -25.804 -35.349 1.00 90.00 737 TYR A N 1
ATOM 5945 C CA . TYR A 1 737 ? 2.119 -25.302 -36.154 1.00 90.00 737 TYR A CA 1
ATOM 5946 C C . TYR A 1 737 ? 2.660 -23.969 -35.623 1.00 90.00 737 TYR A C 1
ATOM 5948 O O . TYR A 1 737 ? 1.913 -23.118 -35.153 1.00 90.00 737 TYR A O 1
ATOM 5956 N N . VAL A 1 738 ? 3.972 -23.757 -35.762 1.00 91.62 738 VAL A N 1
ATOM 5957 C CA . VAL A 1 738 ? 4.649 -22.501 -35.377 1.00 91.62 738 VAL A CA 1
ATOM 5958 C C . VAL A 1 738 ? 5.441 -21.901 -36.537 1.00 91.62 738 VAL A C 1
ATOM 5960 O O . VAL A 1 738 ? 6.050 -22.623 -37.339 1.00 91.62 738 VAL A O 1
ATOM 5963 N N . VAL A 1 739 ? 5.488 -20.570 -36.614 1.00 91.88 739 VAL A N 1
ATOM 5964 C CA . VAL A 1 739 ? 6.158 -19.837 -37.699 1.00 91.88 739 VAL A CA 1
ATOM 5965 C C . VAL A 1 739 ? 7.551 -19.390 -37.257 1.00 91.88 739 VAL A C 1
ATOM 5967 O O . VAL A 1 739 ? 7.709 -18.611 -36.321 1.00 91.88 739 VAL A O 1
ATOM 5970 N N . ASN A 1 740 ? 8.582 -19.865 -37.960 1.00 90.50 740 ASN A N 1
ATOM 5971 C CA . ASN A 1 740 ? 9.984 -19.582 -37.649 1.00 90.50 740 ASN A CA 1
ATOM 5972 C C . ASN A 1 740 ? 10.727 -18.999 -38.854 1.00 90.50 740 ASN A C 1
ATOM 5974 O O . ASN A 1 740 ? 10.433 -19.318 -40.006 1.00 90.50 740 ASN A O 1
ATOM 5978 N N . GLY A 1 741 ? 11.746 -18.183 -38.605 1.00 89.06 741 GLY A N 1
ATOM 5979 C CA . GLY A 1 741 ? 12.540 -17.548 -39.644 1.00 89.06 741 GLY A CA 1
ATOM 5980 C C . GLY A 1 741 ? 13.653 -18.436 -40.207 1.00 89.06 741 GLY A C 1
ATOM 5981 O O . GLY A 1 741 ? 13.522 -19.021 -41.290 1.00 89.06 741 GLY A O 1
ATOM 5982 N N . PHE A 1 742 ? 14.785 -18.495 -39.499 1.00 82.62 742 PHE A N 1
ATOM 5983 C CA . PHE A 1 742 ? 15.984 -19.243 -39.915 1.00 82.62 742 PHE A CA 1
ATOM 5984 C C . PHE A 1 742 ? 16.178 -20.539 -39.132 1.00 82.62 742 PHE A C 1
ATOM 5986 O O . PHE A 1 742 ? 16.342 -21.605 -39.724 1.00 82.62 742 PHE A O 1
ATOM 5993 N N . LEU A 1 743 ? 16.176 -20.438 -37.805 1.00 74.44 743 LEU A N 1
ATOM 5994 C CA . LEU A 1 743 ? 16.345 -21.558 -36.892 1.00 74.44 743 LEU A CA 1
ATOM 5995 C C . LEU A 1 743 ? 15.083 -21.683 -36.045 1.00 74.44 743 LEU A C 1
ATOM 5997 O O . LEU A 1 743 ? 14.522 -20.660 -35.665 1.00 74.44 743 LEU A O 1
ATOM 6001 N N . PRO A 1 744 ? 14.639 -22.907 -35.734 1.00 68.62 744 PRO A N 1
ATOM 6002 C CA . PRO A 1 744 ? 13.569 -23.084 -34.775 1.00 68.62 744 PRO A CA 1
ATOM 6003 C C . PRO A 1 744 ? 14.091 -22.758 -33.379 1.00 68.62 744 PRO A C 1
ATOM 6005 O O . PRO A 1 744 ? 14.887 -23.530 -32.846 1.00 68.62 744 PRO A O 1
ATOM 6008 N N . LEU A 1 745 ? 13.684 -21.614 -32.832 1.00 68.75 745 LEU A N 1
ATOM 6009 C CA . LEU A 1 745 ? 14.098 -21.144 -31.504 1.00 68.75 745 LEU A CA 1
ATOM 6010 C C . LEU A 1 745 ? 12.996 -21.312 -30.449 1.00 68.75 745 LEU A C 1
ATOM 6012 O O . LEU A 1 745 ? 13.304 -21.328 -29.262 1.00 68.75 745 LEU A O 1
ATOM 6016 N N . HIS A 1 746 ? 11.744 -21.495 -30.878 1.00 71.12 746 HIS A N 1
ATOM 6017 C CA . HIS A 1 746 ? 10.592 -21.697 -29.999 1.00 71.12 746 HIS A CA 1
ATOM 6018 C C . HIS A 1 746 ? 10.385 -23.189 -29.707 1.00 71.12 746 HIS A C 1
ATOM 6020 O O . HIS A 1 746 ? 10.143 -23.980 -30.627 1.00 71.12 746 HIS A O 1
ATOM 6026 N N . TYR A 1 747 ? 10.525 -23.575 -28.437 1.00 72.12 747 TYR A N 1
ATOM 6027 C CA . TYR A 1 747 ? 10.351 -24.946 -27.949 1.00 72.12 747 TYR A CA 1
ATOM 6028 C C . TYR A 1 747 ? 9.499 -24.937 -26.680 1.00 72.12 747 TYR A C 1
ATOM 6030 O O . TYR A 1 747 ? 10.026 -24.926 -25.572 1.00 72.12 747 TYR A O 1
ATOM 6038 N N . VAL A 1 748 ? 8.185 -24.956 -26.866 1.00 85.75 748 VAL A N 1
ATOM 6039 C CA . VAL A 1 748 ? 7.192 -25.158 -25.804 1.00 85.75 748 VAL A CA 1
ATOM 6040 C C . VAL A 1 748 ? 6.326 -26.367 -26.160 1.00 85.75 748 VAL A C 1
ATOM 6042 O O . VAL A 1 748 ? 6.329 -26.816 -27.312 1.00 85.75 748 VAL A O 1
ATOM 6045 N N . LYS A 1 749 ? 5.650 -26.956 -25.172 1.00 90.31 749 LYS A N 1
ATOM 6046 C CA . LYS A 1 749 ? 4.786 -28.129 -25.375 1.00 90.31 749 LYS A CA 1
ATOM 6047 C C . LYS A 1 749 ? 3.351 -27.728 -25.698 1.00 90.31 749 LYS A C 1
ATOM 6049 O O . LYS A 1 749 ? 2.749 -28.337 -26.586 1.00 90.31 749 LYS A O 1
ATOM 6054 N N . GLY A 1 750 ? 2.848 -26.695 -25.029 1.00 93.62 750 GLY A N 1
ATOM 6055 C CA . GLY A 1 750 ? 1.613 -25.991 -25.370 1.00 93.62 750 GLY A CA 1
ATOM 6056 C C . GLY A 1 750 ? 1.900 -24.607 -25.944 1.00 93.62 750 GLY A C 1
ATOM 6057 O O . GLY A 1 750 ? 2.927 -24.013 -25.620 1.00 93.62 750 GLY A O 1
ATOM 6058 N N . ASP A 1 751 ? 1.023 -24.107 -26.810 1.00 93.88 751 ASP A N 1
ATOM 6059 C CA . ASP A 1 751 ? 1.076 -22.726 -27.296 1.00 93.88 751 ASP A CA 1
ATOM 6060 C C . ASP A 1 751 ? -0.327 -22.152 -27.547 1.00 93.88 751 ASP A C 1
ATOM 6062 O O . ASP A 1 751 ? -1.325 -22.882 -27.628 1.00 93.88 751 ASP A O 1
ATOM 6066 N N . HIS A 1 752 ? -0.388 -20.836 -27.713 1.00 95.69 752 HIS A N 1
ATOM 6067 C CA . HIS A 1 752 ? -1.602 -20.076 -27.987 1.00 95.69 752 HIS A CA 1
ATOM 6068 C C . HIS A 1 752 ? -1.315 -18.940 -28.991 1.00 95.69 752 HIS A C 1
ATOM 6070 O O . HIS A 1 752 ? -0.224 -18.818 -29.544 1.00 95.69 752 HIS A O 1
ATOM 6076 N N . GLY A 1 753 ? -2.327 -18.131 -29.307 1.00 94.62 753 GLY A N 1
ATOM 6077 C CA . GLY A 1 753 ? -2.249 -17.076 -30.332 1.00 94.62 753 GLY A CA 1
ATOM 6078 C C . GLY A 1 753 ? -2.750 -17.498 -31.717 1.00 94.62 753 GLY A C 1
ATOM 6079 O O . GLY A 1 753 ? -2.470 -16.825 -32.712 1.00 94.62 753 GLY A O 1
ATOM 6080 N N . PHE A 1 754 ? -3.476 -18.614 -31.787 1.00 95.00 754 PHE A N 1
ATOM 6081 C CA . PHE A 1 754 ? -4.131 -19.100 -32.998 1.00 95.00 754 PHE A CA 1
ATOM 6082 C C . PHE A 1 754 ? -5.408 -18.299 -33.305 1.00 95.00 754 PHE A C 1
ATOM 6084 O O . PHE A 1 754 ? -5.744 -17.318 -32.640 1.00 95.00 754 PHE A O 1
ATOM 6091 N N . ASP A 1 755 ? -6.123 -18.703 -34.355 1.00 94.75 755 ASP A N 1
ATOM 6092 C CA . ASP A 1 755 ? -7.434 -18.143 -34.677 1.00 94.75 755 ASP A CA 1
ATOM 6093 C C . ASP A 1 755 ? -8.405 -18.312 -33.496 1.00 94.75 755 ASP A C 1
ATOM 6095 O O . ASP A 1 755 ? -8.512 -19.390 -32.905 1.00 94.75 755 ASP A O 1
ATOM 6099 N N . ASN A 1 756 ? -9.136 -17.248 -33.167 1.00 94.94 756 ASN A N 1
ATOM 6100 C CA . ASN A 1 756 ? -10.044 -17.225 -32.029 1.00 94.94 756 ASN A CA 1
ATOM 6101 C C . ASN A 1 756 ? -11.320 -18.061 -32.229 1.00 94.94 756 ASN A C 1
ATOM 6103 O O . ASN A 1 756 ? -12.108 -18.182 -31.291 1.00 94.94 756 ASN A O 1
ATOM 6107 N N . GLU A 1 757 ? -11.543 -18.660 -33.403 1.00 93.62 757 GLU A N 1
ATOM 6108 C CA . GLU A 1 757 ? -12.582 -19.677 -33.619 1.00 93.62 757 GLU A CA 1
ATOM 6109 C C . GLU A 1 757 ? -12.212 -21.061 -33.068 1.00 93.62 757 GLU A C 1
ATOM 6111 O O . GLU A 1 757 ? -13.119 -21.835 -32.757 1.00 93.62 757 GLU A O 1
ATOM 6116 N N . ALA A 1 758 ? -10.921 -21.371 -32.900 1.00 94.25 758 ALA A N 1
ATOM 6117 C CA . ALA A 1 758 ? -10.494 -22.660 -32.364 1.00 94.25 758 ALA A CA 1
ATOM 6118 C C . ALA A 1 758 ? -11.036 -22.866 -30.940 1.00 94.25 758 ALA A C 1
ATOM 6120 O O . ALA A 1 758 ? -10.932 -21.979 -30.086 1.00 94.25 758 ALA A O 1
ATOM 6121 N N . MET A 1 759 ? -11.615 -24.042 -30.675 1.00 94.88 759 MET A N 1
ATOM 6122 C CA . MET A 1 759 ? -12.189 -24.349 -29.360 1.00 94.88 759 MET A CA 1
ATOM 6123 C C . MET A 1 759 ? -11.116 -24.361 -28.273 1.00 94.88 759 MET A C 1
ATOM 6125 O O . MET A 1 759 ? -11.364 -23.946 -27.146 1.00 94.88 759 MET A O 1
ATOM 6129 N N . GLU A 1 760 ? -9.900 -24.760 -28.625 1.00 95.69 760 GLU A N 1
ATOM 6130 C CA . GLU A 1 760 ? -8.753 -24.782 -27.734 1.00 95.69 760 GLU A CA 1
ATOM 6131 C C . GLU A 1 760 ? -8.335 -23.383 -27.278 1.00 95.69 760 GLU A C 1
ATOM 6133 O O . GLU A 1 760 ? -7.666 -23.269 -26.260 1.00 95.69 760 GLU A O 1
ATOM 6138 N N . MET A 1 761 ? -8.728 -22.324 -27.993 1.00 97.50 761 MET A N 1
ATOM 6139 C CA . MET A 1 761 ? -8.434 -20.936 -27.623 1.00 97.50 761 MET A CA 1
ATOM 6140 C C . MET A 1 761 ? -9.517 -20.309 -26.741 1.00 97.50 761 MET A C 1
ATOM 6142 O O . MET A 1 761 ? -9.337 -19.186 -26.277 1.00 97.50 761 MET A O 1
ATOM 6146 N N . LYS A 1 762 ? -10.646 -20.988 -26.510 1.00 98.06 762 LYS A N 1
ATOM 6147 C CA . LYS A 1 762 ? -11.741 -20.437 -25.704 1.00 98.06 762 LYS A CA 1
ATOM 6148 C C . LYS A 1 762 ? -11.390 -20.455 -24.217 1.00 98.06 762 LYS A C 1
ATOM 6150 O O . LYS A 1 762 ? -10.791 -21.412 -23.726 1.00 98.06 762 LYS A O 1
ATOM 6155 N N . ALA A 1 763 ? -11.824 -19.419 -23.512 1.00 98.12 763 ALA A N 1
ATOM 6156 C CA . ALA A 1 763 ? -11.547 -19.183 -22.101 1.00 98.12 763 ALA A CA 1
ATOM 6157 C C . ALA A 1 763 ? -12.712 -19.614 -21.193 1.00 98.12 763 ALA A C 1
ATOM 6159 O O . ALA A 1 763 ? -13.877 -19.655 -21.606 1.00 98.12 763 ALA A O 1
ATOM 6160 N N . LEU A 1 764 ? -12.397 -19.904 -19.931 1.00 97.38 764 LEU A N 1
ATOM 6161 C CA . LEU A 1 764 ? -13.372 -20.037 -18.846 1.00 97.38 764 LEU A CA 1
ATOM 6162 C C . LEU A 1 764 ? -14.059 -18.688 -18.552 1.00 97.38 764 LEU A C 1
ATOM 6164 O O . LEU A 1 764 ? -13.409 -17.650 -18.602 1.00 97.38 764 LEU A O 1
ATOM 6168 N N . PHE A 1 765 ? -15.345 -18.699 -18.170 1.00 98.12 765 PHE A N 1
ATOM 6169 C CA . PHE A 1 765 ? -16.028 -17.517 -17.623 1.00 98.12 765 PHE A CA 1
ATOM 6170 C C . PHE A 1 765 ? -17.096 -17.886 -16.581 1.00 98.12 765 PHE A C 1
ATOM 6172 O O . PHE A 1 765 ? -18.083 -18.567 -16.887 1.00 98.12 765 PHE A O 1
ATOM 6179 N N . ARG A 1 766 ? -16.921 -17.411 -15.343 1.00 98.06 766 ARG A N 1
ATOM 6180 C CA . ARG A 1 766 ? -17.833 -17.623 -14.208 1.00 98.06 766 ARG A CA 1
ATOM 6181 C C . ARG A 1 766 ? -18.027 -16.324 -13.430 1.00 98.06 766 ARG A C 1
ATOM 6183 O O . ARG A 1 766 ? -17.093 -15.549 -13.245 1.00 98.06 766 ARG A O 1
ATOM 6190 N N . VAL A 1 767 ? -19.238 -16.100 -12.935 1.00 98.31 767 VAL A N 1
ATOM 6191 C CA . VAL A 1 767 ? -19.599 -14.899 -12.172 1.00 98.31 767 VAL A CA 1
ATOM 6192 C C . VAL A 1 767 ? -20.421 -15.258 -10.944 1.00 98.31 767 VAL A C 1
ATOM 6194 O O . VAL A 1 767 ? -21.220 -16.192 -10.977 1.00 98.31 767 VAL A O 1
ATOM 6197 N N . VAL A 1 768 ? -20.241 -14.523 -9.851 1.00 98.00 768 VAL A N 1
ATOM 6198 C CA . VAL A 1 768 ? -21.026 -14.673 -8.617 1.00 98.00 768 VAL A CA 1
ATOM 6199 C C . VAL A 1 768 ? -21.125 -13.332 -7.903 1.00 98.00 768 VAL A C 1
ATOM 6201 O O . VAL A 1 768 ? -20.214 -12.515 -7.990 1.00 98.00 768 VAL A O 1
ATOM 6204 N N . GLY A 1 769 ? -22.225 -13.088 -7.199 1.00 95.62 769 GLY A N 1
ATOM 6205 C CA . GLY A 1 769 ? -22.422 -11.849 -6.452 1.00 95.62 769 GLY A CA 1
ATOM 6206 C C . GLY A 1 769 ? -23.888 -11.436 -6.378 1.00 95.62 769 GLY A C 1
ATOM 6207 O O . GLY A 1 769 ? -24.747 -12.126 -6.935 1.00 95.62 769 GLY A O 1
ATOM 6208 N N . PRO A 1 770 ? -24.186 -10.326 -5.685 1.00 93.62 770 PRO A N 1
ATOM 6209 C CA . PRO A 1 770 ? -25.552 -9.847 -5.474 1.00 93.62 770 PRO A CA 1
ATOM 6210 C C . PRO A 1 770 ? -26.305 -9.507 -6.770 1.00 93.62 770 PRO A C 1
ATOM 6212 O O . PRO A 1 770 ? -27.529 -9.637 -6.794 1.00 93.62 770 PRO A O 1
ATOM 6215 N N . ASP A 1 771 ? -25.602 -9.126 -7.843 1.00 95.25 771 ASP A N 1
ATOM 6216 C CA . ASP A 1 771 ? -26.237 -8.713 -9.104 1.00 95.25 771 ASP A CA 1
ATOM 6217 C C . ASP A 1 771 ? -26.431 -9.857 -10.111 1.00 95.25 771 ASP A C 1
ATOM 6219 O O . ASP A 1 771 ? -27.071 -9.669 -11.147 1.00 95.25 771 ASP A O 1
ATOM 6223 N N . PHE A 1 772 ? -25.935 -11.061 -9.818 1.00 96.56 772 PHE A N 1
ATOM 6224 C CA . PHE A 1 772 ? -26.015 -12.203 -10.728 1.00 96.56 772 PHE A CA 1
ATOM 6225 C C . PHE A 1 772 ? -27.125 -13.184 -10.346 1.00 96.56 772 PHE A C 1
ATOM 6227 O O . PHE A 1 772 ? -27.381 -13.470 -9.175 1.00 96.56 772 PHE A O 1
ATOM 6234 N N . GLN A 1 773 ? -27.794 -13.738 -11.358 1.00 94.94 773 GLN A N 1
ATOM 6235 C CA . GLN A 1 773 ? -28.714 -14.858 -11.174 1.00 94.94 773 GLN A CA 1
ATOM 6236 C C . GLN A 1 773 ? -27.959 -16.066 -10.627 1.00 94.94 773 GLN A C 1
ATOM 6238 O O . GLN A 1 773 ? -26.802 -16.277 -10.969 1.00 94.94 773 GLN A O 1
ATOM 6243 N N . LYS A 1 774 ? -28.642 -16.888 -9.827 1.00 94.50 774 LYS A N 1
ATOM 6244 C CA . LYS A 1 774 ? -28.084 -18.130 -9.283 1.00 94.50 774 LYS A CA 1
ATOM 6245 C C . LYS A 1 774 ? -28.351 -19.309 -10.210 1.00 94.50 774 LYS A C 1
ATOM 6247 O O . LYS A 1 774 ? -29.440 -19.415 -10.779 1.00 94.50 774 LYS A O 1
ATOM 6252 N N . ASN A 1 775 ? -27.392 -20.226 -10.282 1.00 94.44 775 ASN A N 1
ATOM 6253 C CA . ASN A 1 775 ? -27.429 -21.459 -11.060 1.00 94.44 775 ASN A CA 1
ATOM 6254 C C . ASN A 1 775 ? -27.802 -21.232 -12.536 1.00 94.44 775 ASN A C 1
ATOM 6256 O O . ASN A 1 775 ? -28.616 -21.960 -13.116 1.00 94.44 775 ASN A O 1
ATOM 6260 N N . ARG A 1 776 ? -27.248 -20.176 -13.139 1.00 95.25 776 ARG A N 1
ATOM 6261 C CA . ARG A 1 776 ? -27.560 -19.786 -14.515 1.00 95.25 776 ARG A CA 1
ATOM 6262 C C . ARG A 1 776 ? -26.430 -20.198 -15.455 1.00 95.25 776 ARG A C 1
ATOM 6264 O O . ARG A 1 776 ? -25.308 -19.731 -15.327 1.00 95.25 776 ARG A O 1
ATOM 6271 N N . VAL A 1 777 ? -26.736 -21.037 -16.441 1.00 94.75 777 VAL A N 1
ATOM 6272 C CA . VAL A 1 777 ? -25.832 -21.307 -17.570 1.00 94.75 777 VAL A CA 1
ATOM 6273 C C . VAL A 1 777 ? -26.311 -20.509 -18.770 1.00 94.75 777 VAL A C 1
ATOM 6275 O O . VAL A 1 777 ? -27.516 -20.466 -19.037 1.00 94.75 777 VAL A O 1
ATOM 6278 N N . VAL A 1 778 ? -25.379 -19.876 -19.471 1.00 93.50 778 VAL A N 1
ATOM 6279 C CA . VAL A 1 778 ? -25.679 -19.049 -20.635 1.00 93.50 778 VAL A CA 1
ATOM 6280 C C . VAL A 1 778 ? -24.859 -19.438 -21.855 1.00 93.50 778 VAL A C 1
ATOM 6282 O O . VAL A 1 778 ? -23.850 -20.137 -21.737 1.00 93.50 778 VAL A O 1
ATOM 6285 N N . ASP A 1 779 ? -25.321 -18.987 -23.019 1.00 94.00 779 ASP A N 1
ATOM 6286 C CA . ASP A 1 779 ? -24.628 -19.163 -24.291 1.00 94.00 779 ASP A CA 1
ATOM 6287 C C . ASP A 1 779 ? -23.238 -18.494 -24.267 1.00 94.00 779 ASP A C 1
ATOM 6289 O O . ASP A 1 779 ? -22.945 -17.699 -23.368 1.00 94.00 779 ASP A O 1
ATOM 6293 N N . PRO A 1 780 ? -22.344 -18.839 -25.207 1.00 96.44 780 PRO A N 1
ATOM 6294 C CA . PRO A 1 780 ? -21.020 -18.237 -25.271 1.00 96.44 780 PRO A CA 1
ATOM 6295 C C . PRO A 1 780 ? -21.062 -16.710 -25.343 1.00 96.44 780 PRO A C 1
ATOM 6297 O O . PRO A 1 780 ? -21.949 -16.143 -25.979 1.00 96.44 780 PRO A O 1
ATOM 6300 N N . ILE A 1 781 ? -20.071 -16.068 -24.726 1.00 96.81 781 ILE A N 1
ATOM 6301 C CA . ILE A 1 781 ? -19.884 -14.611 -24.761 1.00 96.81 781 ILE A CA 1
ATOM 6302 C C . ILE A 1 781 ? -18.549 -14.254 -25.417 1.00 96.81 781 ILE A C 1
ATOM 6304 O O . ILE A 1 781 ? -17.659 -15.103 -25.497 1.00 96.81 781 ILE A O 1
ATOM 6308 N N . ASP A 1 782 ? -18.373 -12.997 -25.814 1.00 97.56 782 ASP A N 1
ATOM 6309 C CA . ASP A 1 782 ? -17.089 -12.476 -26.279 1.00 97.56 782 ASP A CA 1
ATOM 6310 C C . ASP A 1 782 ? -16.414 -11.650 -25.171 1.00 97.56 782 ASP A C 1
ATOM 6312 O O . ASP A 1 782 ? -17.068 -10.879 -24.466 1.00 97.56 782 ASP A O 1
ATOM 6316 N N . LEU A 1 783 ? -15.088 -11.763 -25.011 1.00 98.12 783 LEU A N 1
ATOM 6317 C CA . LEU A 1 783 ? -14.359 -11.020 -23.966 1.00 98.12 783 LEU A CA 1
ATOM 6318 C C . LEU A 1 783 ? -14.470 -9.493 -24.121 1.00 98.12 783 LEU A C 1
ATOM 6320 O O . LEU A 1 783 ? -14.319 -8.760 -23.144 1.00 98.12 783 LEU A O 1
ATOM 6324 N N . VAL A 1 784 ? -14.777 -9.007 -25.327 1.00 97.75 784 VAL A N 1
ATOM 6325 C CA . VAL A 1 784 ? -15.031 -7.584 -25.597 1.00 97.75 784 VAL A CA 1
ATOM 6326 C C . VAL A 1 784 ? -16.272 -7.059 -24.855 1.00 97.75 784 VAL A C 1
ATOM 6328 O O . VAL A 1 784 ? -16.307 -5.893 -24.463 1.00 97.75 784 VAL A O 1
ATOM 6331 N N . ASP A 1 785 ? -17.256 -7.919 -24.571 1.00 97.69 785 ASP A N 1
ATOM 6332 C CA . ASP A 1 785 ? -18.499 -7.546 -23.880 1.00 97.69 785 ASP A CA 1
ATOM 6333 C C . ASP A 1 785 ? -18.314 -7.367 -22.366 1.00 97.69 785 ASP A C 1
ATOM 6335 O O . ASP A 1 785 ? -19.146 -6.746 -21.693 1.00 97.69 785 ASP A O 1
ATOM 6339 N N . VAL A 1 786 ? -17.216 -7.890 -21.809 1.00 98.44 786 VAL A N 1
ATOM 6340 C CA . VAL A 1 786 ? -16.953 -7.878 -20.364 1.00 98.44 786 VAL A CA 1
ATOM 6341 C C . VAL A 1 786 ? -16.806 -6.449 -19.846 1.00 98.44 786 VAL A C 1
ATOM 6343 O O . VAL A 1 786 ? -17.311 -6.142 -18.772 1.00 98.44 786 VAL A O 1
ATOM 6346 N N . TYR A 1 787 ? -16.213 -5.533 -20.615 1.00 98.50 787 TYR A N 1
ATOM 6347 C CA . TYR A 1 787 ? -16.116 -4.123 -20.225 1.00 98.50 787 TYR A CA 1
ATOM 6348 C C . TYR A 1 787 ? -17.487 -3.479 -19.993 1.00 98.50 787 TYR A C 1
ATOM 6350 O O . TYR A 1 787 ? -17.709 -2.848 -18.959 1.00 98.50 787 TYR A O 1
ATOM 6358 N N . ALA A 1 788 ? -18.429 -3.683 -20.919 1.00 96.50 788 ALA A N 1
ATOM 6359 C CA . ALA A 1 788 ? -19.781 -3.146 -20.803 1.00 96.50 788 ALA A CA 1
ATOM 6360 C C . ALA A 1 788 ? -20.514 -3.729 -19.581 1.00 96.50 788 ALA A C 1
ATOM 6362 O O . ALA A 1 788 ? -21.200 -2.995 -18.864 1.00 96.50 788 ALA A O 1
ATOM 6363 N N . LEU A 1 789 ? -20.313 -5.023 -19.303 1.00 98.00 789 LEU A N 1
ATOM 6364 C CA . LEU A 1 789 ? -20.799 -5.671 -18.084 1.00 98.00 789 LEU A CA 1
ATOM 6365 C C . LEU A 1 789 ? -20.201 -5.029 -16.823 1.00 98.00 789 LEU A C 1
ATOM 6367 O O . LEU A 1 789 ? -20.943 -4.664 -15.915 1.00 98.00 789 LEU A O 1
ATOM 6371 N N . MET A 1 790 ? -18.880 -4.844 -16.768 1.00 98.50 790 MET A N 1
ATOM 6372 C CA . MET A 1 790 ? -18.208 -4.229 -15.617 1.00 98.50 790 MET A CA 1
ATOM 6373 C C . MET A 1 790 ? -18.681 -2.790 -15.378 1.00 98.50 790 MET A C 1
ATOM 6375 O O . MET A 1 790 ? -18.953 -2.420 -14.236 1.00 98.50 790 MET A O 1
ATOM 6379 N N . CYS A 1 791 ? -18.841 -1.989 -16.438 1.00 97.38 791 CYS A N 1
ATOM 6380 C CA . CYS A 1 791 ? -19.398 -0.640 -16.333 1.00 97.38 791 CYS A CA 1
ATOM 6381 C C . CYS A 1 791 ? -20.816 -0.649 -15.753 1.00 97.38 791 CYS A C 1
ATOM 6383 O O . CYS A 1 791 ? -21.122 0.162 -14.879 1.00 97.38 791 CYS A O 1
ATOM 6385 N N . HIS A 1 792 ? -21.662 -1.582 -16.202 1.00 96.00 792 HIS A N 1
ATOM 6386 C CA . HIS A 1 792 ? -23.020 -1.732 -15.686 1.00 96.00 792 HIS A CA 1
ATOM 6387 C C . HIS A 1 792 ? -23.034 -2.081 -14.191 1.00 96.00 792 HIS A C 1
ATOM 6389 O O . HIS A 1 792 ? -23.718 -1.411 -13.422 1.00 96.00 792 HIS A O 1
ATOM 6395 N N . LEU A 1 793 ? -22.235 -3.068 -13.771 1.00 96.00 793 LEU A N 1
ATOM 6396 C CA . LEU A 1 793 ? -22.143 -3.506 -12.370 1.00 96.00 793 LEU A CA 1
ATOM 6397 C C . LEU A 1 793 ? -21.627 -2.403 -11.435 1.00 96.00 793 LEU A C 1
ATOM 6399 O O . LEU A 1 793 ? -22.046 -2.311 -10.286 1.00 96.00 793 LEU A O 1
ATOM 6403 N N . LEU A 1 794 ? -20.727 -1.550 -11.928 1.00 95.56 794 LEU A N 1
ATOM 6404 C CA . LEU A 1 794 ? -20.197 -0.405 -11.183 1.00 95.56 794 LEU A CA 1
ATOM 6405 C C . LEU A 1 794 ? -21.104 0.836 -11.248 1.00 95.56 794 LEU A C 1
ATOM 6407 O O . LEU A 1 794 ? -20.837 1.823 -10.561 1.00 95.56 794 LEU A O 1
ATOM 6411 N N . GLY A 1 795 ? -22.157 0.818 -12.072 1.00 93.31 795 GLY A N 1
ATOM 6412 C CA . GLY A 1 795 ? -23.042 1.964 -12.278 1.00 93.31 795 GLY A CA 1
ATOM 6413 C C . GLY A 1 795 ? -22.350 3.167 -12.926 1.00 93.31 795 GLY A C 1
ATOM 6414 O O . GLY A 1 795 ? -22.696 4.307 -12.615 1.00 93.31 795 GLY A O 1
ATOM 6415 N N . ILE A 1 796 ? -21.368 2.929 -13.801 1.00 94.31 796 ILE A N 1
ATOM 6416 C CA . ILE A 1 796 ? -20.597 3.974 -14.489 1.00 94.31 796 ILE A CA 1
ATOM 6417 C C . ILE A 1 796 ? -20.901 4.011 -15.986 1.00 94.31 796 ILE A C 1
ATOM 6419 O O . ILE A 1 796 ? -21.270 3.010 -16.601 1.00 94.31 796 ILE A O 1
ATOM 6423 N N . HIS A 1 797 ? -20.714 5.178 -16.597 1.00 93.75 797 HIS A N 1
ATOM 6424 C CA . HIS A 1 797 ? -20.830 5.339 -18.039 1.00 93.75 797 HIS A CA 1
ATOM 6425 C C . HIS A 1 797 ? -19.601 4.739 -18.737 1.00 93.75 797 HIS A C 1
ATOM 6427 O O . HIS A 1 797 ? -18.475 5.106 -18.388 1.00 93.75 797 HIS A O 1
ATOM 6433 N N . PRO A 1 798 ? -19.780 3.828 -19.705 1.00 92.69 798 PRO A N 1
ATOM 6434 C CA . PRO A 1 798 ? -18.658 3.269 -20.443 1.00 92.69 798 PRO A CA 1
ATOM 6435 C C . PRO A 1 798 ? -18.022 4.320 -21.362 1.00 92.69 798 PRO A C 1
ATOM 6437 O O . PRO A 1 798 ? -18.707 5.197 -21.896 1.00 92.69 798 PRO A O 1
ATOM 6440 N N . GLU A 1 799 ? -16.714 4.201 -21.588 1.00 92.88 799 GLU A N 1
ATOM 6441 C CA . GLU A 1 799 ? -16.049 4.866 -22.713 1.00 92.88 799 GLU A CA 1
ATOM 6442 C C . GLU A 1 799 ? -16.551 4.285 -24.048 1.00 92.88 799 GLU A C 1
ATOM 6444 O O . GLU A 1 799 ? -17.286 3.292 -24.083 1.00 92.88 799 GLU A O 1
ATOM 6449 N N . ILE A 1 800 ? -16.142 4.884 -25.172 1.00 91.75 800 ILE A N 1
ATOM 6450 C CA . ILE A 1 800 ? -16.384 4.284 -26.492 1.00 91.75 800 ILE A CA 1
ATOM 6451 C C . ILE A 1 800 ? -15.779 2.878 -26.498 1.00 91.75 800 ILE A C 1
ATOM 6453 O O . ILE A 1 800 ? -14.582 2.719 -26.269 1.00 91.75 800 ILE A O 1
ATOM 6457 N N . ASN A 1 801 ? -16.613 1.883 -26.775 1.00 94.50 801 ASN A N 1
ATOM 6458 C CA . ASN A 1 801 ? -16.251 0.476 -26.786 1.00 94.50 801 ASN A CA 1
ATOM 6459 C C . ASN A 1 801 ? -17.054 -0.261 -27.868 1.00 94.50 801 ASN A C 1
ATOM 6461 O O . ASN A 1 801 ? -18.053 0.255 -28.369 1.00 94.50 801 ASN A O 1
ATOM 6465 N N . ASP A 1 802 ? -16.572 -1.441 -28.232 1.00 95.56 802 ASP A N 1
ATOM 6466 C CA . ASP A 1 802 ? -17.107 -2.304 -29.282 1.00 95.56 802 ASP A CA 1
ATOM 6467 C C . ASP A 1 802 ? -17.977 -3.446 -28.705 1.00 95.56 802 ASP A C 1
ATOM 6469 O O . ASP A 1 802 ? -18.575 -4.201 -29.467 1.00 95.56 802 ASP A O 1
ATOM 6473 N N . GLY A 1 803 ? -18.041 -3.578 -27.373 1.00 92.88 803 GLY A N 1
ATOM 6474 C CA . GLY A 1 803 ? -18.821 -4.595 -26.668 1.00 92.88 803 GLY A CA 1
ATOM 6475 C C . GLY A 1 803 ? -20.265 -4.177 -26.374 1.00 92.88 803 GLY A C 1
ATOM 6476 O O . GLY A 1 803 ? -20.621 -2.996 -26.350 1.00 92.88 803 GLY A O 1
ATOM 6477 N N . HIS A 1 804 ? -21.119 -5.161 -26.101 1.00 90.88 804 HIS A N 1
ATOM 6478 C CA . HIS A 1 804 ? -22.544 -4.959 -25.865 1.00 90.88 804 HIS A CA 1
ATOM 6479 C C . HIS A 1 804 ? -23.035 -5.650 -24.589 1.00 90.88 804 HIS A C 1
ATOM 6481 O O . HIS A 1 804 ? -23.014 -6.871 -24.456 1.00 90.88 804 HIS A O 1
ATOM 6487 N N . LEU A 1 805 ? -23.610 -4.860 -23.673 1.00 92.56 805 LEU A N 1
ATOM 6488 C CA . LEU A 1 805 ? -24.237 -5.375 -22.449 1.00 92.56 805 LEU A CA 1
ATOM 6489 C C . LEU A 1 805 ? -25.366 -6.377 -22.748 1.00 92.56 805 LEU A C 1
ATOM 6491 O O . LEU A 1 805 ? -25.609 -7.278 -21.955 1.00 92.56 805 LEU A O 1
ATOM 6495 N N . ASP A 1 806 ? -26.050 -6.266 -23.890 1.00 90.44 806 ASP A N 1
ATOM 6496 C CA . ASP A 1 806 ? -27.122 -7.194 -24.274 1.00 90.44 806 ASP A CA 1
ATOM 6497 C C . ASP A 1 806 ? -26.667 -8.661 -24.336 1.00 90.44 806 ASP A C 1
ATOM 6499 O O . ASP A 1 806 ? -27.462 -9.563 -24.045 1.00 90.44 806 ASP A O 1
ATOM 6503 N N . ASN A 1 807 ? -25.383 -8.885 -24.616 1.00 92.00 807 ASN A N 1
ATOM 6504 C CA . ASN A 1 807 ? -24.773 -10.208 -24.680 1.00 92.00 807 ASN A CA 1
ATOM 6505 C C . ASN A 1 807 ? -24.507 -10.808 -23.292 1.00 92.00 807 ASN A C 1
ATOM 6507 O O . ASN A 1 807 ? -24.283 -12.005 -23.183 1.00 92.00 807 ASN A O 1
ATOM 6511 N N . THR A 1 808 ? -24.568 -10.018 -22.216 1.00 94.56 808 THR A N 1
ATOM 6512 C CA . THR A 1 808 ? -24.270 -10.475 -20.843 1.00 94.56 808 THR A CA 1
ATOM 6513 C C . THR A 1 808 ? -25.383 -10.164 -19.838 1.00 94.56 808 THR A C 1
ATOM 6515 O O . THR A 1 808 ? -25.472 -10.816 -18.797 1.00 94.56 808 THR A O 1
ATOM 6518 N N . LYS A 1 809 ? -26.315 -9.252 -20.155 1.00 92.75 809 LYS A N 1
ATOM 6519 C CA . LYS A 1 809 ? -27.397 -8.801 -19.255 1.00 92.75 809 LYS A CA 1
ATOM 6520 C C . LYS A 1 809 ? -28.271 -9.927 -18.722 1.00 92.75 809 LYS A C 1
ATOM 6522 O O . LYS A 1 809 ? -28.831 -9.836 -17.638 1.00 92.75 809 LYS A O 1
ATOM 6527 N N . HIS A 1 810 ? -28.406 -11.006 -19.483 1.00 91.19 810 HIS A N 1
ATOM 6528 C CA . HIS A 1 810 ? -29.246 -12.141 -19.127 1.00 91.19 810 HIS A CA 1
ATOM 6529 C C . HIS A 1 810 ? -28.623 -13.029 -18.028 1.00 91.19 810 HIS A C 1
ATOM 6531 O O . HIS A 1 810 ? -29.276 -13.976 -17.583 1.00 91.19 810 HIS A O 1
ATOM 6537 N N . MET A 1 811 ? -27.391 -12.731 -17.591 1.00 93.94 811 MET A N 1
ATOM 6538 C CA . MET A 1 811 ? -26.780 -13.265 -16.369 1.00 93.94 811 MET A CA 1
ATOM 6539 C C . MET A 1 811 ? -27.221 -12.502 -15.108 1.00 93.94 811 MET A C 1
ATOM 6541 O O . MET A 1 811 ? -27.074 -13.028 -14.007 1.00 93.94 811 MET A O 1
ATOM 6545 N N . LEU A 1 812 ? -27.753 -11.282 -15.244 1.00 94.94 812 LEU A N 1
ATOM 6546 C CA . LEU A 1 812 ? -28.061 -10.385 -14.128 1.00 94.94 812 LEU A CA 1
ATOM 6547 C C . LEU A 1 812 ? -29.457 -10.631 -13.552 1.00 94.94 812 LEU A C 1
ATOM 6549 O O . LEU A 1 812 ? -30.369 -11.063 -14.264 1.00 94.94 812 LEU A O 1
ATOM 6553 N N . VAL A 1 813 ? -29.648 -10.367 -12.259 1.00 89.56 813 VAL A N 1
ATOM 6554 C CA . VAL A 1 813 ? -30.981 -10.408 -11.643 1.00 89.56 813 VAL A CA 1
ATOM 6555 C C . VAL A 1 813 ? -31.863 -9.284 -12.195 1.00 89.56 813 VAL A C 1
ATOM 6557 O O . VAL A 1 813 ? -31.433 -8.144 -12.333 1.00 89.56 813 VAL A O 1
ATOM 6560 N N . ASN A 1 814 ? -33.130 -9.591 -12.484 1.00 64.12 814 ASN A N 1
ATOM 6561 C CA . ASN A 1 814 ? -34.119 -8.585 -12.877 1.00 64.12 814 ASN A CA 1
ATOM 6562 C C . ASN A 1 814 ? -34.476 -7.720 -11.655 1.00 64.12 814 ASN A C 1
ATOM 6564 O O . ASN A 1 814 ? -35.433 -8.005 -10.933 1.00 64.12 814 ASN A O 1
ATOM 6568 N N . THR A 1 815 ? -33.706 -6.669 -11.393 1.00 47.66 815 THR A N 1
ATOM 6569 C CA . THR A 1 815 ? -34.122 -5.602 -10.481 1.00 47.66 815 THR A CA 1
ATOM 6570 C C . THR A 1 815 ? -34.939 -4.606 -11.302 1.00 47.66 815 THR A C 1
ATOM 6572 O O . THR A 1 815 ? -34.501 -4.133 -12.344 1.00 47.66 815 THR A O 1
ATOM 6575 N N . GLY A 1 816 ? -36.191 -4.352 -10.912 1.00 36.97 816 GLY A N 1
ATOM 6576 C CA . GLY A 1 816 ? -37.130 -3.494 -11.649 1.00 36.97 816 GLY A CA 1
ATOM 6577 C C . GLY A 1 816 ? -36.749 -2.008 -11.629 1.00 36.97 816 GLY A C 1
ATOM 6578 O O . GLY A 1 816 ? -37.459 -1.207 -11.026 1.00 36.97 816 GLY A O 1
ATOM 6579 N N . GLY A 1 817 ? -35.627 -1.658 -12.261 1.00 35.53 817 GLY A N 1
ATOM 6580 C CA . GLY A 1 817 ? -34.988 -0.343 -12.229 1.00 35.53 817 GLY A CA 1
ATOM 6581 C C . GLY A 1 817 ? -34.782 0.319 -13.594 1.00 35.53 817 GLY A C 1
ATOM 6582 O O . GLY A 1 817 ? -34.082 1.326 -13.657 1.00 35.53 817 GLY A O 1
ATOM 6583 N N . ASP A 1 818 ? -35.403 -0.174 -14.669 1.00 34.75 818 ASP A N 1
ATOM 6584 C CA . ASP A 1 818 ? -35.457 0.546 -15.950 1.00 34.75 818 ASP A CA 1
ATOM 6585 C C . ASP A 1 818 ? -36.423 1.738 -15.848 1.00 34.75 818 ASP A C 1
ATOM 6587 O O . ASP A 1 818 ? -37.565 1.698 -16.299 1.00 34.75 818 ASP A O 1
ATOM 6591 N N . ASN A 1 819 ? -35.958 2.821 -15.225 1.00 32.62 819 ASN A N 1
ATOM 6592 C CA . ASN A 1 819 ? -36.633 4.121 -15.203 1.00 32.62 819 ASN A CA 1
ATOM 6593 C C . ASN A 1 819 ? -35.727 5.255 -15.705 1.00 32.62 819 ASN A C 1
ATOM 6595 O O . ASN A 1 819 ? -35.880 6.398 -15.292 1.00 32.62 819 ASN A O 1
ATOM 6599 N N . ASN A 1 820 ? -34.804 4.956 -16.621 1.00 32.97 820 ASN A N 1
ATOM 6600 C CA . ASN A 1 820 ? -34.125 5.964 -17.437 1.00 32.97 820 ASN A CA 1
ATOM 6601 C C . ASN A 1 820 ? -33.770 5.391 -18.815 1.00 32.97 820 ASN A C 1
ATOM 6603 O O . ASN A 1 820 ? -32.608 5.237 -19.177 1.00 32.97 820 ASN A O 1
ATOM 6607 N N . SER A 1 821 ? -34.800 5.102 -19.609 1.00 26.84 821 SER A N 1
ATOM 6608 C CA . SER A 1 821 ? -34.661 5.106 -21.064 1.00 26.84 821 SER A CA 1
ATOM 6609 C C . SER A 1 821 ? -35.086 6.497 -21.549 1.00 26.84 821 SER A C 1
ATOM 6611 O O . SER A 1 821 ? -36.192 6.928 -21.203 1.00 26.84 821 SER A O 1
ATOM 6613 N N . PRO A 1 822 ? -34.258 7.255 -22.292 1.00 30.64 822 PRO A N 1
ATOM 6614 C CA . PRO A 1 822 ? -34.714 8.507 -22.864 1.00 30.64 822 PRO A CA 1
ATOM 6615 C C . PRO A 1 822 ? -35.787 8.181 -23.902 1.00 30.64 822 PRO A C 1
ATOM 6617 O O . PRO A 1 822 ? -35.527 7.567 -24.934 1.00 30.64 822 PRO A O 1
ATOM 6620 N N . THR A 1 823 ? -37.016 8.595 -23.609 1.00 26.09 823 THR A N 1
ATOM 6621 C CA . THR A 1 823 ? -38.141 8.574 -24.538 1.00 26.09 823 THR A CA 1
ATOM 6622 C C . THR A 1 823 ? -37.778 9.356 -25.799 1.00 26.09 823 THR A C 1
ATOM 6624 O O . THR A 1 823 ? -37.914 10.580 -25.831 1.00 26.09 823 THR A O 1
ATOM 6627 N N . SER A 1 824 ? -37.346 8.668 -26.857 1.00 26.72 824 SER A N 1
ATOM 6628 C CA . SER A 1 824 ? -37.385 9.225 -28.205 1.00 26.72 824 SER A CA 1
ATOM 6629 C C . SER A 1 824 ? -38.791 9.014 -28.755 1.00 26.72 824 SER A C 1
ATOM 6631 O O . SER A 1 824 ? -39.181 7.913 -29.148 1.00 26.72 824 SER A O 1
ATOM 6633 N N . THR A 1 825 ? -39.578 10.079 -28.752 1.00 25.84 825 THR A N 1
ATOM 6634 C CA . THR A 1 825 ? -40.835 10.159 -29.483 1.00 25.84 825 THR A CA 1
ATOM 6635 C C . THR A 1 825 ? -40.565 9.983 -30.979 1.00 25.84 825 THR A C 1
ATOM 6637 O O . THR A 1 825 ? -39.909 10.801 -31.616 1.00 25.84 825 THR A O 1
ATOM 6640 N N . CYS A 1 826 ? -41.078 8.894 -31.551 1.00 23.44 826 CYS A N 1
ATOM 6641 C CA . CYS A 1 826 ? -41.126 8.685 -32.993 1.00 23.44 826 CYS A CA 1
ATOM 6642 C C . CYS A 1 826 ? -42.387 9.376 -33.554 1.00 23.44 826 CYS A C 1
ATOM 6644 O O . CYS A 1 826 ? -43.483 9.108 -33.049 1.00 23.44 826 CYS A O 1
ATOM 6646 N N . PRO A 1 827 ? -42.293 10.249 -34.572 1.00 27.42 827 PRO A N 1
ATOM 6647 C CA . PRO A 1 827 ? -43.469 10.769 -35.249 1.00 27.42 827 PRO A CA 1
ATOM 6648 C C . PRO A 1 827 ? -43.906 9.833 -36.390 1.00 27.42 827 PRO A C 1
ATOM 6650 O O . PRO A 1 827 ? -43.187 9.638 -37.362 1.00 27.42 827 PRO A O 1
ATOM 6653 N N . THR A 1 828 ? -45.122 9.298 -36.241 1.00 27.11 828 THR A N 1
ATOM 6654 C CA . THR A 1 828 ? -46.132 8.996 -37.283 1.00 27.11 828 THR A CA 1
ATOM 6655 C C . THR A 1 828 ? -45.713 8.255 -38.571 1.00 27.11 828 THR A C 1
ATOM 6657 O O . THR A 1 828 ? -45.080 8.814 -39.462 1.00 27.11 828 THR A O 1
ATOM 6660 N N . ALA A 1 829 ? -46.235 7.027 -38.710 1.00 27.61 829 ALA A N 1
ATOM 6661 C CA . ALA A 1 829 ? -46.322 6.190 -39.923 1.00 27.61 829 ALA A CA 1
ATOM 6662 C C . ALA A 1 829 ? -47.143 6.868 -41.069 1.00 27.61 829 ALA A C 1
ATOM 6664 O O . ALA A 1 829 ? -47.816 7.856 -40.761 1.00 27.61 829 ALA A O 1
ATOM 6665 N N . PRO A 1 830 ? -47.186 6.383 -42.347 1.00 38.25 830 PRO A N 1
ATOM 6666 C CA . PRO A 1 830 ? -47.559 4.997 -42.708 1.00 38.25 830 PRO A CA 1
ATOM 6667 C C . PRO A 1 830 ? -46.898 4.376 -43.969 1.00 38.25 830 PRO A C 1
ATOM 6669 O O . PRO A 1 830 ? -46.607 5.057 -44.946 1.00 38.25 830 PRO A O 1
ATOM 6672 N N . THR A 1 831 ? -46.784 3.041 -44.009 1.00 25.77 831 THR A N 1
ATOM 6673 C CA . THR A 1 831 ? -47.268 2.189 -45.128 1.00 25.77 831 THR A CA 1
ATOM 6674 C C . THR A 1 831 ? -47.131 0.697 -44.789 1.00 25.77 831 THR A C 1
ATOM 6676 O O . THR A 1 831 ? -46.048 0.188 -44.526 1.00 25.77 831 THR A O 1
ATOM 6679 N N . CYS A 1 832 ? -48.270 0.002 -44.781 1.00 23.69 832 CYS A N 1
ATOM 6680 C CA . CYS A 1 832 ? -48.401 -1.457 -44.763 1.00 23.69 832 CYS A CA 1
ATOM 6681 C C . CYS A 1 832 ? -48.109 -2.046 -46.161 1.00 23.69 832 CYS A C 1
ATOM 6683 O O . CYS A 1 832 ? -48.309 -1.344 -47.149 1.00 23.69 832 CYS A O 1
ATOM 6685 N N . ILE A 1 833 ? -47.741 -3.334 -46.282 1.00 26.08 833 ILE A N 1
ATOM 6686 C CA . ILE A 1 833 ? -48.564 -4.471 -46.781 1.00 26.08 833 ILE A CA 1
ATOM 6687 C C . ILE A 1 833 ? -47.734 -5.791 -46.704 1.00 26.08 833 ILE A C 1
ATOM 6689 O O . ILE A 1 833 ? -46.507 -5.712 -46.700 1.00 26.08 833 ILE A O 1
ATOM 6693 N N . PRO A 1 834 ? -48.373 -6.984 -46.590 1.00 36.69 834 PRO A N 1
ATOM 6694 C CA . PRO A 1 834 ? -47.870 -8.163 -45.869 1.00 36.69 834 PRO A CA 1
ATOM 6695 C C . PRO A 1 834 ? -47.585 -9.394 -46.756 1.00 36.69 834 PRO A C 1
ATOM 6697 O O . PRO A 1 834 ? -48.126 -9.486 -47.850 1.00 36.69 834 PRO A O 1
ATOM 6700 N N . HIS A 1 835 ? -46.869 -10.407 -46.243 1.00 25.62 835 HIS A N 1
ATOM 6701 C CA . HIS A 1 835 ? -47.050 -11.797 -46.698 1.00 25.62 835 HIS A CA 1
ATOM 6702 C C . HIS A 1 835 ? -46.717 -12.838 -45.615 1.00 25.62 835 HIS A C 1
ATOM 6704 O O . HIS A 1 835 ? -45.572 -13.038 -45.223 1.00 25.62 835 HIS A O 1
ATOM 6710 N N . CYS A 1 836 ? -47.769 -13.528 -45.179 1.00 25.66 836 CYS A N 1
ATOM 6711 C CA . CYS A 1 836 ? -47.758 -14.854 -44.572 1.00 25.66 836 CYS A CA 1
ATOM 6712 C C . CYS A 1 836 ? -48.031 -15.865 -45.704 1.00 25.66 836 CYS A C 1
ATOM 6714 O O . CYS A 1 836 ? -48.886 -15.560 -46.531 1.00 25.66 836 CYS A O 1
ATOM 6716 N N . HIS A 1 837 ? -47.306 -16.994 -45.768 1.00 30.17 837 HIS A N 1
ATOM 6717 C CA . HIS A 1 837 ? -47.718 -18.304 -46.328 1.00 30.17 837 HIS A CA 1
ATOM 6718 C C . HIS A 1 837 ? -46.487 -19.216 -46.500 1.00 30.17 837 HIS A C 1
ATOM 6720 O O . HIS A 1 837 ? -45.851 -19.142 -47.537 1.00 30.17 837 HIS A O 1
ATOM 6726 N N . TYR A 1 838 ? -46.161 -20.075 -45.522 1.00 28.05 838 TYR A N 1
ATOM 6727 C CA . TYR A 1 838 ? -45.336 -21.293 -45.722 1.00 28.05 838 TYR A CA 1
ATOM 6728 C C . TYR A 1 838 ? -45.446 -22.284 -44.536 1.00 28.05 838 TYR A C 1
ATOM 6730 O O . TYR A 1 838 ? -44.466 -22.906 -44.146 1.00 28.05 838 TYR A O 1
ATOM 6738 N N . TRP A 1 839 ? -46.633 -22.443 -43.932 1.00 28.61 839 TRP A N 1
ATOM 6739 C CA . TRP A 1 839 ? -46.804 -23.332 -42.763 1.00 28.61 839 TRP A CA 1
ATOM 6740 C C . TRP A 1 839 ? -47.607 -24.621 -43.014 1.00 28.61 839 TRP A C 1
ATOM 6742 O O . TRP A 1 839 ? -47.415 -25.595 -42.290 1.00 28.61 839 TRP A O 1
ATOM 6752 N N . ASP A 1 840 ? -48.409 -24.716 -44.078 1.00 29.56 840 ASP A N 1
ATOM 6753 C CA . ASP A 1 840 ? -49.305 -25.875 -44.254 1.00 29.56 840 ASP A CA 1
ATOM 6754 C C . ASP A 1 840 ? -48.739 -27.032 -45.102 1.00 29.56 840 ASP A C 1
ATOM 6756 O O . ASP A 1 840 ? -49.307 -28.125 -45.118 1.00 29.56 840 ASP A O 1
ATOM 6760 N N . THR A 1 841 ? -47.579 -26.867 -45.749 1.00 30.59 841 THR A N 1
ATOM 6761 C CA . THR A 1 841 ? -46.975 -27.936 -46.576 1.00 30.59 841 THR A CA 1
ATOM 6762 C C . THR A 1 841 ? -46.063 -28.876 -45.768 1.00 30.59 841 THR A C 1
ATOM 6764 O O . THR A 1 841 ? -45.957 -30.061 -46.084 1.00 30.59 841 THR A O 1
ATOM 6767 N N . CYS A 1 842 ? -45.461 -28.403 -44.668 1.00 31.17 842 CYS A N 1
ATOM 6768 C CA . CYS A 1 842 ? -44.495 -29.179 -43.872 1.00 31.17 842 CYS A CA 1
ATOM 6769 C C . CYS A 1 842 ? -45.151 -30.242 -42.967 1.00 31.17 842 CYS A C 1
ATOM 6771 O O . CYS A 1 842 ? -44.581 -31.308 -42.729 1.00 31.17 842 CYS A O 1
ATOM 6773 N N . LEU A 1 843 ? -46.388 -30.013 -42.515 1.00 34.03 843 LEU A N 1
ATOM 6774 C CA . LEU A 1 843 ? -47.083 -30.896 -41.564 1.00 34.03 843 LEU A CA 1
ATOM 6775 C C . LEU A 1 843 ? -47.561 -32.228 -42.169 1.00 34.03 843 LEU A C 1
ATOM 6777 O O . LEU A 1 843 ? -47.764 -33.203 -41.440 1.00 34.03 843 LEU A O 1
ATOM 6781 N N . THR A 1 844 ? -47.689 -32.311 -43.495 1.00 32.25 844 THR A N 1
ATOM 6782 C CA . THR A 1 844 ? -48.121 -33.544 -44.177 1.00 32.25 844 THR A CA 1
ATOM 6783 C C . THR A 1 844 ? -46.948 -34.503 -44.431 1.00 32.25 844 THR A C 1
ATOM 6785 O O . THR A 1 844 ? -47.128 -35.719 -44.383 1.00 32.25 844 THR A O 1
ATOM 6788 N N . ILE A 1 845 ? -45.726 -33.980 -44.591 1.00 34.09 845 ILE A N 1
ATOM 6789 C CA . ILE A 1 845 ? -44.502 -34.771 -44.820 1.00 34.09 845 ILE A CA 1
ATOM 6790 C C . ILE A 1 845 ? -44.009 -35.413 -43.510 1.00 34.09 845 ILE A C 1
ATOM 6792 O O . ILE A 1 845 ? -43.659 -36.594 -43.479 1.00 34.09 845 ILE A O 1
ATOM 6796 N N . ILE A 1 846 ? -44.103 -34.690 -42.389 1.00 36.00 846 ILE A N 1
ATOM 6797 C CA . ILE A 1 846 ? -43.681 -35.177 -41.062 1.00 36.00 846 ILE A CA 1
ATOM 6798 C C . ILE A 1 846 ? -44.569 -36.336 -40.569 1.00 36.00 846 ILE A C 1
ATOM 6800 O O . ILE A 1 846 ? -44.084 -37.289 -39.948 1.00 36.00 846 ILE A O 1
ATOM 6804 N N . ARG A 1 847 ? -45.866 -36.336 -40.909 1.00 32.56 847 ARG A N 1
ATOM 6805 C CA . ARG A 1 847 ? -46.777 -37.442 -40.560 1.00 32.56 847 ARG A CA 1
ATOM 6806 C C . ARG A 1 847 ? -46.498 -38.737 -41.329 1.00 32.56 847 ARG A C 1
ATOM 6808 O O . ARG A 1 847 ? -46.827 -39.802 -40.816 1.00 32.56 847 ARG A O 1
ATOM 6815 N N . PHE A 1 848 ? -45.862 -38.674 -42.500 1.00 33.12 848 PHE A N 1
ATOM 6816 C CA . PHE A 1 848 ? -45.545 -39.864 -43.298 1.00 33.12 848 PHE A CA 1
ATOM 6817 C C . PHE A 1 848 ? -44.252 -40.559 -42.826 1.00 33.12 848 PHE A C 1
ATOM 6819 O O . PHE A 1 848 ? -44.179 -41.787 -42.804 1.00 33.12 848 PHE A O 1
ATOM 6826 N N . ILE A 1 849 ? -43.268 -39.783 -42.356 1.00 35.06 849 ILE A N 1
ATOM 6827 C CA . ILE A 1 849 ? -41.966 -40.281 -41.869 1.00 35.06 849 ILE A CA 1
ATOM 6828 C C . ILE A 1 849 ? -42.097 -40.931 -40.479 1.00 35.06 849 ILE A C 1
ATOM 6830 O O . ILE A 1 849 ? -41.506 -41.978 -40.210 1.00 35.06 849 ILE A O 1
ATOM 6834 N N . THR A 1 850 ? -42.959 -40.383 -39.618 1.00 37.84 850 THR A N 1
ATOM 6835 C CA . THR A 1 850 ? -43.119 -40.855 -38.228 1.00 37.84 850 THR A CA 1
ATOM 6836 C C . THR A 1 850 ? -43.769 -42.249 -38.128 1.00 37.84 850 THR A C 1
ATOM 6838 O O . THR A 1 850 ? -43.566 -42.960 -37.145 1.00 37.84 850 THR A O 1
ATOM 6841 N N . VAL A 1 851 ? -44.525 -42.683 -39.146 1.00 32.47 851 VAL A N 1
ATOM 6842 C CA . VAL A 1 851 ? -45.256 -43.968 -39.124 1.00 32.47 851 VAL A CA 1
ATOM 6843 C C . VAL A 1 851 ? -44.397 -45.152 -39.597 1.00 32.47 851 VAL A C 1
ATOM 6845 O O . VAL A 1 851 ? -44.611 -46.267 -39.126 1.00 32.47 851 VAL A O 1
ATOM 6848 N N . LYS A 1 852 ? -43.382 -44.940 -40.450 1.00 32.28 852 LYS A N 1
ATOM 6849 C CA . LYS A 1 852 ? -42.476 -46.024 -40.889 1.00 32.28 852 LYS A CA 1
ATOM 6850 C C . LYS A 1 852 ? -41.293 -46.264 -39.946 1.00 32.28 852 LYS A C 1
ATOM 6852 O O . LYS A 1 852 ? -40.885 -47.409 -39.782 1.00 32.28 852 LYS A O 1
ATOM 6857 N N . PHE A 1 853 ? -40.806 -45.230 -39.256 1.00 34.59 853 PHE A N 1
ATOM 6858 C CA . PHE A 1 853 ? -39.681 -45.358 -38.317 1.00 34.59 853 PHE A CA 1
ATOM 6859 C C . PHE A 1 853 ? -40.028 -46.164 -37.048 1.00 34.59 853 PHE A C 1
ATOM 6861 O O . PHE A 1 853 ? -39.149 -46.663 -36.352 1.00 34.59 853 PHE A O 1
ATOM 6868 N N . HIS A 1 854 ? -41.321 -46.341 -36.755 1.00 36.09 854 HIS A N 1
ATOM 6869 C CA . HIS A 1 854 ? -41.791 -47.072 -35.576 1.00 36.09 854 HIS A CA 1
ATOM 6870 C C . HIS A 1 854 ? -41.768 -48.606 -35.734 1.00 36.09 854 HIS A C 1
ATOM 6872 O O . HIS A 1 854 ? -41.960 -49.309 -34.747 1.00 36.09 854 HIS A O 1
ATOM 6878 N N . PHE A 1 855 ? -41.530 -49.142 -36.941 1.00 32.12 855 PHE A N 1
ATOM 6879 C CA . PHE A 1 855 ? -41.695 -50.576 -37.221 1.00 32.12 855 PHE A CA 1
ATOM 6880 C C . PHE A 1 855 ? -40.398 -51.404 -37.296 1.00 32.12 855 PHE A C 1
ATOM 6882 O O . PHE A 1 855 ? -40.510 -52.620 -37.440 1.00 32.12 855 PHE A O 1
ATOM 6889 N N . HIS A 1 856 ? -39.191 -50.820 -37.193 1.00 35.38 856 HIS A N 1
ATOM 6890 C CA . HIS A 1 856 ? -37.937 -51.579 -37.412 1.00 35.38 856 HIS A CA 1
ATOM 6891 C C . HIS A 1 856 ? -36.839 -51.520 -36.332 1.00 35.38 856 HIS A C 1
ATOM 6893 O O . HIS A 1 856 ? -35.963 -52.372 -36.373 1.00 35.38 856 HIS A O 1
ATOM 6899 N N . CYS A 1 857 ? -36.897 -50.653 -35.311 1.00 37.41 857 CYS A N 1
ATOM 6900 C CA . CYS A 1 857 ? -35.824 -50.590 -34.289 1.00 37.41 857 CYS A CA 1
ATOM 6901 C C . CYS A 1 857 ? -36.326 -50.589 -32.830 1.00 37.41 857 CYS A C 1
ATOM 6903 O O . CYS A 1 857 ? -35.727 -49.983 -31.941 1.00 37.41 857 CYS A O 1
ATOM 6905 N N . GLY A 1 858 ? -37.454 -51.248 -32.557 1.00 39.12 858 GLY A N 1
ATOM 6906 C CA . GLY A 1 858 ? -38.092 -51.262 -31.238 1.00 39.12 858 GLY A CA 1
ATOM 6907 C C . GLY A 1 858 ? -37.760 -52.495 -30.399 1.00 39.12 858 GLY A C 1
ATOM 6908 O O . GLY A 1 858 ? -38.501 -53.463 -30.477 1.00 39.12 858 GLY A O 1
ATOM 6909 N N . GLN A 1 859 ? -36.708 -52.438 -29.570 1.00 36.66 859 GLN A N 1
ATOM 6910 C CA . GLN A 1 859 ? -36.688 -53.029 -28.209 1.00 36.66 859 GLN A CA 1
ATOM 6911 C C . GLN A 1 859 ? -35.351 -52.845 -27.466 1.00 36.66 859 GLN A C 1
ATOM 6913 O O . GLN A 1 859 ? -35.360 -52.788 -26.240 1.00 36.66 859 GLN A O 1
ATOM 6918 N N . HIS A 1 860 ? -34.219 -52.682 -28.158 1.00 38.84 860 HIS A N 1
ATOM 6919 C CA . HIS A 1 860 ? -32.904 -52.663 -27.494 1.00 38.84 860 HIS A CA 1
ATOM 6920 C C . HIS A 1 860 ? -32.520 -51.317 -26.847 1.00 38.84 860 HIS A C 1
ATOM 6922 O O . HIS A 1 860 ? -31.932 -51.301 -25.767 1.00 38.84 860 HIS A O 1
ATOM 6928 N N . TYR A 1 861 ? -32.927 -50.182 -27.422 1.00 42.31 861 TYR A N 1
ATOM 6929 C CA . TYR A 1 861 ? -32.530 -48.857 -26.914 1.00 42.31 861 TYR A CA 1
ATOM 6930 C C . TYR A 1 861 ? -33.361 -48.352 -25.722 1.00 42.31 861 TYR A C 1
ATOM 6932 O O . TYR A 1 861 ? -32.886 -47.550 -24.920 1.00 42.31 861 TYR A O 1
ATOM 6940 N N . TYR A 1 862 ? -34.587 -48.853 -25.546 1.00 42.16 862 TYR A N 1
ATOM 6941 C CA . TYR A 1 862 ? -35.462 -48.436 -24.442 1.00 42.16 862 TYR A CA 1
ATOM 6942 C C . TYR A 1 862 ? -34.975 -48.956 -23.075 1.00 42.16 862 TYR A C 1
ATOM 6944 O O . TYR A 1 862 ? -35.198 -48.323 -22.043 1.00 42.16 862 TYR A O 1
ATOM 6952 N N . THR A 1 863 ? -34.264 -50.085 -23.069 1.00 39.56 863 THR A N 1
ATOM 6953 C CA . THR A 1 863 ? -33.711 -50.711 -21.859 1.00 39.56 863 THR A CA 1
ATOM 6954 C C . THR A 1 863 ? -32.454 -49.983 -21.372 1.00 39.56 863 THR A C 1
ATOM 6956 O O . THR A 1 863 ? -32.332 -49.727 -20.177 1.00 39.56 863 THR A O 1
ATOM 6959 N N . TYR A 1 864 ? -31.584 -49.544 -22.290 1.00 40.16 864 TYR A N 1
ATOM 6960 C CA . TYR A 1 864 ? -30.411 -48.717 -21.965 1.00 40.16 864 TYR A CA 1
ATOM 6961 C C . TYR A 1 864 ? -30.805 -47.331 -21.450 1.00 40.16 864 TYR A C 1
ATOM 6963 O O . TYR A 1 864 ? -30.253 -46.850 -20.464 1.00 40.16 864 TYR A O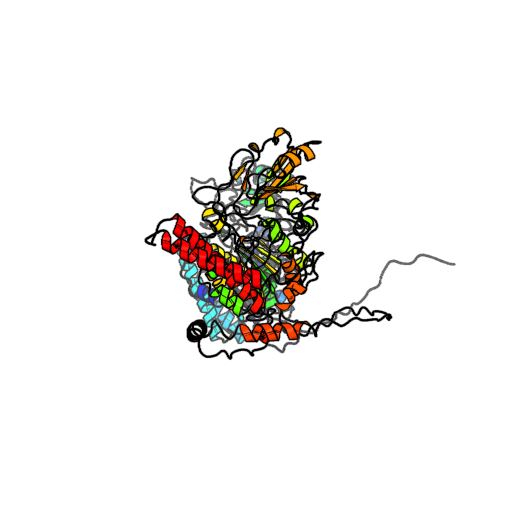 1
ATOM 6971 N N . PHE A 1 865 ? -31.834 -46.727 -22.046 1.00 42.19 865 PHE A N 1
ATOM 6972 C CA . PHE A 1 865 ? -32.345 -45.432 -21.601 1.00 42.19 865 PHE A CA 1
ATOM 6973 C C . PHE A 1 865 ? -32.974 -45.491 -20.195 1.00 42.19 865 PHE A C 1
ATOM 6975 O O . PHE A 1 865 ? -32.858 -44.542 -19.425 1.00 42.19 865 PHE A O 1
ATOM 6982 N N . ARG A 1 866 ? -33.588 -46.621 -19.805 1.00 40.75 866 ARG A N 1
ATOM 6983 C CA . ARG A 1 866 ? -34.067 -46.831 -18.425 1.00 40.75 866 ARG A CA 1
ATOM 6984 C C . ARG A 1 866 ? -32.955 -47.125 -17.419 1.00 40.75 866 ARG A C 1
ATOM 6986 O O . ARG A 1 866 ? -33.112 -46.735 -16.268 1.00 40.75 866 ARG A O 1
ATOM 6993 N N . ALA A 1 867 ? -31.874 -47.793 -17.824 1.00 40.28 867 ALA A N 1
ATOM 6994 C CA . ALA A 1 867 ? -30.712 -48.017 -16.962 1.00 40.28 867 ALA A CA 1
ATOM 6995 C C . ALA A 1 867 ? -29.994 -46.691 -16.659 1.00 40.28 867 ALA A C 1
ATOM 6997 O O . ALA A 1 867 ? -29.761 -46.372 -15.498 1.00 40.28 867 ALA A O 1
ATOM 6998 N N . PHE A 1 868 ? -29.806 -45.858 -17.687 1.00 42.12 868 PHE A N 1
ATOM 6999 C CA . PHE A 1 868 ? -29.225 -44.518 -17.570 1.00 42.12 868 PHE A CA 1
ATOM 7000 C C . PHE A 1 868 ? -30.062 -43.570 -16.687 1.00 42.12 868 PHE A C 1
ATOM 7002 O O . PHE A 1 868 ? -29.526 -42.804 -15.894 1.00 42.12 868 PHE A O 1
ATOM 7009 N N . LEU A 1 869 ? -31.396 -43.658 -16.754 1.00 37.53 869 LEU A N 1
ATOM 7010 C CA . LEU A 1 869 ? -32.294 -42.868 -15.899 1.00 37.53 869 LEU A CA 1
ATOM 7011 C C . LEU A 1 869 ? -32.506 -43.457 -14.492 1.00 37.53 869 LEU A C 1
ATOM 7013 O O . LEU A 1 869 ? -33.064 -42.779 -13.635 1.00 37.53 869 LEU A O 1
ATOM 7017 N N . SER A 1 870 ? -32.078 -44.697 -14.238 1.00 38.47 870 SER A N 1
ATOM 7018 C CA . SER A 1 870 ? -32.118 -45.323 -12.909 1.00 38.47 870 SER A CA 1
ATOM 7019 C C . SER A 1 870 ? -30.905 -44.953 -12.046 1.00 38.47 870 SER A C 1
ATOM 7021 O O . SER A 1 870 ? -30.984 -45.085 -10.826 1.00 38.47 870 SER A O 1
ATOM 7023 N N . GLU A 1 871 ? -29.806 -44.498 -12.653 1.00 37.88 871 GLU A N 1
ATOM 7024 C CA . GLU A 1 871 ? -28.612 -43.993 -11.954 1.00 37.88 871 GLU A CA 1
ATOM 7025 C C . GLU A 1 871 ? -28.719 -42.498 -11.597 1.00 37.88 871 GLU A C 1
ATOM 7027 O O . GLU A 1 871 ? -28.052 -42.024 -10.678 1.00 37.88 871 GLU A O 1
ATOM 7032 N N . LEU A 1 872 ? -29.630 -41.758 -12.239 1.00 36.12 872 LEU A N 1
ATOM 7033 C CA . LEU A 1 872 ? -29.945 -40.361 -11.927 1.00 36.12 872 LEU A CA 1
ATOM 7034 C C . LEU A 1 872 ? -31.207 -40.295 -11.045 1.00 36.12 872 LEU A C 1
ATOM 7036 O O . LEU A 1 872 ? -32.334 -40.352 -11.526 1.00 36.12 872 LEU A O 1
ATOM 7040 N N . ASN A 1 873 ? -30.999 -40.222 -9.731 1.00 33.22 873 ASN A N 1
ATOM 7041 C CA . ASN A 1 873 ? -31.991 -40.363 -8.655 1.00 33.22 873 ASN A CA 1
ATOM 7042 C C . ASN A 1 873 ? -33.349 -39.605 -8.829 1.00 33.22 873 ASN A C 1
ATOM 7044 O O . ASN A 1 873 ? -33.477 -38.571 -9.485 1.00 33.22 873 ASN A O 1
ATOM 7048 N N . THR A 1 874 ? -34.366 -40.134 -8.140 1.00 39.31 874 THR A N 1
ATOM 7049 C CA . THR A 1 874 ? -35.829 -40.220 -8.371 1.00 39.31 874 THR A CA 1
ATOM 7050 C C . THR A 1 874 ? -36.715 -38.961 -8.541 1.00 39.31 874 THR A C 1
ATOM 7052 O O . THR A 1 874 ? -37.911 -39.047 -8.255 1.00 39.31 874 THR A O 1
ATOM 7055 N N . SER A 1 875 ? -36.235 -37.810 -9.026 1.00 37.84 875 SER A N 1
ATOM 7056 C CA . SER A 1 875 ? -37.044 -36.563 -8.949 1.00 37.84 875 SER A CA 1
ATOM 7057 C C . SER A 1 875 ? -37.375 -35.818 -10.249 1.00 37.84 875 SER A C 1
ATOM 7059 O O . SER A 1 875 ? -38.019 -34.771 -10.174 1.00 37.84 875 SER A O 1
ATOM 7061 N N . TYR A 1 876 ? -37.054 -36.326 -11.442 1.00 32.94 876 TYR A N 1
ATOM 7062 C CA . TYR A 1 876 ? -37.393 -35.621 -12.692 1.00 32.94 876 TYR A CA 1
ATOM 7063 C C . TYR A 1 876 ? -38.573 -36.247 -13.454 1.00 32.94 876 TYR A C 1
ATOM 7065 O O . TYR A 1 876 ? -38.545 -37.401 -13.878 1.00 32.94 876 TYR A O 1
ATOM 7073 N N . LYS A 1 877 ? -39.638 -35.451 -13.643 1.00 37.44 877 LYS A N 1
ATOM 7074 C CA . LYS A 1 877 ? -40.782 -35.762 -14.517 1.00 37.44 877 LYS A CA 1
ATOM 7075 C C . LYS A 1 877 ? -40.387 -35.583 -15.988 1.00 37.44 877 LYS A C 1
ATOM 7077 O O . LYS A 1 877 ? -39.858 -34.545 -16.367 1.00 37.44 877 LYS A O 1
ATOM 7082 N N . VAL A 1 878 ? -40.710 -36.584 -16.806 1.00 39.47 878 VAL A N 1
ATOM 7083 C CA . VAL A 1 878 ? -40.461 -36.637 -18.259 1.00 39.47 878 VAL A CA 1
ATOM 7084 C C . VAL A 1 878 ? -41.217 -35.509 -19.003 1.00 39.47 878 VAL A C 1
ATOM 7086 O O . VAL A 1 878 ? -42.434 -35.405 -18.816 1.00 39.47 878 VAL A O 1
ATOM 7089 N N . PRO A 1 879 ? -40.554 -34.692 -19.853 1.00 38.00 879 PRO A N 1
ATOM 7090 C CA . PRO A 1 879 ? -41.201 -33.666 -20.680 1.00 38.00 879 PRO A CA 1
ATOM 7091 C C . PRO A 1 879 ? -42.106 -34.245 -21.776 1.00 38.00 879 PRO A C 1
ATOM 7093 O O . PRO A 1 879 ? -41.942 -35.380 -22.228 1.00 38.00 879 PRO A O 1
ATOM 7096 N N . SER A 1 880 ? -43.093 -33.457 -22.205 1.00 41.88 880 SER A N 1
ATOM 7097 C CA . SER A 1 880 ? -44.130 -33.912 -23.136 1.00 41.88 880 SER A CA 1
ATOM 7098 C C . SER A 1 880 ? -43.643 -34.011 -24.589 1.00 41.88 880 SER A C 1
ATOM 7100 O O . SER A 1 880 ? -42.732 -33.313 -25.026 1.00 41.88 880 SER A O 1
ATOM 7102 N N . ARG A 1 881 ? -44.314 -34.879 -25.356 1.00 37.00 881 ARG A N 1
ATOM 7103 C CA . ARG A 1 881 ? -43.959 -35.362 -26.707 1.00 37.00 881 ARG A CA 1
ATOM 7104 C C . ARG A 1 881 ? -43.702 -34.274 -27.771 1.00 37.00 881 ARG A C 1
ATOM 7106 O O . ARG A 1 881 ? -43.166 -34.605 -28.822 1.00 37.00 881 ARG A O 1
ATOM 7113 N N . GLY A 1 882 ? -44.088 -33.020 -27.521 1.00 38.69 882 GLY A N 1
ATOM 7114 C CA . GLY A 1 882 ? -43.890 -31.888 -28.435 1.00 38.69 882 GLY A CA 1
ATOM 7115 C C . GLY A 1 882 ? -42.476 -31.293 -28.413 1.00 38.69 882 GLY A C 1
ATOM 7116 O O . GLY A 1 882 ? -41.941 -30.983 -29.473 1.00 38.69 882 GLY A O 1
ATOM 7117 N N . GLU A 1 883 ? -41.826 -31.214 -27.246 1.00 38.94 883 GLU A N 1
ATOM 7118 C CA . GLU A 1 883 ? -40.510 -30.554 -27.093 1.00 38.94 883 GLU A CA 1
ATOM 7119 C C . GLU A 1 883 ? -39.342 -31.363 -27.683 1.00 38.94 883 GLU A C 1
ATOM 7121 O O . GLU A 1 883 ? -38.294 -30.811 -28.015 1.00 38.94 883 GLU A O 1
ATOM 7126 N N . VAL A 1 884 ? -39.526 -32.673 -27.868 1.00 41.62 884 VAL A N 1
ATOM 7127 C CA . VAL A 1 884 ? -38.495 -33.579 -28.403 1.00 41.62 884 VAL A CA 1
ATOM 7128 C C . VAL A 1 884 ? -38.289 -33.382 -29.913 1.00 41.62 884 VAL A C 1
ATOM 7130 O O . VAL A 1 884 ? -37.193 -33.611 -30.419 1.00 41.62 884 VAL A O 1
ATOM 7133 N N . SER A 1 885 ? -39.317 -32.933 -30.644 1.00 41.69 885 SER A N 1
ATOM 7134 C CA . SER A 1 885 ? -39.297 -32.963 -32.115 1.00 41.69 885 SER A CA 1
ATOM 7135 C C . SER A 1 885 ? -38.573 -31.789 -32.790 1.00 41.69 885 SER A C 1
ATOM 7137 O O . SER A 1 885 ? -37.997 -31.994 -33.852 1.00 41.69 885 SER A O 1
ATOM 7139 N N . GLU A 1 886 ? -38.525 -30.599 -32.175 1.00 40.41 886 GLU A N 1
ATOM 7140 C CA . GLU A 1 886 ? -37.890 -29.410 -32.783 1.00 40.41 886 GLU A CA 1
ATOM 7141 C C . GLU A 1 886 ? -36.448 -29.162 -32.315 1.00 40.41 886 GLU A C 1
ATOM 7143 O O . GLU A 1 886 ? -35.637 -28.652 -33.083 1.00 40.41 886 GLU A O 1
ATOM 7148 N N . ARG A 1 887 ? -36.090 -29.530 -31.075 1.00 42.16 887 ARG A N 1
ATOM 7149 C CA . ARG A 1 887 ? -34.765 -29.209 -30.500 1.00 42.16 887 ARG A CA 1
ATOM 7150 C C . ARG A 1 887 ? -33.752 -30.349 -30.510 1.00 42.16 887 ARG A C 1
ATOM 7152 O O . ARG A 1 887 ? -32.554 -30.078 -30.515 1.00 42.16 887 ARG A O 1
ATOM 7159 N N . PHE A 1 888 ? -34.205 -31.601 -30.476 1.00 39.72 888 PHE A N 1
ATOM 7160 C CA . PHE A 1 888 ? -33.316 -32.742 -30.226 1.00 39.72 888 PHE A CA 1
ATOM 7161 C C . PHE A 1 888 ? -33.006 -33.575 -31.472 1.00 39.72 888 PHE A C 1
ATOM 7163 O O . PHE A 1 888 ? -31.906 -34.112 -31.561 1.00 39.72 888 PHE A O 1
ATOM 7170 N N . LEU A 1 889 ? -33.905 -33.640 -32.461 1.00 39.19 889 LEU A N 1
ATOM 7171 C CA . LEU A 1 889 ? -33.684 -34.451 -33.666 1.00 39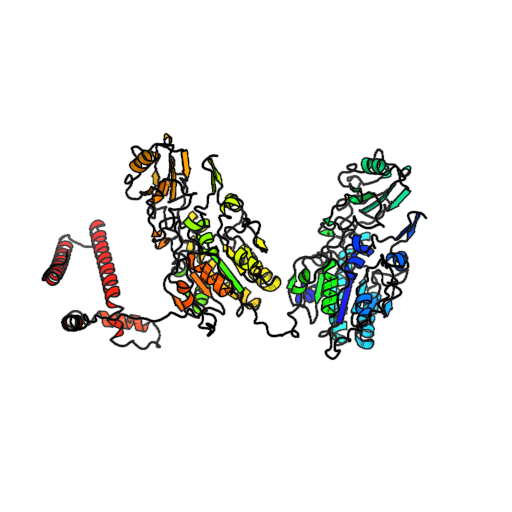.19 889 LEU A CA 1
ATOM 7172 C C . LEU A 1 889 ? -32.444 -34.046 -34.493 1.00 39.19 889 LEU A C 1
ATOM 7174 O O . LEU A 1 889 ? -31.706 -34.952 -34.877 1.00 39.19 889 LEU A O 1
ATOM 7178 N N . PRO A 1 890 ? -32.147 -32.750 -34.729 1.00 43.16 890 PRO A N 1
ATOM 7179 C CA . PRO A 1 890 ? -30.943 -32.358 -35.470 1.00 43.16 890 PRO A CA 1
ATOM 7180 C C . PRO A 1 890 ? -29.650 -32.754 -34.741 1.00 43.16 890 PRO A C 1
ATOM 7182 O O . PRO A 1 890 ? -28.736 -33.302 -35.347 1.00 43.16 890 PRO A O 1
ATOM 7185 N N . LYS A 1 891 ? -29.614 -32.576 -33.413 1.00 41.81 891 LYS A N 1
ATOM 7186 C CA . LYS A 1 891 ? -28.455 -32.920 -32.572 1.00 41.81 891 LYS A CA 1
ATOM 7187 C C . LYS A 1 891 ? -28.259 -34.428 -32.415 1.00 41.81 891 LYS A C 1
ATOM 7189 O O . LYS A 1 891 ? -27.130 -34.898 -32.330 1.00 41.81 891 LYS A O 1
ATOM 7194 N N . MET A 1 892 ? -29.345 -35.200 -32.409 1.00 39.16 892 MET A N 1
ATOM 7195 C CA . MET A 1 892 ? -29.269 -36.663 -32.440 1.00 39.16 892 MET A CA 1
ATOM 7196 C C . MET A 1 892 ? -28.774 -37.181 -33.796 1.00 39.16 892 MET A C 1
ATOM 7198 O O . MET A 1 892 ? -28.066 -38.182 -33.827 1.00 39.16 892 MET A O 1
ATOM 7202 N N . TYR A 1 893 ? -29.104 -36.497 -34.897 1.00 38.62 893 TYR A N 1
ATOM 7203 C CA . TYR A 1 893 ? -28.605 -36.829 -36.234 1.00 38.62 893 TYR A CA 1
ATOM 7204 C C . TYR A 1 893 ? -27.096 -36.559 -36.359 1.00 38.62 893 TYR A C 1
ATOM 7206 O O . TYR A 1 893 ? -26.367 -37.402 -36.873 1.00 38.62 893 TYR A O 1
ATOM 7214 N N . GLU A 1 894 ? -26.608 -35.439 -35.810 1.00 44.41 894 GLU A N 1
ATOM 7215 C CA . GLU A 1 894 ? -25.171 -35.130 -35.737 1.00 44.41 894 GLU A CA 1
ATOM 7216 C C . GLU A 1 894 ? -24.402 -36.108 -34.841 1.00 44.41 894 GLU A C 1
ATOM 7218 O O . GLU A 1 894 ? -23.340 -36.587 -35.233 1.00 44.41 894 GLU A O 1
ATOM 7223 N N . ALA A 1 895 ? -24.952 -36.471 -33.677 1.00 41.44 895 ALA A N 1
ATOM 7224 C CA . ALA A 1 895 ? -24.329 -37.445 -32.781 1.00 41.44 895 ALA A CA 1
ATOM 7225 C C . ALA A 1 895 ? -24.281 -38.858 -33.392 1.00 41.44 895 ALA A C 1
ATOM 7227 O O . ALA A 1 895 ? -23.286 -39.564 -33.238 1.00 41.44 895 ALA A O 1
ATOM 7228 N N . ALA A 1 896 ? -25.324 -39.261 -34.126 1.00 40.00 896 ALA A N 1
ATOM 7229 C CA . ALA A 1 896 ? -25.344 -40.535 -34.841 1.00 40.00 896 ALA A CA 1
ATOM 7230 C C . ALA A 1 896 ? -24.334 -40.559 -36.001 1.00 40.00 896 ALA A C 1
ATOM 7232 O O . ALA A 1 896 ? -23.634 -41.551 -36.166 1.00 40.00 896 ALA A O 1
ATOM 7233 N N . LEU A 1 897 ? -24.201 -39.462 -36.760 1.00 41.56 897 LEU A N 1
ATOM 7234 C CA . LEU A 1 897 ? -23.186 -39.314 -37.813 1.00 41.56 897 LEU A CA 1
ATOM 7235 C C . LEU A 1 897 ? -21.756 -39.319 -37.263 1.00 41.56 897 LEU A C 1
ATOM 7237 O O . LEU A 1 897 ? -20.857 -39.856 -37.911 1.00 41.56 897 LEU A O 1
ATOM 7241 N N . LEU A 1 898 ? -21.548 -38.723 -36.087 1.00 43.78 898 LEU A N 1
ATOM 7242 C CA . LEU A 1 898 ? -20.249 -38.703 -35.424 1.00 43.78 898 LEU A CA 1
ATOM 7243 C C . LEU A 1 898 ? -19.866 -40.105 -34.939 1.00 43.78 898 LEU A C 1
ATOM 7245 O O . LEU A 1 898 ? -18.776 -40.558 -35.261 1.00 43.78 898 LEU A O 1
ATOM 7249 N N . ASN A 1 899 ? -20.780 -40.828 -34.282 1.00 41.00 899 ASN A N 1
ATOM 7250 C CA . ASN A 1 899 ? -20.530 -42.214 -33.873 1.00 41.00 899 ASN A CA 1
ATOM 7251 C C . ASN A 1 899 ? -20.309 -43.149 -35.066 1.00 41.00 899 ASN A C 1
ATOM 7253 O O . ASN A 1 899 ? -19.413 -43.982 -35.010 1.00 41.00 899 ASN A O 1
ATOM 7257 N N . LEU A 1 900 ? -21.053 -42.979 -36.166 1.00 40.91 900 LEU A N 1
ATOM 7258 C CA . LEU A 1 900 ? -20.852 -43.787 -37.373 1.00 40.91 900 LEU A CA 1
ATOM 7259 C C . LEU A 1 900 ? -19.465 -43.547 -37.996 1.00 40.91 900 LEU A C 1
ATOM 7261 O O . LEU A 1 900 ? -18.840 -44.476 -38.498 1.00 40.91 900 LEU A O 1
ATOM 7265 N N . LYS A 1 901 ? -18.965 -42.302 -37.951 1.00 41.75 901 LYS A N 1
ATOM 7266 C CA . LYS A 1 901 ? -17.597 -41.967 -38.379 1.00 41.75 901 LYS A CA 1
ATOM 7267 C C . LYS A 1 901 ? -16.544 -42.594 -37.473 1.00 41.75 901 LYS A C 1
ATOM 7269 O O . LYS A 1 901 ? -15.548 -43.088 -37.991 1.00 41.75 901 LYS A O 1
ATOM 7274 N N . THR A 1 902 ? -16.766 -42.585 -36.161 1.00 43.75 902 THR A N 1
ATOM 7275 C CA . THR A 1 902 ? -15.842 -43.182 -35.191 1.00 43.75 902 THR A CA 1
ATOM 7276 C C . THR A 1 902 ? -15.791 -44.702 -35.343 1.00 43.75 902 THR A C 1
ATOM 7278 O O . THR A 1 902 ? -14.704 -45.260 -35.432 1.00 43.75 902 THR A O 1
ATOM 7281 N N . GLU A 1 903 ? -16.939 -45.372 -35.489 1.00 41.53 903 GLU A N 1
ATOM 7282 C CA . GLU A 1 903 ? -16.991 -46.825 -35.710 1.00 41.53 903 GLU A CA 1
ATOM 7283 C C . GLU A 1 903 ? -16.347 -47.229 -37.048 1.00 41.53 903 GLU A C 1
ATOM 7285 O O . GLU A 1 903 ? -15.618 -48.217 -37.108 1.00 41.53 903 GLU A O 1
ATOM 7290 N N . LEU A 1 904 ? -16.529 -46.442 -38.118 1.00 41.84 904 LEU A N 1
ATOM 7291 C CA . LEU A 1 904 ? -15.839 -46.676 -39.395 1.00 41.84 904 LEU A CA 1
ATOM 7292 C C . LEU A 1 904 ? -14.317 -46.501 -39.276 1.00 41.84 904 LEU A C 1
ATOM 7294 O O . LEU A 1 904 ? -13.575 -47.291 -39.856 1.00 41.84 904 LEU A O 1
ATOM 7298 N N . GLN A 1 905 ? -13.851 -45.515 -38.504 1.00 46.62 905 GLN A N 1
ATOM 7299 C CA . GLN A 1 905 ? -12.423 -45.315 -38.231 1.00 46.62 905 GLN A CA 1
ATOM 7300 C C . GLN A 1 905 ? -11.830 -46.443 -37.380 1.00 46.62 905 GLN A C 1
ATOM 7302 O O . GLN A 1 905 ? -10.700 -46.857 -37.634 1.00 46.62 905 GLN A O 1
ATOM 7307 N N . GLU A 1 906 ? -12.580 -46.985 -36.418 1.00 43.81 906 GLU A N 1
ATOM 7308 C CA . GLU A 1 906 ? -12.147 -48.135 -35.616 1.00 43.81 906 GLU A CA 1
ATOM 7309 C C . GLU A 1 906 ? -12.064 -49.425 -36.449 1.00 43.81 906 GLU A C 1
ATOM 7311 O O . GLU A 1 906 ? -11.114 -50.194 -36.292 1.00 43.81 906 GLU A O 1
ATOM 7316 N N . VAL A 1 907 ? -12.985 -49.634 -37.398 1.00 44.56 907 VAL A N 1
ATOM 7317 C CA . VAL A 1 907 ? -12.933 -50.764 -38.345 1.00 44.56 907 VAL A CA 1
ATOM 7318 C C . VAL A 1 907 ? -11.743 -50.639 -39.307 1.00 44.56 907 VAL A C 1
ATOM 7320 O O . VAL A 1 907 ? -11.056 -51.629 -39.570 1.00 44.56 907 VAL A O 1
ATOM 7323 N N . GLU A 1 908 ? -11.451 -49.433 -39.800 1.00 44.06 908 GLU A N 1
ATOM 7324 C CA . GLU A 1 908 ? -10.306 -49.165 -40.683 1.00 44.06 908 GLU A CA 1
ATOM 7325 C C . GLU A 1 908 ? -8.966 -49.318 -39.934 1.00 44.06 908 GLU A C 1
ATOM 7327 O O . GLU A 1 908 ? -8.009 -49.891 -40.461 1.00 44.06 908 GLU A O 1
ATOM 7332 N N . TYR A 1 909 ? -8.917 -48.900 -38.664 1.00 41.88 909 TYR A N 1
ATOM 7333 C CA . TYR A 1 909 ? -7.758 -49.056 -37.784 1.00 41.88 909 TYR A CA 1
ATOM 7334 C C . TYR A 1 909 ? -7.497 -50.524 -37.405 1.00 41.88 909 TYR A C 1
ATOM 7336 O O . TYR A 1 909 ? -6.351 -50.979 -37.457 1.00 41.88 909 TYR A O 1
ATOM 7344 N N . ALA A 1 910 ? -8.541 -51.303 -37.102 1.00 42.53 910 ALA A N 1
ATOM 7345 C CA . ALA A 1 910 ? -8.425 -52.732 -36.793 1.00 42.53 910 ALA A CA 1
ATOM 7346 C C . ALA A 1 910 ? -8.002 -53.575 -38.016 1.00 42.53 910 ALA A C 1
ATOM 7348 O O . ALA A 1 910 ? -7.206 -54.508 -37.890 1.00 42.53 910 ALA A O 1
ATOM 7349 N N . ALA A 1 911 ? -8.453 -53.214 -39.224 1.00 44.22 911 ALA A N 1
ATOM 7350 C CA . ALA A 1 911 ? -8.043 -53.875 -40.468 1.00 44.22 911 ALA A CA 1
ATOM 7351 C C . ALA A 1 911 ? -6.566 -53.617 -40.844 1.00 44.22 911 ALA A C 1
ATOM 7353 O O . ALA A 1 911 ? -5.945 -54.454 -41.503 1.00 44.22 911 ALA A O 1
ATOM 7354 N N . LEU A 1 912 ? -5.991 -52.486 -40.414 1.00 45.44 912 LEU A N 1
ATOM 7355 C CA . LEU A 1 912 ? -4.598 -52.099 -40.681 1.00 45.44 912 LEU A CA 1
ATOM 7356 C C . LEU A 1 912 ? -3.596 -52.615 -39.636 1.00 45.44 912 LEU A C 1
ATOM 7358 O O . LEU A 1 912 ? -2.404 -52.709 -39.933 1.00 45.44 912 LEU A O 1
ATOM 7362 N N . THR A 1 913 ? -4.058 -52.957 -38.432 1.00 43.12 913 THR A N 1
ATOM 7363 C CA . THR A 1 913 ? -3.199 -53.352 -37.299 1.00 43.12 913 THR A CA 1
ATOM 7364 C C . THR A 1 913 ? -3.146 -54.860 -37.051 1.00 43.12 913 THR A C 1
ATOM 7366 O O . THR A 1 913 ? -2.263 -55.324 -36.337 1.00 43.12 913 THR A O 1
ATOM 7369 N N . GLY A 1 914 ? -4.006 -55.652 -37.702 1.00 51.94 914 GLY A N 1
ATOM 7370 C CA . GLY A 1 914 ? -3.938 -57.118 -37.664 1.00 51.94 914 GLY A CA 1
ATOM 7371 C C . GLY A 1 914 ? -4.337 -57.747 -36.324 1.00 51.94 914 GLY A C 1
ATOM 7372 O O . GLY A 1 914 ? -4.236 -58.967 -36.175 1.00 51.94 914 GLY A O 1
ATOM 7373 N N . ASP A 1 915 ? -4.833 -56.953 -35.378 1.00 48.22 915 ASP A N 1
ATOM 7374 C CA . ASP A 1 915 ? -5.324 -57.446 -34.100 1.00 48.22 915 ASP A CA 1
ATOM 7375 C C . ASP A 1 915 ? -6.790 -57.882 -34.228 1.00 48.22 915 ASP A C 1
ATOM 7377 O O . ASP A 1 915 ? -7.730 -57.096 -34.158 1.00 48.22 915 ASP A O 1
ATOM 7381 N N . GLY A 1 916 ? -6.977 -59.194 -34.394 1.00 55.25 916 GLY A N 1
ATOM 7382 C CA . GLY A 1 916 ? -8.156 -59.869 -33.857 1.00 55.25 916 GLY A CA 1
ATOM 7383 C C . GLY A 1 916 ? -9.377 -60.046 -34.759 1.00 55.25 916 GLY A C 1
ATOM 7384 O O . GLY A 1 916 ? -10.478 -59.902 -34.254 1.00 55.25 916 GLY A O 1
ATOM 7385 N N . TRP A 1 917 ? -9.222 -60.476 -36.018 1.00 39.19 917 TRP A N 1
ATOM 7386 C CA . TRP A 1 917 ? -10.251 -61.264 -36.730 1.00 39.19 917 TRP A CA 1
ATOM 7387 C C . TRP A 1 917 ? -9.590 -62.334 -37.613 1.00 39.19 917 TRP A C 1
ATOM 7389 O O . TRP A 1 917 ? -8.679 -62.055 -38.394 1.00 39.19 917 TRP A O 1
ATOM 7399 N N . THR A 1 918 ? -10.017 -63.594 -37.488 1.00 42.44 918 THR A N 1
ATOM 7400 C CA . THR A 1 918 ? -9.502 -64.706 -38.299 1.00 42.44 918 THR A CA 1
ATOM 7401 C C . THR A 1 918 ? -10.221 -64.782 -39.647 1.00 42.44 918 THR A C 1
ATOM 7403 O O . THR A 1 918 ? -11.336 -65.281 -39.735 1.00 42.44 918 THR A O 1
ATOM 7406 N N . SER A 1 919 ? -9.493 -64.401 -40.702 1.00 46.31 919 SER A N 1
ATOM 7407 C CA . SER A 1 919 ? -9.789 -64.521 -42.143 1.00 46.31 919 SER A CA 1
ATOM 7408 C C . SER A 1 919 ? -10.405 -63.288 -42.824 1.00 46.31 919 SER A C 1
ATOM 7410 O O . SER A 1 919 ? -11.424 -62.738 -42.425 1.00 46.31 919 SER A O 1
ATOM 7412 N N . THR A 1 920 ? -9.782 -62.896 -43.939 1.00 48.69 920 THR A N 1
ATOM 7413 C CA . THR A 1 920 ? -10.145 -61.772 -44.823 1.00 48.69 920 THR A CA 1
ATOM 7414 C C . THR A 1 920 ? -11.520 -61.906 -45.493 1.00 48.69 920 THR A C 1
ATOM 7416 O O . THR A 1 920 ? -11.971 -60.972 -46.152 1.00 48.69 920 THR A O 1
ATOM 7419 N N . ALA A 1 921 ? -12.207 -63.039 -45.321 1.00 44.72 921 ALA A N 1
ATOM 7420 C CA . ALA A 1 921 ? -13.530 -63.284 -45.888 1.00 44.72 921 ALA A CA 1
ATOM 7421 C C . ALA A 1 921 ? -14.667 -62.624 -45.078 1.00 44.72 921 ALA A C 1
ATOM 7423 O O . ALA A 1 921 ? -15.629 -62.151 -45.678 1.00 44.72 921 ALA A O 1
ATOM 7424 N N . GLU A 1 922 ? -14.549 -62.522 -43.747 1.00 43.41 922 GLU A N 1
ATOM 7425 C CA . GLU A 1 922 ? -15.602 -61.937 -42.890 1.00 43.41 922 GLU A CA 1
ATOM 7426 C C . GLU A 1 922 ? -15.628 -60.398 -42.944 1.00 43.41 922 GLU A C 1
ATOM 7428 O O . GLU A 1 922 ? -16.697 -59.788 -42.880 1.00 43.41 922 GLU A O 1
ATOM 7433 N N . VAL A 1 923 ? -14.473 -59.759 -43.168 1.00 47.69 923 VAL A N 1
ATOM 7434 C CA . VAL A 1 923 ? -14.366 -58.295 -43.319 1.00 47.69 923 VAL A CA 1
ATOM 7435 C C . VAL A 1 923 ? -14.982 -57.826 -44.643 1.00 47.69 923 VAL A C 1
ATOM 7437 O O . VAL A 1 923 ? -15.717 -56.841 -44.656 1.00 47.69 923 VAL A O 1
ATOM 7440 N N . SER A 1 924 ? -14.767 -58.564 -45.743 1.00 47.19 924 SER A N 1
ATOM 7441 C CA . SER A 1 924 ? -15.391 -58.249 -47.041 1.00 47.19 924 SER A CA 1
ATOM 7442 C C . SER A 1 924 ? -16.910 -58.386 -46.968 1.00 47.19 924 SER A C 1
ATOM 7444 O O . SER A 1 924 ? -17.627 -57.500 -47.411 1.00 47.19 924 SER A O 1
ATOM 7446 N N . GLN A 1 925 ? -17.414 -59.454 -46.344 1.00 45.31 925 GLN A N 1
ATOM 7447 C CA . GLN A 1 925 ? -18.853 -59.711 -46.285 1.00 45.31 925 GLN A CA 1
ATOM 7448 C C . GLN A 1 925 ? -19.603 -58.699 -45.400 1.00 45.31 925 GLN A C 1
ATOM 7450 O O . GLN A 1 925 ? -20.750 -58.359 -45.687 1.00 45.31 925 GLN A O 1
ATOM 7455 N N . THR A 1 926 ? -18.954 -58.180 -44.355 1.00 47.75 926 THR A N 1
ATOM 7456 C CA . THR A 1 926 ? -19.530 -57.151 -43.474 1.00 47.75 926 THR A CA 1
ATOM 7457 C C . THR A 1 926 ? -19.454 -55.760 -44.115 1.00 47.75 926 THR A C 1
ATOM 7459 O O . THR A 1 926 ? -20.434 -55.018 -44.075 1.00 47.75 926 THR A O 1
ATOM 7462 N N . GLY A 1 927 ? -18.345 -55.434 -44.789 1.00 46.25 927 GLY A N 1
ATOM 7463 C CA . GLY A 1 927 ? -18.198 -54.190 -45.551 1.00 46.25 927 GLY A CA 1
ATOM 7464 C C . GLY A 1 927 ? -19.160 -54.092 -46.739 1.00 46.25 927 GLY A C 1
ATOM 7465 O O . GLY A 1 927 ? -19.776 -53.048 -46.940 1.00 46.25 927 GLY A O 1
ATOM 7466 N N . ASP A 1 928 ? -19.363 -55.192 -47.470 1.00 45.34 928 ASP A N 1
ATOM 7467 C CA . ASP A 1 928 ? -20.283 -55.246 -48.613 1.00 45.34 928 ASP A CA 1
ATOM 7468 C C . ASP A 1 928 ? -21.755 -55.112 -48.177 1.00 45.34 928 ASP A C 1
ATOM 7470 O O . ASP A 1 928 ? -22.542 -54.456 -48.860 1.00 45.34 928 ASP A O 1
ATOM 7474 N N . ASN A 1 929 ? -22.131 -55.655 -47.010 1.00 45.72 929 ASN A N 1
ATOM 7475 C CA . ASN A 1 929 ? -23.479 -55.498 -46.450 1.00 45.72 929 ASN A CA 1
ATOM 7476 C C . ASN A 1 929 ? -23.746 -54.060 -45.969 1.00 45.72 929 ASN A C 1
ATOM 7478 O O . ASN A 1 929 ? -24.815 -53.516 -46.238 1.00 45.72 929 ASN A O 1
ATOM 7482 N N . ILE A 1 930 ? -22.765 -53.417 -45.324 1.00 44.78 930 ILE A N 1
ATOM 7483 C CA . ILE A 1 930 ? -22.875 -52.021 -44.865 1.00 44.78 930 ILE A CA 1
ATOM 7484 C C . ILE A 1 930 ? -22.902 -51.058 -46.061 1.00 44.78 930 ILE A C 1
ATOM 7486 O O . ILE A 1 930 ? -23.710 -50.131 -46.096 1.00 44.78 930 ILE A O 1
ATOM 7490 N N . ALA A 1 931 ? -22.084 -51.298 -47.089 1.00 43.34 931 ALA A N 1
ATOM 7491 C CA . ALA A 1 931 ? -22.108 -50.510 -48.319 1.00 43.34 931 ALA A CA 1
ATOM 7492 C C . ALA A 1 931 ? -23.424 -50.683 -49.100 1.00 43.34 931 ALA A C 1
ATOM 7494 O O . ALA A 1 931 ? -23.928 -49.709 -49.662 1.00 43.34 931 ALA A O 1
ATOM 7495 N N . ALA A 1 932 ? -24.015 -51.885 -49.100 1.00 45.25 932 ALA A N 1
ATOM 7496 C CA . ALA A 1 932 ? -25.322 -52.139 -49.706 1.00 45.25 932 ALA A CA 1
ATOM 7497 C C . ALA A 1 932 ? -26.464 -51.440 -48.947 1.00 45.25 932 ALA A C 1
ATOM 7499 O O . ALA A 1 932 ? -27.335 -50.844 -49.579 1.00 45.25 932 ALA A O 1
ATOM 7500 N N . GLU A 1 933 ? -26.444 -51.440 -47.610 1.00 45.44 933 GLU A N 1
ATOM 7501 C CA . GLU A 1 933 ? -27.436 -50.727 -46.792 1.00 45.44 933 GLU A CA 1
ATOM 7502 C C . GLU A 1 933 ? -27.309 -49.202 -46.918 1.00 45.44 933 GLU A C 1
ATOM 7504 O O . GLU A 1 933 ? -28.320 -48.511 -47.055 1.00 45.44 933 GLU A O 1
ATOM 7509 N N . ILE A 1 934 ? -26.084 -48.666 -46.968 1.00 43.44 934 ILE A N 1
ATOM 7510 C CA . ILE A 1 934 ? -25.834 -47.235 -47.202 1.00 43.44 934 ILE A CA 1
ATOM 7511 C C . ILE A 1 934 ? -26.240 -46.839 -48.629 1.00 43.44 934 ILE A C 1
ATOM 7513 O O . ILE A 1 934 ? -26.876 -45.802 -48.816 1.00 43.44 934 ILE A O 1
ATOM 7517 N N . GLY A 1 935 ? -25.935 -47.671 -49.630 1.00 42.09 935 GLY A N 1
ATOM 7518 C CA . GLY A 1 935 ? -26.353 -47.466 -51.018 1.00 42.09 935 GLY A CA 1
ATOM 7519 C C . GLY A 1 935 ? -27.874 -47.433 -51.172 1.00 42.09 935 GLY A C 1
ATOM 7520 O O . GLY A 1 935 ? -28.407 -46.504 -51.777 1.00 42.09 935 GLY A O 1
ATOM 7521 N N . GLN A 1 936 ? -28.581 -48.372 -50.537 1.00 43.47 936 GLN A N 1
ATOM 7522 C CA . GLN A 1 936 ? -30.045 -48.415 -50.524 1.00 43.47 936 GLN A CA 1
ATOM 7523 C C . GLN A 1 936 ? -30.640 -47.187 -49.812 1.00 43.47 936 GLN A C 1
ATOM 7525 O O . GLN A 1 936 ? -31.612 -46.601 -50.284 1.00 43.47 936 GLN A O 1
ATOM 7530 N N . CYS A 1 937 ? -30.019 -46.744 -48.713 1.00 40.31 937 CYS A N 1
ATOM 7531 C CA . CYS A 1 937 ? -30.463 -45.579 -47.952 1.00 40.31 937 CYS A CA 1
ATOM 7532 C C . CYS A 1 937 ? -30.229 -44.253 -48.706 1.00 40.31 937 CYS A C 1
ATOM 7534 O O . CYS A 1 937 ? -31.029 -43.325 -48.585 1.00 40.31 937 CYS A O 1
ATOM 7536 N N . LEU A 1 938 ? -29.169 -44.162 -49.516 1.00 42.53 938 LEU A N 1
ATOM 7537 C CA . LEU A 1 938 ? -28.877 -43.003 -50.369 1.00 42.53 938 LEU A CA 1
ATOM 7538 C C . LEU A 1 938 ? -29.746 -42.973 -51.638 1.00 42.53 938 LEU A C 1
ATOM 7540 O O . LEU A 1 938 ? -30.175 -41.893 -52.047 1.00 42.53 938 LEU A O 1
ATOM 7544 N N . GLU A 1 939 ? -30.065 -44.127 -52.234 1.00 42.72 939 GLU A N 1
ATOM 7545 C CA . GLU A 1 939 ? -31.018 -44.224 -53.352 1.00 42.72 939 GLU A CA 1
ATOM 7546 C C . GLU A 1 939 ? -32.452 -43.882 -52.921 1.00 42.72 939 GLU A C 1
ATOM 7548 O O . GLU A 1 939 ? -33.151 -43.163 -53.641 1.00 42.72 939 GLU A O 1
ATOM 7553 N N . ASP A 1 940 ? -32.860 -44.291 -51.715 1.00 43.34 940 ASP A N 1
ATOM 7554 C CA . ASP A 1 940 ? -34.160 -43.935 -51.134 1.00 43.34 940 ASP A CA 1
ATOM 7555 C C . ASP A 1 940 ? -34.263 -42.432 -50.794 1.00 43.34 940 ASP A C 1
ATOM 7557 O O . ASP A 1 940 ? -35.351 -41.850 -50.868 1.00 43.34 940 ASP A O 1
ATOM 7561 N N . PHE A 1 941 ? -33.137 -41.773 -50.485 1.00 41.28 941 PHE A N 1
ATOM 7562 C CA . PHE A 1 941 ? -33.057 -40.315 -50.301 1.00 41.28 941 PHE A CA 1
ATOM 7563 C C . PHE A 1 941 ? -32.964 -39.539 -51.628 1.00 41.28 941 PHE A C 1
ATOM 7565 O O . PHE A 1 941 ? -33.411 -38.394 -51.714 1.00 41.28 941 PHE A O 1
ATOM 7572 N N . SER A 1 942 ? -32.440 -40.159 -52.688 1.00 37.94 942 SER A N 1
ATOM 7573 C CA . SER A 1 942 ? -32.263 -39.572 -54.021 1.00 37.94 942 SER A CA 1
ATOM 7574 C C . SER A 1 942 ? -33.489 -39.765 -54.938 1.00 37.94 942 SER A C 1
ATOM 7576 O O . SER A 1 942 ? -33.365 -40.034 -56.138 1.00 37.94 942 SER A O 1
ATOM 7578 N N . LEU A 1 943 ? -34.704 -39.540 -54.430 1.00 36.56 943 LEU A N 1
ATOM 7579 C CA . LEU A 1 943 ? -35.901 -39.394 -55.268 1.00 36.56 943 LEU A CA 1
ATOM 7580 C C . LEU A 1 943 ? -36.283 -37.917 -55.456 1.00 36.56 943 LEU A C 1
ATOM 7582 O O . LEU A 1 943 ? -37.179 -37.377 -54.817 1.00 36.56 943 LEU A O 1
ATOM 7586 N N . LYS A 1 944 ? -35.632 -37.347 -56.481 1.00 34.50 944 LYS A N 1
ATOM 7587 C CA . LYS A 1 944 ? -36.047 -36.223 -57.349 1.00 34.50 944 LYS A CA 1
ATOM 7588 C C . LYS A 1 944 ? -35.918 -34.788 -56.809 1.00 34.50 944 LYS A C 1
ATOM 7590 O O . LYS A 1 944 ? -36.906 -34.110 -56.568 1.00 34.50 944 LYS A O 1
ATOM 7595 N N . GLY A 1 945 ? -34.694 -34.268 -56.921 1.00 31.75 945 GLY A N 1
ATOM 7596 C CA . GLY A 1 945 ? -34.369 -33.364 -58.034 1.00 31.75 945 GLY A CA 1
ATOM 7597 C C . GLY A 1 945 ? -34.512 -31.852 -57.814 1.00 31.75 945 GLY A C 1
ATOM 7598 O O . GLY A 1 945 ? -35.620 -31.329 -57.804 1.00 31.75 945 GLY A O 1
ATOM 7599 N N . LYS A 1 946 ? -33.345 -31.189 -57.889 1.00 29.42 946 LYS A N 1
ATOM 7600 C CA . LYS A 1 946 ? -33.060 -29.749 -58.070 1.00 29.42 946 LYS A CA 1
ATOM 7601 C C . LYS A 1 946 ? -33.291 -28.845 -56.861 1.00 29.42 946 LYS A C 1
ATOM 7603 O O . LYS A 1 946 ? -34.437 -28.595 -56.522 1.00 29.42 946 LYS A O 1
ATOM 7608 N N . VAL A 1 947 ? -32.207 -28.226 -56.381 1.00 28.55 947 VAL A N 1
ATOM 7609 C CA . VAL A 1 947 ? -31.965 -26.777 -56.530 1.00 28.55 947 VAL A CA 1
ATOM 7610 C C . VAL A 1 947 ? -30.443 -26.563 -56.656 1.00 28.55 947 VAL A C 1
ATOM 7612 O O . VAL A 1 947 ? -29.691 -27.083 -55.835 1.00 28.55 947 VAL A O 1
ATOM 7615 N N . GLU A 1 948 ? -30.041 -25.901 -57.749 1.00 35.03 948 GLU A N 1
ATOM 7616 C CA . GLU A 1 948 ? -28.731 -25.257 -57.974 1.00 35.03 948 GLU A CA 1
ATOM 7617 C C . GLU A 1 948 ? -28.512 -24.077 -57.026 1.00 35.03 948 GLU A C 1
ATOM 7619 O O . GLU A 1 948 ? -29.509 -23.362 -56.764 1.00 35.03 948 GLU A O 1
#

pLDDT: mean 84.02, std 22.68, range [23.44, 98.88]